Protein 3MSQ (pdb70)

Structure (mmCIF, N/CA/C/O backbone):
data_3MSQ
#
_entry.id   3MSQ
#
_cell.length_a   81.720
_cell.length_b   82.030
_cell.length_c   187.640
_cell.angle_alpha   90.000
_cell.angle_beta   90.000
_cell.angle_gamma   90.000
#
_sy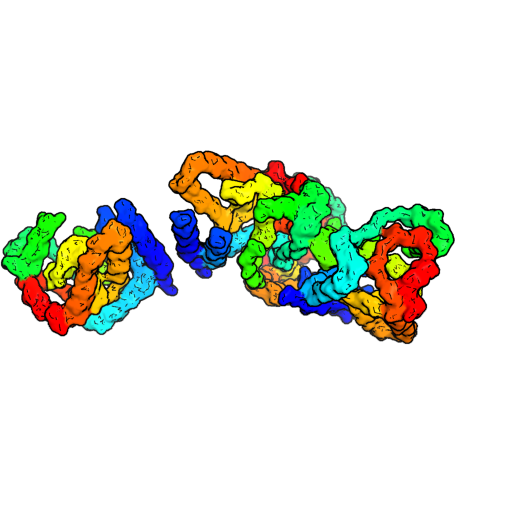mmetry.space_group_name_H-M   'P 2 2 21'
#
loop_
_atom_site.group_PDB
_atom_site.id
_atom_site.type_symbol
_atom_site.label_atom_id
_atom_site.label_alt_id
_atom_site.label_comp_id
_atom_site.label_asym_id
_atom_site.label_entity_id
_atom_site.label_seq_id
_atom_site.pdbx_PDB_ins_code
_atom_site.Cartn_x
_atom_site.Cartn_y
_atom_site.Cartn_z
_atom_site.occupancy
_atom_site.B_iso_or_equiv
_atom_site.auth_seq_id
_atom_site.auth_comp_id
_atom_site.auth_asym_id
_atom_site.auth_atom_id
_atom_site.pdbx_PDB_model_num
ATOM 1 N N . THR A 1 7 ? -46.680 -55.116 24.517 1.00 82.89 6 THR A N 1
ATOM 2 C CA . THR A 1 7 ? -45.346 -55.003 23.902 1.00 81.86 6 THR A CA 1
ATOM 3 C C . THR A 1 7 ? -44.174 -54.911 24.931 1.00 83.56 6 THR A C 1
ATOM 4 O O . THR A 1 7 ? -43.015 -55.125 24.542 1.00 83.64 6 THR A O 1
ATOM 6 N N . TYR A 1 8 ? -44.476 -54.582 26.226 1.00 76.15 7 TYR A N 1
ATOM 7 C CA . TYR A 1 8 ? -43.498 -54.416 27.318 1.00 72.97 7 TYR A CA 1
ATOM 8 C C . TYR A 1 8 ? -43.773 -55.337 28.498 1.00 74.80 7 TYR A C 1
ATOM 9 O O . TYR A 1 8 ? -44.936 -55.492 28.875 1.00 75.51 7 TYR A O 1
ATOM 18 N N . ASN A 1 9 ? -42.719 -55.867 29.154 1.00 68.57 8 ASN A N 1
ATOM 19 C CA . ASN A 1 9 ? -42.917 -56.686 30.360 1.00 67.09 8 ASN A CA 1
ATOM 20 C C . ASN A 1 9 ? -42.643 -55.878 31.619 1.00 65.94 8 ASN A C 1
ATOM 21 O O . ASN A 1 9 ? -41.506 -55.813 32.088 1.00 66.29 8 ASN A O 1
ATOM 26 N N . ASN A 1 10 ? -43.700 -55.254 32.154 1.00 58.36 9 ASN A N 1
ATOM 27 C CA . ASN A 1 10 ? -43.638 -54.422 33.360 1.00 54.78 9 ASN A CA 1
ATOM 28 C C . ASN A 1 10 ? -43.526 -55.258 34.616 1.00 57.28 9 ASN A C 1
ATOM 29 O O . ASN A 1 10 ? -42.854 -54.838 35.544 1.00 56.49 9 ASN A O 1
ATOM 34 N N . ASP A 1 11 ? -44.144 -56.455 34.642 1.00 54.54 10 ASP A N 1
ATOM 35 C CA . ASP A 1 11 ? -44.089 -57.382 35.781 1.00 53.94 10 ASP A CA 1
ATOM 36 C C . ASP A 1 11 ? -42.662 -57.770 36.134 1.00 60.82 10 ASP A C 1
ATOM 37 O O . ASP A 1 11 ? -42.349 -57.912 37.315 1.00 61.73 10 ASP A O 1
ATOM 42 N N . LYS A 1 12 ? -41.780 -57.865 35.120 1.00 59.02 11 LYS A N 1
ATOM 43 C CA . LYS A 1 12 ? -40.358 -58.156 35.317 1.00 58.79 11 LYS A CA 1
ATOM 44 C C . LYS A 1 12 ? -39.624 -56.962 35.968 1.00 61.64 11 LYS A C 1
ATOM 45 O O . LYS A 1 12 ? -38.650 -57.157 36.698 1.00 62.43 11 LYS A O 1
ATOM 51 N N . GLY A 1 13 ? -40.149 -55.759 35.758 1.00 54.78 12 GLY A N 1
ATOM 52 C CA . GLY A 1 13 ? -39.650 -54.557 36.401 1.00 52.36 12 GLY A CA 1
ATOM 53 C C . GLY A 1 13 ? -39.935 -54.623 37.885 1.00 52.96 12 GLY A C 1
ATOM 54 O O . GLY A 1 13 ? -39.046 -54.361 38.696 1.00 52.45 12 GLY A O 1
ATOM 55 N N . LEU A 1 14 ? -41.163 -55.026 38.249 1.00 48.35 13 LEU A N 1
ATOM 56 C CA . LEU A 1 14 ? -41.570 -55.199 39.652 1.00 47.51 13 LEU A CA 1
ATOM 57 C C . LEU A 1 14 ? -40.745 -56.303 40.331 1.00 52.84 13 LEU A C 1
ATOM 58 O O . LEU A 1 14 ? -40.334 -56.138 41.484 1.00 55.60 13 LEU A O 1
ATOM 63 N N . LEU A 1 15 ? -40.488 -57.402 39.615 1.00 47.33 14 LEU A N 1
ATOM 64 C CA . LEU A 1 15 ? -39.672 -58.502 40.114 1.00 47.52 14 LEU A CA 1
ATOM 65 C C . LEU A 1 15 ? -38.250 -58.029 40.389 1.00 54.34 14 LEU A C 1
ATOM 66 O O . LEU A 1 15 ? -37.661 -58.414 41.405 1.00 54.02 14 LEU A O 1
ATOM 71 N N . ALA A 1 16 ? -37.725 -57.141 39.520 1.00 52.00 15 ALA A N 1
ATOM 72 C CA . ALA A 1 16 ? -36.383 -56.563 39.643 1.00 50.85 15 ALA A CA 1
ATOM 73 C C . ALA A 1 16 ? -36.266 -55.658 40.880 1.00 55.54 15 ALA A C 1
ATOM 74 O O . ALA A 1 16 ? -35.213 -55.640 41.537 1.00 56.07 15 ALA A O 1
ATOM 76 N N . TYR A 1 17 ? -37.351 -54.910 41.186 1.00 49.74 16 TYR A N 1
ATOM 77 C CA . TYR A 1 17 ? -37.434 -53.993 42.316 1.00 47.70 16 TYR A CA 1
ATOM 78 C C . TYR A 1 17 ? -37.497 -54.801 43.608 1.00 52.96 16 TYR A C 1
ATOM 79 O O . TYR A 1 17 ? -36.796 -54.472 44.572 1.00 53.39 16 TYR A O 1
ATOM 88 N N . ILE A 1 18 ? -38.312 -55.879 43.617 1.00 48.27 17 ILE A N 1
ATOM 89 C CA . ILE A 1 18 ? -38.443 -56.793 44.762 1.00 47.96 17 ILE A CA 1
ATOM 90 C C . ILE A 1 18 ? -37.073 -57.454 45.048 1.00 51.95 17 ILE A C 1
ATOM 91 O O . ILE A 1 18 ? -36.647 -57.514 46.201 1.00 52.22 17 ILE A O 1
ATOM 96 N N . GLN A 1 19 ? -36.368 -57.874 43.979 1.00 48.99 18 GLN A N 1
ATOM 97 C CA . GLN A 1 19 ? -35.026 -58.460 44.034 1.00 48.29 18 GLN A CA 1
ATOM 98 C C . GLN A 1 19 ? -34.074 -57.449 44.708 1.00 53.92 18 GLN A C 1
ATOM 99 O O . GLN A 1 19 ? -33.410 -57.793 45.699 1.00 54.06 18 GLN A O 1
ATOM 105 N N . PHE A 1 20 ? -34.086 -56.182 44.204 1.00 49.25 19 PHE A N 1
ATOM 106 C CA . PHE A 1 20 ? -33.269 -55.092 44.694 1.00 48.77 19 PHE A CA 1
ATOM 107 C C . PHE A 1 20 ? -33.519 -54.789 46.185 1.00 53.88 19 PHE A C 1
ATOM 108 O O . PHE A 1 20 ? -32.558 -54.723 46.962 1.00 55.02 19 PHE A O 1
ATOM 116 N N . LEU A 1 21 ? -34.797 -54.655 46.590 1.00 48.78 20 LEU A N 1
ATOM 117 C CA . LEU A 1 21 ? -35.144 -54.386 47.981 1.00 48.39 20 LEU A CA 1
ATOM 118 C C . LEU A 1 21 ? -34.612 -55.489 48.884 1.00 54.19 20 LEU A C 1
ATOM 119 O O . LEU A 1 21 ? -33.957 -55.198 49.896 1.00 53.82 20 LEU A O 1
ATOM 124 N N . ALA A 1 22 ? -34.893 -56.757 48.508 1.00 51.80 21 ALA A N 1
ATOM 125 C CA . ALA A 1 22 ? -34.529 -57.939 49.280 1.00 53.03 21 ALA A CA 1
ATOM 126 C C . ALA A 1 22 ? -33.036 -58.172 49.400 1.00 60.29 21 ALA A C 1
ATOM 127 O O . ALA A 1 22 ? -32.595 -58.589 50.469 1.00 61.80 21 ALA A O 1
ATOM 129 N N . SER A 1 23 ? -32.253 -57.911 48.325 1.00 58.56 22 SER A N 1
ATOM 130 C CA . SER A 1 23 ? -30.799 -58.098 48.367 1.00 60.45 22 SER A CA 1
ATOM 131 C C . SER A 1 23 ? -30.182 -57.042 49.260 1.00 68.58 22 SER A C 1
ATOM 132 O O . SER A 1 23 ? -29.294 -57.353 50.069 1.00 71.60 22 SER A O 1
ATOM 135 N N . SER A 1 24 ? -30.750 -55.820 49.205 1.00 64.62 23 SER A N 1
ATOM 136 C CA . SER A 1 24 ? -30.336 -54.665 50.001 1.00 64.99 23 SER A CA 1
ATOM 137 C C . SER A 1 24 ? -30.682 -54.773 51.485 1.00 71.96 23 SER A C 1
ATOM 138 O O . SER A 1 24 ? -30.419 -53.833 52.224 1.00 73.47 23 SER A O 1
ATOM 141 N N . ALA A 1 25 ? -31.274 -55.893 51.918 1.00 69.04 24 ALA A N 1
ATOM 142 C CA . ALA A 1 25 ? -31.597 -56.152 53.314 1.00 70.04 24 ALA A CA 1
ATOM 143 C C . ALA A 1 25 ? -30.670 -57.221 53.927 1.00 78.70 24 ALA A C 1
ATOM 144 O O . ALA A 1 25 ? -30.985 -57.769 54.991 1.00 80.42 24 ALA A O 1
ATOM 146 N N . GLN A 1 26 ? -29.518 -57.510 53.287 1.00 77.34 25 GLN A N 1
ATOM 147 C CA . GLN A 1 26 ? -28.594 -58.533 53.812 1.00 79.49 25 GLN A CA 1
ATOM 148 C C . GLN A 1 26 ? -27.348 -57.975 54.544 1.00 85.38 25 GLN A C 1
ATOM 149 O O . GLN A 1 26 ? -26.763 -56.970 54.132 1.00 85.13 25 GLN A O 1
ATOM 155 N N . GLY A 1 31 ? -19.449 -55.266 44.597 1.00 115.84 30 GLY A N 1
ATOM 156 C CA . GLY A 1 31 ? -20.591 -55.889 45.258 1.00 115.53 30 GLY A CA 1
ATOM 157 C C . GLY A 1 31 ? -21.887 -55.105 45.132 1.00 116.83 30 GLY A C 1
ATOM 158 O O . GLY A 1 31 ? -22.784 -55.502 44.380 1.00 115.40 30 GLY A O 1
ATOM 159 N N . ASN A 1 32 ? -21.994 -53.985 45.889 1.00 111.93 31 ASN A N 1
ATOM 160 C CA . ASN A 1 32 ? -23.161 -53.092 45.917 1.00 109.65 31 ASN A CA 1
ATOM 161 C C . ASN A 1 32 ? -23.341 -52.289 44.613 1.00 110.66 31 ASN A C 1
ATOM 162 O O . ASN A 1 32 ? -24.472 -51.900 44.294 1.00 109.48 31 ASN A O 1
ATOM 164 N N . THR A 1 33 ? -22.232 -52.042 43.868 1.00 105.01 32 THR A N 1
ATOM 165 C CA . THR A 1 33 ? -22.231 -51.294 42.608 1.00 102.60 32 THR A CA 1
ATOM 166 C C . THR A 1 33 ? -22.939 -52.073 41.495 1.00 103.18 32 THR A C 1
ATOM 167 O O . THR A 1 33 ? -23.758 -51.489 40.776 1.00 102.11 32 THR A O 1
ATOM 169 N N . ASP A 1 34 ? -22.636 -53.394 41.370 1.00 97.20 33 ASP A N 1
ATOM 170 C CA . ASP A 1 34 ? -23.219 -54.294 40.363 1.00 94.79 33 ASP A CA 1
ATOM 171 C C . ASP A 1 34 ? -24.710 -54.628 40.571 1.00 91.76 33 ASP A C 1
ATOM 172 O O . ASP A 1 34 ? -25.381 -55.000 39.611 1.00 91.04 33 ASP A O 1
ATOM 177 N N . ARG A 1 35 ? -25.231 -54.476 41.801 1.00 83.35 34 ARG A N 1
ATOM 178 C CA . ARG A 1 35 ? -26.641 -54.721 42.123 1.00 80.66 34 ARG A CA 1
ATOM 179 C C . ARG A 1 35 ? -27.536 -53.688 41.438 1.00 78.66 34 ARG A C 1
ATOM 180 O O . ARG A 1 35 ? -28.654 -54.020 41.033 1.00 78.34 34 ARG A O 1
ATOM 188 N N . VAL A 1 36 ? -27.045 -52.430 41.334 1.00 70.80 35 VAL A N 1
ATOM 189 C CA . VAL A 1 36 ? -27.755 -51.302 40.712 1.00 67.71 35 VAL A CA 1
ATOM 190 C C . VAL A 1 36 ? -27.758 -51.461 39.195 1.00 69.55 35 VAL A C 1
ATOM 191 O O . VAL A 1 36 ? -28.788 -51.215 38.563 1.00 68.11 35 VAL A O 1
ATOM 195 N N . PHE A 1 37 ? -26.621 -51.908 38.622 1.00 65.66 36 PHE A N 1
ATOM 196 C CA . PHE A 1 37 ? -26.499 -52.156 37.196 1.00 65.09 36 PHE A CA 1
ATOM 197 C C . PHE A 1 37 ? -27.447 -53.260 36.741 1.00 66.63 36 PHE A C 1
ATOM 198 O O . PHE A 1 37 ? -28.131 -53.063 35.738 1.00 68.95 36 PHE A O 1
ATOM 206 N N . ASP A 1 38 ? -27.531 -54.383 37.494 1.00 58.26 37 ASP A N 1
ATOM 207 C CA . ASP A 1 38 ? -28.424 -55.510 37.207 1.00 56.62 37 ASP A CA 1
ATOM 208 C C . ASP A 1 38 ? -29.873 -55.044 37.209 1.00 55.24 37 ASP A C 1
ATOM 209 O O . ASP A 1 38 ? -30.653 -55.482 36.354 1.00 56.22 37 ASP A O 1
ATOM 214 N N . PHE A 1 39 ? -30.225 -54.159 38.162 1.00 47.52 38 PHE A N 1
ATOM 215 C CA . PHE A 1 39 ? -31.566 -53.593 38.320 1.00 47.38 38 PHE A CA 1
ATOM 216 C C . PHE A 1 39 ? -31.909 -52.681 37.137 1.00 54.39 38 PHE A C 1
ATOM 217 O O . PHE A 1 39 ? -32.962 -52.852 36.508 1.00 54.11 38 PHE A O 1
ATOM 225 N N . GLU A 1 40 ? -31.000 -51.727 36.836 1.00 52.49 39 GLU A N 1
ATOM 226 C CA . GLU A 1 40 ? -31.082 -50.774 35.735 1.00 52.06 39 GLU A CA 1
ATOM 227 C C . GLU A 1 40 ? -31.401 -51.506 34.442 1.00 54.56 39 GLU A C 1
ATOM 228 O O . GLU A 1 40 ? -32.289 -51.084 33.705 1.00 55.27 39 GLU A O 1
ATOM 234 N N . ASP A 1 41 ? -30.679 -52.616 34.190 1.00 49.50 40 ASP A N 1
ATOM 235 C CA . ASP A 1 41 ? -30.812 -53.496 33.022 1.00 49.40 40 ASP A CA 1
ATOM 236 C C . ASP A 1 41 ? -32.210 -54.123 32.936 1.00 52.81 40 ASP A C 1
ATOM 237 O O . ASP A 1 41 ? -32.790 -54.216 31.849 1.00 51.02 40 ASP A O 1
ATOM 242 N N . ALA A 1 42 ? -32.749 -54.550 34.089 1.00 51.01 41 ALA A N 1
ATOM 243 C CA . ALA A 1 42 ? -34.066 -55.178 34.172 1.00 51.47 41 ALA A CA 1
ATOM 244 C C . ALA A 1 42 ? -35.208 -54.196 33.869 1.00 57.72 41 ALA A C 1
ATOM 245 O O . ALA A 1 42 ? -36.312 -54.627 33.522 1.00 58.99 41 ALA A O 1
ATOM 247 N N . LEU A 1 43 ? -34.938 -52.877 33.972 1.00 52.59 42 LEU A N 1
ATOM 248 C CA . LEU A 1 43 ? -35.946 -51.863 33.704 1.00 50.90 42 LEU A CA 1
ATOM 249 C C . LEU A 1 43 ? -36.021 -51.507 32.220 1.00 55.26 42 LEU A C 1
ATOM 250 O O . LEU A 1 43 ? -36.983 -50.867 31.803 1.00 57.49 42 LEU A O 1
ATOM 255 N N . ASP A 1 44 ? -35.038 -51.929 31.418 1.00 49.88 43 ASP A N 1
ATOM 256 C CA . ASP A 1 44 ? -35.000 -51.643 29.975 1.00 49.57 43 ASP A CA 1
ATOM 257 C C . ASP A 1 44 ? -36.190 -52.210 29.196 1.00 53.74 43 ASP A C 1
ATOM 258 O O . ASP A 1 44 ? -36.569 -51.676 28.147 1.00 53.41 43 ASP A O 1
ATOM 263 N N . GLN A 1 45 ? -36.757 -53.305 29.706 1.00 51.80 44 GLN A N 1
ATOM 264 C CA . GLN A 1 45 ? -37.892 -54.021 29.113 1.00 52.59 44 GLN A CA 1
ATOM 265 C C . GLN A 1 45 ? -39.253 -53.357 29.420 1.00 55.36 44 GLN A C 1
ATOM 266 O O . GLN A 1 45 ? -40.250 -53.695 28.775 1.00 54.99 44 GLN A O 1
ATOM 272 N N . THR A 1 46 ? -39.291 -52.446 30.417 1.00 50.06 45 THR A N 1
ATOM 273 C CA . THR A 1 46 ? -40.508 -51.745 30.835 1.00 49.95 45 THR A CA 1
ATOM 274 C C . THR A 1 46 ? -40.933 -50.639 29.851 1.00 56.25 45 THR A C 1
ATOM 275 O O . THR A 1 46 ? -40.145 -50.208 29.011 1.00 56.89 45 THR A O 1
ATOM 279 N N . GLN A 1 47 ? -42.174 -50.172 29.987 1.00 54.64 46 GLN A N 1
ATOM 280 C CA . GLN A 1 47 ? -42.748 -49.096 29.198 1.00 55.72 46 GLN A CA 1
ATOM 281 C C . GLN A 1 47 ? -42.137 -47.734 29.573 1.00 63.29 46 GLN A C 1
ATOM 282 O O . GLN A 1 47 ? -41.981 -46.881 28.697 1.00 63.18 46 GLN A O 1
ATOM 296 N N . ALA A 1 49 ? -39.122 -47.119 30.392 1.00 56.41 48 ALA A N 1
ATOM 297 C CA . ALA A 1 49 ? -37.817 -47.022 29.722 1.00 54.38 48 ALA A CA 1
ATOM 298 C C . ALA A 1 49 ? -37.983 -46.291 28.386 1.00 56.43 48 ALA A C 1
ATOM 299 O O . ALA A 1 49 ? -37.320 -45.277 28.160 1.00 56.85 48 ALA A O 1
ATOM 301 N N . GLN A 1 50 ? -38.937 -46.742 27.554 1.00 50.69 49 GLN A N 1
ATOM 302 C CA . GLN A 1 50 ? -39.225 -46.145 26.261 1.00 49.59 49 GLN A CA 1
ATOM 303 C C . GLN A 1 50 ? -39.803 -44.732 26.368 1.00 53.08 49 GLN A C 1
ATOM 304 O O . GLN A 1 50 ? -39.430 -43.855 25.587 1.00 52.36 49 GLN A O 1
ATOM 310 N N . LEU A 1 51 ? -40.709 -44.525 27.319 1.00 50.58 50 LEU A N 1
ATOM 311 C CA . LEU A 1 51 ? -41.360 -43.249 27.562 1.00 52.26 50 LEU A CA 1
ATOM 312 C C . LEU A 1 51 ? -40.345 -42.181 27.981 1.00 55.47 50 LEU A C 1
ATOM 313 O O . LEU A 1 51 ? -40.443 -41.047 27.496 1.00 54.68 50 LEU A O 1
ATOM 318 N N . ALA A 1 52 ? -39.356 -42.553 28.857 1.00 50.88 51 ALA A N 1
ATOM 319 C CA . ALA A 1 52 ? -38.258 -41.683 29.305 1.00 50.11 51 ALA A CA 1
ATOM 320 C C . ALA A 1 52 ? -37.447 -41.203 28.094 1.00 54.83 51 ALA A C 1
ATOM 321 O O . ALA A 1 52 ? -37.145 -40.014 27.978 1.00 55.85 51 ALA A O 1
ATOM 323 N N . VAL A 1 53 ? -37.130 -42.128 27.176 1.00 49.98 52 VAL A N 1
ATOM 324 C CA . VAL A 1 53 ? -36.412 -41.829 25.948 1.00 49.02 52 VAL A CA 1
ATOM 325 C C . VAL A 1 53 ? -37.271 -40.887 25.070 1.00 53.03 52 VAL A C 1
ATOM 326 O O . VAL A 1 53 ? -36.767 -39.863 24.619 1.00 54.23 52 VAL A O 1
ATOM 330 N N . ASP A 1 54 ? -38.571 -41.203 24.892 1.00 48.20 53 ASP A N 1
ATOM 331 C CA . ASP A 1 54 ? -39.523 -40.393 24.123 1.00 48.61 53 ASP A CA 1
ATOM 332 C C . ASP A 1 54 ? -39.638 -38.953 24.644 1.00 55.81 53 ASP A C 1
ATOM 333 O O . ASP A 1 54 ? -39.676 -38.013 23.858 1.00 58.23 53 ASP A O 1
ATOM 338 N N . GLU A 1 55 ? -39.638 -38.781 25.960 1.00 52.68 54 GLU A N 1
ATOM 339 C CA . GLU A 1 55 ? -39.748 -37.467 26.589 1.00 52.20 54 GLU A CA 1
ATOM 340 C C . GLU A 1 55 ? -38.444 -36.651 26.565 1.00 55.17 54 GLU A C 1
ATOM 341 O O . GLU A 1 55 ? -38.500 -35.430 26.393 1.00 55.36 54 GLU A O 1
ATOM 347 N N . LEU A 1 56 ? -37.283 -37.321 26.723 1.00 49.21 55 LEU A N 1
ATOM 348 C CA . LEU A 1 56 ? -35.956 -36.693 26.675 1.00 47.91 55 LEU A CA 1
ATOM 349 C C . LEU A 1 56 ? -35.690 -36.154 25.290 1.00 53.73 55 LEU A C 1
ATOM 350 O O . LEU A 1 56 ? -35.240 -35.020 25.162 1.00 55.13 55 LEU A O 1
ATOM 355 N N . LYS A 1 57 ? -36.007 -36.961 24.251 1.00 50.69 56 LYS A N 1
ATOM 356 C CA . LYS A 1 57 ? -35.884 -36.601 22.834 1.00 50.88 56 LYS A CA 1
ATOM 357 C C . LYS A 1 57 ? -36.794 -35.410 22.412 1.00 56.74 56 LYS A C 1
ATOM 358 O O . LYS A 1 57 ? -36.672 -34.932 21.291 1.00 56.60 56 LYS A O 1
ATOM 364 N N . LYS A 1 58 ? -37.690 -34.936 23.317 1.00 55.42 57 LYS A N 1
ATOM 365 C CA . LYS A 1 58 ? -38.571 -33.765 23.141 1.00 56.39 57 LYS A CA 1
ATOM 366 C C . LYS A 1 58 ? -37.848 -32.464 23.566 1.00 61.36 57 LYS A C 1
ATOM 367 O O . LYS A 1 58 ? -38.291 -31.383 23.212 1.00 63.62 57 LYS A O 1
ATOM 373 N N . ILE A 1 59 ? -36.728 -32.569 24.302 1.00 56.64 58 ILE A N 1
ATOM 374 C CA . ILE A 1 59 ? -35.913 -31.408 24.655 1.00 56.29 58 ILE A CA 1
ATOM 375 C C . ILE A 1 59 ? -34.783 -31.346 23.628 1.00 59.51 58 ILE A C 1
ATOM 376 O O . ILE A 1 59 ? -34.069 -32.342 23.470 1.00 59.25 58 ILE A O 1
ATOM 381 N N . PRO A 1 60 ? -34.696 -30.231 22.849 1.00 55.37 59 PRO A N 1
ATOM 382 C CA . PRO A 1 60 ? -33.706 -30.132 21.762 1.00 54.93 59 PRO A CA 1
ATOM 383 C C . PRO A 1 60 ? -32.236 -30.416 22.065 1.00 57.75 59 PRO A C 1
ATOM 384 O O . PRO A 1 60 ? -31.595 -31.130 21.302 1.00 56.48 59 PRO A O 1
ATOM 388 N N . GLU A 1 61 ? -31.697 -29.866 23.163 1.00 54.63 60 GLU A N 1
ATOM 389 C CA . GLU A 1 61 ? -30.286 -30.055 23.548 1.00 53.09 60 GLU A CA 1
ATOM 390 C C . GLU A 1 61 ? -29.930 -31.515 23.816 1.00 53.65 60 GLU A C 1
ATOM 391 O O . GLU A 1 61 ? -28.820 -31.940 23.505 1.00 53.49 60 GLU A O 1
ATOM 397 N N . VAL A 1 62 ? -30.896 -32.270 24.363 1.00 47.38 61 VAL A N 1
ATOM 398 C CA . VAL A 1 62 ? -30.835 -33.690 24.709 1.00 45.22 61 VAL A CA 1
ATOM 399 C C . VAL A 1 62 ? -30.933 -34.476 23.394 1.00 51.37 61 VAL A C 1
ATOM 400 O O . VAL A 1 62 ? -30.033 -35.265 23.074 1.00 51.29 61 VAL A O 1
ATOM 404 N N . ASN A 1 63 ? -31.991 -34.205 22.602 1.00 48.69 62 ASN A N 1
ATOM 405 C CA . ASN A 1 63 ? -32.205 -34.808 21.285 1.00 48.91 62 ASN A CA 1
ATOM 406 C C . ASN A 1 63 ? -30.962 -34.697 20.367 1.00 52.54 62 ASN A C 1
ATOM 407 O O . ASN A 1 63 ? -30.761 -35.553 19.513 1.00 52.14 62 ASN A O 1
ATOM 412 N N . ALA A 1 64 ? -30.125 -33.662 20.576 1.00 49.78 63 ALA A N 1
ATOM 413 C CA . ALA A 1 64 ? -28.860 -33.455 19.862 1.00 49.64 63 ALA A CA 1
ATOM 414 C C . ALA A 1 64 ? -27.882 -34.582 20.239 1.00 54.52 63 ALA A C 1
ATOM 415 O O . ALA A 1 64 ? -27.316 -35.201 19.329 1.00 55.23 63 ALA A O 1
ATOM 417 N N . LEU A 1 65 ? -27.731 -34.888 21.564 1.00 48.98 64 LEU A N 1
ATOM 418 C CA . LEU A 1 65 ? -26.862 -35.967 22.022 1.00 48.65 64 LEU A CA 1
ATOM 419 C C . LEU A 1 65 ? -27.383 -37.319 21.554 1.00 53.86 64 LEU A C 1
ATOM 420 O O . LEU A 1 65 ? -26.587 -38.189 21.221 1.00 53.81 64 LEU A O 1
ATOM 425 N N . PHE A 1 66 ? -28.707 -37.488 21.481 1.00 51.30 65 PHE A N 1
ATOM 426 C CA . PHE A 1 66 ? -29.282 -38.743 21.004 1.00 51.39 65 PHE A CA 1
ATOM 427 C C . PHE A 1 66 ? -28.919 -38.971 19.523 1.00 57.19 65 PHE A C 1
ATOM 428 O O . PHE A 1 66 ? -28.616 -40.101 19.125 1.00 57.30 65 PHE A O 1
ATOM 436 N N . SER A 1 67 ? -28.864 -37.875 18.739 1.00 55.58 66 SER A N 1
ATOM 437 C CA . SER A 1 67 ? -28.511 -37.858 17.300 1.00 55.69 66 SER A CA 1
ATOM 438 C C . SER A 1 67 ? -27.059 -38.234 17.070 1.00 58.04 66 SER A C 1
ATOM 439 O O . SER A 1 67 ? -26.787 -39.010 16.153 1.00 57.52 66 SER A O 1
ATOM 442 N N . GLU A 1 68 ? -26.136 -37.684 17.899 1.00 52.84 67 GLU A N 1
ATOM 443 C CA . GLU A 1 68 ? -24.698 -37.943 17.819 1.00 52.09 67 GLU A CA 1
ATOM 444 C C . GLU A 1 68 ? -24.281 -39.243 18.537 1.00 55.18 67 GLU A C 1
ATOM 445 O O . GLU A 1 68 ? -23.180 -39.750 18.278 1.00 54.96 67 GLU A O 1
ATOM 451 N N . ARG A 1 69 ? -25.121 -39.736 19.486 1.00 50.02 68 ARG A N 1
ATOM 452 C CA . ARG A 1 69 ? -24.838 -40.868 20.384 1.00 48.73 68 ARG A CA 1
ATOM 453 C C . ARG A 1 69 ? -23.547 -40.532 21.109 1.00 55.14 68 ARG A C 1
ATOM 454 O O . ARG A 1 69 ? -22.609 -41.330 21.174 1.00 57.05 68 ARG A O 1
ATOM 462 N N . TRP A 1 70 ? -23.500 -39.274 21.586 1.00 51.02 69 TRP A N 1
ATOM 463 C CA . TRP A 1 70 ? -22.398 -38.631 22.279 1.00 50.81 69 TRP A CA 1
ATOM 464 C C . TRP A 1 70 ? -22.071 -39.332 23.570 1.00 54.01 69 TRP A C 1
ATOM 465 O O . TRP A 1 70 ? -22.964 -39.569 24.394 1.00 55.52 69 TRP A O 1
ATOM 476 N N . LEU A 1 71 ? -20.778 -39.593 23.788 1.00 47.35 70 LEU A N 1
ATOM 477 C CA . LEU A 1 71 ? -20.273 -40.168 25.038 1.00 45.25 70 LEU A CA 1
ATOM 478 C C . LEU A 1 71 ? -18.979 -39.435 25.362 1.00 46.62 70 LEU A C 1
ATOM 479 O O . LEU A 1 71 ? -18.313 -38.996 24.435 1.00 46.94 70 LEU A O 1
ATOM 484 N N . PRO A 1 72 ? -18.631 -39.205 26.641 1.00 42.85 71 PRO A N 1
ATOM 485 C CA . PRO A 1 72 ? -17.434 -38.411 26.942 1.00 43.48 71 PRO A CA 1
ATOM 486 C C . PRO A 1 72 ? -16.107 -39.062 26.545 1.00 50.80 71 PRO A C 1
ATOM 487 O O . PRO A 1 72 ? -15.945 -40.279 26.634 1.00 51.17 71 PRO A O 1
ATOM 491 N N . ALA A 1 73 ? -15.162 -38.220 26.076 1.00 48.93 72 ALA A N 1
ATOM 492 C CA . ALA A 1 73 ? -13.820 -38.610 25.659 1.00 49.48 72 ALA A CA 1
ATOM 493 C C . ALA A 1 73 ? -13.044 -39.180 26.849 1.00 56.91 72 ALA A C 1
ATOM 494 O O . ALA A 1 73 ? -13.342 -38.838 27.990 1.00 57.06 72 ALA A O 1
ATOM 496 N N . PRO A 1 74 ? -12.083 -40.096 26.636 1.00 57.25 73 PRO A N 1
ATOM 497 C CA . PRO A 1 74 ? -11.354 -40.638 27.790 1.00 58.02 73 PRO A CA 1
ATOM 498 C C . PRO A 1 74 ? -10.451 -39.568 28.417 1.00 63.99 73 PRO A C 1
ATOM 499 O O . PRO A 1 74 ? -9.977 -38.645 27.729 1.00 63.90 73 PRO A O 1
ATOM 503 N N . PHE A 1 75 ? -10.253 -39.692 29.736 1.00 60.46 74 PHE A N 1
ATOM 504 C CA . PHE A 1 75 ? -9.458 -38.779 30.531 1.00 60.66 74 PHE A CA 1
ATOM 505 C C . PHE A 1 75 ? -8.523 -39.502 31.476 1.00 69.80 74 PHE A C 1
ATOM 506 O O . PHE A 1 75 ? -8.856 -40.588 31.952 1.00 72.29 74 PHE A O 1
ATOM 514 N N . ASN A 1 76 ? -7.369 -38.896 31.769 1.00 67.34 75 ASN A N 1
ATOM 515 C CA . ASN A 1 76 ? -6.431 -39.422 32.762 1.00 68.58 75 ASN A CA 1
ATOM 516 C C . ASN A 1 76 ? -6.656 -38.565 34.030 1.00 74.13 75 ASN A C 1
ATOM 517 O O . ASN A 1 76 ? -6.496 -37.338 33.965 1.00 74.49 75 ASN A O 1
ATOM 522 N N . LEU A 1 77 ? -7.073 -39.193 35.158 1.00 70.49 76 LEU A N 1
ATOM 523 C CA . LEU A 1 77 ? -7.344 -38.468 36.418 1.00 70.57 76 LEU A CA 1
ATOM 524 C C . LEU A 1 77 ? -6.218 -37.549 36.866 1.00 74.35 76 LEU A C 1
ATOM 525 O O . LEU A 1 77 ? -6.491 -36.480 37.419 1.00 74.63 76 LEU A O 1
ATOM 530 N N . ASP A 1 78 ? -4.960 -37.958 36.619 1.00 70.68 77 ASP A N 1
ATOM 531 C CA . ASP A 1 78 ? -3.767 -37.190 36.985 1.00 72.10 77 ASP A CA 1
ATOM 532 C C . ASP A 1 78 ? -3.655 -35.878 36.208 1.00 73.39 77 ASP A C 1
ATOM 533 O O . ASP A 1 78 ? -3.224 -34.873 36.772 1.00 73.17 77 ASP A O 1
ATOM 538 N N . ASP A 1 79 ? -4.074 -35.881 34.928 1.00 68.70 78 ASP A N 1
ATOM 539 C CA . ASP A 1 79 ? -4.053 -34.697 34.060 1.00 67.45 78 ASP A CA 1
ATOM 540 C C . ASP A 1 79 ? -5.168 -33.709 34.400 1.00 68.14 78 ASP A C 1
ATOM 541 O O . ASP A 1 79 ? -4.972 -32.497 34.250 1.00 69.02 78 ASP A O 1
ATOM 546 N N . LEU A 1 80 ? -6.331 -34.231 34.861 1.00 59.57 79 LEU A N 1
ATOM 547 C CA . LEU A 1 80 ? -7.476 -33.434 35.297 1.00 56.82 79 LEU A CA 1
ATOM 548 C C . LEU A 1 80 ? -7.116 -32.684 36.567 1.00 63.92 79 LEU A C 1
ATOM 549 O O . LEU A 1 80 ? -7.454 -31.507 36.690 1.00 64.33 79 LEU A O 1
ATOM 554 N N . ALA A 1 81 ? -6.410 -33.370 37.509 1.00 61.76 80 ALA A N 1
ATOM 555 C CA . ALA A 1 81 ? -5.943 -32.819 38.784 1.00 61.89 80 ALA A CA 1
ATOM 556 C C . ALA A 1 81 ? -4.981 -31.666 38.567 1.00 68.00 80 ALA A C 1
ATOM 557 O O . ALA A 1 81 ? -4.933 -30.757 39.390 1.00 70.33 80 ALA A O 1
ATOM 559 N N . LYS A 1 82 ? -4.244 -31.679 37.437 1.00 64.18 81 LYS A N 1
ATOM 560 C CA . LYS A 1 82 ? -3.263 -30.647 37.104 1.00 65.30 81 LYS A CA 1
ATOM 561 C C . LYS A 1 82 ? -3.868 -29.345 36.546 1.00 71.70 81 LYS A C 1
ATOM 562 O O . LYS A 1 82 ? -3.128 -28.397 36.302 1.00 73.82 81 LYS A O 1
ATOM 568 N N . LEU A 1 83 ? -5.213 -29.284 36.406 1.00 67.93 82 LEU A N 1
ATOM 569 C CA . LEU A 1 83 ? -5.978 -28.116 35.934 1.00 67.42 82 LEU A CA 1
ATOM 570 C C . LEU A 1 83 ? -6.119 -27.059 37.051 1.00 75.76 82 LEU A C 1
ATOM 571 O O . LEU A 1 83 ? -5.880 -27.407 38.214 1.00 77.13 82 LEU A O 1
ATOM 576 N N . PRO A 1 84 ? -6.518 -25.783 36.752 1.00 73.95 83 PRO A N 1
ATOM 577 C CA . PRO A 1 84 ? -6.665 -24.766 37.826 1.00 74.91 83 PRO A CA 1
ATOM 578 C C . PRO A 1 84 ? -7.570 -25.140 39.008 1.00 80.37 83 PRO A C 1
ATOM 579 O O . PRO A 1 84 ? -8.372 -26.059 38.902 1.00 79.50 83 PRO A O 1
ATOM 583 N N . GLU A 1 85 ? -7.457 -24.405 40.121 1.00 79.81 84 GLU A N 1
ATOM 584 C CA . GLU A 1 85 ? -8.147 -24.657 41.383 1.00 80.37 84 GLU A CA 1
ATOM 585 C C . GLU A 1 85 ? -9.650 -24.980 41.398 1.00 83.93 84 GLU A C 1
ATOM 586 O O . GLU A 1 85 ? -10.034 -26.022 41.943 1.00 85.27 84 GLU A O 1
ATOM 592 N N . GLY A 1 86 ? -10.487 -24.101 40.869 1.00 78.04 85 GLY A N 1
ATOM 593 C CA . GLY A 1 86 ? -11.928 -24.330 40.965 1.00 75.79 85 GLY A CA 1
ATOM 594 C C . GLY A 1 86 ? -12.628 -25.010 39.811 1.00 76.25 85 GLY A C 1
ATOM 595 O O . GLY A 1 86 ? -13.852 -25.128 39.838 1.00 74.88 85 GLY A O 1
ATOM 596 N N . THR A 1 87 ? -11.868 -25.438 38.787 1.00 71.34 86 THR A N 1
ATOM 597 C CA . THR A 1 87 ? -12.386 -26.094 37.577 1.00 68.80 86 THR A CA 1
ATOM 598 C C . THR A 1 87 ? -12.970 -27.475 37.873 1.00 70.92 86 THR A C 1
ATOM 599 O O . THR A 1 87 ? -12.554 -28.117 38.833 1.00 70.60 86 THR A O 1
ATOM 603 N N . LEU A 1 88 ? -13.909 -27.932 37.017 1.00 66.19 87 LEU A N 1
ATOM 604 C CA . LEU A 1 88 ? -14.608 -29.216 37.100 1.00 64.96 87 LEU A CA 1
ATOM 605 C C . LEU A 1 88 ? -13.635 -30.400 37.166 1.00 71.42 87 LEU A C 1
ATOM 606 O O . LEU A 1 88 ? -13.841 -31.317 37.967 1.00 71.63 87 LEU A O 1
ATOM 611 N N . GLY A 1 89 ? -12.587 -30.348 36.341 1.00 68.77 88 GLY A N 1
ATOM 612 C CA . GLY A 1 89 ? -11.536 -31.359 36.283 1.00 68.96 88 GLY A CA 1
ATOM 613 C C . GLY A 1 89 ? -10.839 -31.550 37.610 1.00 73.42 88 GLY A C 1
ATOM 614 O O . GLY A 1 89 ? -10.809 -32.664 38.129 1.00 73.72 88 GLY A O 1
ATOM 615 N N . HIS A 1 90 ? -10.328 -30.446 38.186 1.00 70.36 89 HIS A N 1
ATOM 616 C CA . HIS A 1 90 ? -9.623 -30.421 39.456 1.00 71.38 89 HIS A CA 1
ATOM 617 C C . HIS A 1 90 ? -10.460 -30.957 40.622 1.00 75.82 89 HIS A C 1
ATOM 618 O O . HIS A 1 90 ? -9.967 -31.800 41.373 1.00 77.56 89 HIS A O 1
ATOM 625 N N . VAL A 1 91 ? -11.711 -30.469 40.777 1.00 69.64 90 VAL A N 1
ATOM 626 C CA . VAL A 1 91 ? -12.625 -30.858 41.857 1.00 67.70 90 VAL A CA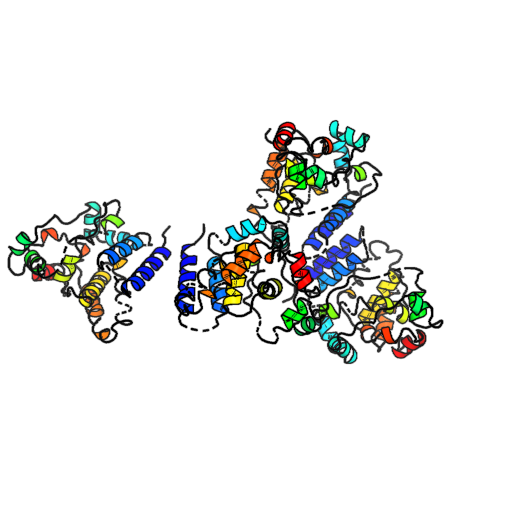 1
ATOM 627 C C . VAL A 1 91 ? -12.931 -32.359 41.799 1.00 74.09 90 VAL A C 1
ATOM 628 O O . VAL A 1 91 ? -12.825 -33.039 42.827 1.00 74.18 90 VAL A O 1
ATOM 632 N N . TYR A 1 92 ? -13.275 -32.871 40.586 1.00 72.00 91 TYR A N 1
ATOM 633 C CA . TYR A 1 92 ? -13.607 -34.279 40.323 1.00 71.36 91 TYR A CA 1
ATOM 634 C C . TYR A 1 92 ? -12.444 -35.200 40.653 1.00 73.45 91 TYR A C 1
ATOM 635 O O . TYR A 1 92 ? -12.628 -36.139 41.426 1.00 72.06 91 TYR A O 1
ATOM 644 N N . ALA A 1 93 ? -11.250 -34.901 40.106 1.00 71.19 92 ALA A N 1
ATOM 645 C CA . ALA A 1 93 ? -10.024 -35.664 40.321 1.00 73.17 92 ALA A CA 1
ATOM 646 C C . ALA A 1 93 ? -9.594 -35.697 41.793 1.00 80.67 92 ALA A C 1
ATOM 647 O O . ALA A 1 93 ? -9.299 -36.780 42.301 1.00 80.47 92 ALA A O 1
ATOM 649 N N . ARG A 1 94 ? -9.608 -34.534 42.485 1.00 80.38 93 ARG A N 1
ATOM 650 C CA . ARG A 1 94 ? -9.240 -34.416 43.902 1.00 82.94 93 ARG A CA 1
ATOM 651 C C . ARG A 1 94 ? -10.086 -35.331 44.787 1.00 88.67 93 ARG A C 1
ATOM 652 O O . ARG A 1 94 ? -9.533 -35.991 45.672 1.00 90.19 93 ARG A O 1
ATOM 654 N N . GLU A 1 95 ? -11.407 -35.408 44.519 1.00 84.51 94 GLU A N 1
ATOM 655 C CA . GLU A 1 95 ? -12.296 -36.277 45.284 1.00 84.72 94 GLU A CA 1
ATOM 656 C C . GLU A 1 95 ? -12.357 -37.741 44.807 1.00 91.27 94 GLU A C 1
ATOM 657 O O . GLU A 1 95 ? -12.837 -38.607 45.549 1.00 91.02 94 GLU A O 1
ATOM 671 N N . LYS A 1 97 ? -9.449 -39.369 43.915 1.00 93.41 96 LYS A N 1
ATOM 672 C CA . LYS A 1 97 ? -8.221 -39.844 44.564 1.00 94.61 96 LYS A CA 1
ATOM 673 C C . LYS A 1 97 ? -8.482 -40.089 46.044 1.00 98.61 96 LYS A C 1
ATOM 674 O O . LYS A 1 97 ? -7.860 -40.970 46.633 1.00 99.92 96 LYS A O 1
ATOM 680 N N . ALA A 1 98 ? -9.414 -39.315 46.634 1.00 93.89 97 ALA A N 1
ATOM 681 C CA . ALA A 1 98 ? -9.827 -39.425 48.036 1.00 93.86 97 ALA A CA 1
ATOM 682 C C . ALA A 1 98 ? -10.800 -40.602 48.251 1.00 96.84 97 ALA A C 1
ATOM 683 O O . ALA A 1 98 ? -10.857 -41.131 49.361 1.00 98.19 97 ALA A O 1
ATOM 685 N N . ARG A 1 99 ? -11.549 -41.015 47.196 1.00 90.17 98 ARG A N 1
ATOM 686 C CA . ARG A 1 99 ? -12.521 -42.115 47.237 1.00 87.96 98 ARG A CA 1
ATOM 687 C C . ARG A 1 99 ? -12.175 -43.212 46.211 1.00 88.85 98 ARG A C 1
ATOM 688 O O . ARG A 1 99 ? -11.018 -43.581 46.048 1.00 88.17 98 ARG A O 1
ATOM 696 N N . PHE A 1 105 ? -14.526 -48.072 35.203 1.00 99.41 104 PHE A N 1
ATOM 697 C CA . PHE A 1 105 ? -15.126 -47.602 36.461 1.00 99.40 104 PHE A CA 1
ATOM 698 C C . PHE A 1 105 ? -16.593 -48.087 36.685 1.00 100.71 104 PHE A C 1
ATOM 699 O O . PHE A 1 105 ? -17.137 -47.948 37.796 1.00 99.48 104 PHE A O 1
ATOM 707 N N . TYR A 1 106 ? -17.225 -48.627 35.608 1.00 95.11 105 TYR A N 1
ATOM 708 C CA . TYR A 1 106 ? -18.621 -49.097 35.560 1.00 92.55 105 TYR A CA 1
ATOM 709 C C . TYR A 1 106 ? -18.799 -50.264 34.564 1.00 93.15 105 TYR A C 1
ATOM 710 O O . TYR A 1 106 ? -17.839 -50.646 33.878 1.00 93.06 105 TYR A O 1
ATOM 719 N N . LYS A 1 107 ? -20.038 -50.800 34.474 1.00 86.81 106 LYS A N 1
ATOM 720 C CA . LYS A 1 107 ? -20.419 -51.903 33.578 1.00 85.93 106 LYS A CA 1
ATOM 721 C C . LYS A 1 107 ? -20.716 -51.372 32.166 1.00 83.77 106 LYS A C 1
ATOM 722 O O . LYS A 1 107 ? -21.688 -50.635 31.978 1.00 81.72 106 LYS A O 1
ATOM 728 N N . LYS A 1 108 ? -19.868 -51.729 31.185 1.00 78.38 107 LYS A N 1
ATOM 729 C CA . LYS A 1 108 ? -20.024 -51.305 29.786 1.00 76.62 107 LYS A CA 1
ATOM 730 C C . LYS A 1 108 ? -20.937 -52.254 28.987 1.00 79.79 107 LYS A C 1
ATOM 731 O O . LYS A 1 108 ? -20.848 -53.471 29.124 1.00 81.02 107 LYS A O 1
ATOM 737 N N . VAL A 1 109 ? -21.817 -51.674 28.162 1.00 73.95 108 VAL A N 1
ATOM 738 C CA . VAL A 1 109 ? -22.822 -52.337 27.316 1.00 71.52 108 VAL A CA 1
ATOM 739 C C . VAL A 1 109 ? -22.667 -51.806 25.861 1.00 70.68 108 VAL A C 1
ATOM 740 O O . VAL A 1 109 ? -22.369 -50.616 25.676 1.00 68.85 108 VAL A O 1
ATOM 744 N N . PRO A 1 110 ? -22.867 -52.642 24.816 1.00 65.88 109 PRO A N 1
ATOM 745 C CA . PRO A 1 110 ? -22.777 -52.108 23.447 1.00 64.67 109 PRO A CA 1
ATOM 746 C C . PRO A 1 110 ? -23.986 -51.238 23.103 1.00 65.66 109 PRO A C 1
ATOM 747 O O . PRO A 1 110 ? -25.118 -51.668 23.323 1.00 63.97 109 PRO A O 1
ATOM 751 N N . VAL A 1 111 ? -23.745 -49.982 22.634 1.00 61.68 110 VAL A N 1
ATOM 752 C CA . VAL A 1 111 ? -24.819 -49.038 22.265 1.00 59.71 110 VAL A CA 1
ATOM 753 C C . VAL A 1 111 ? -25.466 -49.524 20.954 1.00 63.01 110 VAL A C 1
ATOM 754 O O . VAL A 1 111 ? -24.862 -49.471 19.867 1.00 62.81 110 VAL A O 1
ATOM 758 N N . VAL A 1 112 ? -26.681 -50.051 21.105 1.00 57.44 111 VAL A N 1
ATOM 759 C CA . VAL A 1 112 ? -27.450 -50.711 20.063 1.00 57.07 111 VAL A CA 1
ATOM 760 C C . VAL A 1 112 ? -28.744 -49.960 19.700 1.00 58.80 111 VAL A C 1
ATOM 761 O O . VAL A 1 112 ? -29.229 -50.091 18.577 1.00 58.65 111 VAL A O 1
ATOM 765 N N . ASP A 1 113 ? -29.281 -49.160 20.644 1.00 53.72 112 ASP A N 1
ATOM 766 C CA . ASP A 1 113 ? -30.519 -48.381 20.481 1.00 52.70 112 ASP A CA 1
ATOM 767 C C . ASP A 1 113 ? -30.557 -47.184 21.427 1.00 54.58 112 ASP A C 1
ATOM 768 O O . ASP A 1 113 ? -29.555 -46.925 22.101 1.00 55.01 112 ASP A O 1
ATOM 773 N N . ASP A 1 114 ? -31.695 -46.453 21.495 1.00 49.07 113 ASP A N 1
ATOM 774 C CA . ASP A 1 114 ? -31.773 -45.282 22.374 1.00 47.56 113 ASP A CA 1
ATOM 775 C C . ASP A 1 114 ? -31.733 -45.622 23.865 1.00 51.56 113 ASP A C 1
ATOM 776 O O . ASP A 1 114 ? -31.147 -44.844 24.628 1.00 51.97 113 ASP A O 1
ATOM 781 N N . ILE A 1 115 ? -32.341 -46.769 24.290 1.00 46.12 114 ILE A N 1
ATOM 782 C CA . ILE A 1 115 ? -32.318 -47.203 25.701 1.00 44.60 114 ILE A CA 1
ATOM 783 C C . ILE A 1 115 ? -30.876 -47.594 26.148 1.00 48.15 114 ILE A C 1
ATOM 784 O O . ILE A 1 115 ? -30.420 -47.132 27.198 1.00 46.60 114 ILE A O 1
ATOM 789 N N . SER A 1 116 ? -30.146 -48.392 25.321 1.00 45.10 115 SER A N 1
ATOM 790 C CA . SER A 1 116 ? -28.758 -48.743 25.628 1.00 44.31 115 SER A CA 1
ATOM 791 C C . SER A 1 116 ? -27.876 -47.488 25.548 1.00 48.56 115 SER A C 1
ATOM 792 O O . SER A 1 116 ? -26.927 -47.349 26.329 1.00 49.30 115 SER A O 1
ATOM 795 N N . TYR A 1 117 ? -28.246 -46.537 24.661 1.00 43.02 116 TYR A N 1
ATOM 796 C CA . TYR A 1 117 ? -27.531 -45.273 24.608 1.00 42.42 116 TYR A CA 1
ATOM 797 C C . TYR A 1 117 ? -27.684 -44.465 25.940 1.00 47.38 116 TYR A C 1
ATOM 798 O O . TYR A 1 117 ? -26.691 -44.061 26.531 1.00 47.84 116 TYR A O 1
ATOM 807 N N . LEU A 1 118 ? -28.916 -44.203 26.373 1.00 44.16 117 LEU A N 1
ATOM 808 C CA . LEU A 1 118 ? -29.196 -43.438 27.589 1.00 43.84 117 LEU A CA 1
ATOM 809 C C . LEU A 1 118 ? -28.556 -44.067 28.813 1.00 48.32 117 LEU A C 1
ATOM 810 O O . LEU A 1 118 ? -28.100 -43.347 29.686 1.00 47.33 117 LEU A O 1
ATOM 815 N N . LYS A 1 119 ? -28.485 -45.406 28.848 1.00 46.31 118 LYS A N 1
ATOM 816 C CA . LYS A 1 119 ? -27.863 -46.163 29.929 1.00 46.02 118 LYS A CA 1
ATOM 817 C C . LYS A 1 119 ? -26.379 -45.816 29.979 1.00 50.24 118 LYS A C 1
ATOM 818 O O . LYS A 1 119 ? -25.874 -45.484 31.050 1.00 48.82 118 LYS A O 1
ATOM 832 N N . LEU A 1 121 ? -24.833 -43.131 28.442 1.00 48.22 120 LEU A N 1
ATOM 833 C CA . LEU A 1 121 ? -24.673 -41.706 28.747 1.00 48.25 120 LEU A CA 1
ATOM 834 C C . LEU A 1 121 ? -24.736 -41.451 30.280 1.00 58.32 120 LEU A C 1
ATOM 835 O O . LEU A 1 121 ? -23.892 -40.753 30.848 1.00 58.80 120 LEU A O 1
ATOM 840 N N . TRP A 1 122 ? -25.717 -42.069 30.926 1.00 58.04 121 TRP A N 1
ATOM 841 C CA . TRP A 1 122 ? -25.981 -42.000 32.351 1.00 59.82 121 TRP A CA 1
ATOM 842 C C . TRP A 1 122 ? -24.768 -42.497 33.166 1.00 59.52 121 TRP A C 1
ATOM 843 O O . TRP A 1 122 ? -24.274 -41.768 34.025 1.00 56.56 121 TRP A O 1
ATOM 854 N N . ARG A 1 123 ? -24.286 -43.725 32.867 1.00 53.87 122 ARG A N 1
ATOM 855 C CA . ARG A 1 123 ? -23.165 -44.351 33.553 1.00 52.41 122 ARG A CA 1
ATOM 856 C C . ARG A 1 123 ? -21.850 -43.598 33.362 1.00 57.38 122 ARG A C 1
ATOM 857 O O . ARG A 1 123 ? -21.117 -43.419 34.326 1.00 57.22 122 ARG A O 1
ATOM 865 N N . SER A 1 124 ? -21.572 -43.113 32.139 1.00 56.29 123 SER A N 1
ATOM 866 C CA . SER A 1 124 ? -20.343 -42.363 31.809 1.00 56.86 123 SER A CA 1
ATOM 867 C C . SER A 1 124 ? -20.259 -41.023 32.491 1.00 61.83 123 SER A C 1
ATOM 868 O O . SER A 1 124 ? -19.150 -40.535 32.738 1.00 62.82 123 SER A O 1
ATOM 871 N N . THR A 1 125 ? -21.425 -40.376 32.697 1.00 57.59 124 THR A N 1
ATOM 872 C CA . THR A 1 125 ? -21.473 -39.010 33.188 1.00 57.24 124 THR A CA 1
ATOM 873 C C . THR A 1 125 ? -22.020 -38.785 34.577 1.00 64.13 124 THR A C 1
ATOM 874 O O . THR A 1 125 ? -21.608 -37.805 35.188 1.00 63.85 124 THR A O 1
ATOM 878 N N . HIS A 1 126 ? -22.944 -39.638 35.084 1.00 63.23 125 HIS A N 1
ATOM 879 C CA . HIS A 1 126 ? -23.605 -39.395 36.374 1.00 64.54 125 HIS A CA 1
ATOM 880 C C . HIS A 1 126 ? -22.733 -39.142 37.609 1.00 67.26 125 HIS A C 1
ATOM 881 O O . HIS A 1 126 ? -23.171 -38.427 38.509 1.00 67.55 125 HIS A O 1
ATOM 888 N N . ASP A 1 127 ? -21.502 -39.641 37.630 1.00 63.15 126 ASP A N 1
ATOM 889 C CA . ASP A 1 127 ? -20.595 -39.391 38.755 1.00 63.39 126 ASP A CA 1
ATOM 890 C C . ASP A 1 127 ? -20.080 -37.931 38.799 1.00 67.55 126 ASP A C 1
ATOM 891 O O . ASP A 1 127 ? -19.580 -37.494 39.828 1.00 67.42 126 ASP A O 1
ATOM 896 N N . ILE A 1 128 ? -20.216 -37.189 37.690 1.00 65.06 127 ILE A N 1
ATOM 897 C CA . ILE A 1 128 ? -19.823 -35.780 37.565 1.00 65.68 127 ILE A CA 1
ATOM 898 C C . ILE A 1 128 ? -20.945 -34.916 38.169 1.00 71.52 127 ILE A C 1
ATOM 899 O O . ILE A 1 128 ? -20.647 -33.946 38.867 1.00 71.58 127 ILE A O 1
ATOM 904 N N . TYR A 1 129 ? -22.224 -35.306 37.935 1.00 69.28 128 TYR A N 1
ATOM 905 C CA . TYR A 1 129 ? -23.450 -34.617 38.370 1.00 69.71 128 TYR A CA 1
ATOM 906 C C . TYR A 1 129 ? -23.403 -34.041 39.775 1.00 76.10 128 TYR A C 1
ATOM 907 O O . TYR A 1 129 ? -23.644 -32.845 39.926 1.00 78.09 128 TYR A O 1
ATOM 916 N N . HIS A 1 130 ? -23.094 -34.869 40.792 1.00 71.81 129 HIS A N 1
ATOM 917 C CA . HIS A 1 130 ? -23.057 -34.439 42.186 1.00 71.79 129 HIS A CA 1
ATOM 918 C C . HIS A 1 130 ? -22.114 -33.245 42.485 1.00 73.72 129 HIS A C 1
ATOM 919 O O . HIS A 1 130 ? -22.421 -32.459 43.387 1.00 74.52 129 HIS A O 1
ATOM 926 N N . VAL A 1 131 ? -20.990 -33.100 41.735 1.00 67.84 130 VAL A N 1
ATOM 927 C CA . VAL A 1 131 ? -20.068 -31.967 41.938 1.00 67.70 130 VAL A CA 1
ATOM 928 C C . VAL A 1 131 ? -20.673 -30.617 41.496 1.00 70.69 130 VAL A C 1
ATOM 929 O O . VAL A 1 131 ? -20.505 -29.617 42.205 1.00 71.84 130 VAL A O 1
ATOM 933 N N . VAL A 1 132 ? -21.403 -30.614 40.346 1.00 64.62 131 VAL A N 1
ATOM 934 C CA . VAL A 1 132 ? -22.092 -29.449 39.777 1.00 63.87 131 VAL A CA 1
ATOM 935 C C . VAL A 1 132 ? -23.360 -29.172 40.594 1.00 69.03 131 VAL A C 1
ATOM 936 O O . VAL A 1 132 ? -23.575 -28.026 41.006 1.00 70.52 131 VAL A O 1
ATOM 940 N N . ALA A 1 133 ? -24.162 -30.229 40.873 1.00 63.66 132 ALA A N 1
ATOM 941 C CA . ALA A 1 133 ? -25.399 -30.156 41.652 1.00 63.26 132 ALA A CA 1
ATOM 942 C C . ALA A 1 133 ? -25.190 -29.821 43.141 1.00 70.98 132 ALA A C 1
ATOM 943 O O . ALA A 1 133 ? -26.112 -29.299 43.780 1.00 71.79 132 ALA A O 1
ATOM 945 N N . GLY A 1 134 ? -24.012 -30.147 43.683 1.00 68.94 133 GLY A N 1
ATOM 946 C CA . GLY A 1 134 ? -23.681 -29.893 45.080 1.00 70.04 133 GLY A CA 1
ATOM 947 C C . GLY A 1 134 ? -24.323 -30.847 46.076 1.00 76.28 133 GLY A C 1
ATOM 948 O O . GLY A 1 134 ? -25.058 -30.415 46.972 1.00 76.28 133 GLY A O 1
ATOM 949 N N . PHE A 1 135 ? -24.032 -32.157 45.932 1.00 74.82 134 PHE A N 1
ATOM 950 C CA . PHE A 1 135 ? -24.492 -33.253 46.808 1.00 75.41 134 PHE A CA 1
ATOM 951 C C . PHE A 1 135 ? -23.307 -34.108 47.232 1.00 82.63 134 PHE A C 1
ATOM 952 O O . PHE A 1 135 ? -22.338 -34.218 46.478 1.00 83.96 134 PHE A O 1
ATOM 960 N N . ASP A 1 136 ? -23.373 -34.707 48.430 1.00 80.44 135 ASP A N 1
ATOM 961 C CA . ASP A 1 136 ? -22.293 -35.556 48.931 1.00 81.53 135 ASP A CA 1
ATOM 962 C C . ASP A 1 136 ? -22.250 -36.923 48.225 1.00 84.59 135 ASP A C 1
ATOM 963 O O . ASP A 1 136 ? -23.207 -37.319 47.555 1.00 82.21 135 ASP A O 1
ATOM 968 N N . THR A 1 137 ? -21.120 -37.627 48.364 1.00 83.13 136 THR A N 1
ATOM 969 C CA . THR A 1 137 ? -20.896 -38.953 47.781 1.00 82.61 136 THR A CA 1
ATOM 970 C C . THR A 1 137 ? -21.567 -40.039 48.628 1.00 86.24 136 THR A C 1
ATOM 971 O O . THR A 1 137 ? -21.713 -41.169 48.152 1.00 85.92 136 THR A O 1
ATOM 975 N N . ASN A 1 138 ? -22.006 -39.682 49.870 1.00 82.14 137 ASN A N 1
ATOM 976 C CA . ASN A 1 138 ? -22.702 -40.573 50.804 1.00 81.04 137 ASN A CA 1
ATOM 977 C C . ASN A 1 138 ? -24.095 -40.982 50.301 1.00 80.91 137 ASN A C 1
ATOM 978 O O . ASN A 1 138 ? -24.531 -40.523 49.242 1.00 78.99 137 ASN A O 1
ATOM 983 N N . VAL A 1 139 ? -24.766 -41.876 51.041 1.00 76.88 138 VAL A N 1
ATOM 984 C CA . VAL A 1 139 ? -26.092 -42.421 50.729 1.00 75.43 138 VAL A CA 1
ATOM 985 C C . VAL A 1 139 ? -27.154 -41.321 50.522 1.00 74.03 138 VAL A C 1
ATOM 986 O O . VAL A 1 139 ? -27.860 -41.334 49.507 1.00 72.40 138 VAL A O 1
ATOM 990 N N . PHE A 1 140 ? -27.237 -40.368 51.463 1.00 67.62 139 PHE A N 1
ATOM 991 C CA . PHE A 1 140 ? -28.224 -39.298 51.393 1.00 66.15 139 PHE A CA 1
ATOM 992 C C . PHE A 1 140 ? -27.950 -38.331 50.257 1.00 69.50 139 PHE A C 1
ATOM 993 O O . PHE A 1 140 ? -28.894 -37.889 49.599 1.00 69.02 139 PHE A O 1
ATOM 1001 N N . GLY A 1 141 ? -26.663 -38.071 50.002 1.00 65.14 140 GLY A N 1
ATOM 1002 C CA . GLY A 1 141 ? -26.194 -37.234 48.905 1.00 63.57 140 GLY A CA 1
ATOM 1003 C C . GLY A 1 141 ? -26.585 -37.822 47.565 1.00 65.27 140 GLY A C 1
ATOM 1004 O O . GLY A 1 141 ? -27.030 -37.093 46.676 1.00 63.75 140 GLY A O 1
ATOM 1005 N N . GLU A 1 142 ? -26.481 -39.165 47.436 1.00 61.41 141 GLU A N 1
ATOM 1006 C CA . GLU A 1 142 ? -26.888 -39.863 46.222 1.00 60.34 141 GLU A CA 1
ATOM 1007 C C . GLU A 1 142 ? -28.407 -39.829 45.996 1.00 62.62 141 GLU A C 1
ATOM 1008 O O . GLU A 1 142 ? -28.836 -39.529 44.876 1.00 60.80 141 GLU A O 1
ATOM 1014 N N . ILE A 1 143 ? -29.218 -40.054 47.061 1.00 60.48 142 ILE A N 1
ATOM 1015 C CA . ILE A 1 143 ? -30.699 -39.995 47.011 1.00 59.88 142 ILE A CA 1
ATOM 1016 C C . ILE A 1 143 ? -31.186 -38.557 46.727 1.00 62.99 142 ILE A C 1
ATOM 1017 O O . ILE A 1 143 ? -32.159 -38.361 45.992 1.00 61.86 142 ILE A O 1
ATOM 1022 N N . GLY A 1 144 ? -30.487 -37.579 47.292 1.00 59.66 143 GLY A N 1
ATOM 1023 C CA . GLY A 1 144 ? -30.754 -36.170 47.036 1.00 59.92 143 GLY A CA 1
ATOM 1024 C C . GLY A 1 144 ? -30.513 -35.839 45.571 1.00 63.90 143 GLY A C 1
ATOM 1025 O O . GLY A 1 144 ? -31.360 -35.199 44.951 1.00 64.09 143 GLY A O 1
ATOM 1026 N N . LEU A 1 145 ? -29.374 -36.315 44.989 1.00 59.09 144 LEU A N 1
ATOM 1027 C CA . LEU A 1 145 ? -29.014 -36.103 43.584 1.00 57.80 144 LEU A CA 1
ATOM 1028 C C . LEU A 1 145 ? -30.054 -36.703 42.649 1.00 62.44 144 LEU A C 1
ATOM 1029 O O . LEU A 1 145 ? -30.386 -36.080 41.629 1.00 63.60 144 LEU A O 1
ATOM 1034 N N . GLN A 1 146 ? -30.583 -37.901 42.996 1.00 56.72 145 GLN A N 1
ATOM 1035 C CA . GLN A 1 146 ? -31.606 -38.574 42.178 1.00 54.30 145 GLN A CA 1
ATOM 1036 C C . GLN A 1 146 ? -32.894 -37.750 42.146 1.00 54.79 145 GLN A C 1
ATOM 1037 O O . GLN A 1 146 ? -33.590 -37.730 41.142 1.00 53.75 145 GLN A O 1
ATOM 1043 N N . ALA A 1 147 ? -33.188 -37.053 43.245 1.00 51.63 146 ALA A N 1
ATOM 1044 C CA . ALA A 1 147 ? -34.362 -36.192 43.384 1.00 51.35 146 ALA A CA 1
ATOM 1045 C C . ALA A 1 147 ? -34.192 -34.976 42.495 1.00 53.55 146 ALA A C 1
ATOM 1046 O O . ALA A 1 147 ? -35.133 -34.613 41.795 1.00 53.59 146 ALA A O 1
ATOM 1048 N N . PHE A 1 148 ? -32.967 -34.428 42.433 1.00 50.01 147 PHE A N 1
ATOM 1049 C CA . PHE A 1 148 ? -32.592 -33.308 41.557 1.00 50.26 147 PHE A CA 1
ATOM 1050 C C . PHE A 1 148 ? -32.769 -33.737 40.079 1.00 54.19 147 PHE A C 1
ATOM 1051 O O . PHE A 1 148 ? -33.355 -32.987 39.299 1.00 53.83 147 PHE A O 1
ATOM 1059 N N . PHE A 1 149 ? -32.312 -34.973 39.734 1.00 50.19 148 PHE A N 1
ATOM 1060 C CA . PHE A 1 149 ? -32.370 -35.566 38.394 1.00 49.48 148 PHE A CA 1
ATOM 1061 C C . PHE A 1 149 ? -33.810 -35.867 37.934 1.00 55.22 148 PHE A C 1
ATOM 1062 O O . PHE A 1 149 ? -34.168 -35.571 36.778 1.00 53.65 148 PHE A O 1
ATOM 1070 N N . LEU A 1 150 ? -34.653 -36.403 38.868 1.00 53.03 149 LEU A N 1
ATOM 1071 C CA . LEU A 1 150 ? -36.085 -36.693 38.651 1.00 52.31 149 LEU A CA 1
ATOM 1072 C C . LEU A 1 150 ? -36.867 -35.373 38.424 1.00 55.93 149 LEU A C 1
ATOM 1073 O O . LEU A 1 150 ? -37.792 -35.348 37.606 1.00 57.02 149 LEU A O 1
ATOM 1078 N N . ALA A 1 151 ? -36.457 -34.271 39.104 1.00 50.31 150 ALA A N 1
ATOM 1079 C CA . ALA A 1 151 ? -37.095 -32.958 38.953 1.00 49.65 150 ALA A CA 1
ATOM 1080 C C . ALA A 1 151 ? -36.865 -32.375 37.563 1.00 53.99 150 ALA A C 1
ATOM 1081 O O . ALA A 1 151 ? -37.748 -31.705 37.044 1.00 54.82 150 ALA A O 1
ATOM 1083 N N . GLN A 1 152 ? -35.690 -32.652 36.963 1.00 49.75 151 GLN A N 1
ATOM 1084 C CA . GLN A 1 152 ? -35.238 -32.171 35.657 1.00 48.54 151 GLN A CA 1
ATOM 1085 C C . GLN A 1 152 ? -35.681 -33.045 34.496 1.00 52.65 151 GLN A C 1
ATOM 1086 O O . GLN A 1 152 ? -36.374 -32.572 33.601 1.00 51.17 151 GLN A O 1
ATOM 1092 N N . THR A 1 153 ? -35.193 -34.305 34.473 1.00 51.72 152 THR A N 1
ATOM 1093 C CA . THR A 1 153 ? -35.392 -35.303 33.416 1.00 51.80 152 THR A CA 1
ATOM 1094 C C . THR A 1 153 ? -35.665 -36.694 34.009 1.00 57.55 152 THR A C 1
ATOM 1095 O O . THR A 1 153 ? -34.718 -37.450 34.264 1.00 59.41 152 THR A O 1
ATOM 1099 N N . PRO A 1 154 ? -36.947 -37.049 34.264 1.00 52.46 153 PRO A N 1
ATOM 1100 C CA . PRO A 1 154 ? -37.232 -38.369 34.888 1.00 51.75 153 PRO A CA 1
ATOM 1101 C C . PRO A 1 154 ? -36.915 -39.608 34.054 1.00 56.87 153 PRO A C 1
ATOM 1102 O O . PRO A 1 154 ? -37.385 -39.741 32.932 1.00 56.63 153 PRO A O 1
ATOM 1106 N N . ILE A 1 155 ? -36.132 -40.531 34.623 1.00 53.93 154 ILE A N 1
ATOM 1107 C CA . ILE A 1 155 ? -35.782 -41.830 34.015 1.00 52.59 154 ILE A CA 1
ATOM 1108 C C . ILE A 1 155 ? -36.119 -42.951 35.023 1.00 54.83 154 ILE A C 1
ATOM 1109 O O . ILE A 1 155 ? -36.059 -42.683 36.217 1.00 51.60 154 ILE A O 1
ATOM 1114 N N . PRO A 1 156 ? -36.493 -44.188 34.587 1.00 54.33 155 PRO A N 1
ATOM 1115 C CA . PRO A 1 156 ? -36.887 -45.228 35.559 1.00 54.43 155 PRO A CA 1
ATOM 1116 C C . PRO A 1 156 ? -36.029 -45.437 36.806 1.00 59.15 155 PRO A C 1
ATOM 1117 O O . PRO A 1 156 ? -36.603 -45.418 37.900 1.00 59.22 155 PRO A O 1
ATOM 1121 N N . ILE A 1 157 ? -34.685 -45.612 36.670 1.00 54.77 156 ILE A N 1
ATOM 1122 C CA . ILE A 1 157 ? -33.773 -45.815 37.814 1.00 53.20 156 ILE A CA 1
ATOM 1123 C C . ILE A 1 157 ? -33.872 -44.760 38.919 1.00 55.90 156 ILE A C 1
ATOM 1124 O O . ILE A 1 157 ? -33.817 -45.124 40.086 1.00 56.53 156 ILE A O 1
ATOM 1129 N N . SER A 1 158 ? -34.071 -43.479 38.572 1.00 51.35 157 SER A N 1
ATOM 1130 C CA . SER A 1 158 ? -34.227 -42.418 39.576 1.00 50.87 157 SER A CA 1
ATOM 1131 C C . SER A 1 158 ? -35.478 -42.660 40.439 1.00 56.61 157 SER A C 1
ATOM 1132 O O . SER A 1 158 ? -35.382 -42.669 41.680 1.00 57.13 157 SER A O 1
ATOM 1135 N N . VAL A 1 159 ? -36.629 -42.929 39.782 1.00 52.69 158 VAL A N 1
ATOM 1136 C CA . VAL A 1 159 ? -37.899 -43.213 40.453 1.00 53.14 158 VAL A CA 1
ATOM 1137 C C . VAL A 1 159 ? -37.719 -44.375 41.418 1.00 54.01 158 VAL A C 1
ATOM 1138 O O . VAL A 1 159 ? -38.139 -44.288 42.564 1.00 53.23 158 VAL A O 1
ATOM 1150 N N . LEU A 1 161 ? -34.807 -45.751 42.523 1.00 52.83 160 LEU A N 1
ATOM 1151 C CA . LEU A 1 161 ? -33.819 -45.392 43.544 1.00 52.03 160 LEU A CA 1
ATOM 1152 C C . LEU A 1 161 ? -34.354 -44.464 44.598 1.00 55.74 160 LEU A C 1
ATOM 1153 O O . LEU A 1 161 ? -33.917 -44.587 45.744 1.00 57.57 160 LEU A O 1
ATOM 1158 N N . LEU A 1 162 ? -35.333 -43.582 44.251 1.00 50.45 161 LEU A N 1
ATOM 1159 C CA . LEU A 1 162 ? -35.969 -42.699 45.238 1.00 50.32 161 LEU A CA 1
ATOM 1160 C C . LEU A 1 162 ? -36.831 -43.495 46.184 1.00 54.65 161 LEU A C 1
ATOM 1161 O O . LEU A 1 162 ? -36.572 -43.425 47.382 1.00 56.43 161 LEU A O 1
ATOM 1166 N N . SER A 1 163 ? -37.805 -44.301 45.664 1.00 50.37 162 SER A N 1
ATOM 1167 C CA . SER A 1 163 ? -38.704 -45.183 46.444 1.00 50.48 162 SER A CA 1
ATOM 1168 C C . SER A 1 163 ? -37.919 -46.105 47.347 1.00 54.32 162 SER A C 1
ATOM 1169 O O . SER A 1 163 ? -38.196 -46.172 48.541 1.00 55.17 162 SER A O 1
ATOM 1172 N N . PHE A 1 164 ? -36.901 -46.770 46.776 1.00 49.70 163 PHE A N 1
ATOM 1173 C CA . PHE A 1 164 ? -35.980 -47.675 47.462 1.00 49.17 163 PHE A CA 1
ATOM 1174 C C . PHE A 1 164 ? -35.362 -46.963 48.661 1.00 51.71 163 PHE A C 1
ATOM 1175 O O . PHE A 1 164 ? -35.452 -47.473 49.785 1.00 49.89 163 PHE A O 1
ATOM 1183 N N . GLY A 1 165 ? -34.775 -45.789 48.383 1.00 49.09 164 GLY A N 1
ATOM 1184 C CA . GLY A 1 165 ? -34.154 -44.895 49.354 1.00 49.45 164 GLY A CA 1
ATOM 1185 C C . GLY A 1 165 ? -35.055 -44.661 50.545 1.00 53.29 164 GLY A C 1
ATOM 1186 O O . GLY A 1 165 ? -34.729 -45.086 51.658 1.00 54.50 164 GLY A O 1
ATOM 1195 N N . VAL A 1 167 ? -37.914 -46.184 51.508 1.00 46.32 166 VAL A N 1
ATOM 1196 C CA . VAL A 1 167 ? -38.303 -47.451 52.130 1.00 45.07 166 VAL A CA 1
ATOM 1197 C C . VAL A 1 167 ? -37.170 -48.028 53.019 1.00 48.62 166 VAL A C 1
ATOM 1198 O O . VAL A 1 167 ? -37.428 -48.437 54.149 1.00 48.57 166 VAL A O 1
ATOM 1210 N N . ILE A 1 169 ? -34.439 -46.505 54.339 1.00 46.66 168 ILE A N 1
ATOM 1211 C CA . ILE A 1 169 ? -34.118 -45.631 55.458 1.00 46.75 168 ILE A CA 1
ATOM 1212 C C . ILE A 1 169 ? -35.228 -45.718 56.515 1.00 52.86 168 ILE A C 1
ATOM 1213 O O . ILE A 1 169 ? -34.920 -45.995 57.666 1.00 54.98 168 ILE A O 1
ATOM 1218 N N . SER A 1 170 ? -36.511 -45.541 56.141 1.00 48.44 169 SER A N 1
ATOM 1219 C CA . SER A 1 170 ? -37.607 -45.654 57.115 1.00 47.70 169 SER A CA 1
ATOM 1220 C C . SER A 1 170 ? -37.695 -47.028 57.773 1.00 51.23 169 SER A C 1
ATOM 1221 O O . SER A 1 170 ? -37.957 -47.089 58.983 1.00 54.94 169 SER A O 1
ATOM 1224 N N . LEU A 1 171 ? -37.407 -48.117 57.031 1.00 43.41 170 LEU A N 1
ATOM 1225 C CA . LEU A 1 171 ? -37.418 -49.464 57.621 1.00 43.29 170 LEU A CA 1
ATOM 1226 C C . LEU A 1 171 ? -36.218 -49.766 58.509 1.00 49.19 170 LEU A C 1
ATOM 1227 O O . LEU A 1 171 ? -36.406 -50.153 59.660 1.00 50.38 170 LEU A O 1
ATOM 1232 N N . TYR A 1 172 ? -34.994 -49.564 57.987 1.00 45.64 171 TYR A N 1
ATOM 1233 C CA . TYR A 1 172 ? -33.748 -49.908 58.669 1.00 46.75 171 TYR A CA 1
ATOM 1234 C C . TYR A 1 172 ? -32.991 -48.850 59.452 1.00 55.12 171 TYR A C 1
ATOM 1235 O O . TYR A 1 172 ? -32.268 -49.209 60.377 1.00 60.23 171 TYR A O 1
ATOM 1244 N N . GLN A 1 173 ? -33.137 -47.572 59.116 1.00 49.46 172 GLN A N 1
ATOM 1245 C CA . GLN A 1 173 ? -32.504 -46.488 59.857 1.00 50.28 172 GLN A CA 1
ATOM 1246 C C . GLN A 1 173 ? -33.462 -45.288 59.975 1.00 55.61 172 GLN A C 1
ATOM 1247 O O . GLN A 1 173 ? -33.173 -44.203 59.472 1.00 54.24 172 GLN A O 1
ATOM 1253 N N . PRO A 1 174 ? -34.646 -45.482 60.624 1.00 54.88 173 PRO A N 1
ATOM 1254 C CA . PRO A 1 174 ? -35.628 -44.397 60.696 1.00 54.40 173 PRO A CA 1
ATOM 1255 C C . PRO A 1 174 ? -35.178 -43.131 61.415 1.00 60.85 173 PRO A C 1
ATOM 1256 O O . PRO A 1 174 ? -35.740 -42.075 61.144 1.00 60.79 173 PRO A O 1
ATOM 1260 N N . THR A 1 175 ? -34.144 -43.214 62.272 1.00 59.95 174 THR A N 1
ATOM 1261 C CA . THR A 1 175 ? -33.613 -42.044 62.990 1.00 61.78 174 THR A CA 1
ATOM 1262 C C . THR A 1 175 ? -32.984 -41.020 62.034 1.00 66.85 174 THR A C 1
ATOM 1263 O O . THR A 1 175 ? -32.714 -39.885 62.430 1.00 66.83 174 THR A O 1
ATOM 1267 N N . ASN A 1 176 ? -32.786 -41.428 60.763 1.00 63.84 175 ASN A N 1
ATOM 1268 C CA . ASN A 1 176 ? -32.193 -40.611 59.705 1.00 63.35 175 ASN A CA 1
ATOM 1269 C C . ASN A 1 176 ? -33.183 -40.251 58.591 1.00 68.98 175 ASN A C 1
ATOM 1270 O O . ASN A 1 176 ? -32.768 -39.709 57.563 1.00 68.68 175 ASN A O 1
ATOM 1275 N N . PHE A 1 177 ? -34.493 -40.528 58.806 1.00 66.66 176 PHE A N 1
ATOM 1276 C CA . PHE A 1 177 ? -35.563 -40.240 57.852 1.00 65.36 176 PHE A CA 1
ATOM 1277 C C . PHE A 1 177 ? -35.749 -38.730 57.605 1.00 68.18 176 PHE A C 1
ATOM 1278 O O . PHE A 1 177 ? -35.833 -38.318 56.445 1.00 67.78 176 PHE A O 1
ATOM 1286 N N . LYS A 1 178 ? -35.769 -37.910 58.678 1.00 63.85 177 LYS A N 1
ATOM 1287 C CA . LYS A 1 178 ? -35.899 -36.444 58.589 1.00 62.63 177 LYS A CA 1
ATOM 1288 C C . LYS A 1 178 ? -34.784 -35.855 57.682 1.00 64.14 177 LYS A C 1
ATOM 1289 O O . LYS A 1 178 ? -35.058 -35.026 56.807 1.00 62.30 177 LYS A O 1
ATOM 1295 N N . ALA A 1 179 ? -33.544 -36.334 57.885 1.00 60.33 178 ALA A N 1
ATOM 1296 C CA . ALA A 1 179 ? -32.348 -35.959 57.146 1.00 59.51 178 ALA A CA 1
ATOM 1297 C C . ALA A 1 179 ? -32.491 -36.377 55.681 1.00 61.91 178 ALA A C 1
ATOM 1298 O O . ALA A 1 179 ? -32.153 -35.589 54.790 1.00 61.26 178 ALA A O 1
ATOM 1300 N N . LEU A 1 180 ? -33.022 -37.605 55.440 1.00 56.27 179 LEU A N 1
ATOM 1301 C CA . LEU A 1 180 ? -33.271 -38.110 54.095 1.00 54.06 179 LEU A CA 1
ATOM 1302 C C . LEU A 1 180 ? -34.310 -37.233 53.406 1.00 55.93 179 LEU A C 1
ATOM 1303 O O . LEU A 1 180 ? -34.082 -36.833 52.274 1.00 56.01 179 LEU A O 1
ATOM 1316 N N . THR A 1 182 ? -34.954 -34.178 54.005 1.00 56.24 181 THR A N 1
ATOM 1317 C CA . THR A 1 182 ? -34.343 -32.858 53.857 1.00 56.84 181 THR A CA 1
ATOM 1318 C C . THR A 1 182 ? -33.517 -32.812 52.546 1.00 61.20 181 THR A C 1
ATOM 1319 O O . THR A 1 182 ? -33.603 -31.824 51.809 1.00 62.56 181 THR A O 1
ATOM 1323 N N . GLU A 1 183 ? -32.749 -33.884 52.250 1.00 55.06 182 GLU A N 1
ATOM 1324 C CA . GLU A 1 183 ? -31.956 -33.995 51.031 1.00 52.97 182 GLU A CA 1
ATOM 1325 C C . GLU A 1 183 ? -32.829 -34.212 49.807 1.00 56.19 182 GLU A C 1
ATOM 1326 O O . GLU A 1 183 ? -32.529 -33.631 48.763 1.00 57.95 182 GLU A O 1
ATOM 1332 N N . ILE A 1 184 ? -33.895 -35.047 49.917 1.00 49.32 183 ILE A N 1
ATOM 1333 C CA . ILE A 1 184 ? -34.841 -35.323 48.831 1.00 47.41 183 ILE A CA 1
ATOM 1334 C C . ILE A 1 184 ? -35.581 -34.029 48.413 1.00 56.94 183 ILE A C 1
ATOM 1335 O O . ILE A 1 184 ? -35.607 -33.721 47.218 1.00 58.34 183 ILE A O 1
ATOM 1340 N N . SER A 1 185 ? -36.166 -33.270 49.386 1.00 54.66 184 SER A N 1
ATOM 1341 C CA . SER A 1 185 ? -36.884 -32.017 49.094 1.00 54.64 184 SER A CA 1
ATOM 1342 C C . SER A 1 185 ? -35.950 -30.913 48.578 1.00 57.83 184 SER A C 1
ATOM 1343 O O . SER A 1 185 ? -36.345 -30.157 47.702 1.00 57.07 184 SER A O 1
ATOM 1346 N N . ARG A 1 186 ? -34.715 -30.826 49.099 1.00 55.24 185 ARG A N 1
ATOM 1347 C CA . ARG A 1 186 ? -33.736 -29.839 48.625 1.00 55.58 185 ARG A CA 1
ATOM 1348 C C . ARG A 1 186 ? -33.379 -30.153 47.183 1.00 57.50 185 ARG A C 1
ATOM 1349 O O . ARG A 1 186 ? -33.407 -29.253 46.346 1.00 57.48 185 ARG A O 1
ATOM 1357 N N . GLY A 1 187 ? -33.098 -31.430 46.915 1.00 51.54 186 GLY A N 1
ATOM 1358 C CA . GLY A 1 187 ? -32.764 -31.937 45.596 1.00 50.02 186 GLY A CA 1
ATOM 1359 C C . GLY A 1 187 ? -33.829 -31.629 44.568 1.00 53.26 186 GLY A C 1
ATOM 1360 O O . GLY A 1 187 ? -33.526 -31.027 43.543 1.00 53.89 186 GLY A O 1
ATOM 1361 N N . TYR A 1 188 ? -35.085 -32.011 44.849 1.00 48.43 187 TYR A N 1
ATOM 1362 C CA . TYR A 1 188 ? -36.209 -31.782 43.957 1.00 48.11 187 TYR A CA 1
ATOM 1363 C C . TYR A 1 188 ? -36.446 -30.282 43.701 1.00 57.28 187 TYR A C 1
ATOM 1364 O O . TYR A 1 188 ? -36.591 -29.871 42.550 1.00 58.60 187 TYR A O 1
ATOM 1373 N N . ARG A 1 189 ? -36.457 -29.473 44.771 1.00 54.87 188 ARG A N 1
ATOM 1374 C CA . ARG A 1 189 ? -36.672 -28.033 44.739 1.00 55.32 188 ARG A CA 1
ATOM 1375 C C . ARG A 1 189 ? -35.645 -27.335 43.842 1.00 60.91 188 ARG A C 1
ATOM 1376 O O . ARG A 1 189 ? -36.048 -26.607 42.932 1.00 62.07 188 ARG A O 1
ATOM 1384 N N . VAL A 1 190 ? -34.331 -27.616 44.059 1.00 55.92 189 VAL A N 1
ATOM 1385 C CA . VAL A 1 190 ? -33.206 -27.046 43.316 1.00 54.85 189 VAL A CA 1
ATOM 1386 C C . VAL A 1 190 ? -33.217 -27.484 41.854 1.00 58.37 189 VAL A C 1
ATOM 1387 O O . VAL A 1 190 ? -32.984 -26.659 40.971 1.00 59.84 189 VAL A O 1
ATOM 1391 N N . GLY A 1 191 ? -33.476 -28.764 41.629 1.00 53.93 190 GLY A N 1
ATOM 1392 C CA . GLY A 1 191 ? -33.572 -29.372 40.308 1.00 53.12 190 GLY A CA 1
ATOM 1393 C C . GLY A 1 191 ? -34.705 -28.783 39.489 1.00 58.26 190 GLY A C 1
ATOM 1394 O O . GLY A 1 191 ? -34.527 -28.519 38.307 1.00 56.62 190 GLY A O 1
ATOM 1395 N N . SER A 1 192 ? -35.866 -28.520 40.129 1.00 58.39 191 SER A N 1
ATOM 1396 C CA . SER A 1 192 ? -37.060 -27.915 39.524 1.00 59.46 191 SER A CA 1
ATOM 1397 C C . SER A 1 192 ? -36.797 -26.478 39.106 1.00 65.71 191 SER A C 1
ATOM 1398 O O . SER A 1 192 ? -37.472 -25.979 38.208 1.00 65.83 191 SER A O 1
ATOM 1401 N N . HIS A 1 193 ? -35.841 -25.807 39.775 1.00 63.83 192 HIS A N 1
ATOM 1402 C CA . HIS A 1 193 ? -35.474 -24.424 39.495 1.00 64.93 192 HIS A CA 1
ATOM 1403 C C . HIS A 1 193 ? -34.150 -24.289 38.709 1.00 64.50 192 HIS A C 1
ATOM 1404 O O . HIS A 1 193 ? -33.562 -23.206 38.666 1.00 66.87 192 HIS A O 1
ATOM 1411 N N . THR A 1 194 ? -33.713 -25.383 38.056 1.00 53.92 193 THR A N 1
ATOM 1412 C CA . THR A 1 194 ? -32.521 -25.418 37.225 1.00 51.45 193 THR A CA 1
ATOM 1413 C C . THR A 1 194 ? -32.965 -25.716 35.766 1.00 54.99 193 THR A C 1
ATOM 1414 O O . THR A 1 194 ? -33.313 -26.866 35.439 1.00 52.82 193 THR A O 1
ATOM 1418 N N . PRO A 1 195 ? -33.028 -24.661 34.899 1.00 53.05 194 PRO A N 1
ATOM 1419 C CA . PRO A 1 195 ? -33.449 -24.874 33.501 1.00 52.58 194 PRO A CA 1
ATOM 1420 C C . PRO A 1 195 ? -32.459 -25.696 32.683 1.00 56.27 194 PRO A C 1
ATOM 1421 O O . PRO A 1 195 ? -32.882 -26.524 31.867 1.00 56.98 194 PRO A O 1
ATOM 1425 N N . GLY A 1 196 ? -31.163 -25.481 32.926 1.00 51.10 195 GLY A N 1
ATOM 1426 C CA . GLY A 1 196 ? -30.085 -26.187 32.254 1.00 50.30 195 GLY A CA 1
ATOM 1427 C C . GLY A 1 196 ? -30.017 -27.617 32.722 1.00 57.70 195 GLY A C 1
ATOM 1428 O O . GLY A 1 196 ? -29.634 -27.885 33.872 1.00 59.66 195 GLY A O 1
ATOM 1429 N N . LYS A 1 197 ? -30.435 -28.538 31.849 1.00 53.73 196 LYS A N 1
ATOM 1430 C CA . LYS A 1 197 ? -30.482 -29.967 32.150 1.00 52.48 196 LYS A CA 1
ATOM 1431 C C . LYS A 1 197 ? -29.082 -30.560 32.253 1.00 55.73 196 LYS A C 1
ATOM 1432 O O . LYS A 1 197 ? -28.241 -30.275 31.407 1.00 55.00 196 LYS A O 1
ATOM 1438 N N . LEU A 1 198 ? -28.838 -31.378 33.288 1.00 52.92 197 LEU A N 1
ATOM 1439 C CA . LEU A 1 198 ? -27.562 -32.067 33.506 1.00 52.75 197 LEU A CA 1
ATOM 1440 C C . LEU A 1 198 ? -27.258 -32.977 32.318 1.00 56.26 197 LEU A C 1
ATOM 1441 O O . LEU A 1 198 ? -26.190 -32.859 31.725 1.00 55.88 197 LEU A O 1
ATOM 1446 N N . ILE A 1 199 ? -28.225 -33.864 31.973 1.00 51.78 198 ILE A N 1
ATOM 1447 C CA . ILE A 1 199 ? -28.172 -34.855 30.892 1.00 50.71 198 ILE A CA 1
ATOM 1448 C C . ILE A 1 199 ? -27.827 -34.265 29.500 1.00 56.45 198 ILE A C 1
ATOM 1449 O O . ILE A 1 199 ? -27.211 -34.971 28.693 1.00 56.97 198 ILE A O 1
ATOM 1454 N N . ALA A 1 200 ? -28.175 -32.963 29.252 1.00 51.74 199 ALA A N 1
ATOM 1455 C CA . ALA A 1 200 ? -27.937 -32.234 27.988 1.00 50.80 199 ALA A CA 1
ATOM 1456 C C . ALA A 1 200 ? -26.506 -31.728 27.772 1.00 51.66 199 ALA A C 1
ATOM 1457 O O . ALA A 1 200 ? -26.178 -31.319 26.656 1.00 50.78 199 ALA A O 1
ATOM 1459 N N . GLN A 1 201 ? -25.663 -31.756 28.825 1.00 48.09 200 GLN A N 1
ATOM 1460 C CA . GLN A 1 201 ? -24.285 -31.243 28.807 1.00 48.57 200 GLN A CA 1
ATOM 1461 C C . GLN A 1 201 ? -23.237 -32.186 28.253 1.00 54.66 200 GLN A C 1
ATOM 1462 O O . GLN A 1 201 ? -23.214 -33.371 28.619 1.00 53.57 200 GLN A O 1
ATOM 1468 N N . LYS A 1 202 ? -22.340 -31.631 27.393 1.00 52.09 201 LYS A N 1
ATOM 1469 C CA . LYS A 1 202 ? -21.191 -32.333 26.835 1.00 51.67 201 LYS A CA 1
ATOM 1470 C C . LYS A 1 202 ? -20.025 -32.134 27.817 1.00 59.39 201 LYS A C 1
ATOM 1471 O O . LYS A 1 202 ? -19.101 -31.365 27.552 1.00 60.53 201 LYS A O 1
ATOM 1477 N N . TRP A 1 203 ? -20.112 -32.808 28.976 1.00 57.78 202 TRP A N 1
ATOM 1478 C CA . TRP A 1 203 ? -19.174 -32.732 30.106 1.00 59.46 202 TRP A CA 1
ATOM 1479 C C . TRP A 1 203 ? -17.677 -32.684 29.794 1.00 60.25 202 TRP A C 1
ATOM 1480 O O . TRP A 1 203 ? -16.958 -31.934 30.450 1.00 58.53 202 TRP A O 1
ATOM 1491 N N . ASP A 1 204 ? -17.210 -33.474 28.797 1.00 56.32 203 ASP A N 1
ATOM 1492 C CA . ASP A 1 204 ? -15.797 -33.525 28.409 1.00 55.95 203 ASP A CA 1
ATOM 1493 C C . ASP A 1 204 ? -15.228 -32.176 27.933 1.00 61.54 203 ASP A C 1
ATOM 1494 O O . ASP A 1 204 ? -14.016 -31.989 27.962 1.00 62.47 203 ASP A O 1
ATOM 1499 N N . GLN A 1 205 ? -16.114 -31.224 27.564 1.00 58.48 204 GLN A N 1
ATOM 1500 C CA . GLN A 1 205 ? -15.785 -29.858 27.128 1.00 58.93 204 GLN A CA 1
ATOM 1501 C C . GLN A 1 205 ? -15.798 -28.838 28.297 1.00 63.54 204 GLN A C 1
ATOM 1502 O O . GLN A 1 205 ? -15.458 -27.661 28.106 1.00 63.31 204 GLN A O 1
ATOM 1508 N N . LEU A 1 206 ? -16.194 -29.297 29.497 1.00 59.73 205 LEU A N 1
ATOM 1509 C CA . LEU A 1 206 ? -16.307 -28.446 30.682 1.00 59.79 205 LEU A CA 1
ATOM 1510 C C . LEU A 1 206 ? -15.256 -28.704 31.781 1.00 65.79 205 LEU A C 1
ATOM 1511 O O . LEU A 1 206 ? -15.298 -28.023 32.807 1.00 66.15 205 LEU A O 1
ATOM 1516 N N . TRP A 1 207 ? -14.318 -29.661 31.579 1.00 63.15 206 TRP A N 1
ATOM 1517 C CA . TRP A 1 207 ? -13.284 -29.993 32.572 1.00 63.37 206 TRP A CA 1
ATOM 1518 C C . TRP A 1 207 ? -12.448 -28.763 33.007 1.00 67.46 206 TRP A C 1
ATOM 1519 O O . TRP A 1 207 ? -12.068 -28.672 34.172 1.00 67.81 206 TRP A O 1
ATOM 1530 N N . ASP A 1 208 ? -12.165 -27.838 32.059 1.00 63.06 207 ASP A N 1
ATOM 1531 C CA . ASP A 1 208 ? -11.366 -26.620 32.232 1.00 63.85 207 ASP A CA 1
ATOM 1532 C C . ASP A 1 208 ? -12.200 -25.374 32.610 1.00 68.25 207 ASP A C 1
ATOM 1533 O O . ASP A 1 208 ? -11.667 -24.259 32.620 1.00 69.01 207 ASP A O 1
ATOM 1538 N N . VAL A 1 209 ? -13.499 -25.564 32.908 1.00 63.72 208 VAL A N 1
ATOM 1539 C CA . VAL A 1 209 ? -14.437 -24.497 33.284 1.00 63.29 208 VAL A CA 1
ATOM 1540 C C . VAL A 1 209 ? -14.683 -24.563 34.800 1.00 67.14 208 VAL A C 1
ATOM 1541 O O . VAL A 1 209 ? -14.854 -25.661 35.346 1.00 67.01 208 VAL A O 1
ATOM 1545 N N . GLN A 1 210 ? -14.717 -23.394 35.473 1.00 62.01 209 GLN A N 1
ATOM 1546 C CA . GLN A 1 210 ? -14.988 -23.315 36.909 1.00 60.41 209 GLN A CA 1
ATOM 1547 C C . GLN A 1 210 ? -16.351 -23.911 37.238 1.00 60.40 209 GLN A C 1
ATOM 1548 O O . GLN A 1 210 ? -17.291 -23.744 36.465 1.00 58.51 209 GLN A O 1
ATOM 1554 N N . VAL A 1 211 ? -16.461 -24.593 38.381 1.00 57.16 210 VAL A N 1
ATOM 1555 C CA . VAL A 1 211 ? -17.716 -25.222 38.831 1.00 56.51 210 VAL A CA 1
ATOM 1556 C C . VAL A 1 211 ? -18.801 -24.150 39.039 1.00 61.83 210 VAL A C 1
ATOM 1557 O O . VAL A 1 211 ? -19.944 -24.348 38.605 1.00 60.56 210 VAL A O 1
ATOM 1561 N N . SER A 1 212 ? -18.423 -23.010 39.667 1.00 59.38 211 SER A N 1
ATOM 1562 C CA . SER A 1 212 ? -19.299 -21.856 39.909 1.00 59.40 211 SER A CA 1
ATOM 1563 C C . SER A 1 212 ? -19.854 -21.305 38.585 1.00 61.40 211 SER A C 1
ATOM 1564 O O . SER A 1 212 ? -21.035 -20.971 38.514 1.00 59.10 211 SER A O 1
ATOM 1567 N N . GLU A 1 213 ? -19.006 -21.279 37.526 1.00 59.27 212 GLU A N 1
ATOM 1568 C CA . GLU A 1 213 ? -19.351 -20.847 36.167 1.00 59.73 212 GLU A CA 1
ATOM 1569 C C . GLU A 1 213 ? -20.347 -21.825 35.538 1.00 62.96 212 GLU A C 1
ATOM 1570 O O . GLU A 1 213 ? -21.323 -21.367 34.940 1.00 63.63 212 GLU A O 1
ATOM 1576 N N . ILE A 1 214 ? -20.115 -23.165 35.685 1.00 57.15 213 ILE A N 1
ATOM 1577 C CA . ILE A 1 214 ? -21.012 -24.209 35.170 1.00 54.75 213 ILE A CA 1
ATOM 1578 C C . ILE A 1 214 ? -22.389 -24.066 35.842 1.00 62.33 213 ILE A C 1
ATOM 1579 O O . ILE A 1 214 ? -23.401 -24.043 35.141 1.00 64.12 213 ILE A O 1
ATOM 1584 N N . ARG A 1 215 ? -22.421 -23.930 37.185 1.00 59.17 214 ARG A N 1
ATOM 1585 C CA . ARG A 1 215 ? -23.652 -23.755 37.969 1.00 58.81 214 ARG A CA 1
ATOM 1586 C C . ARG A 1 215 ? -24.432 -22.512 37.499 1.00 65.14 214 ARG A C 1
ATOM 1587 O O . ARG A 1 215 ? -25.660 -22.552 37.428 1.00 65.49 214 ARG A O 1
ATOM 1595 N N . GLU A 1 216 ? -23.704 -21.435 37.151 1.00 62.77 215 GLU A N 1
ATOM 1596 C CA . GLU A 1 216 ? -24.252 -20.177 36.655 1.00 64.28 215 GLU A CA 1
ATOM 1597 C C . GLU A 1 216 ? -24.851 -20.344 35.255 1.00 67.94 215 GLU A C 1
ATOM 1598 O O . GLU A 1 216 ? -25.930 -19.807 34.994 1.00 67.61 215 GLU A O 1
ATOM 1604 N N . ARG A 1 217 ? -24.148 -21.092 34.366 1.00 63.91 216 ARG A N 1
ATOM 1605 C CA . ARG A 1 217 ? -24.576 -21.405 32.999 1.00 63.01 216 ARG A CA 1
ATOM 1606 C C . ARG A 1 217 ? -25.869 -22.216 33.020 1.00 67.65 216 ARG A C 1
ATOM 1607 O O . ARG A 1 217 ? -26.813 -21.854 32.310 1.00 68.36 216 ARG A O 1
ATOM 1615 N N . LEU A 1 218 ? -25.924 -23.285 33.866 1.00 63.17 217 LEU A N 1
ATOM 1616 C CA . LEU A 1 218 ? -27.103 -24.147 34.026 1.00 61.97 217 LEU A CA 1
ATOM 1617 C C . LEU A 1 218 ? -28.244 -23.424 34.756 1.00 67.89 217 LEU A C 1
ATOM 1618 O O . LEU A 1 218 ? -29.401 -23.824 34.630 1.00 67.50 217 LEU A O 1
ATOM 1623 N N . GLY A 1 219 ? -27.904 -22.363 35.484 1.00 66.52 218 GLY A N 1
ATOM 1624 C CA . GLY A 1 219 ? -28.859 -21.568 36.238 1.00 68.19 218 GLY A CA 1
ATOM 1625 C C . GLY A 1 219 ? -29.392 -22.315 37.441 1.00 74.34 218 GLY A C 1
ATOM 1626 O O . GLY A 1 219 ? -30.607 -22.404 37.629 1.00 73.46 218 GLY A O 1
ATOM 1627 N N . VAL A 1 220 ? -28.481 -22.854 38.263 1.00 73.42 219 VAL A N 1
ATOM 1628 C CA . VAL A 1 220 ? -28.816 -23.623 39.457 1.00 74.38 219 VAL A CA 1
ATOM 1629 C C . VAL A 1 220 ? -29.762 -22.858 40.437 1.00 84.63 219 VAL A C 1
ATOM 1630 O O . VAL A 1 220 ? -30.710 -23.447 40.976 1.00 84.06 219 VAL A O 1
ATOM 1634 N N . ASN A 1 221 ? -29.578 -21.531 40.548 1.00 86.72 220 ASN A N 1
ATOM 1635 C CA . ASN A 1 221 ? -30.421 -20.631 41.364 1.00 88.85 220 ASN A CA 1
ATOM 1636 C C . ASN A 1 221 ? -31.859 -20.489 40.780 1.00 93.70 220 ASN A C 1
ATOM 1637 O O . ASN A 1 221 ? -32.808 -20.937 41.428 1.00 93.55 220 ASN A O 1
ATOM 1639 N N . SER A 1 222 ? -31.990 -19.876 39.556 1.00 89.88 221 SER A N 1
ATOM 1640 C CA . SER A 1 222 ? -33.187 -19.589 38.735 1.00 98.21 221 SER A CA 1
ATOM 1641 C C . SER A 1 222 ? -34.529 -20.221 39.158 1.00 130.92 221 SER A C 1
ATOM 1642 O O . SER A 1 222 ? -35.573 -19.968 38.545 1.00 93.50 221 SER A O 1
ATOM 1644 N N . THR B 1 7 ? -10.441 -52.580 20.068 1.00 79.34 6 THR B N 1
ATOM 1645 C CA . THR B 1 7 ? -10.301 -51.486 21.031 1.00 78.88 6 THR B CA 1
ATOM 1646 C C . THR B 1 7 ? -10.229 -50.061 20.381 1.00 81.59 6 THR B C 1
ATOM 1647 O O . THR B 1 7 ? -10.470 -49.067 21.086 1.00 82.75 6 THR B O 1
ATOM 1649 N N . TYR B 1 8 ? -9.884 -49.970 19.053 1.00 73.15 7 TYR B N 1
ATOM 1650 C CA . TYR B 1 8 ? -9.722 -48.719 18.278 1.00 68.74 7 TYR B CA 1
ATOM 1651 C C . TYR B 1 8 ? -10.621 -48.695 17.048 1.00 68.89 7 TYR B C 1
ATOM 1652 O O . TYR B 1 8 ? -10.759 -49.726 16.379 1.00 68.99 7 TYR B O 1
ATOM 1661 N N . ASN B 1 9 ? -11.156 -47.515 16.678 1.00 61.80 8 ASN B N 1
ATOM 1662 C CA . ASN B 1 9 ? -11.945 -47.420 15.443 1.00 59.91 8 ASN B CA 1
ATOM 1663 C C . ASN B 1 9 ? -11.123 -46.820 14.306 1.00 58.99 8 ASN B C 1
ATOM 1664 O O . ASN B 1 9 ? -11.066 -45.600 14.153 1.00 58.79 8 ASN B O 1
ATOM 1669 N N . ASN B 1 10 ? -10.482 -47.701 13.521 1.00 52.54 9 ASN B N 1
ATOM 1670 C CA . ASN B 1 10 ? -9.628 -47.327 12.403 1.00 50.79 9 ASN B CA 1
ATOM 1671 C C . ASN B 1 10 ? -10.435 -46.904 11.186 1.00 52.64 9 ASN B C 1
ATOM 1672 O O . ASN B 1 10 ? -9.995 -46.008 10.454 1.00 50.06 9 ASN B O 1
ATOM 1677 N N . ASP B 1 11 ? -11.636 -47.507 10.990 1.00 49.61 10 ASP B N 1
ATOM 1678 C CA . ASP B 1 11 ? -12.533 -47.158 9.877 1.00 48.53 10 ASP B CA 1
ATOM 1679 C C . ASP B 1 11 ? -12.929 -45.697 9.900 1.00 52.82 10 ASP B C 1
ATOM 1680 O O . ASP B 1 11 ? -13.037 -45.093 8.835 1.00 53.72 10 ASP B O 1
ATOM 1685 N N . LYS B 1 12 ? -13.051 -45.104 11.106 1.00 49.48 11 LYS B N 1
ATOM 1686 C CA . LYS B 1 12 ? -13.361 -43.682 11.290 1.00 48.16 11 LYS B CA 1
ATOM 1687 C C . LYS B 1 12 ? -12.183 -42.803 10.868 1.00 53.54 11 LYS B C 1
ATOM 1688 O O . LYS B 1 12 ? -12.387 -41.681 10.402 1.00 52.97 11 LYS B O 1
ATOM 1694 N N . GLY B 1 13 ? -10.971 -43.353 10.953 1.00 51.26 12 GLY B N 1
ATOM 1695 C CA . GLY B 1 13 ? -9.765 -42.691 10.473 1.00 50.64 12 GLY B CA 1
ATOM 1696 C C . GLY B 1 13 ? -9.816 -42.570 8.962 1.00 54.14 12 GLY B C 1
ATOM 1697 O O . GLY B 1 13 ? -9.567 -41.492 8.419 1.00 54.33 12 GLY B O 1
ATOM 1698 N N . LEU B 1 14 ? -10.202 -43.669 8.275 1.00 51.08 13 LEU B N 1
ATOM 1699 C CA . LEU B 1 14 ? -10.350 -43.700 6.813 1.00 50.30 13 LEU B CA 1
ATOM 1700 C C . LEU B 1 14 ? -11.453 -42.743 6.352 1.00 54.95 13 LEU B C 1
ATOM 1701 O O . LEU B 1 14 ? -11.279 -42.047 5.342 1.00 54.24 13 LEU B O 1
ATOM 1706 N N . LEU B 1 15 ? -12.578 -42.700 7.104 1.00 50.90 14 LEU B N 1
ATOM 1707 C CA . LEU B 1 15 ? -13.686 -41.802 6.818 1.00 50.42 14 LEU B CA 1
ATOM 1708 C C . LEU B 1 15 ? -13.241 -40.345 6.945 1.00 55.53 14 LEU B C 1
ATOM 1709 O O . LEU B 1 15 ? -13.623 -39.524 6.119 1.00 56.78 14 LEU B O 1
ATOM 1714 N N . ALA B 1 16 ? -12.380 -40.050 7.922 1.00 51.85 15 ALA B N 1
ATOM 1715 C CA . ALA B 1 16 ? -11.818 -38.724 8.157 1.00 51.99 15 ALA B CA 1
ATOM 1716 C C . ALA B 1 16 ? -10.900 -38.272 7.010 1.00 57.38 15 ALA B C 1
ATOM 1717 O O . ALA B 1 16 ? -10.888 -37.082 6.664 1.00 58.40 15 ALA B O 1
ATOM 1719 N N . TYR B 1 17 ? -10.127 -39.223 6.437 1.00 52.21 16 TYR B N 1
ATOM 1720 C CA . TYR B 1 17 ? -9.211 -38.982 5.328 1.00 51.02 16 TYR B CA 1
ATOM 1721 C C . TYR B 1 17 ? -10.013 -38.726 4.041 1.00 53.54 16 TYR B C 1
ATOM 1722 O O . TYR B 1 17 ? -9.691 -37.804 3.287 1.00 54.76 16 TYR B O 1
ATOM 1731 N N . ILE B 1 18 ? -11.080 -39.517 3.817 1.00 46.52 17 ILE B N 1
ATOM 1732 C CA . ILE B 1 18 ? -11.972 -39.366 2.673 1.00 45.18 17 ILE B CA 1
ATOM 1733 C C . ILE B 1 18 ? -12.637 -37.973 2.759 1.00 51.58 17 ILE B C 1
ATOM 1734 O O . ILE B 1 18 ? -12.709 -37.262 1.745 1.00 53.63 17 ILE B O 1
ATOM 1739 N N . GLN B 1 19 ? -13.063 -37.575 3.984 1.00 46.75 18 GLN B N 1
ATOM 1740 C CA . GLN B 1 19 ? -13.676 -36.277 4.267 1.00 46.69 18 GLN B CA 1
ATOM 1741 C C . GLN B 1 19 ? -12.687 -35.172 3.869 1.00 53.07 18 GLN B C 1
ATOM 1742 O O . GLN B 1 19 ? -13.044 -34.269 3.107 1.00 54.63 18 GLN B O 1
ATOM 1748 N N . PHE B 1 20 ? -11.427 -35.304 4.330 1.00 49.24 19 PHE B N 1
ATOM 1749 C CA . PHE B 1 20 ? -10.338 -34.369 4.083 1.00 49.21 19 PHE B CA 1
ATOM 1750 C C . PHE B 1 20 ? -10.024 -34.209 2.589 1.00 55.27 19 PHE B C 1
ATOM 1751 O O . PHE B 1 20 ? -9.963 -33.074 2.096 1.00 57.34 19 PHE B O 1
ATOM 1759 N N . LEU B 1 21 ? -9.892 -35.335 1.855 1.00 48.12 20 LEU B N 1
ATOM 1760 C CA . LEU B 1 21 ? -9.624 -35.291 0.432 1.00 46.10 20 LEU B CA 1
ATOM 1761 C C . LEU B 1 21 ? -10.742 -34.526 -0.288 1.00 51.73 20 LEU B C 1
ATOM 1762 O O . LEU B 1 21 ? -10.453 -33.612 -1.069 1.00 53.76 20 LEU B O 1
ATOM 1767 N N . ALA B 1 22 ? -12.012 -34.892 0.003 1.00 46.95 21 ALA B N 1
ATOM 1768 C CA . ALA B 1 22 ? -13.217 -34.353 -0.629 1.00 46.95 21 ALA B CA 1
ATOM 1769 C C . ALA B 1 22 ? -13.467 -32.879 -0.358 1.00 52.96 21 ALA B C 1
ATOM 1770 O O . ALA B 1 22 ? -13.865 -32.157 -1.282 1.00 52.84 21 ALA B O 1
ATOM 1772 N N . SER B 1 23 ? -13.282 -32.427 0.900 1.00 50.76 22 SER B N 1
ATOM 1773 C CA . SER B 1 23 ? -13.488 -31.017 1.264 1.00 52.20 22 SER B CA 1
ATOM 1774 C C . SER B 1 23 ? -12.451 -30.129 0.591 1.00 61.04 22 SER B C 1
ATOM 1775 O O . SER B 1 23 ? -12.768 -29.013 0.174 1.00 62.37 22 SER B O 1
ATOM 1778 N N . SER B 1 24 ? -11.215 -30.651 0.461 1.00 59.50 23 SER B N 1
ATOM 1779 C CA . SER B 1 24 ? -10.088 -29.969 -0.160 1.00 60.86 23 SER B CA 1
ATOM 1780 C C . SER B 1 24 ? -10.265 -29.760 -1.647 1.00 67.69 23 SER B C 1
ATOM 1781 O O . SER B 1 24 ? -9.647 -28.849 -2.197 1.00 69.43 23 SER B O 1
ATOM 1784 N N . ALA B 1 25 ? -11.131 -30.558 -2.296 1.00 65.36 24 ALA B N 1
ATOM 1785 C CA . ALA B 1 25 ? -11.409 -30.459 -3.731 1.00 66.86 24 ALA B CA 1
ATOM 1786 C C . ALA B 1 25 ? -12.453 -29.385 -4.073 1.00 72.90 24 ALA B C 1
ATOM 1787 O O . ALA B 1 25 ? -12.974 -29.388 -5.189 1.00 73.61 24 ALA B O 1
ATOM 1789 N N . GLN B 1 26 ? -12.729 -28.442 -3.142 1.00 71.11 25 GLN B N 1
ATOM 1790 C CA . GLN B 1 26 ? -13.713 -27.364 -3.367 1.00 72.80 25 GLN B CA 1
ATOM 1791 C C . GLN B 1 26 ? -13.091 -25.980 -3.670 1.00 79.68 25 GLN B C 1
ATOM 1792 O O . GLN B 1 26 ? -12.077 -25.594 -3.084 1.00 79.73 25 GLN B O 1
ATOM 1798 N N . GLY B 1 31 ? -10.919 -21.081 7.590 1.00 116.00 30 GLY B N 1
ATOM 1799 C CA . GLY B 1 31 ? -11.520 -22.048 6.682 1.00 114.92 30 GLY B CA 1
ATOM 1800 C C . GLY B 1 31 ? -10.701 -23.316 6.502 1.00 116.69 30 GLY B C 1
ATOM 1801 O O . GLY B 1 31 ? -11.087 -24.383 6.996 1.00 114.39 30 GLY B O 1
ATOM 1802 N N . ASN B 1 32 ? -9.561 -23.201 5.778 1.00 112.85 31 ASN B N 1
ATOM 1803 C CA . ASN B 1 32 ? -8.635 -24.304 5.478 1.00 110.31 31 ASN B CA 1
ATOM 1804 C C . ASN B 1 32 ? -7.851 -24.788 6.706 1.00 110.27 31 ASN B C 1
ATOM 1805 O O . ASN B 1 32 ? -7.437 -25.954 6.744 1.00 109.21 31 ASN B O 1
ATOM 1807 N N . THR B 1 33 ? -7.646 -23.896 7.700 1.00 104.29 32 THR B N 1
ATOM 1808 C CA . THR B 1 33 ? -6.922 -24.202 8.936 1.00 101.86 32 THR B CA 1
ATOM 1809 C C . THR B 1 33 ? -7.711 -25.184 9.826 1.00 100.45 32 THR B C 1
ATOM 1810 O O . THR B 1 33 ? -7.127 -26.147 10.331 1.00 98.11 32 THR B O 1
ATOM 1812 N N . ASP B 1 34 ? -9.038 -24.951 9.987 1.00 94.66 33 ASP B N 1
ATOM 1813 C CA . ASP B 1 34 ? -9.942 -25.775 10.802 1.00 92.19 33 ASP B CA 1
ATOM 1814 C C . ASP B 1 34 ? -10.220 -27.183 10.232 1.00 88.57 33 ASP B C 1
ATOM 1815 O O . ASP B 1 34 ? -10.589 -28.077 10.999 1.00 87.73 33 ASP B O 1
ATOM 1820 N N . ARG B 1 35 ? -10.029 -27.384 8.911 1.00 79.20 34 ARG B N 1
ATOM 1821 C CA . ARG B 1 35 ? -10.224 -28.676 8.243 1.00 75.24 34 ARG B CA 1
ATOM 1822 C C . ARG B 1 35 ? -9.175 -29.689 8.716 1.00 72.43 34 ARG B C 1
ATOM 1823 O O . ARG B 1 35 ? -9.469 -30.880 8.826 1.00 69.65 34 ARG B O 1
ATOM 1831 N N . VAL B 1 36 ? -7.947 -29.202 8.982 1.00 67.42 35 VAL B N 1
ATOM 1832 C CA . VAL B 1 36 ? -6.810 -30.007 9.441 1.00 65.64 35 VAL B CA 1
ATOM 1833 C C . VAL B 1 36 ? -7.001 -30.388 10.896 1.00 68.57 35 VAL B C 1
ATOM 1834 O O . VAL B 1 36 ? -6.728 -31.530 11.262 1.00 68.64 35 VAL B O 1
ATOM 1838 N N . PHE B 1 37 ? -7.496 -29.448 11.719 1.00 64.81 36 PHE B N 1
ATOM 1839 C CA . PHE B 1 37 ? -7.774 -29.689 13.135 1.00 64.63 36 PHE B CA 1
ATOM 1840 C C . PHE B 1 37 ? -8.849 -30.753 13.318 1.00 67.68 36 PHE B C 1
ATOM 1841 O O . PHE B 1 37 ? -8.651 -31.663 14.119 1.00 67.71 36 PHE B O 1
ATOM 1849 N N . ASP B 1 38 ? -9.958 -30.672 12.537 1.00 62.45 37 ASP B N 1
ATOM 1850 C CA . ASP B 1 38 ? -11.059 -31.641 12.559 1.00 60.10 37 ASP B CA 1
ATOM 1851 C C . ASP B 1 38 ? -10.552 -33.041 12.210 1.00 58.38 37 ASP B C 1
ATOM 1852 O O . ASP B 1 38 ? -10.972 -34.022 12.835 1.00 55.58 37 ASP B O 1
ATOM 1857 N N . PHE B 1 39 ? -9.647 -33.123 11.203 1.00 53.46 38 PHE B N 1
ATOM 1858 C CA . PHE B 1 39 ? -9.022 -34.362 10.725 1.00 51.31 38 PHE B CA 1
ATOM 1859 C C . PHE B 1 39 ? -8.123 -34.960 11.814 1.00 56.13 38 PHE B C 1
ATOM 1860 O O . PHE B 1 39 ? -8.269 -36.142 12.155 1.00 56.31 38 PHE B O 1
ATOM 1868 N N . GLU B 1 40 ? -7.210 -34.134 12.360 1.00 51.73 39 GLU B N 1
ATOM 1869 C CA . GLU B 1 40 ? -6.275 -34.462 13.424 1.00 51.79 39 GLU B CA 1
ATOM 1870 C C . GLU B 1 40 ? -7.016 -35.113 14.595 1.00 55.83 39 GLU B C 1
ATOM 1871 O O . GLU B 1 40 ? -6.576 -36.148 15.099 1.00 57.02 39 GLU B O 1
ATOM 1877 N N . ASP B 1 41 ? -8.149 -34.498 15.007 1.00 50.08 40 ASP B N 1
ATOM 1878 C CA . ASP B 1 41 ? -9.027 -34.938 16.078 1.00 49.44 40 ASP B CA 1
ATOM 1879 C C . ASP B 1 41 ? -9.613 -36.326 15.786 1.00 55.54 40 ASP B C 1
ATOM 1880 O O . ASP B 1 41 ? -9.676 -37.168 16.675 1.00 56.59 40 ASP B O 1
ATOM 1885 N N . ALA B 1 42 ? -10.014 -36.573 14.529 1.00 53.34 41 ALA B N 1
ATOM 1886 C CA . ALA B 1 42 ? -10.592 -37.848 14.095 1.00 52.77 41 ALA B CA 1
ATOM 1887 C C . ALA B 1 42 ? -9.575 -38.998 14.100 1.00 55.28 41 ALA B C 1
ATOM 1888 O O . ALA B 1 42 ? -9.983 -40.162 14.139 1.00 55.26 41 ALA B O 1
ATOM 1890 N N . LEU B 1 43 ? -8.266 -38.676 14.094 1.00 49.56 42 LEU B N 1
ATOM 1891 C CA . LEU B 1 43 ? -7.223 -39.689 14.117 1.00 48.13 42 LEU B CA 1
ATOM 1892 C C . LEU B 1 43 ? -6.890 -40.138 15.533 1.00 53.50 42 LEU B C 1
ATOM 1893 O O . LEU B 1 43 ? -6.244 -41.171 15.693 1.00 54.48 42 LEU B O 1
ATOM 1898 N N . ASP B 1 44 ? -7.343 -39.396 16.561 1.00 49.91 43 ASP B N 1
ATOM 1899 C CA . ASP B 1 44 ? -7.067 -39.722 17.973 1.00 50.53 43 ASP B CA 1
ATOM 1900 C C . ASP B 1 44 ? -7.610 -41.099 18.393 1.00 53.66 43 ASP B C 1
ATOM 1901 O O . ASP B 1 44 ? -7.090 -41.708 19.336 1.00 52.92 43 ASP B O 1
ATOM 1906 N N . GLN B 1 45 ? -8.681 -41.560 17.713 1.00 49.85 44 GLN B N 1
ATOM 1907 C CA . GLN B 1 45 ? -9.373 -42.828 17.986 1.00 50.38 44 GLN B CA 1
ATOM 1908 C C . GLN B 1 45 ? -8.690 -44.049 17.367 1.00 52.32 44 GLN B C 1
ATOM 1909 O O . GLN B 1 45 ? -9.018 -45.190 17.725 1.00 52.39 44 GLN B O 1
ATOM 1915 N N . THR B 1 46 ? -7.772 -43.808 16.418 1.00 47.65 45 THR B N 1
ATOM 1916 C CA . THR B 1 46 ? -7.049 -44.864 15.709 1.00 48.53 45 THR B CA 1
ATOM 1917 C C . THR B 1 46 ? -5.953 -45.513 16.559 1.00 53.98 45 THR B C 1
ATOM 1918 O O . THR B 1 46 ? -5.540 -44.955 17.567 1.00 55.08 45 THR B O 1
ATOM 1922 N N . GLN B 1 47 ? -5.466 -46.678 16.122 1.00 51.57 46 GLN B N 1
ATOM 1923 C CA . GLN B 1 47 ? -4.382 -47.415 16.760 1.00 52.08 46 GLN B CA 1
ATOM 1924 C C . GLN B 1 47 ? -3.029 -46.690 16.597 1.00 59.60 46 GLN B C 1
ATOM 1925 O O . GLN B 1 47 ? -2.207 -46.728 17.514 1.00 60.23 46 GLN B O 1
ATOM 1939 N N . ALA B 1 49 ? -2.491 -43.539 16.587 1.00 54.93 48 ALA B N 1
ATOM 1940 C CA . ALA B 1 49 ? -2.433 -42.435 17.552 1.00 53.19 48 ALA B CA 1
ATOM 1941 C C . ALA B 1 49 ? -1.748 -42.916 18.823 1.00 56.90 48 ALA B C 1
ATOM 1942 O O . ALA B 1 49 ? -0.786 -42.292 19.261 1.00 57.80 48 ALA B O 1
ATOM 1944 N N . GLN B 1 50 ? -2.191 -44.066 19.360 1.00 51.47 49 GLN B N 1
ATOM 1945 C CA . GLN B 1 50 ? -1.634 -44.655 20.562 1.00 51.79 49 GLN B CA 1
ATOM 1946 C C . GLN B 1 50 ? -0.195 -45.147 20.367 1.00 57.25 49 GLN B C 1
ATOM 1947 O O . GLN B 1 50 ? 0.650 -44.948 21.252 1.00 57.37 49 GLN B O 1
ATOM 1953 N N . LEU B 1 51 ? 0.074 -45.785 19.215 1.00 52.76 50 LEU B N 1
ATOM 1954 C CA . LEU B 1 51 ? 1.382 -46.304 18.860 1.00 52.49 50 LEU B CA 1
ATOM 1955 C C . LEU B 1 51 ? 2.410 -45.187 18.757 1.00 54.48 50 LEU B C 1
ATOM 1956 O O . LEU B 1 51 ? 3.518 -45.347 19.262 1.00 54.74 50 LEU B O 1
ATOM 1961 N N . ALA B 1 52 ? 2.032 -44.039 18.144 1.00 49.76 51 ALA B N 1
ATOM 1962 C CA . ALA B 1 52 ? 2.879 -42.841 18.027 1.00 49.18 51 ALA B CA 1
ATOM 1963 C C . ALA B 1 52 ? 3.298 -42.341 19.416 1.00 54.74 51 ALA B C 1
ATOM 1964 O O . ALA B 1 52 ? 4.473 -42.070 19.647 1.00 55.58 51 ALA B O 1
ATOM 1966 N N . VAL B 1 53 ? 2.342 -42.286 20.353 1.00 52.14 52 VAL B N 1
ATOM 1967 C CA . VAL B 1 53 ? 2.576 -41.894 21.737 1.00 52.96 52 VAL B CA 1
ATOM 1968 C C . VAL B 1 53 ? 3.517 -42.905 22.397 1.00 59.30 52 VAL B C 1
ATOM 1969 O O . VAL B 1 53 ? 4.526 -42.494 22.968 1.00 60.19 52 VAL B O 1
ATOM 1973 N N . ASP B 1 54 ? 3.223 -44.220 22.251 1.00 56.71 53 ASP B N 1
ATOM 1974 C CA . ASP B 1 54 ? 4.026 -45.320 22.808 1.00 57.29 53 ASP B CA 1
ATOM 1975 C C . ASP B 1 54 ? 5.471 -45.277 22.336 1.00 62.66 53 ASP B C 1
ATOM 1976 O O . ASP B 1 54 ? 6.373 -45.480 23.148 1.00 65.07 53 ASP B O 1
ATOM 1981 N N . GLU B 1 55 ? 5.693 -44.973 21.047 1.00 57.70 54 GLU B N 1
ATOM 1982 C CA . GLU B 1 55 ? 7.031 -44.917 20.456 1.00 57.06 54 GLU B CA 1
ATOM 1983 C C . GLU B 1 55 ? 7.820 -43.660 20.810 1.00 59.14 54 GLU B C 1
ATOM 1984 O O . GLU B 1 55 ? 9.035 -43.756 20.978 1.00 59.18 54 GLU B O 1
ATOM 1990 N N . LEU B 1 56 ? 7.136 -42.492 20.926 1.00 53.91 55 LEU B N 1
ATOM 1991 C CA . LEU B 1 56 ? 7.749 -41.207 21.298 1.00 53.26 55 LEU B CA 1
ATOM 1992 C C . LEU B 1 56 ? 8.252 -41.273 22.740 1.00 56.95 55 LEU B C 1
ATOM 1993 O O . LEU B 1 56 ? 9.376 -40.848 23.021 1.00 57.91 55 LEU B O 1
ATOM 1998 N N . LYS B 1 57 ? 7.443 -41.866 23.643 1.00 51.70 56 LYS B N 1
ATOM 1999 C CA . LYS B 1 57 ? 7.766 -42.077 25.058 1.00 52.22 56 LYS B CA 1
ATOM 2000 C C . LYS B 1 57 ? 8.999 -43.020 25.268 1.00 59.20 56 LYS B C 1
ATOM 2001 O O . LYS B 1 57 ? 9.525 -43.134 26.383 1.00 59.05 56 LYS B O 1
ATOM 2007 N N . LYS B 1 58 ? 9.452 -43.686 24.178 1.00 57.95 57 LYS B N 1
ATOM 2008 C CA . LYS B 1 58 ? 10.624 -44.574 24.158 1.00 59.51 57 LYS B CA 1
ATOM 2009 C C . LYS B 1 58 ? 11.923 -43.765 23.959 1.00 64.65 57 LYS B C 1
ATOM 2010 O O . LYS B 1 58 ? 13.016 -44.299 24.180 1.00 66.12 57 LYS B O 1
ATOM 2016 N N . ILE B 1 59 ? 11.802 -42.472 23.563 1.00 60.40 58 ILE B N 1
ATOM 2017 C CA . ILE B 1 59 ? 12.962 -41.590 23.444 1.00 60.95 58 ILE B CA 1
ATOM 2018 C C . ILE B 1 59 ? 13.075 -40.774 24.745 1.00 68.08 58 ILE B C 1
ATOM 2019 O O . ILE B 1 59 ? 12.160 -40.001 25.048 1.00 68.50 58 ILE B O 1
ATOM 2024 N N . PRO B 1 60 ? 14.132 -41.024 25.569 1.00 65.79 59 PRO B N 1
ATOM 2025 C CA . PRO B 1 60 ? 14.275 -40.307 26.859 1.00 66.39 59 PRO B CA 1
ATOM 2026 C C . PRO B 1 60 ? 13.826 -38.839 26.913 1.00 69.77 59 PRO B C 1
ATOM 2027 O O . PRO B 1 60 ? 12.901 -38.541 27.671 1.00 70.37 59 PRO B O 1
ATOM 2031 N N . GLU B 1 61 ? 14.433 -37.933 26.093 1.00 64.30 60 GLU B N 1
ATOM 2032 C CA . GLU B 1 61 ? 14.066 -36.504 26.086 1.00 62.42 60 GLU B CA 1
ATOM 2033 C C . GLU B 1 61 ? 12.611 -36.184 25.727 1.00 64.69 60 GLU B C 1
ATOM 2034 O O . GLU B 1 61 ? 12.093 -35.188 26.244 1.00 66.28 60 GLU B O 1
ATOM 2040 N N . VAL B 1 62 ? 11.932 -37.049 24.922 1.00 57.49 61 VAL B N 1
ATOM 2041 C CA . VAL B 1 62 ? 10.510 -36.864 24.568 1.00 55.21 61 VAL B CA 1
ATOM 2042 C C . VAL B 1 62 ? 9.599 -37.304 25.752 1.00 62.48 61 VAL B C 1
ATOM 2043 O O . VAL B 1 62 ? 8.728 -36.526 26.162 1.00 63.45 61 VAL B O 1
ATOM 2047 N N . ASN B 1 63 ? 9.843 -38.506 26.346 1.00 59.28 62 ASN B N 1
ATOM 2048 C CA . ASN B 1 63 ? 9.092 -39.018 27.515 1.00 59.31 62 ASN B CA 1
ATOM 2049 C C . ASN B 1 63 ? 9.155 -38.020 28.676 1.00 62.13 62 ASN B C 1
ATOM 2050 O O . ASN B 1 63 ? 8.210 -37.908 29.457 1.00 61.02 62 ASN B O 1
ATOM 2055 N N . ALA B 1 64 ? 10.279 -37.298 28.755 1.00 59.19 63 ALA B N 1
ATOM 2056 C CA . ALA B 1 64 ? 10.572 -36.253 29.718 1.00 60.07 63 ALA B CA 1
ATOM 2057 C C . ALA B 1 64 ? 9.606 -35.086 29.521 1.00 63.46 63 ALA B C 1
ATOM 2058 O O . ALA B 1 64 ? 9.166 -34.507 30.514 1.00 64.11 63 ALA B O 1
ATOM 2060 N N . LEU B 1 65 ? 9.250 -34.755 28.249 1.00 58.14 64 LEU B N 1
ATOM 2061 C CA . LEU B 1 65 ? 8.289 -33.673 27.956 1.00 56.93 64 LEU B CA 1
ATOM 2062 C C . LEU B 1 65 ? 6.881 -34.120 28.298 1.00 59.64 64 LEU B C 1
ATOM 2063 O O . LEU B 1 65 ? 6.119 -33.317 28.823 1.00 59.65 64 LEU B O 1
ATOM 2068 N N . PHE B 1 66 ? 6.558 -35.415 28.055 1.00 55.00 65 PHE B N 1
ATOM 2069 C CA . PHE B 1 66 ? 5.257 -36.018 28.374 1.00 54.11 65 PHE B CA 1
ATOM 2070 C C . PHE B 1 66 ? 4.976 -35.953 29.869 1.00 60.21 65 PHE B C 1
ATOM 2071 O O . PHE B 1 66 ? 3.867 -35.582 30.255 1.00 59.56 65 PHE B O 1
ATOM 2079 N N . SER B 1 67 ? 6.006 -36.250 30.706 1.00 59.58 66 SER B N 1
ATOM 2080 C CA . SER B 1 67 ? 5.958 -36.216 32.181 1.00 61.39 66 SER B CA 1
ATOM 2081 C C . SER B 1 67 ? 5.681 -34.816 32.714 1.00 65.97 66 SER B C 1
ATOM 2082 O O . SER B 1 67 ? 4.747 -34.638 33.502 1.00 67.29 66 SER B O 1
ATOM 2085 N N . GLU B 1 68 ? 6.489 -33.827 32.262 1.00 60.95 67 GLU B N 1
ATOM 2086 C CA . GLU B 1 68 ? 6.423 -32.406 32.630 1.00 60.56 67 GLU B CA 1
ATOM 2087 C C . GLU B 1 68 ? 5.206 -31.727 32.040 1.00 60.58 67 GLU B C 1
ATOM 2088 O O . GLU B 1 68 ? 4.833 -30.620 32.470 1.00 60.49 67 GLU B O 1
ATOM 2094 N N . ARG B 1 69 ? 4.625 -32.366 31.018 1.00 54.14 68 ARG B N 1
ATOM 2095 C CA . ARG B 1 69 ? 3.527 -31.835 30.231 1.00 53.86 68 ARG B CA 1
ATOM 2096 C C . ARG B 1 69 ? 3.952 -30.451 29.684 1.00 62.72 68 ARG B C 1
ATOM 2097 O O . ARG B 1 69 ? 3.189 -29.491 29.739 1.00 64.48 68 ARG B O 1
ATOM 2105 N N . TRP B 1 70 ? 5.209 -30.375 29.172 1.00 60.94 69 TRP B N 1
ATOM 2106 C CA . TRP B 1 70 ? 5.838 -29.167 28.657 1.00 62.46 69 TRP B CA 1
ATOM 2107 C C . TRP B 1 70 ? 5.102 -28.575 27.478 1.00 66.35 69 TRP B C 1
ATOM 2108 O O . TRP B 1 70 ? 4.860 -29.262 26.483 1.00 66.08 69 TRP B O 1
ATOM 2119 N N . LEU B 1 71 ? 4.810 -27.276 27.567 1.00 62.45 70 LEU B N 1
ATOM 2120 C CA . LEU B 1 71 ? 4.211 -26.510 26.491 1.00 61.52 70 LEU B CA 1
ATOM 2121 C C . LEU B 1 71 ? 4.928 -25.165 26.435 1.00 68.28 70 LEU B C 1
ATOM 2122 O O . LEU B 1 71 ? 5.384 -24.693 27.484 1.00 68.37 70 LEU B O 1
ATOM 2127 N N . PRO B 1 72 ? 5.119 -24.558 25.234 1.00 67.18 71 PRO B N 1
ATOM 2128 C CA . PRO B 1 72 ? 5.866 -23.305 25.180 1.00 69.79 71 PRO B CA 1
ATOM 2129 C C . PRO B 1 72 ? 5.159 -22.118 25.822 1.00 79.89 71 PRO B C 1
ATOM 2130 O O . PRO B 1 72 ? 3.933 -21.993 25.727 1.00 80.62 71 PRO B O 1
ATOM 2134 N N . ALA B 1 73 ? 5.946 -21.249 26.475 1.00 79.99 72 ALA B N 1
ATOM 2135 C CA . ALA B 1 73 ? 5.477 -20.023 27.101 1.00 82.86 72 ALA B CA 1
ATOM 2136 C C . ALA B 1 73 ? 4.871 -19.079 26.028 1.00 91.10 72 ALA B C 1
ATOM 2137 O O . ALA B 1 73 ? 5.314 -19.097 24.871 1.00 89.88 72 ALA B O 1
ATOM 2139 N N . PRO B 1 74 ? 3.846 -18.266 26.365 1.00 92.12 73 PRO B N 1
ATOM 2140 C CA . PRO B 1 74 ? 3.295 -17.358 25.348 1.00 93.21 73 PRO B CA 1
ATOM 2141 C C . PRO B 1 74 ? 4.299 -16.259 24.996 1.00 101.20 73 PRO B C 1
ATOM 2142 O O . PRO B 1 74 ? 5.127 -15.872 25.824 1.00 102.22 73 PRO B O 1
ATOM 2146 N N . PHE B 1 75 ? 4.240 -15.789 23.753 1.00 99.58 74 PHE B N 1
ATOM 2147 C CA . PHE B 1 75 ? 5.154 -14.779 23.221 1.00 101.93 74 PHE B CA 1
ATOM 2148 C C . PHE B 1 75 ? 4.430 -13.653 22.486 1.00 109.89 74 PHE B C 1
ATOM 2149 O O . PHE B 1 75 ? 3.370 -13.876 21.898 1.00 108.69 74 PHE B O 1
ATOM 2157 N N . ASN B 1 76 ? 5.032 -12.459 22.484 1.00 110.82 75 ASN B N 1
ATOM 2158 C CA . ASN B 1 76 ? 4.518 -11.314 21.744 1.00 113.23 75 ASN B CA 1
ATOM 2159 C C . ASN B 1 76 ? 5.397 -11.202 20.493 1.00 118.70 75 ASN B C 1
ATOM 2160 O O . ASN B 1 76 ? 6.616 -11.032 20.629 1.00 119.04 75 ASN B O 1
ATOM 2165 N N . LEU B 1 77 ? 4.792 -11.351 19.282 1.00 115.04 76 LEU B N 1
ATOM 2166 C CA . LEU B 1 77 ? 5.512 -11.290 18.000 1.00 115.24 76 LEU B CA 1
ATOM 2167 C C . LEU B 1 77 ? 6.412 -10.061 17.841 1.00 122.86 76 LEU B C 1
ATOM 2168 O O . LEU B 1 77 ? 7.485 -10.167 17.247 1.00 122.56 76 LEU B O 1
ATOM 2173 N N . ASP B 1 78 ? 5.983 -8.911 18.389 1.00 122.68 77 ASP B N 1
ATOM 2174 C CA . ASP B 1 78 ? 6.732 -7.653 18.339 1.00 126.16 77 ASP B CA 1
ATOM 2175 C C . ASP B 1 78 ? 8.032 -7.708 19.158 1.00 128.63 77 ASP B C 1
ATOM 2176 O O . ASP B 1 78 ? 9.033 -7.114 18.746 1.00 129.94 77 ASP B O 1
ATOM 2181 N N . ASP B 1 79 ? 8.020 -8.436 20.297 1.00 121.78 78 ASP B N 1
ATOM 2182 C CA . ASP B 1 79 ? 9.193 -8.600 21.157 1.00 121.31 78 ASP B CA 1
ATOM 2183 C C . ASP B 1 79 ? 10.207 -9.557 20.559 1.00 121.24 78 ASP B C 1
ATOM 2184 O O . ASP B 1 79 ? 11.409 -9.369 20.763 1.00 122.05 78 ASP B O 1
ATOM 2189 N N . LEU B 1 80 ? 9.719 -10.582 19.818 1.00 113.42 79 LEU B N 1
ATOM 2190 C CA . LEU B 1 80 ? 10.545 -11.570 19.113 1.00 110.24 79 LEU B CA 1
ATOM 2191 C C . LEU B 1 80 ? 11.294 -10.889 17.977 1.00 115.48 79 LEU B C 1
ATOM 2192 O O . LEU B 1 80 ? 12.476 -11.159 17.784 1.00 115.47 79 LEU B O 1
ATOM 2197 N N . ALA B 1 81 ? 10.605 -9.989 17.236 1.00 112.58 80 ALA B N 1
ATOM 2198 C CA . ALA B 1 81 ? 11.153 -9.214 16.124 1.00 113.45 80 ALA B CA 1
ATOM 2199 C C . ALA B 1 81 ? 12.287 -8.296 16.592 1.00 119.15 80 ALA B C 1
ATOM 2200 O O . ALA B 1 81 ? 13.196 -8.018 15.808 1.00 120.61 80 ALA B O 1
ATOM 2202 N N . LYS B 1 82 ? 12.257 -7.863 17.876 1.00 115.05 81 LYS B N 1
ATOM 2203 C CA . LYS B 1 82 ? 13.272 -6.989 18.477 1.00 117.22 81 LYS B CA 1
ATOM 2204 C C . LYS B 1 82 ? 14.595 -7.702 18.852 1.00 118.68 81 LYS B C 1
ATOM 2205 O O . LYS B 1 82 ? 15.539 -7.045 19.295 1.00 120.30 81 LYS B O 1
ATOM 2207 N N . LEU B 1 83 ? 14.667 -9.037 18.645 1.00 111.39 82 LEU B N 1
ATOM 2208 C CA . LEU B 1 83 ? 15.846 -9.882 18.910 1.00 109.60 82 LEU B CA 1
ATOM 2209 C C . LEU B 1 83 ? 16.903 -9.742 17.783 1.00 114.09 82 LEU B C 1
ATOM 2210 O O . LEU B 1 83 ? 16.546 -9.236 16.714 1.00 113.92 82 LEU B O 1
ATOM 2215 N N . PRO B 1 84 ? 18.182 -10.197 17.973 1.00 111.04 83 PRO B N 1
ATOM 2216 C CA . PRO B 1 84 ? 19.197 -10.061 16.897 1.00 112.01 83 PRO B CA 1
ATOM 2217 C C . PRO B 1 84 ? 18.828 -10.640 15.526 1.00 114.41 83 PRO B C 1
ATOM 2218 O O . PRO B 1 84 ? 17.924 -11.464 15.434 1.00 112.87 83 PRO B O 1
ATOM 2222 N N . GLU B 1 85 ? 19.545 -10.214 14.473 1.00 111.35 84 GLU B N 1
ATOM 2223 C CA . GLU B 1 85 ? 19.304 -10.568 13.070 1.00 110.16 84 GLU B CA 1
ATOM 2224 C C . GLU B 1 85 ? 18.997 -12.029 12.665 1.00 110.25 84 GLU B C 1
ATOM 2225 O O . GLU B 1 85 ? 17.964 -12.261 12.035 1.00 108.44 84 GLU B O 1
ATOM 2231 N N . GLY B 1 86 ? 19.884 -12.971 12.969 1.00 105.22 85 GLY B N 1
ATOM 2232 C CA . GLY B 1 86 ? 19.698 -14.358 12.544 1.00 102.03 85 GLY B CA 1
ATOM 2233 C C . GLY B 1 86 ? 19.069 -15.322 13.531 1.00 103.01 85 GLY B C 1
ATOM 2234 O O . GLY B 1 86 ? 19.010 -16.528 13.260 1.00 99.37 85 GLY B O 1
ATOM 2235 N N . THR B 1 87 ? 18.594 -14.800 14.681 1.00 100.25 86 THR B N 1
ATOM 2236 C CA . THR B 1 87 ? 17.982 -15.595 15.751 1.00 97.93 86 THR B CA 1
ATOM 2237 C C . THR B 1 87 ? 16.656 -16.215 15.301 1.00 99.86 86 THR B C 1
ATOM 2238 O O . THR B 1 87 ? 16.062 -15.734 14.332 1.00 100.29 86 THR B O 1
ATOM 2242 N N . LEU B 1 88 ? 16.194 -17.276 16.010 1.00 93.55 87 LEU B N 1
ATOM 2243 C CA . LEU B 1 88 ? 14.930 -17.981 15.754 1.00 90.69 87 LEU B CA 1
ATOM 2244 C C . LEU B 1 88 ? 13.724 -17.038 15.894 1.00 95.32 87 LEU B C 1
ATOM 2245 O O . LEU B 1 88 ? 12.827 -17.068 15.050 1.00 93.12 87 LEU B O 1
ATOM 2250 N N . GLY B 1 89 ? 13.739 -16.209 16.945 1.00 94.18 88 GLY B N 1
ATOM 2251 C CA . GLY B 1 89 ? 12.704 -15.223 17.234 1.00 94.59 88 GLY B CA 1
ATOM 2252 C C . GLY B 1 89 ? 12.499 -14.242 16.101 1.00 98.59 88 GLY B C 1
ATOM 2253 O O . GLY B 1 89 ? 11.383 -14.114 15.593 1.00 96.80 88 GLY B O 1
ATOM 2254 N N . HIS B 1 90 ? 13.592 -13.582 15.670 1.00 97.53 89 HIS B N 1
ATOM 2255 C CA . HIS B 1 90 ? 13.600 -12.590 14.595 1.00 99.69 89 HIS B CA 1
ATOM 2256 C C . HIS B 1 90 ? 13.097 -13.143 13.271 1.00 102.95 89 HIS B C 1
ATOM 2257 O O . HIS B 1 90 ? 12.247 -12.511 12.651 1.00 102.82 89 HIS B O 1
ATOM 2264 N N . VAL B 1 91 ? 13.622 -14.311 12.838 1.00 99.33 90 VAL B N 1
ATOM 2265 C CA . VAL B 1 91 ? 13.258 -14.971 11.573 1.00 98.14 90 VAL B CA 1
ATOM 2266 C C . VAL B 1 91 ? 11.764 -15.318 11.545 1.00 102.18 90 VAL B C 1
ATOM 2267 O O . VAL B 1 91 ? 11.088 -14.984 10.570 1.00 101.96 90 VAL B O 1
ATOM 2271 N N . TYR B 1 92 ? 11.256 -15.943 12.632 1.00 98.70 91 TYR B N 1
ATOM 2272 C CA . TYR B 1 92 ? 9.856 -16.351 12.790 1.00 97.63 91 TYR B CA 1
ATOM 2273 C C . TYR B 1 92 ? 8.905 -15.160 12.726 1.00 104.35 91 TYR B C 1
ATOM 2274 O O . TYR B 1 92 ? 7.974 -15.173 11.922 1.00 103.03 91 TYR B O 1
ATOM 2283 N N . ALA B 1 93 ? 9.169 -14.122 13.543 1.00 104.43 92 ALA B N 1
ATOM 2284 C CA . ALA B 1 93 ? 8.380 -12.891 13.610 1.00 106.66 92 ALA B CA 1
ATOM 2285 C C . ALA B 1 93 ? 8.352 -12.138 12.268 1.00 112.87 92 ALA B C 1
ATOM 2286 O O . ALA B 1 93 ? 7.268 -11.766 11.823 1.00 112.45 92 ALA B O 1
ATOM 2288 N N . ARG B 1 94 ? 9.525 -11.963 11.606 1.00 111.07 93 ARG B N 1
ATOM 2289 C CA . ARG B 1 94 ? 9.642 -11.277 10.313 1.00 112.71 93 ARG B CA 1
ATOM 2290 C C . ARG B 1 94 ? 8.762 -11.913 9.248 1.00 115.46 93 ARG B C 1
ATOM 2291 O O . ARG B 1 94 ? 8.097 -11.188 8.506 1.00 115.99 93 ARG B O 1
ATOM 2293 N N . GLU B 1 95 ? 8.722 -13.257 9.195 1.00 110.81 94 GLU B N 1
ATOM 2294 C CA . GLU B 1 95 ? 7.887 -13.964 8.226 1.00 110.27 94 GLU B CA 1
ATOM 2295 C C . GLU B 1 95 ? 6.418 -14.170 8.659 1.00 117.20 94 GLU B C 1
ATOM 2296 O O . GLU B 1 95 ? 5.577 -14.488 7.813 1.00 116.07 94 GLU B O 1
ATOM 2310 N N . LYS B 1 97 ? 4.697 -11.583 10.192 1.00 118.75 96 LYS B N 1
ATOM 2311 C CA . LYS B 1 97 ? 4.196 -10.250 9.836 1.00 120.45 96 LYS B CA 1
ATOM 2312 C C . LYS B 1 97 ? 3.974 -10.165 8.324 1.00 123.33 96 LYS B C 1
ATOM 2313 O O . LYS B 1 97 ? 3.085 -9.439 7.877 1.00 124.51 96 LYS B O 1
ATOM 2319 N N . ALA B 1 98 ? 4.778 -10.917 7.546 1.00 117.23 97 ALA B N 1
ATOM 2320 C CA . ALA B 1 98 ? 4.690 -10.998 6.090 1.00 116.56 97 ALA B CA 1
ATOM 2321 C C . ALA B 1 98 ? 3.544 -11.922 5.637 1.00 117.08 97 ALA B C 1
ATOM 2322 O O . ALA B 1 98 ? 3.045 -11.755 4.526 1.00 116.96 97 ALA B O 1
ATOM 2324 N N . ARG B 1 99 ? 3.140 -12.899 6.484 1.00 110.55 98 ARG B N 1
ATOM 2325 C CA . ARG B 1 99 ? 2.063 -13.853 6.191 1.00 107.53 98 ARG B CA 1
ATOM 2326 C C . ARG B 1 99 ? 0.965 -13.815 7.261 1.00 109.81 98 ARG B C 1
ATOM 2327 O O . ARG B 1 99 ? 0.562 -12.744 7.713 1.00 110.58 98 ARG B O 1
ATOM 2329 N N . PHE B 1 105 ? -3.763 -18.487 17.724 1.00 111.14 104 PHE B N 1
ATOM 2330 C CA . PHE B 1 105 ? -3.389 -18.784 16.340 1.00 110.66 104 PHE B CA 1
ATOM 2331 C C . PHE B 1 105 ? -3.853 -20.185 15.848 1.00 109.78 104 PHE B C 1
ATOM 2332 O O . PHE B 1 105 ? -3.789 -20.473 14.644 1.00 108.57 104 PHE B O 1
ATOM 2340 N N . TYR B 1 106 ? -4.329 -21.036 16.787 1.00 102.12 105 TYR B N 1
ATOM 2341 C CA . TYR B 1 106 ? -4.790 -22.409 16.545 1.00 97.21 105 TYR B CA 1
ATOM 2342 C C . TYR B 1 106 ? -5.951 -22.804 17.503 1.00 96.23 105 TYR B C 1
ATOM 2343 O O . TYR B 1 106 ? -6.334 -22.013 18.377 1.00 97.11 105 TYR B O 1
ATOM 2352 N N . LYS B 1 107 ? -6.491 -24.037 17.332 1.00 86.98 106 LYS B N 1
ATOM 2353 C CA . LYS B 1 107 ? -7.589 -24.610 18.129 1.00 83.68 106 LYS B CA 1
ATOM 2354 C C . LYS B 1 107 ? -7.029 -25.200 19.434 1.00 79.63 106 LYS B C 1
ATOM 2355 O O . LYS B 1 107 ? -6.289 -26.186 19.399 1.00 77.43 106 LYS B O 1
ATOM 2361 N N . LYS B 1 108 ? -7.352 -24.571 20.575 1.00 73.53 107 LYS B N 1
ATOM 2362 C CA . LYS B 1 108 ? -6.905 -25.011 21.908 1.00 72.03 107 LYS B CA 1
ATOM 2363 C C . LYS B 1 108 ? -7.833 -26.071 22.513 1.00 74.86 107 LYS B C 1
ATOM 2364 O O . LYS B 1 108 ? -9.053 -25.953 22.428 1.00 75.14 107 LYS B O 1
ATOM 2370 N N . VAL B 1 109 ? -7.235 -27.112 23.109 1.00 70.11 108 VAL B N 1
ATOM 2371 C CA . VAL B 1 109 ? -7.887 -28.277 23.712 1.00 69.09 108 VAL B CA 1
ATOM 2372 C C . VAL B 1 109 ? -7.337 -28.445 25.166 1.00 72.07 108 VAL B C 1
ATOM 2373 O O . VAL B 1 109 ? -6.139 -28.225 25.394 1.00 71.60 108 VAL B O 1
ATOM 2377 N N . PRO B 1 110 ? -8.173 -28.812 26.169 1.00 67.81 109 PRO B N 1
ATOM 2378 C CA . PRO B 1 110 ? -7.616 -29.047 27.510 1.00 67.61 109 PRO B CA 1
ATOM 2379 C C . PRO B 1 110 ? -6.808 -30.357 27.540 1.00 70.05 109 PRO B C 1
ATOM 2380 O O . PRO B 1 110 ? -7.266 -31.387 27.026 1.00 69.66 109 PRO B O 1
ATOM 2384 N N . VAL B 1 111 ? -5.572 -30.301 28.076 1.00 64.86 110 VAL B N 1
ATOM 2385 C CA . VAL B 1 111 ? -4.691 -31.467 28.187 1.00 62.90 110 VAL B CA 1
ATOM 2386 C C . VAL B 1 111 ? -5.247 -32.416 29.275 1.00 66.16 110 VAL B C 1
ATOM 2387 O O . VAL B 1 111 ? -5.250 -32.113 30.474 1.00 66.78 110 VAL B O 1
ATOM 2391 N N . VAL B 1 112 ? -5.790 -33.535 28.804 1.00 61.41 111 VAL B N 1
ATOM 2392 C CA . VAL B 1 112 ? -6.528 -34.522 29.575 1.00 61.02 111 VAL B CA 1
ATOM 2393 C C . VAL B 1 112 ? -5.830 -35.896 29.635 1.00 60.79 111 VAL B C 1
ATOM 2394 O O . VAL B 1 112 ? -6.111 -36.664 30.554 1.00 60.06 111 VAL B O 1
ATOM 2398 N N . ASP B 1 113 ? -4.924 -36.193 28.670 1.00 54.91 112 ASP B N 1
ATOM 2399 C CA . ASP B 1 113 ? -4.161 -37.441 28.555 1.00 54.46 112 ASP B CA 1
ATOM 2400 C C . ASP B 1 113 ? -2.937 -37.254 27.615 1.00 60.26 112 ASP B C 1
ATOM 2401 O O . ASP B 1 113 ? -2.658 -36.120 27.202 1.00 60.55 112 ASP B O 1
ATOM 2406 N N . ASP B 1 114 ? -2.227 -38.361 27.263 1.00 56.11 113 ASP B N 1
ATOM 2407 C CA . ASP B 1 114 ? -1.053 -38.370 26.376 1.00 53.81 113 ASP B CA 1
ATOM 2408 C C . ASP B 1 114 ? -1.377 -37.898 24.949 1.00 54.33 113 ASP B C 1
ATOM 2409 O O . ASP B 1 114 ? -0.609 -37.132 24.367 1.00 53.04 113 ASP B O 1
ATOM 2414 N N . ILE B 1 115 ? -2.494 -38.371 24.380 1.00 49.66 114 ILE B N 1
ATOM 2415 C CA . ILE B 1 115 ? -2.925 -38.006 23.022 1.00 47.86 114 ILE B CA 1
ATOM 2416 C C . ILE B 1 115 ? -3.300 -36.487 22.936 1.00 54.53 114 ILE B C 1
ATOM 2417 O O . ILE B 1 115 ? -2.823 -35.796 22.031 1.00 54.19 114 ILE B O 1
ATOM 2422 N N . SER B 1 116 ? -4.084 -35.962 23.911 1.00 52.40 115 SER B N 1
ATOM 2423 C CA . SER B 1 116 ? -4.409 -34.528 23.943 1.00 52.43 115 SER B CA 1
ATOM 2424 C C . SER B 1 116 ? -3.170 -33.673 24.232 1.00 58.66 115 SER B C 1
ATOM 2425 O O . SER B 1 116 ? -3.090 -32.561 23.702 1.00 58.51 115 SER B O 1
ATOM 2428 N N . TYR B 1 117 ? -2.165 -34.209 24.997 1.00 55.30 116 TYR B N 1
ATOM 2429 C CA . TYR B 1 117 ? -0.906 -33.492 25.233 1.00 54.09 116 TYR B CA 1
ATOM 2430 C C . TYR B 1 117 ? -0.066 -33.400 23.934 1.00 57.30 116 TYR B C 1
ATOM 2431 O O . TYR B 1 117 ? 0.429 -32.320 23.609 1.00 57.34 116 TYR B O 1
ATOM 2440 N N . LEU B 1 118 ? 0.107 -34.522 23.210 1.00 53.98 117 LEU B N 1
ATOM 2441 C CA . LEU B 1 118 ? 0.867 -34.542 21.952 1.00 53.70 117 LEU B CA 1
ATOM 2442 C C . LEU B 1 118 ? 0.238 -33.602 20.913 1.00 58.44 117 LEU B C 1
ATOM 2443 O O . LEU B 1 118 ? 0.969 -32.955 20.167 1.00 59.23 117 LEU B O 1
ATOM 2448 N N . LYS B 1 119 ? -1.107 -33.522 20.890 1.00 52.03 118 LYS B N 1
ATOM 2449 C CA . LYS B 1 119 ? -1.855 -32.662 20.002 1.00 51.07 118 LYS B CA 1
ATOM 2450 C C . LYS B 1 119 ? -1.491 -31.205 20.291 1.00 58.61 118 LYS B C 1
ATOM 2451 O O . LYS B 1 119 ? -1.165 -30.463 19.365 1.00 59.87 118 LYS B O 1
ATOM 2465 N N . LEU B 1 121 ? 1.239 -30.045 22.115 1.00 55.76 120 LEU B N 1
ATOM 2466 C CA . LEU B 1 121 ? 2.678 -29.887 21.843 1.00 55.80 120 LEU B CA 1
ATOM 2467 C C . LEU B 1 121 ? 2.940 -29.600 20.357 1.00 59.95 120 LEU B C 1
ATOM 2468 O O . LEU B 1 121 ? 3.692 -28.688 20.014 1.00 60.16 120 LEU B O 1
ATOM 2473 N N . TRP B 1 122 ? 2.275 -30.364 19.498 1.00 56.87 121 TRP B N 1
ATOM 2474 C CA . TRP B 1 122 ? 2.323 -30.301 18.043 1.00 56.75 121 TRP B CA 1
ATOM 2475 C C . TRP B 1 122 ? 1.827 -28.943 17.512 1.00 57.68 121 TRP B C 1
ATOM 2476 O O . TRP B 1 122 ? 2.545 -28.276 16.762 1.00 58.41 121 TRP B O 1
ATOM 2487 N N . ARG B 1 123 ? 0.623 -28.539 17.928 1.00 51.56 122 ARG B N 1
ATOM 2488 C CA . ARG B 1 123 ? -0.015 -27.305 17.507 1.00 52.24 122 ARG B CA 1
ATOM 2489 C C . ARG B 1 123 ? 0.751 -26.058 17.958 1.00 61.04 122 ARG B C 1
ATOM 2490 O O . ARG B 1 123 ? 0.932 -25.134 17.159 1.00 62.25 122 ARG B O 1
ATOM 2498 N N . SER B 1 124 ? 1.239 -26.050 19.212 1.00 59.34 123 SER B N 1
ATOM 2499 C CA . SER B 1 124 ? 2.001 -24.942 19.801 1.00 60.54 123 SER B CA 1
ATOM 2500 C C . SER B 1 124 ? 3.353 -24.736 19.143 1.00 68.02 123 SER B C 1
ATOM 2501 O O . SER B 1 124 ? 3.862 -23.615 19.156 1.00 70.34 123 SER B O 1
ATOM 2504 N N . THR B 1 125 ? 3.979 -25.820 18.648 1.00 63.86 124 THR B N 1
ATOM 2505 C CA . THR B 1 125 ? 5.335 -25.755 18.129 1.00 63.62 124 THR B CA 1
ATOM 2506 C C . THR B 1 125 ? 5.555 -25.965 16.640 1.00 67.74 124 THR B C 1
ATOM 2507 O O . THR B 1 125 ? 6.524 -25.413 16.118 1.00 66.68 124 THR B O 1
ATOM 2511 N N . HIS B 1 126 ? 4.701 -26.761 15.954 1.00 66.03 125 HIS B N 1
ATOM 2512 C CA . HIS B 1 126 ? 4.936 -27.122 14.548 1.00 66.86 125 HIS B CA 1
ATOM 2513 C C . HIS B 1 126 ? 5.183 -26.001 13.503 1.00 70.94 125 HIS B C 1
ATOM 2514 O O . HIS B 1 126 ? 5.892 -26.228 12.513 1.00 70.03 125 HIS B O 1
ATOM 2521 N N . ASP B 1 127 ? 4.675 -24.798 13.749 1.00 69.54 126 ASP B N 1
ATOM 2522 C CA . ASP B 1 127 ? 4.915 -23.694 12.817 1.00 71.66 126 ASP B CA 1
ATOM 2523 C C . ASP B 1 127 ? 6.362 -23.149 12.898 1.00 76.99 126 ASP B C 1
ATOM 2524 O O . ASP B 1 127 ? 6.802 -22.433 12.002 1.00 78.71 126 ASP B O 1
ATOM 2529 N N . ILE B 1 128 ? 7.097 -23.498 13.966 1.00 71.95 127 ILE B N 1
ATOM 2530 C CA . ILE B 1 128 ? 8.499 -23.104 14.164 1.00 71.92 127 ILE B CA 1
ATOM 2531 C C . ILE B 1 128 ? 9.404 -24.050 13.334 1.00 73.56 127 ILE B C 1
ATOM 2532 O O . ILE B 1 128 ? 10.386 -23.594 12.746 1.00 72.50 127 ILE B O 1
ATOM 2537 N N . TYR B 1 129 ? 9.027 -25.360 13.265 1.00 69.56 128 TYR B N 1
ATOM 2538 C CA . TYR B 1 129 ? 9.740 -26.449 12.572 1.00 68.47 128 TYR B CA 1
ATOM 2539 C C . TYR B 1 129 ? 10.341 -26.062 11.223 1.00 73.39 128 TYR B C 1
ATOM 2540 O O . TYR B 1 129 ? 11.543 -26.232 11.023 1.00 73.69 128 TYR B O 1
ATOM 2549 N N . HIS B 1 130 ? 9.515 -25.536 10.302 1.00 70.73 129 HIS B N 1
ATOM 2550 C CA . HIS B 1 130 ? 9.964 -25.173 8.952 1.00 71.35 129 HIS B CA 1
ATOM 2551 C C . HIS B 1 130 ? 11.144 -24.175 8.890 1.00 76.14 129 HIS B C 1
ATOM 2552 O O . HIS B 1 130 ? 11.941 -24.267 7.954 1.00 76.59 129 HIS B O 1
ATOM 2559 N N . VAL B 1 131 ? 11.265 -23.237 9.871 1.00 72.06 130 VAL B N 1
ATOM 2560 C CA . VAL B 1 131 ? 12.379 -22.269 9.874 1.00 72.96 130 VAL B CA 1
ATOM 2561 C C . VAL B 1 131 ? 13.735 -22.934 10.169 1.00 75.96 130 VAL B C 1
ATOM 2562 O O . VAL B 1 131 ? 14.729 -22.608 9.515 1.00 76.53 130 VAL B O 1
ATOM 2566 N N . VAL B 1 132 ? 13.751 -23.902 11.118 1.00 69.89 131 VAL B N 1
ATOM 2567 C CA . VAL B 1 132 ? 14.937 -24.674 11.519 1.00 67.80 131 VAL B CA 1
ATOM 2568 C C . VAL B 1 132 ? 15.242 -25.715 10.432 1.00 67.63 131 VAL B C 1
ATOM 2569 O O . VAL B 1 132 ? 16.377 -25.794 9.973 1.00 66.22 131 VAL B O 1
ATOM 2573 N N . ALA B 1 133 ? 14.209 -26.460 9.986 1.00 63.61 132 ALA B N 1
ATOM 2574 C CA . ALA B 1 133 ? 14.304 -27.488 8.940 1.00 63.36 132 ALA B CA 1
ATOM 2575 C C . ALA B 1 133 ? 14.635 -26.934 7.544 1.00 71.60 132 ALA B C 1
ATOM 2576 O O . ALA B 1 133 ? 15.183 -27.666 6.719 1.00 70.77 132 ALA B O 1
ATOM 2578 N N . GLY B 1 134 ? 14.285 -25.668 7.291 1.00 72.21 133 GLY B N 1
ATOM 2579 C CA . GLY B 1 134 ? 14.551 -24.997 6.021 1.00 74.18 133 GLY B CA 1
ATOM 2580 C C . GLY B 1 134 ? 13.622 -25.381 4.890 1.00 79.74 133 GLY B C 1
ATOM 2581 O O . GLY B 1 134 ? 14.084 -25.844 3.839 1.00 80.41 133 GLY B O 1
ATOM 2582 N N . PHE B 1 135 ? 12.309 -25.170 5.100 1.00 76.32 134 PHE B N 1
ATOM 2583 C CA . PHE B 1 135 ? 11.243 -25.397 4.122 1.00 76.21 134 PHE B CA 1
ATOM 2584 C C . PHE B 1 135 ? 10.374 -24.136 4.001 1.00 83.53 134 PHE B C 1
ATOM 2585 O O . PHE B 1 135 ? 10.233 -23.392 4.975 1.00 83.90 134 PHE B O 1
ATOM 2593 N N . ASP B 1 136 ? 9.796 -23.885 2.816 1.00 82.10 135 ASP B N 1
ATOM 2594 C CA . ASP B 1 136 ? 8.949 -22.701 2.607 1.00 83.48 135 ASP B CA 1
ATOM 2595 C C . ASP B 1 136 ? 7.574 -22.838 3.274 1.00 86.29 135 ASP B C 1
ATOM 2596 O O . ASP B 1 136 ? 7.179 -23.936 3.672 1.00 84.46 135 ASP B O 1
ATOM 2601 N N . THR B 1 137 ? 6.859 -21.709 3.412 1.00 83.89 136 THR B N 1
ATOM 2602 C CA . THR B 1 137 ? 5.517 -21.671 4.001 1.00 83.01 136 THR B CA 1
ATOM 2603 C C . THR B 1 137 ? 4.447 -22.130 3.009 1.00 85.73 136 THR B C 1
ATOM 2604 O O . THR B 1 137 ? 3.309 -22.402 3.413 1.00 84.02 136 THR B O 1
ATOM 2608 N N . ASN B 1 138 ? 4.824 -22.240 1.709 1.00 81.96 137 ASN B N 1
ATOM 2609 C CA . ASN B 1 138 ? 3.944 -22.684 0.631 1.00 81.12 137 ASN B CA 1
ATOM 2610 C C . ASN B 1 138 ? 3.558 -24.160 0.777 1.00 84.12 137 ASN B C 1
ATOM 2611 O O . ASN B 1 138 ? 4.028 -24.829 1.699 1.00 83.69 137 ASN B O 1
ATOM 2616 N N . VAL B 1 139 ? 2.667 -24.649 -0.095 1.00 80.12 138 VAL B N 1
ATOM 2617 C CA . VAL B 1 139 ? 2.148 -26.019 -0.097 1.00 78.04 138 VAL B CA 1
ATOM 2618 C C . VAL B 1 139 ? 3.263 -27.073 -0.170 1.00 79.39 138 VAL B C 1
ATOM 2619 O O . VAL B 1 139 ? 3.247 -28.019 0.620 1.00 77.38 138 VAL B O 1
ATOM 2623 N N . PHE B 1 140 ? 4.238 -26.882 -1.080 1.00 76.01 139 PHE B N 1
ATOM 2624 C CA . PHE B 1 140 ? 5.355 -27.817 -1.280 1.00 75.29 139 PHE B CA 1
ATOM 2625 C C . PHE B 1 140 ? 6.294 -27.832 -0.102 1.00 78.97 139 PHE B C 1
ATOM 2626 O O . PHE B 1 140 ? 6.763 -28.901 0.301 1.00 79.44 139 PHE B O 1
ATOM 2634 N N . GLY B 1 141 ? 6.506 -26.660 0.477 1.00 73.81 140 GLY B N 1
ATOM 2635 C CA . GLY B 1 141 ? 7.326 -26.498 1.664 1.00 73.07 140 GLY B CA 1
ATOM 2636 C C . GLY B 1 141 ? 6.733 -27.231 2.854 1.00 74.96 140 GLY B C 1
ATOM 2637 O O . GLY B 1 141 ? 7.465 -27.906 3.590 1.00 75.66 140 GLY B O 1
ATOM 2638 N N . GLU B 1 142 ? 5.391 -27.151 3.017 1.00 68.27 141 GLU B N 1
ATOM 2639 C CA . GLU B 1 142 ? 4.694 -27.838 4.091 1.00 65.85 141 GLU B CA 1
ATOM 2640 C C . GLU B 1 142 ? 4.759 -29.337 3.927 1.00 66.58 141 GLU B C 1
ATOM 2641 O O . GLU B 1 142 ? 5.019 -30.029 4.915 1.00 64.41 141 GLU B O 1
ATOM 2647 N N . ILE B 1 143 ? 4.614 -29.834 2.668 1.00 63.09 142 ILE B N 1
ATOM 2648 C CA . ILE B 1 143 ? 4.689 -31.271 2.342 1.00 60.52 142 ILE B CA 1
ATOM 2649 C C . ILE B 1 143 ? 6.113 -31.786 2.528 1.00 63.04 142 ILE B C 1
ATOM 2650 O O . ILE B 1 143 ? 6.305 -32.851 3.128 1.00 62.90 142 ILE B O 1
ATOM 2655 N N . GLY B 1 144 ? 7.089 -30.970 2.143 1.00 58.55 143 GLY B N 1
ATOM 2656 C CA . GLY B 1 144 ? 8.488 -31.287 2.378 1.00 58.85 143 GLY B CA 1
ATOM 2657 C C . GLY B 1 144 ? 8.738 -31.516 3.857 1.00 62.39 143 GLY B C 1
ATOM 2658 O O . GLY B 1 144 ? 9.223 -32.585 4.252 1.00 60.53 143 GLY B O 1
ATOM 2659 N N . LEU B 1 145 ? 8.293 -30.541 4.695 1.00 59.13 144 LEU B N 1
ATOM 2660 C CA . LEU B 1 145 ? 8.452 -30.564 6.156 1.00 57.53 144 LEU B CA 1
ATOM 2661 C C . LEU B 1 145 ? 7.862 -31.804 6.823 1.00 59.80 144 LEU B C 1
ATOM 2662 O O . LEU B 1 145 ? 8.505 -32.357 7.710 1.00 60.19 144 LEU B O 1
ATOM 2667 N N . GLN B 1 146 ? 6.660 -32.242 6.400 1.00 54.43 145 GLN B N 1
ATOM 2668 C CA . GLN B 1 146 ? 5.994 -33.426 6.944 1.00 52.40 145 GLN B CA 1
ATOM 2669 C C . GLN B 1 146 ? 6.809 -34.676 6.717 1.00 56.87 145 GLN B C 1
ATOM 2670 O O . GLN B 1 146 ? 6.835 -35.523 7.596 1.00 55.69 145 GLN B O 1
ATOM 2676 N N . ALA B 1 147 ? 7.503 -34.775 5.555 1.00 56.03 146 ALA B N 1
ATOM 2677 C CA . ALA B 1 147 ? 8.385 -35.887 5.185 1.00 56.31 146 ALA B CA 1
ATOM 2678 C C . ALA B 1 147 ? 9.628 -35.885 6.070 1.00 61.71 146 ALA B C 1
ATOM 2679 O O . ALA B 1 147 ? 10.098 -36.964 6.432 1.00 63.17 146 ALA B O 1
ATOM 2681 N N . PHE B 1 148 ? 10.142 -34.677 6.440 1.00 57.17 147 PHE B N 1
ATOM 2682 C CA . PHE B 1 148 ? 11.278 -34.506 7.355 1.00 56.72 147 PHE B CA 1
ATOM 2683 C C . PHE B 1 148 ? 10.857 -35.003 8.752 1.00 60.61 147 PHE B C 1
ATOM 2684 O O . PHE B 1 148 ? 11.589 -35.787 9.364 1.00 60.78 147 PHE B O 1
ATOM 2692 N N . PHE B 1 149 ? 9.706 -34.499 9.272 1.00 56.72 148 PHE B N 1
ATOM 2693 C CA . PHE B 1 149 ? 9.172 -34.898 10.574 1.00 56.14 148 PHE B CA 1
ATOM 2694 C C . PHE B 1 149 ? 8.903 -36.403 10.591 1.00 58.65 148 PHE B C 1
ATOM 2695 O O . PHE B 1 149 ? 9.343 -37.075 11.518 1.00 58.90 148 PHE B O 1
ATOM 2703 N N . LEU B 1 150 ? 8.277 -36.939 9.534 1.00 54.47 149 LEU B N 1
ATOM 2704 C CA . LEU B 1 150 ? 7.973 -38.372 9.401 1.00 53.71 149 LEU B CA 1
ATOM 2705 C C . LEU B 1 150 ? 9.232 -39.253 9.511 1.00 57.98 149 LEU B C 1
ATOM 2706 O O . LEU B 1 150 ? 9.191 -40.264 10.217 1.00 55.97 149 LEU B O 1
ATOM 2711 N N . ALA B 1 151 ? 10.353 -38.827 8.852 1.00 56.19 150 ALA B N 1
ATOM 2712 C CA . ALA B 1 151 ? 11.669 -39.488 8.852 1.00 57.04 150 ALA B CA 1
ATOM 2713 C C . ALA B 1 151 ? 12.250 -39.572 10.260 1.00 62.93 150 ALA B C 1
ATOM 2714 O O . ALA B 1 151 ? 12.957 -40.528 10.565 1.00 64.93 150 ALA B O 1
ATOM 2716 N N . GLN B 1 152 ? 11.927 -38.581 11.118 1.00 57.82 151 GLN B N 1
ATOM 2717 C CA . GLN B 1 152 ? 12.399 -38.452 12.491 1.00 56.93 151 GLN B CA 1
ATOM 2718 C C . GLN B 1 152 ? 11.518 -39.190 13.508 1.00 61.29 151 GLN B C 1
ATOM 2719 O O . GLN B 1 152 ? 11.996 -40.094 14.197 1.00 61.41 151 GLN B O 1
ATOM 2725 N N . THR B 1 153 ? 10.256 -38.736 13.653 1.00 57.27 152 THR B N 1
ATOM 2726 C CA . THR B 1 153 ? 9.275 -39.213 14.630 1.00 57.63 152 THR B CA 1
ATOM 2727 C C . THR B 1 153 ? 7.879 -39.315 13.980 1.00 64.91 152 THR B C 1
ATOM 2728 O O . THR B 1 153 ? 7.105 -38.345 14.009 1.00 64.50 152 THR B O 1
ATOM 2732 N N . PRO B 1 154 ? 7.540 -40.480 13.374 1.00 62.75 153 PRO B N 1
ATOM 2733 C CA . PRO B 1 154 ? 6.220 -40.614 12.721 1.00 61.83 153 PRO B CA 1
ATOM 2734 C C . PRO B 1 154 ? 4.987 -40.539 13.634 1.00 66.37 153 PRO B C 1
ATOM 2735 O O . PRO B 1 154 ? 4.878 -41.275 14.630 1.00 68.12 153 PRO B O 1
ATOM 2739 N N . ILE B 1 155 ? 4.057 -39.633 13.281 1.00 60.18 154 ILE B N 1
ATOM 2740 C CA . ILE B 1 155 ? 2.761 -39.448 13.947 1.00 58.47 154 ILE B CA 1
ATOM 2741 C C . ILE B 1 155 ? 1.670 -39.513 12.857 1.00 61.26 154 ILE B C 1
ATOM 2742 O O . ILE B 1 155 ? 1.963 -39.155 11.718 1.00 61.21 154 ILE B O 1
ATOM 2747 N N . PRO B 1 156 ? 0.438 -39.997 13.148 1.00 56.47 155 PRO B N 1
ATOM 2748 C CA . PRO B 1 156 ? -0.586 -40.117 12.092 1.00 55.20 155 PRO B CA 1
ATOM 2749 C C . PRO B 1 156 ? -0.789 -38.957 11.111 1.00 57.59 155 PRO B C 1
ATOM 2750 O O . PRO B 1 156 ? -0.753 -39.222 9.907 1.00 56.02 155 PRO B O 1
ATOM 2754 N N . ILE B 1 157 ? -0.986 -37.687 11.592 1.00 54.55 156 ILE B N 1
ATOM 2755 C CA . ILE B 1 157 ? -1.205 -36.520 10.704 1.00 54.15 156 ILE B CA 1
ATOM 2756 C C . ILE B 1 157 ? -0.136 -36.292 9.618 1.00 60.73 156 ILE B C 1
ATOM 2757 O O . ILE B 1 157 ? -0.485 -35.840 8.529 1.00 62.02 156 ILE B O 1
ATOM 2762 N N . SER B 1 158 ? 1.148 -36.599 9.908 1.00 57.53 157 SER B N 1
ATOM 2763 C CA . SER B 1 158 ? 2.262 -36.458 8.960 1.00 57.10 157 SER B CA 1
ATOM 2764 C C . SER B 1 158 ? 2.102 -37.434 7.805 1.00 59.51 157 SER B C 1
ATOM 2765 O O . SER B 1 158 ? 2.316 -37.046 6.653 1.00 60.45 157 SER B O 1
ATOM 2768 N N . VAL B 1 159 ? 1.729 -38.699 8.112 1.00 54.17 158 VAL B N 1
ATOM 2769 C CA . VAL B 1 159 ? 1.500 -39.755 7.113 1.00 54.08 158 VAL B CA 1
ATOM 2770 C C . VAL B 1 159 ? 0.359 -39.336 6.198 1.00 55.37 158 VAL B C 1
ATOM 2771 O O . VAL B 1 159 ? 0.487 -39.408 4.982 1.00 54.95 158 VAL B O 1
ATOM 2783 N N . LEU B 1 161 ? -1.024 -36.255 5.756 1.00 51.73 160 LEU B N 1
ATOM 2784 C CA . LEU B 1 161 ? -0.714 -35.053 4.976 1.00 52.21 160 LEU B CA 1
ATOM 2785 C C . LEU B 1 161 ? 0.288 -35.263 3.839 1.00 59.35 160 LEU B C 1
ATOM 2786 O O . LEU B 1 161 ? 0.268 -34.496 2.863 1.00 60.17 160 LEU B O 1
ATOM 2791 N N . LEU B 1 162 ? 1.141 -36.303 3.948 1.00 56.08 161 LEU B N 1
ATOM 2792 C CA . LEU B 1 162 ? 2.083 -36.652 2.891 1.00 56.88 161 LEU B CA 1
ATOM 2793 C C . LEU B 1 162 ? 1.307 -37.295 1.729 1.00 59.56 161 LEU B C 1
ATOM 2794 O O . LEU B 1 162 ? 1.434 -36.835 0.593 1.00 61.29 161 LEU B O 1
ATOM 2799 N N . SER B 1 163 ? 0.493 -38.338 2.021 1.00 53.40 162 SER B N 1
ATOM 2800 C CA . SER B 1 163 ? -0.350 -39.030 1.038 1.00 53.49 162 SER B CA 1
ATOM 2801 C C . SER B 1 163 ? -1.279 -38.044 0.339 1.00 56.88 162 SER B C 1
ATOM 2802 O O . SER B 1 163 ? -1.345 -38.027 -0.887 1.00 57.34 162 SER B O 1
ATOM 2805 N N . PHE B 1 164 ? -1.968 -37.207 1.141 1.00 51.62 163 PHE B N 1
ATOM 2806 C CA . PHE B 1 164 ? -2.875 -36.154 0.712 1.00 50.13 163 PHE B CA 1
ATOM 2807 C C . PHE B 1 164 ? -2.152 -35.244 -0.295 1.00 54.96 163 PHE B C 1
ATOM 2808 O O . PHE B 1 164 ? -2.662 -35.038 -1.397 1.00 55.24 163 PHE B O 1
ATOM 2816 N N . GLY B 1 165 ? -0.958 -34.773 0.084 1.00 52.42 164 GLY B N 1
ATOM 2817 C CA . GLY B 1 165 ? -0.100 -33.901 -0.714 1.00 53.64 164 GLY B CA 1
ATOM 2818 C C . GLY B 1 165 ? 0.184 -34.471 -2.081 1.00 60.35 164 GLY B C 1
ATOM 2819 O O . GLY B 1 165 ? -0.107 -33.832 -3.101 1.00 62.45 164 GLY B O 1
ATOM 2828 N N . VAL B 1 167 ? -1.397 -36.986 -3.691 1.00 55.46 166 VAL B N 1
ATOM 2829 C CA . VAL B 1 167 ? -2.666 -37.204 -4.389 1.00 54.38 166 VAL B CA 1
ATOM 2830 C C . VAL B 1 167 ? -3.233 -35.902 -4.978 1.00 57.91 166 VAL B C 1
ATOM 2831 O O . VAL B 1 167 ? -3.622 -35.881 -6.154 1.00 59.13 166 VAL B O 1
ATOM 2843 N N . ILE B 1 169 ? -1.689 -32.953 -5.587 1.00 49.38 168 ILE B N 1
ATOM 2844 C CA . ILE B 1 169 ? -0.809 -32.369 -6.606 1.00 51.29 168 ILE B CA 1
ATOM 2845 C C . ILE B 1 169 ? -0.903 -33.155 -7.910 1.00 53.88 168 ILE B C 1
ATOM 2846 O O . ILE B 1 169 ? -1.191 -32.553 -8.936 1.00 54.54 168 ILE B O 1
ATOM 2851 N N . SER B 1 170 ? -0.729 -34.490 -7.867 1.00 48.22 169 SER B N 1
ATOM 2852 C CA . SER B 1 170 ? -0.860 -35.308 -9.077 1.00 48.24 169 SER B CA 1
ATOM 2853 C C . SER B 1 170 ? -2.241 -35.219 -9.738 1.00 53.28 169 SER B C 1
ATOM 2854 O O . SER B 1 170 ? -2.310 -35.179 -10.971 1.00 53.92 169 SER B O 1
ATOM 2857 N N . LEU B 1 171 ? -3.331 -35.102 -8.932 1.00 49.76 170 LEU B N 1
ATOM 2858 C CA . LEU B 1 171 ? -4.6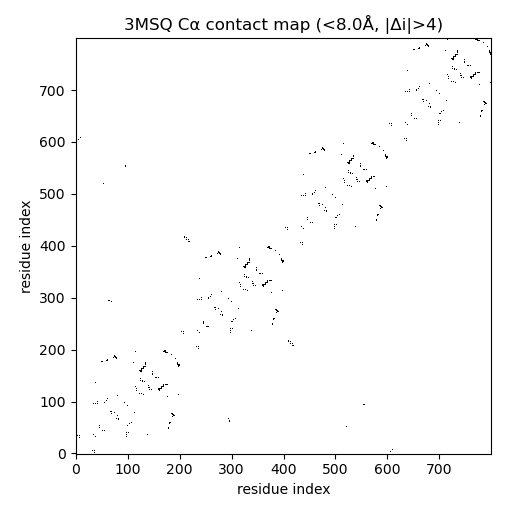84 -34.965 -9.497 1.00 49.68 170 LEU B CA 1
ATOM 2859 C C . LEU B 1 171 ? -4.973 -33.579 -10.067 1.00 55.25 170 LEU B C 1
ATOM 2860 O O . LEU B 1 171 ? -5.368 -33.462 -11.229 1.00 55.46 170 LEU B O 1
ATOM 2865 N N . TYR B 1 172 ? -4.753 -32.529 -9.259 1.00 52.18 171 TYR B N 1
ATOM 2866 C CA . TYR B 1 172 ? -5.092 -31.146 -9.611 1.00 52.36 171 TYR B CA 1
ATOM 2867 C C . TYR B 1 172 ? -4.037 -30.233 -10.193 1.00 60.74 171 TYR B C 1
ATOM 2868 O O . TYR B 1 172 ? -4.397 -29.321 -10.934 1.00 63.62 171 TYR B O 1
ATOM 2877 N N . GLN B 1 173 ? -2.757 -30.461 -9.903 1.00 58.46 172 GLN B N 1
ATOM 2878 C CA . GLN B 1 173 ? -1.681 -29.664 -10.508 1.00 61.14 172 GLN B CA 1
ATOM 2879 C C . GLN B 1 173 ? -0.483 -30.567 -10.866 1.00 65.36 172 GLN B C 1
ATOM 2880 O O . GLN B 1 173 ? 0.606 -30.416 -10.301 1.00 64.96 172 GLN B O 1
ATOM 2886 N N . PRO B 1 174 ? -0.683 -31.559 -11.775 1.00 60.81 173 PRO B N 1
ATOM 2887 C CA . PRO B 1 174 ? 0.393 -32.509 -12.067 1.00 59.93 173 PRO B CA 1
ATOM 2888 C C . PRO B 1 174 ? 1.660 -31.910 -12.667 1.00 65.12 173 PRO B C 1
ATOM 2889 O O . PRO B 1 174 ? 2.721 -32.533 -12.542 1.00 65.64 173 PRO B O 1
ATOM 2893 N N . THR B 1 175 ? 1.574 -30.691 -13.258 1.00 61.14 174 THR B N 1
ATOM 2894 C CA . THR B 1 175 ? 2.737 -30.001 -13.839 1.00 61.83 174 THR B CA 1
ATOM 2895 C C . THR B 1 175 ? 3.762 -29.620 -12.767 1.00 65.66 174 THR B C 1
ATOM 2896 O O . THR B 1 175 ? 4.888 -29.254 -13.104 1.00 67.29 174 THR B O 1
ATOM 2900 N N . ASN B 1 176 ? 3.377 -29.750 -11.482 1.00 60.11 175 ASN B N 1
ATOM 2901 C CA . ASN B 1 176 ? 4.200 -29.430 -10.322 1.00 59.41 175 ASN B CA 1
ATOM 2902 C C . ASN B 1 176 ? 4.548 -30.657 -9.466 1.00 62.49 175 ASN B C 1
ATOM 2903 O O . ASN B 1 176 ? 5.068 -30.499 -8.364 1.00 61.38 175 ASN B O 1
ATOM 2908 N N . PHE B 1 177 ? 4.272 -31.872 -9.969 1.00 59.88 176 PHE B N 1
ATOM 2909 C CA . PHE B 1 177 ? 4.557 -33.130 -9.277 1.00 58.42 176 PHE B CA 1
ATOM 2910 C C . PHE B 1 177 ? 6.066 -33.377 -9.074 1.00 64.74 176 PHE B C 1
ATOM 2911 O O . PHE B 1 177 ? 6.462 -33.743 -7.960 1.00 64.44 176 PHE B O 1
ATOM 2919 N N . LYS B 1 178 ? 6.906 -33.142 -10.118 1.00 63.22 177 LYS B N 1
ATOM 2920 C CA . LYS B 1 178 ? 8.363 -33.319 -10.023 1.00 64.38 177 LYS B CA 1
ATOM 2921 C C . LYS B 1 178 ? 8.966 -32.473 -8.887 1.00 68.97 177 LYS B C 1
ATOM 2922 O O . LYS B 1 178 ? 9.778 -32.981 -8.098 1.00 68.40 177 LYS B O 1
ATOM 2928 N N . ALA B 1 179 ? 8.535 -31.195 -8.785 1.00 65.39 178 ALA B N 1
ATOM 2929 C CA . ALA B 1 179 ? 8.946 -30.266 -7.733 1.00 64.06 178 ALA B CA 1
ATOM 2930 C C . ALA B 1 179 ? 8.522 -30.777 -6.356 1.00 66.16 178 ALA B C 1
ATOM 2931 O O . ALA B 1 179 ? 9.318 -30.703 -5.428 1.00 66.89 178 ALA B O 1
ATOM 2933 N N . LEU B 1 180 ? 7.281 -31.296 -6.224 1.00 60.64 179 LEU B N 1
ATOM 2934 C CA . LEU B 1 180 ? 6.745 -31.842 -4.973 1.00 58.65 179 LEU B CA 1
ATOM 2935 C C . LEU B 1 180 ? 7.572 -33.039 -4.497 1.00 61.10 179 LEU B C 1
ATOM 2936 O O . LEU B 1 180 ? 7.897 -33.124 -3.308 1.00 59.86 179 LEU B O 1
ATOM 2949 N N . THR B 1 182 ? 10.650 -33.660 -5.364 1.00 58.82 181 THR B N 1
ATOM 2950 C CA . THR B 1 182 ? 11.989 -33.140 -5.083 1.00 59.65 181 THR B CA 1
ATOM 2951 C C . THR B 1 182 ? 12.049 -32.696 -3.588 1.00 64.06 181 THR B C 1
ATOM 2952 O O . THR B 1 182 ? 13.023 -33.008 -2.897 1.00 63.93 181 THR B O 1
ATOM 2956 N N . GLU B 1 183 ? 10.967 -32.034 -3.100 1.00 59.64 182 GLU B N 1
ATOM 2957 C CA . GLU B 1 183 ? 10.822 -31.559 -1.723 1.00 58.59 182 GLU B CA 1
ATOM 2958 C C . GLU B 1 183 ? 10.588 -32.688 -0.748 1.00 61.82 182 GLU B C 1
ATOM 2959 O O . GLU B 1 183 ? 11.107 -32.637 0.366 1.00 62.02 182 GLU B O 1
ATOM 2965 N N . ILE B 1 184 ? 9.779 -33.685 -1.138 1.00 57.74 183 ILE B N 1
ATOM 2966 C CA . ILE B 1 184 ? 9.471 -34.826 -0.279 1.00 56.50 183 ILE B CA 1
ATOM 2967 C C . ILE B 1 184 ? 10.731 -35.656 -0.007 1.00 60.65 183 ILE B C 1
ATOM 2968 O O . ILE B 1 184 ? 11.023 -35.971 1.157 1.00 58.32 183 ILE B O 1
ATOM 2973 N N . SER B 1 185 ? 11.477 -35.995 -1.085 1.00 59.20 184 SER B N 1
ATOM 2974 C CA . SER B 1 185 ? 12.707 -36.789 -0.987 1.00 59.46 184 SER B CA 1
ATOM 2975 C C . SER B 1 185 ? 13.755 -36.046 -0.167 1.00 62.12 184 SER B C 1
ATOM 2976 O O . SER B 1 185 ? 14.273 -36.630 0.786 1.00 60.82 184 SER B O 1
ATOM 2979 N N . ARG B 1 186 ? 14.002 -34.739 -0.482 1.00 58.38 185 ARG B N 1
ATOM 2980 C CA . ARG B 1 186 ? 14.954 -33.880 0.235 1.00 58.24 185 ARG B CA 1
ATOM 2981 C C . ARG B 1 186 ? 14.617 -33.869 1.714 1.00 62.22 185 ARG B C 1
ATOM 2982 O O . ARG B 1 186 ? 15.493 -34.122 2.534 1.00 61.97 185 ARG B O 1
ATOM 2990 N N . GLY B 1 187 ? 13.350 -33.601 2.027 1.00 58.47 186 GLY B N 1
ATOM 2991 C CA . GLY B 1 187 ? 12.837 -33.606 3.387 1.00 57.15 186 GLY B CA 1
ATOM 2992 C C . GLY B 1 187 ? 13.156 -34.888 4.130 1.00 59.68 186 GLY B C 1
ATOM 2993 O O . GLY B 1 187 ? 13.832 -34.828 5.153 1.00 60.67 186 GLY B O 1
ATOM 2994 N N . TYR B 1 188 ? 12.709 -36.054 3.600 1.00 54.39 187 TYR B N 1
ATOM 2995 C CA . TYR B 1 188 ? 12.919 -37.368 4.210 1.00 53.13 187 TYR B CA 1
ATOM 2996 C C . TYR B 1 188 ? 14.407 -37.688 4.395 1.00 57.92 187 TYR B C 1
ATOM 2997 O O . TYR B 1 188 ? 14.796 -38.121 5.488 1.00 57.44 187 TYR B O 1
ATOM 3006 N N . ARG B 1 189 ? 15.239 -37.443 3.347 1.00 54.54 188 ARG B N 1
ATOM 3007 C CA . ARG B 1 189 ? 16.691 -37.669 3.346 1.00 54.56 188 ARG B CA 1
ATOM 3008 C C . ARG B 1 189 ? 17.387 -36.882 4.484 1.00 60.44 188 ARG B C 1
ATOM 3009 O O . ARG B 1 189 ? 18.108 -37.483 5.290 1.00 59.92 188 ARG B O 1
ATOM 3017 N N . VAL B 1 190 ? 17.107 -35.554 4.573 1.00 56.80 189 VAL B N 1
ATOM 3018 C CA . VAL B 1 190 ? 17.638 -34.632 5.581 1.00 56.09 189 VAL B CA 1
ATOM 3019 C C . VAL B 1 190 ? 17.144 -34.999 6.983 1.00 60.94 189 VAL B C 1
ATOM 3020 O O . VAL B 1 190 ? 17.952 -34.981 7.916 1.00 64.26 189 VAL B O 1
ATOM 3024 N N . GLY B 1 191 ? 15.852 -35.310 7.117 1.00 53.64 190 GLY B N 1
ATOM 3025 C CA . GLY B 1 191 ? 15.231 -35.714 8.375 1.00 52.91 190 GLY B CA 1
ATOM 3026 C C . GLY B 1 191 ? 15.821 -36.998 8.922 1.00 58.96 190 GLY B C 1
ATOM 3027 O O . GLY B 1 191 ? 16.070 -37.093 10.124 1.00 58.36 190 GLY B O 1
ATOM 3028 N N . SER B 1 192 ? 16.108 -37.976 8.021 1.00 57.15 191 SER B N 1
ATOM 3029 C CA . SER B 1 192 ? 16.724 -39.268 8.338 1.00 57.72 191 SER B CA 1
ATOM 3030 C C . SER B 1 192 ? 18.149 -39.107 8.862 1.00 65.71 191 SER B C 1
ATOM 3031 O O . SER B 1 192 ? 18.634 -39.965 9.606 1.00 65.64 191 SER B O 1
ATOM 3034 N N . HIS B 1 193 ? 18.823 -38.021 8.449 1.00 65.14 192 HIS B N 1
ATOM 3035 C CA . HIS B 1 193 ? 20.199 -37.714 8.830 1.00 66.80 192 HIS B CA 1
ATOM 3036 C C . HIS B 1 193 ? 20.304 -36.595 9.880 1.00 67.91 192 HIS B C 1
ATOM 3037 O O . HIS B 1 193 ? 21.370 -35.998 10.046 1.00 69.98 192 HIS B O 1
ATOM 3044 N N . THR B 1 194 ? 19.200 -36.343 10.611 1.00 59.09 193 THR B N 1
ATOM 3045 C CA . THR B 1 194 ? 19.140 -35.363 11.689 1.00 57.61 193 THR B CA 1
ATOM 3046 C C . THR B 1 194 ? 18.843 -36.128 13.006 1.00 61.31 193 THR B C 1
ATOM 3047 O O . THR B 1 194 ? 17.698 -36.562 13.236 1.00 59.88 193 THR B O 1
ATOM 3051 N N . PRO B 1 195 ? 19.892 -36.354 13.851 1.00 58.61 194 PRO B N 1
ATOM 3052 C CA . PRO B 1 195 ? 19.682 -37.085 15.119 1.00 58.27 194 PRO B CA 1
ATOM 3053 C C . PRO B 1 195 ? 18.816 -36.332 16.127 1.00 64.09 194 PRO B C 1
ATOM 3054 O O . PRO B 1 195 ? 18.005 -36.961 16.821 1.00 64.62 194 PRO B O 1
ATOM 3058 N N . GLY B 1 196 ? 19.003 -35.007 16.193 1.00 60.02 195 GLY B N 1
ATOM 3059 C CA . GLY B 1 196 ? 18.258 -34.122 17.078 1.00 59.29 195 GLY B CA 1
ATOM 3060 C C . GLY B 1 196 ? 16.824 -33.985 16.620 1.00 61.50 195 GLY B C 1
ATOM 3061 O O . GLY B 1 196 ? 16.554 -33.354 15.596 1.00 62.57 195 GLY B O 1
ATOM 3062 N N . LYS B 1 197 ? 15.903 -34.609 17.358 1.00 54.82 196 LYS B N 1
ATOM 3063 C CA . LYS B 1 197 ? 14.480 -34.624 17.053 1.00 52.42 196 LYS B CA 1
ATOM 3064 C C . LYS B 1 197 ? 13.856 -33.251 17.269 1.00 59.12 196 LYS B C 1
ATOM 3065 O O . LYS B 1 197 ? 14.133 -32.610 18.280 1.00 61.61 196 LYS B O 1
ATOM 3071 N N . LEU B 1 198 ? 13.017 -32.797 16.321 1.00 55.16 197 LEU B N 1
ATOM 3072 C CA . LEU B 1 198 ? 12.322 -31.508 16.394 1.00 54.77 197 LEU B CA 1
ATOM 3073 C C . LEU B 1 198 ? 11.409 -31.496 17.622 1.00 59.34 197 LEU B C 1
ATOM 3074 O O . LEU B 1 198 ? 11.509 -30.587 18.455 1.00 60.54 197 LEU B O 1
ATOM 3079 N N . ILE B 1 199 ? 10.548 -32.537 17.735 1.00 53.27 198 ILE B N 1
ATOM 3080 C CA . ILE B 1 199 ? 9.567 -32.763 18.805 1.00 51.82 198 ILE B CA 1
ATOM 3081 C C . ILE B 1 199 ? 10.163 -32.721 20.245 1.00 58.14 198 ILE B C 1
ATOM 3082 O O . ILE B 1 199 ? 9.457 -32.305 21.169 1.00 59.99 198 ILE B O 1
ATOM 3087 N N . ALA B 1 200 ? 11.460 -33.092 20.409 1.00 53.89 199 ALA B N 1
ATOM 3088 C CA . ALA B 1 200 ? 12.185 -33.131 21.692 1.00 55.33 199 ALA B CA 1
ATOM 3089 C C . ALA B 1 200 ? 12.689 -31.769 22.227 1.00 64.13 199 ALA B C 1
ATOM 3090 O O . ALA B 1 200 ? 13.087 -31.683 23.397 1.00 65.48 199 ALA B O 1
ATOM 3092 N N . GLN B 1 201 ? 12.651 -30.709 21.387 1.00 61.97 200 GLN B N 1
ATOM 3093 C CA . GLN B 1 201 ? 13.145 -29.357 21.721 1.00 62.47 200 GLN B CA 1
ATOM 3094 C C . GLN B 1 201 ? 12.197 -28.483 22.513 1.00 66.54 200 GLN B C 1
ATOM 3095 O O . GLN B 1 201 ? 11.008 -28.415 22.190 1.00 66.51 200 GLN B O 1
ATOM 3101 N N . LYS B 1 202 ? 12.749 -27.762 23.515 1.00 63.26 201 LYS B N 1
ATOM 3102 C CA . LYS B 1 202 ? 12.011 -26.797 24.324 1.00 63.54 201 LYS B CA 1
ATOM 3103 C C . LYS B 1 202 ? 12.137 -25.441 23.627 1.00 68.61 201 LYS B C 1
ATOM 3104 O O . LYS B 1 202 ? 12.875 -24.568 24.082 1.00 70.24 201 LYS B O 1
ATOM 3110 N N . TRP B 1 203 ? 11.433 -25.294 22.488 1.00 64.09 202 TRP B N 1
ATOM 3111 C CA . TRP B 1 203 ? 11.461 -24.126 21.599 1.00 65.86 202 TRP B CA 1
ATOM 3112 C C . TRP B 1 203 ? 11.470 -22.723 22.220 1.00 72.84 202 TRP B C 1
ATOM 3113 O O . TRP B 1 203 ? 12.186 -21.849 21.726 1.00 73.19 202 TRP B O 1
ATOM 3124 N N . ASP B 1 204 ? 10.695 -22.509 23.301 1.00 71.52 203 ASP B N 1
ATOM 3125 C CA . ASP B 1 204 ? 10.615 -21.215 23.987 1.00 73.50 203 ASP B CA 1
ATOM 3126 C C . ASP B 1 204 ? 11.967 -20.722 24.555 1.00 80.53 203 ASP B C 1
ATOM 3127 O O . ASP B 1 204 ? 12.128 -19.518 24.782 1.00 82.08 203 ASP B O 1
ATOM 3132 N N . GLN B 1 205 ? 12.942 -21.651 24.724 1.00 76.82 204 GLN B N 1
ATOM 3133 C CA . GLN B 1 205 ? 14.299 -21.387 25.216 1.00 78.18 204 GLN B CA 1
ATOM 3134 C C . GLN B 1 205 ? 15.298 -21.150 24.059 1.00 84.81 204 GLN B C 1
ATOM 3135 O O . GLN B 1 205 ? 16.478 -20.882 24.305 1.00 87.02 204 GLN B O 1
ATOM 3141 N N . LEU B 1 206 ? 14.831 -21.263 22.804 1.00 80.91 205 LEU B N 1
ATOM 3142 C CA . LEU B 1 206 ? 15.676 -21.107 21.615 1.00 81.04 205 LEU B CA 1
ATOM 3143 C C . LEU B 1 206 ? 15.405 -19.839 20.781 1.00 87.68 205 LEU B C 1
ATOM 3144 O O . LEU B 1 206 ? 16.104 -19.624 19.784 1.00 88.21 205 LEU B O 1
ATOM 3149 N N . TRP B 1 207 ? 14.423 -18.994 21.185 1.00 84.79 206 TRP B N 1
ATOM 3150 C CA . TRP B 1 207 ? 14.076 -17.760 20.462 1.00 85.80 206 TRP B CA 1
ATOM 3151 C C . TRP B 1 207 ? 15.288 -16.831 20.239 1.00 94.20 206 TRP B C 1
ATOM 3152 O O . TRP B 1 207 ? 15.382 -16.194 19.187 1.00 94.12 206 TRP B O 1
ATOM 3163 N N . ASP B 1 208 ? 16.202 -16.762 21.239 1.00 93.66 207 ASP B N 1
ATOM 3164 C CA . ASP B 1 208 ? 17.408 -15.923 21.257 1.00 96.52 207 ASP B CA 1
ATOM 3165 C C . ASP B 1 208 ? 18.661 -16.600 20.691 1.00 98.45 207 ASP B C 1
ATOM 3166 O O . ASP B 1 208 ? 19.751 -16.034 20.779 1.00 100.35 207 ASP B O 1
ATOM 3171 N N . VAL B 1 209 ? 18.504 -17.803 20.117 1.00 92.02 208 VAL B N 1
ATOM 3172 C CA . VAL B 1 209 ? 19.595 -18.603 19.541 1.00 91.13 208 VAL B CA 1
ATOM 3173 C C . VAL B 1 209 ? 19.558 -18.495 18.016 1.00 93.76 208 VAL B C 1
ATOM 3174 O O . VAL B 1 209 ? 18.473 -18.542 17.428 1.00 92.99 208 VAL B O 1
ATOM 3178 N N . GLN B 1 210 ? 20.738 -18.347 17.383 1.00 89.59 209 GLN B N 1
ATOM 3179 C CA . GLN B 1 210 ? 20.875 -18.259 15.925 1.00 88.39 209 GLN B CA 1
ATOM 3180 C C . GLN B 1 210 ? 20.351 -19.540 15.258 1.00 87.90 209 GLN B C 1
ATOM 3181 O O . GLN B 1 210 ? 20.600 -20.632 15.772 1.00 86.12 209 GLN B O 1
ATOM 3187 N N . VAL B 1 211 ? 19.602 -19.402 14.140 1.00 82.44 210 VAL B N 1
ATOM 3188 C CA . VAL B 1 211 ? 19.009 -20.532 13.400 1.00 79.19 210 VAL B CA 1
ATOM 3189 C C . VAL B 1 211 ? 20.100 -21.526 12.961 1.00 82.53 210 VAL B C 1
ATOM 3190 O O . VAL B 1 211 ? 19.924 -22.741 13.124 1.00 80.89 210 VAL B O 1
ATOM 3194 N N . SER B 1 212 ? 21.240 -20.994 12.448 1.00 79.53 211 SER B N 1
ATOM 3195 C CA . SER B 1 212 ? 22.406 -21.773 12.025 1.00 78.51 211 SER B CA 1
ATOM 3196 C C . SER B 1 212 ? 22.962 -22.602 13.197 1.00 82.23 211 SER B C 1
ATOM 3197 O O . SER B 1 212 ? 23.306 -23.768 13.007 1.00 80.98 211 SER B O 1
ATOM 3200 N N . GLU B 1 213 ? 22.970 -22.014 14.419 1.00 79.68 212 GLU B N 1
ATOM 3201 C CA . GLU B 1 213 ? 23.399 -22.652 15.670 1.00 79.34 212 GLU B CA 1
ATOM 3202 C C . GLU B 1 213 ? 22.435 -23.783 16.052 1.00 78.61 212 GLU B C 1
ATOM 3203 O O . GLU B 1 213 ? 22.912 -24.860 16.424 1.00 77.58 212 GLU B O 1
ATOM 3209 N N . ILE B 1 214 ? 21.090 -23.548 15.939 1.00 71.35 213 ILE B N 1
ATOM 3210 C CA . ILE B 1 214 ? 20.061 -24.555 16.234 1.00 67.81 213 ILE B CA 1
ATOM 3211 C C . ILE B 1 214 ? 20.229 -25.751 15.275 1.00 68.69 213 ILE B C 1
ATOM 3212 O O . ILE B 1 214 ? 20.254 -26.900 15.728 1.00 68.11 213 ILE B O 1
ATOM 3217 N N . ARG B 1 215 ? 20.390 -25.474 13.960 1.00 62.57 214 ARG B N 1
ATOM 3218 C CA . ARG B 1 215 ? 20.605 -26.497 12.924 1.00 59.68 214 ARG B CA 1
ATOM 3219 C C . ARG B 1 215 ? 21.848 -27.341 13.226 1.00 60.14 214 ARG B C 1
ATOM 3220 O O . ARG B 1 215 ? 21.837 -28.550 13.022 1.00 57.02 214 ARG B O 1
ATOM 3228 N N . GLU B 1 216 ? 22.896 -26.690 13.753 1.00 58.92 215 GLU B N 1
ATOM 3229 C CA . GLU B 1 216 ? 24.162 -27.303 14.150 1.00 60.04 215 GLU B CA 1
ATOM 3230 C C . GLU B 1 216 ? 23.997 -28.195 15.380 1.00 66.15 215 GLU B C 1
ATOM 3231 O O . GLU B 1 216 ? 24.555 -29.297 15.407 1.00 67.24 215 GLU B O 1
ATOM 3237 N N . ARG B 1 217 ? 23.213 -27.728 16.382 1.00 62.47 216 ARG B N 1
ATOM 3238 C CA . ARG B 1 217 ? 22.889 -28.462 17.612 1.00 61.61 216 ARG B CA 1
ATOM 3239 C C . ARG B 1 217 ? 22.106 -29.737 17.284 1.00 68.03 216 ARG B C 1
ATOM 3240 O O . ARG B 1 217 ? 22.452 -30.806 17.785 1.00 68.62 216 ARG B O 1
ATOM 3248 N N . LEU B 1 218 ? 21.069 -29.630 16.422 1.00 65.79 217 LEU B N 1
ATOM 3249 C CA . LEU B 1 218 ? 20.237 -30.767 16.004 1.00 65.10 217 LEU B CA 1
ATOM 3250 C C . LEU B 1 218 ? 20.990 -31.703 15.055 1.00 67.94 217 LEU B C 1
ATOM 3251 O O . LEU B 1 218 ? 20.614 -32.868 14.910 1.00 64.92 217 LEU B O 1
ATOM 3256 N N . GLY B 1 219 ? 22.050 -31.185 14.442 1.00 66.50 218 GLY B N 1
ATOM 3257 C CA . GLY B 1 219 ? 22.886 -31.923 13.511 1.00 66.85 218 GLY B CA 1
ATOM 3258 C C . GLY B 1 219 ? 22.170 -32.189 12.213 1.00 70.81 218 GLY B C 1
ATOM 3259 O O . GLY B 1 219 ? 22.121 -33.334 11.761 1.00 70.05 218 GLY B O 1
ATOM 3260 N N . VAL B 1 220 ? 21.619 -31.127 11.606 1.00 69.16 219 VAL B N 1
ATOM 3261 C CA . VAL B 1 220 ? 20.869 -31.196 10.358 1.00 69.65 219 VAL B CA 1
ATOM 3262 C C . VAL B 1 220 ? 21.659 -31.881 9.208 1.00 81.80 219 VAL B C 1
ATOM 3263 O O . VAL B 1 220 ? 21.096 -32.710 8.474 1.00 82.08 219 VAL B O 1
ATOM 3267 N N . ASN B 1 221 ? 22.987 -31.638 9.145 1.00 83.69 220 ASN B N 1
ATOM 3268 C CA . ASN B 1 221 ? 23.891 -32.264 8.165 1.00 85.41 220 ASN B CA 1
ATOM 3269 C C . ASN B 1 221 ? 24.042 -33.803 8.398 1.00 89.55 220 ASN B C 1
ATOM 3270 O O . ASN B 1 221 ? 23.587 -34.582 7.555 1.00 88.13 220 ASN B O 1
ATOM 3272 N N . SER B 1 222 ? 24.655 -34.201 9.564 1.00 87.13 221 SER B N 1
ATOM 3273 C CA . SER B 1 222 ? 24.970 -35.543 10.101 1.00 110.56 221 SER B CA 1
ATOM 3274 C C . SER B 1 222 ? 24.383 -36.765 9.365 1.00 134.49 221 SER B C 1
ATOM 3275 O O . SER B 1 222 ? 24.714 -37.916 9.672 1.00 88.92 221 SER B O 1
ATOM 3277 N N . THR C 1 7 ? -20.471 -27.294 -18.676 1.00 75.07 6 THR C N 1
ATOM 3278 C CA . THR C 1 7 ? -20.639 -25.987 -18.026 1.00 74.77 6 THR C CA 1
ATOM 3279 C C . THR C 1 7 ? -20.787 -26.064 -16.482 1.00 75.88 6 THR C C 1
ATOM 3280 O O . THR C 1 7 ? -20.582 -25.035 -15.822 1.00 77.72 6 THR C O 1
ATOM 3282 N N . TYR C 1 8 ? -21.158 -27.264 -15.916 1.00 65.93 7 TYR C N 1
ATOM 3283 C CA . TYR C 1 8 ? -21.387 -27.499 -14.477 1.00 61.78 7 TYR C CA 1
ATOM 3284 C C . TYR C 1 8 ? -20.503 -28.596 -13.922 1.00 64.87 7 TYR C C 1
ATOM 3285 O O . TYR C 1 8 ? -20.345 -29.627 -14.575 1.00 65.06 7 TYR C O 1
ATOM 3294 N N . ASN C 1 9 ? -20.000 -28.433 -12.680 1.00 59.61 8 ASN C N 1
ATOM 3295 C CA . ASN C 1 9 ? -19.203 -29.489 -12.063 1.00 58.18 8 ASN C CA 1
ATOM 3296 C C . ASN C 1 9 ? -20.042 -30.254 -11.043 1.00 58.85 8 ASN C C 1
ATOM 3297 O O . ASN C 1 9 ? -20.113 -29.886 -9.868 1.00 58.55 8 ASN C O 1
ATOM 3302 N N . ASN C 1 10 ? -20.687 -31.328 -11.512 1.00 52.55 9 ASN C N 1
ATOM 3303 C CA . ASN C 1 10 ? -21.543 -32.181 -10.691 1.00 49.18 9 ASN C CA 1
ATOM 3304 C C . ASN C 1 10 ? -20.717 -33.094 -9.813 1.00 51.07 9 ASN C C 1
ATOM 3305 O O . ASN C 1 10 ? -21.144 -33.391 -8.712 1.00 49.94 9 ASN C O 1
ATOM 3310 N N . ASP C 1 11 ? -19.522 -33.520 -10.275 1.00 47.90 10 ASP C N 1
ATOM 3311 C CA . ASP C 1 11 ? -18.610 -34.376 -9.499 1.00 46.35 10 ASP C CA 1
ATOM 3312 C C . ASP C 1 11 ? -18.218 -33.748 -8.172 1.00 49.68 10 ASP C C 1
ATOM 3313 O O . ASP C 1 11 ? -18.101 -34.472 -7.181 1.00 50.21 10 ASP C O 1
ATOM 3318 N N . LYS C 1 12 ? -18.105 -32.398 -8.131 1.00 45.22 11 LYS C N 1
ATOM 3319 C CA . LYS C 1 12 ? -17.806 -31.644 -6.912 1.00 44.05 11 LYS C CA 1
ATOM 3320 C C . LYS C 1 12 ? -18.999 -31.662 -5.934 1.00 48.38 11 LYS C C 1
ATOM 3321 O O . LYS C 1 12 ? -18.798 -31.624 -4.722 1.00 48.77 11 LYS C O 1
ATOM 3327 N N . GLY C 1 13 ? -20.210 -31.813 -6.468 1.00 43.05 12 GLY C N 1
ATOM 3328 C CA . GLY C 1 13 ? -21.415 -31.982 -5.682 1.00 40.57 12 GLY C CA 1
ATOM 3329 C C . GLY C 1 13 ? -21.353 -33.318 -4.969 1.00 45.86 12 GLY C C 1
ATOM 3330 O O . GLY C 1 13 ? -21.625 -33.385 -3.769 1.00 46.63 12 GLY C O 1
ATOM 3331 N N . LEU C 1 14 ? -20.951 -34.396 -5.686 1.00 42.60 13 LEU C N 1
ATOM 3332 C CA . LEU C 1 14 ? -20.817 -35.732 -5.114 1.00 42.40 13 LEU C CA 1
ATOM 3333 C C . LEU C 1 14 ? -19.712 -35.758 -4.046 1.00 46.68 13 LEU C C 1
ATOM 3334 O O . LEU C 1 14 ? -19.876 -36.406 -3.002 1.00 47.43 13 LEU C O 1
ATOM 3339 N N . LEU C 1 15 ? -18.609 -35.041 -4.293 1.00 40.55 14 LEU C N 1
ATOM 3340 C CA . LEU C 1 15 ? -17.508 -34.945 -3.340 1.00 39.62 14 LEU C CA 1
ATOM 3341 C C . LEU C 1 15 ? -17.973 -34.246 -2.075 1.00 47.09 14 LEU C C 1
ATOM 3342 O O . LEU C 1 15 ? -17.598 -34.666 -0.983 1.00 50.20 14 LEU C O 1
ATOM 3347 N N . ALA C 1 16 ? -18.836 -33.221 -2.212 1.00 42.57 15 ALA C N 1
ATOM 3348 C CA . ALA C 1 16 ? -19.422 -32.464 -1.101 1.00 41.11 15 ALA C CA 1
ATOM 3349 C C . ALA C 1 16 ? -20.349 -33.350 -0.246 1.00 47.47 15 ALA C C 1
ATOM 3350 O O . ALA C 1 16 ? -20.391 -33.183 0.978 1.00 49.74 15 ALA C O 1
ATOM 3352 N N . TYR C 1 17 ? -21.093 -34.275 -0.891 1.00 42.73 16 TYR C N 1
ATOM 3353 C CA . TYR C 1 17 ? -22.012 -35.208 -0.245 1.00 42.22 16 TYR C CA 1
ATOM 3354 C C . TYR C 1 17 ? -21.219 -36.257 0.520 1.00 48.46 16 TYR C C 1
ATOM 3355 O O . TYR C 1 17 ? -21.560 -36.566 1.669 1.00 50.90 16 TYR C O 1
ATOM 3364 N N . ILE C 1 18 ? -20.145 -36.782 -0.097 1.00 43.70 17 ILE C N 1
ATOM 3365 C CA . ILE C 1 18 ? -19.239 -37.753 0.529 1.00 43.57 17 ILE C CA 1
ATOM 3366 C C . ILE C 1 18 ? -18.589 -37.093 1.769 1.00 47.97 17 ILE C C 1
ATOM 3367 O O . ILE C 1 18 ? -18.520 -37.732 2.825 1.00 46.81 17 ILE C O 1
ATOM 3372 N N . GLN C 1 19 ? -18.177 -35.805 1.646 1.00 45.46 18 GLN C N 1
ATOM 3373 C CA . GLN C 1 19 ? -17.583 -35.028 2.725 1.00 47.45 18 GLN C CA 1
ATOM 3374 C C . GLN C 1 19 ? -18.585 -34.966 3.874 1.00 53.54 18 GLN C C 1
ATOM 3375 O O . GLN C 1 19 ? -18.232 -35.313 5.012 1.00 55.25 18 GLN C O 1
ATOM 3381 N N . PHE C 1 20 ? -19.849 -34.594 3.552 1.00 48.38 19 PHE C N 1
ATOM 3382 C CA . PHE C 1 20 ? -20.944 -34.436 4.498 1.00 47.56 19 PHE C CA 1
ATOM 3383 C C . PHE C 1 20 ? -21.237 -35.739 5.255 1.00 52.20 19 PHE C C 1
ATOM 3384 O O . PHE C 1 20 ? -21.294 -35.735 6.496 1.00 54.04 19 PHE C O 1
ATOM 3392 N N . LEU C 1 21 ? -21.353 -36.860 4.520 1.00 45.82 20 LEU C N 1
ATOM 3393 C CA . LEU C 1 21 ? -21.603 -38.173 5.115 1.00 44.42 20 LEU C CA 1
ATOM 3394 C C . LEU C 1 21 ? -20.490 -38.541 6.087 1.00 46.77 20 LEU C C 1
ATOM 3395 O O . LEU C 1 21 ? -20.775 -38.899 7.232 1.00 47.11 20 LEU C O 1
ATOM 3400 N N . ALA C 1 22 ? -19.222 -38.432 5.626 1.00 41.64 21 ALA C N 1
ATOM 3401 C CA . ALA C 1 22 ? -18.022 -38.810 6.365 1.00 41.67 21 ALA C CA 1
ATOM 3402 C C . ALA C 1 22 ? -17.777 -37.985 7.589 1.00 49.71 21 ALA C C 1
ATOM 3403 O O . ALA C 1 22 ? -17.334 -38.544 8.596 1.00 51.18 21 ALA C O 1
ATOM 3405 N N . SER C 1 23 ? -18.068 -36.655 7.516 1.00 48.46 22 SER C N 1
ATOM 3406 C CA . SER C 1 23 ? -17.927 -35.726 8.642 1.00 49.43 22 SER C CA 1
ATOM 3407 C C . SER C 1 23 ? -18.935 -36.045 9.718 1.00 54.56 22 SER C C 1
ATOM 3408 O O . SER C 1 23 ? -18.642 -35.816 10.893 1.00 57.70 22 SER C O 1
ATOM 3411 N N . SER C 1 24 ? -20.123 -36.555 9.324 1.00 49.80 23 SER C N 1
ATOM 3412 C CA . SER C 1 24 ? -21.195 -36.914 10.258 1.00 50.47 23 SER C CA 1
ATOM 3413 C C . SER C 1 24 ? -20.938 -38.206 10.971 1.00 55.26 23 SER C C 1
ATOM 3414 O O . SER C 1 24 ? -21.489 -38.419 12.029 1.00 56.63 23 SER C O 1
ATOM 3417 N N . ALA C 1 25 ? -20.074 -39.049 10.439 1.00 52.50 24 ALA C N 1
ATOM 3418 C CA . ALA C 1 25 ? -19.746 -40.305 11.079 1.00 53.37 24 ALA C CA 1
ATOM 3419 C C . ALA C 1 25 ? -18.728 -40.124 12.243 1.00 62.18 24 ALA C C 1
ATOM 3420 O O . ALA C 1 25 ? -18.215 -41.114 12.777 1.00 62.25 24 ALA C O 1
ATOM 3422 N N . GLN C 1 26 ? -18.479 -38.862 12.675 1.00 61.36 25 GLN C N 1
ATOM 3423 C CA . GLN C 1 26 ? -17.535 -38.561 13.768 1.00 63.15 25 GLN C CA 1
ATOM 3424 C C . GLN C 1 26 ? -18.242 -38.094 15.072 1.00 69.73 25 GLN C C 1
ATOM 3425 O O . GLN C 1 26 ? -19.276 -37.406 15.049 1.00 68.31 25 GLN C O 1
ATOM 3431 N N . GLY C 1 31 ? -20.951 -25.274 14.984 1.00 125.36 30 GLY C N 1
ATOM 3432 C CA . GLY C 1 31 ? -20.288 -26.494 14.540 1.00 124.16 30 GLY C CA 1
ATOM 3433 C C . GLY C 1 31 ? -21.033 -27.236 13.444 1.00 124.92 30 GLY C C 1
ATOM 3434 O O . GLY C 1 31 ? -20.614 -27.222 12.280 1.00 123.25 30 GLY C O 1
ATOM 3435 N N . ASN C 1 32 ? -22.144 -27.909 13.826 1.00 119.92 31 ASN C N 1
ATOM 3436 C CA . ASN C 1 32 ? -23.001 -28.696 12.926 1.00 117.06 31 ASN C CA 1
ATOM 3437 C C . ASN C 1 32 ? -23.808 -27.825 11.937 1.00 116.71 31 ASN C C 1
ATOM 3438 O O . ASN C 1 32 ? -24.165 -28.317 10.859 1.00 114.90 31 ASN C O 1
ATOM 3440 N N . THR C 1 33 ? -24.089 -26.538 12.306 1.00 110.63 32 THR C N 1
ATOM 3441 C CA . THR C 1 33 ? -24.836 -25.571 11.485 1.00 107.61 32 THR C CA 1
ATOM 3442 C C . THR C 1 33 ? -24.045 -25.151 10.241 1.00 104.12 32 THR C C 1
ATOM 3443 O O . THR C 1 33 ? -24.611 -25.123 9.144 1.00 102.08 32 THR C O 1
ATOM 3445 N N . ASP C 1 34 ? -22.731 -24.853 10.417 1.00 96.43 33 ASP C N 1
ATOM 3446 C CA . ASP C 1 34 ? -21.817 -24.444 9.344 1.00 93.61 33 ASP C CA 1
ATOM 3447 C C . ASP C 1 34 ? -21.460 -25.556 8.340 1.00 90.16 33 ASP C C 1
ATOM 3448 O O . ASP C 1 34 ? -21.073 -25.240 7.216 1.00 89.10 33 ASP C O 1
ATOM 3453 N N . ARG C 1 35 ? -21.610 -26.843 8.729 1.00 81.24 34 ARG C N 1
ATOM 3454 C CA . ARG C 1 35 ? -21.350 -27.994 7.859 1.00 77.51 34 ARG C CA 1
ATOM 3455 C C . ARG C 1 35 ? -22.374 -28.063 6.720 1.00 73.53 34 ARG C C 1
ATOM 3456 O O . ARG C 1 35 ? -22.033 -28.478 5.607 1.00 71.86 34 ARG C O 1
ATOM 3464 N N . VAL C 1 36 ? -23.625 -27.661 7.013 1.00 65.55 35 VAL C N 1
ATOM 3465 C CA . VAL C 1 36 ? -24.742 -27.644 6.065 1.00 62.27 35 VAL C CA 1
ATOM 3466 C C . VAL C 1 36 ? -24.580 -26.476 5.091 1.00 65.64 35 VAL C C 1
ATOM 3467 O O . VAL C 1 36 ? -24.821 -26.650 3.897 1.00 63.29 35 VAL C O 1
ATOM 3471 N N . PHE C 1 37 ? -24.138 -25.304 5.594 1.00 64.62 36 PHE C N 1
ATOM 3472 C CA . PHE C 1 37 ? -23.878 -24.126 4.767 1.00 65.62 36 PHE C CA 1
ATOM 3473 C C . PHE C 1 37 ? -22.751 -24.388 3.767 1.00 66.76 36 PHE C C 1
ATOM 3474 O O . PHE C 1 37 ? -22.914 -24.052 2.604 1.00 65.77 36 PHE C O 1
ATOM 3482 N N . ASP C 1 38 ? -21.635 -25.021 4.200 1.00 62.26 37 ASP C N 1
ATOM 3483 C CA . ASP C 1 38 ? -20.491 -25.379 3.351 1.00 60.62 37 ASP C CA 1
ATOM 3484 C C . ASP C 1 38 ? -20.939 -26.322 2.251 1.00 61.68 37 ASP C C 1
ATOM 3485 O O . ASP C 1 38 ? -20.486 -26.172 1.113 1.00 63.02 37 ASP C O 1
ATOM 3490 N N . PHE C 1 39 ? -21.836 -27.294 2.586 1.00 55.04 38 PHE C N 1
ATOM 3491 C CA . PHE C 1 39 ? -22.406 -28.286 1.663 1.00 52.29 38 PHE C CA 1
ATOM 3492 C C . PHE C 1 39 ? -23.304 -27.593 0.640 1.00 58.29 38 PHE C C 1
ATOM 3493 O O . PHE C 1 39 ? -23.112 -27.772 -0.559 1.00 58.84 38 PHE C O 1
ATOM 3501 N N . GLU C 1 40 ? -24.255 -26.773 1.119 1.00 55.89 39 GLU C N 1
ATOM 3502 C CA . GLU C 1 40 ? -25.184 -25.962 0.327 1.00 55.70 39 GLU C CA 1
ATOM 3503 C C . GLU C 1 40 ? -24.418 -25.165 -0.729 1.00 58.36 39 GLU C C 1
ATOM 3504 O O . GLU C 1 40 ? -24.821 -25.151 -1.888 1.00 59.92 39 GLU C O 1
ATOM 3510 N N . ASP C 1 41 ? -23.315 -24.512 -0.318 1.00 52.85 40 ASP C N 1
ATOM 3511 C CA . ASP C 1 41 ? -22.432 -23.706 -1.151 1.00 53.55 40 ASP C CA 1
ATOM 3512 C C . ASP C 1 41 ? -21.783 -24.547 -2.269 1.00 57.45 40 ASP C C 1
ATOM 3513 O O . ASP C 1 41 ? -21.678 -24.085 -3.409 1.00 57.91 40 ASP C O 1
ATOM 3518 N N . ALA C 1 42 ? -21.367 -25.783 -1.941 1.00 51.66 41 ALA C N 1
ATOM 3519 C CA . ALA C 1 42 ? -20.746 -26.696 -2.890 1.00 49.73 41 ALA C CA 1
ATOM 3520 C C . ALA C 1 42 ? -21.738 -27.174 -3.961 1.00 56.02 41 ALA C C 1
ATOM 3521 O O . ALA C 1 42 ? -21.314 -27.612 -5.024 1.00 58.62 41 ALA C O 1
ATOM 3523 N N . LEU C 1 43 ? -23.046 -27.063 -3.705 1.00 51.92 42 LEU C N 1
ATOM 3524 C CA . LEU C 1 43 ? -24.070 -27.485 -4.649 1.00 51.04 42 LEU C CA 1
ATOM 3525 C C . LEU C 1 43 ? -24.406 -26.389 -5.650 1.00 59.46 42 LEU C C 1
ATOM 3526 O O . LEU C 1 43 ? -25.038 -26.680 -6.664 1.00 60.04 42 LEU C O 1
ATOM 3531 N N . ASP C 1 44 ? -23.963 -25.140 -5.408 1.00 58.70 43 ASP C N 1
ATOM 3532 C CA . ASP C 1 44 ? -24.225 -24.001 -6.316 1.00 60.29 43 ASP C CA 1
ATOM 3533 C C . ASP C 1 44 ? -23.643 -24.174 -7.725 1.00 65.01 43 ASP C C 1
ATOM 3534 O O . ASP C 1 44 ? -24.153 -23.595 -8.693 1.00 65.50 43 ASP C O 1
ATOM 3539 N N . GLN C 1 45 ? -22.557 -24.947 -7.824 1.00 61.38 44 GLN C N 1
ATOM 3540 C CA . GLN C 1 45 ? -21.838 -25.236 -9.067 1.00 61.22 44 GLN C CA 1
ATOM 3541 C C . GLN C 1 45 ? -22.507 -26.330 -9.905 1.00 58.27 44 GLN C C 1
ATOM 3542 O O . GLN C 1 45 ? -22.143 -26.508 -11.064 1.00 57.13 44 GLN C O 1
ATOM 3548 N N . THR C 1 46 ? -23.445 -27.082 -9.305 1.00 52.04 45 THR C N 1
ATOM 3549 C CA . THR C 1 46 ? -24.142 -28.191 -9.971 1.00 51.50 45 THR C CA 1
ATOM 3550 C C . THR C 1 46 ? -25.224 -27.701 -10.935 1.00 55.32 45 THR C C 1
ATOM 3551 O O . THR C 1 46 ? -25.647 -26.539 -10.866 1.00 56.02 45 THR C O 1
ATOM 3555 N N . GLN C 1 47 ? -25.687 -28.605 -11.809 1.00 50.49 46 GLN C N 1
ATOM 3556 C CA . GLN C 1 47 ? -26.763 -28.351 -12.756 1.00 50.65 46 GLN C CA 1
ATOM 3557 C C . GLN C 1 47 ? -28.122 -28.227 -12.050 1.00 56.79 46 GLN C C 1
ATOM 3558 O O . GLN C 1 47 ? -28.944 -27.421 -12.495 1.00 57.21 46 GLN C O 1
ATOM 3572 N N . ALA C 1 49 ? -28.774 -26.901 -9.198 1.00 51.30 48 ALA C N 1
ATOM 3573 C CA . ALA C 1 49 ? -28.852 -25.575 -8.587 1.00 49.70 48 ALA C CA 1
ATOM 3574 C C . ALA C 1 49 ? -29.550 -24.651 -9.587 1.00 54.24 48 ALA C C 1
ATOM 3575 O O . ALA C 1 49 ? -30.552 -24.034 -9.235 1.00 55.41 48 ALA C O 1
ATOM 3577 N N . GLN C 1 50 ? -29.084 -24.640 -10.860 1.00 50.17 49 GLN C N 1
ATOM 3578 C CA . GLN C 1 50 ? -29.646 -23.831 -11.939 1.00 49.61 49 GLN C CA 1
ATOM 3579 C C . GLN C 1 50 ? -31.065 -24.272 -12.315 1.00 54.89 49 GLN C C 1
ATOM 3580 O O . GLN C 1 50 ? -31.918 -23.413 -12.542 1.00 56.86 49 GLN C O 1
ATOM 3586 N N . LEU C 1 51 ? -31.328 -25.603 -12.352 1.00 49.69 50 LEU C N 1
ATOM 3587 C CA . LEU C 1 51 ? -32.643 -26.165 -12.712 1.00 48.86 50 LEU C CA 1
ATOM 3588 C C . LEU C 1 51 ? -33.682 -25.803 -11.685 1.00 49.49 50 LEU C C 1
ATOM 3589 O O . LEU C 1 51 ? -34.816 -25.522 -12.054 1.00 50.30 50 LEU C O 1
ATOM 3594 N N . ALA C 1 52 ? -33.306 -25.826 -10.398 1.00 43.48 51 ALA C N 1
ATOM 3595 C CA . ALA C 1 52 ? -34.187 -25.448 -9.290 1.00 42.62 51 ALA C CA 1
ATOM 3596 C C . ALA C 1 52 ? -34.629 -23.982 -9.460 1.00 50.82 51 ALA C C 1
ATOM 3597 O O . ALA C 1 52 ? -35.816 -23.677 -9.367 1.00 51.89 51 ALA C O 1
ATOM 3599 N N . VAL C 1 53 ? -33.680 -23.094 -9.789 1.00 49.12 52 VAL C N 1
ATOM 3600 C CA . VAL C 1 53 ? -33.953 -21.683 -10.056 1.00 50.45 52 VAL C CA 1
ATOM 3601 C C . VAL C 1 53 ? -34.870 -21.552 -11.295 1.00 55.23 52 VAL C C 1
ATOM 3602 O O . VAL C 1 53 ? -35.883 -20.863 -11.217 1.00 56.66 52 VAL C O 1
ATOM 3606 N N . ASP C 1 54 ? -34.533 -22.257 -12.406 1.00 50.01 53 ASP C N 1
ATOM 3607 C CA . ASP C 1 54 ? -35.305 -22.265 -13.646 1.00 50.94 53 ASP C CA 1
ATOM 3608 C C . ASP C 1 54 ? -36.749 -22.712 -13.452 1.00 56.36 53 ASP C C 1
ATOM 3609 O O . ASP C 1 54 ? -37.649 -22.114 -14.027 1.00 58.18 53 ASP C O 1
ATOM 3614 N N . GLU C 1 55 ? -36.975 -23.723 -12.612 1.00 53.09 54 GLU C N 1
ATOM 3615 C CA . GLU C 1 55 ? -38.309 -24.253 -12.344 1.00 52.80 54 GLU C CA 1
ATOM 3616 C C . GLU C 1 55 ? -39.142 -23.396 -11.391 1.00 56.30 54 GLU C C 1
ATOM 3617 O O . GLU C 1 55 ? -40.361 -23.299 -11.572 1.00 55.70 54 GLU C O 1
ATOM 3623 N N . LEU C 1 56 ? -38.484 -22.780 -10.377 1.00 52.57 55 LEU C N 1
ATOM 3624 C CA . LEU C 1 56 ? -39.127 -21.895 -9.393 1.00 52.46 55 LEU C CA 1
ATOM 3625 C C . LEU C 1 56 ? -39.635 -20.632 -10.086 1.00 57.22 55 LEU C C 1
ATOM 3626 O O . LEU C 1 56 ? -40.760 -20.214 -9.833 1.00 57.84 55 LEU C O 1
ATOM 3631 N N . LYS C 1 57 ? -38.821 -20.067 -11.000 1.00 53.25 56 LYS C N 1
ATOM 3632 C CA . LYS C 1 57 ? -39.131 -18.881 -11.787 1.00 54.87 56 LYS C CA 1
ATOM 3633 C C . LYS C 1 57 ? -40.303 -19.113 -12.773 1.00 60.99 56 LYS C C 1
ATOM 3634 O O . LYS C 1 57 ? -40.821 -18.145 -13.348 1.00 61.93 56 LYS C O 1
ATOM 3640 N N . LYS C 1 58 ? -40.736 -20.393 -12.939 1.00 57.15 57 LYS C N 1
ATOM 3641 C CA . LYS C 1 58 ? -41.889 -20.785 -13.762 1.00 58.16 57 LYS C CA 1
ATOM 3642 C C . LYS C 1 58 ? -43.221 -20.584 -12.981 1.00 66.22 57 LYS C C 1
ATOM 3643 O O . LYS C 1 58 ? -44.294 -20.562 -13.583 1.00 68.18 57 LYS C O 1
ATOM 3649 N N . ILE C 1 59 ? -43.149 -20.416 -11.645 1.00 62.75 58 ILE C N 1
ATOM 3650 C CA . ILE C 1 59 ? -44.319 -20.088 -10.832 1.00 62.30 58 ILE C CA 1
ATOM 3651 C C . ILE C 1 59 ? -44.288 -18.557 -10.639 1.00 68.61 58 ILE C C 1
ATOM 3652 O O . ILE C 1 59 ? -43.266 -18.025 -10.172 1.00 67.19 58 ILE C O 1
ATOM 3657 N N . PRO C 1 60 ? -45.340 -17.842 -11.142 1.00 67.89 59 PRO C N 1
ATOM 3658 C CA . PRO C 1 60 ? -45.335 -16.358 -11.127 1.00 68.76 59 PRO C CA 1
ATOM 3659 C C . PRO C 1 60 ? -44.977 -15.641 -9.830 1.00 72.32 59 PRO C C 1
ATOM 3660 O O . PRO C 1 60 ? -44.171 -14.706 -9.868 1.00 73.09 59 PRO C O 1
ATOM 3664 N N . GLU C 1 61 ? -45.569 -16.067 -8.695 1.00 67.51 60 GLU C N 1
ATOM 3665 C CA . GLU C 1 61 ? -45.340 -15.449 -7.387 1.00 67.33 60 GLU C CA 1
ATOM 3666 C C . GLU C 1 61 ? -43.910 -15.586 -6.879 1.00 70.93 60 GLU C C 1
ATOM 3667 O O . GLU C 1 61 ? -43.447 -14.720 -6.141 1.00 72.94 60 GLU C O 1
ATOM 3673 N N . VAL C 1 62 ? -43.192 -16.626 -7.335 1.00 64.75 61 VAL C N 1
ATOM 3674 C CA . VAL C 1 62 ? -41.793 -16.900 -6.985 1.00 61.81 61 VAL C CA 1
ATOM 3675 C C . VAL C 1 62 ? -40.857 -16.036 -7.857 1.00 66.69 61 VAL C C 1
ATOM 3676 O O . VAL C 1 62 ? -39.971 -15.360 -7.325 1.00 66.70 61 VAL C O 1
ATOM 3680 N N . ASN C 1 63 ? -41.094 -16.007 -9.181 1.00 63.67 62 ASN C N 1
ATOM 3681 C CA . ASN C 1 63 ? -40.319 -15.184 -10.117 1.00 64.72 62 ASN C CA 1
ATOM 3682 C C . ASN C 1 63 ? -40.362 -13.683 -9.709 1.00 71.33 62 ASN C C 1
ATOM 3683 O O . ASN C 1 63 ? -39.360 -12.969 -9.827 1.00 71.77 62 ASN C O 1
ATOM 3688 N N . ALA C 1 64 ? -41.535 -13.231 -9.225 1.00 68.84 63 ALA C N 1
ATOM 3689 C CA . ALA C 1 64 ? -41.788 -11.879 -8.731 1.00 70.29 63 ALA C CA 1
ATOM 3690 C C . ALA C 1 64 ? -40.769 -11.539 -7.651 1.00 73.08 63 ALA C C 1
ATOM 3691 O O . ALA C 1 64 ? -40.091 -10.527 -7.783 1.00 74.25 63 ALA C O 1
ATOM 3693 N N . LEU C 1 65 ? -40.616 -12.428 -6.624 1.00 66.91 64 LEU C N 1
ATOM 3694 C CA . LEU C 1 65 ? -39.663 -12.298 -5.517 1.00 64.76 64 LEU C CA 1
ATOM 3695 C C . LEU C 1 65 ? -38.240 -12.243 -6.060 1.00 68.03 64 LEU C C 1
ATOM 3696 O O . LEU C 1 65 ? -37.463 -11.411 -5.603 1.00 67.47 64 LEU C O 1
ATOM 3701 N N . PHE C 1 66 ? -37.915 -13.106 -7.061 1.00 64.56 65 PHE C N 1
ATOM 3702 C CA . PHE C 1 66 ? -36.603 -13.158 -7.723 1.00 64.27 65 PHE C CA 1
ATOM 3703 C C . PHE C 1 66 ? -36.300 -11.834 -8.455 1.00 71.19 65 PHE C C 1
ATOM 3704 O O . PHE C 1 66 ? -35.160 -11.368 -8.392 1.00 71.67 65 PHE C O 1
ATOM 3712 N N . SER C 1 67 ? -37.323 -11.203 -9.101 1.00 69.27 66 SER C N 1
ATOM 3713 C CA . SER C 1 67 ? -37.185 -9.889 -9.777 1.00 70.85 66 SER C CA 1
ATOM 3714 C C . SER C 1 67 ? -37.008 -8.786 -8.732 1.00 72.28 66 SER C C 1
ATOM 3715 O O . SER C 1 67 ? -36.068 -8.009 -8.820 1.00 72.58 66 SER C O 1
ATOM 3718 N N . GLU C 1 68 ? -37.880 -8.779 -7.717 1.00 67.44 67 GLU C N 1
ATOM 3719 C CA . GLU C 1 68 ? -37.889 -7.867 -6.583 1.00 68.25 67 GLU C CA 1
ATOM 3720 C C . GLU C 1 68 ? -36.630 -7.979 -5.729 1.00 74.00 67 GLU C C 1
ATOM 3721 O O . GLU C 1 68 ? -36.267 -7.001 -5.075 1.00 76.59 67 GLU C O 1
ATOM 3727 N N . ARG C 1 69 ? -36.020 -9.185 -5.663 1.00 68.66 68 ARG C N 1
ATOM 3728 C CA . ARG C 1 69 ? -34.904 -9.576 -4.775 1.00 67.29 68 ARG C CA 1
ATOM 3729 C C . ARG C 1 69 ? -35.362 -9.483 -3.304 1.00 72.88 68 ARG C C 1
ATOM 3730 O O . ARG C 1 69 ? -34.582 -9.136 -2.399 1.00 71.19 68 ARG C O 1
ATOM 3738 N N . TRP C 1 70 ? -36.663 -9.847 -3.096 1.00 72.58 69 TRP C N 1
ATOM 3739 C CA . TRP C 1 70 ? -37.372 -9.835 -1.819 1.00 74.48 69 TRP C CA 1
ATOM 3740 C C . TRP C 1 70 ? -36.678 -10.660 -0.767 1.00 78.61 69 TRP C C 1
ATOM 3741 O O . TRP C 1 70 ? -36.431 -11.859 -0.950 1.00 77.88 69 TRP C O 1
ATOM 3752 N N . LEU C 1 71 ? -36.423 -10.020 0.362 1.00 75.40 70 LEU C N 1
ATOM 3753 C CA . LEU C 1 71 ? -35.858 -10.650 1.543 1.00 74.19 70 LEU C CA 1
ATOM 3754 C C . LEU C 1 71 ? -36.627 -10.107 2.744 1.00 81.04 70 LEU C C 1
ATOM 3755 O O . LEU C 1 71 ? -37.080 -8.957 2.683 1.00 82.57 70 LEU C O 1
ATOM 3760 N N . PRO C 1 72 ? -36.882 -10.914 3.804 1.00 78.12 71 PRO C N 1
ATOM 3761 C CA . PRO C 1 72 ? -37.697 -10.402 4.912 1.00 80.02 71 PRO C CA 1
ATOM 3762 C C . PRO C 1 72 ? -37.048 -9.262 5.684 1.00 89.35 71 PRO C C 1
ATOM 3763 O O . PRO C 1 72 ? -35.827 -9.261 5.874 1.00 88.92 71 PRO C O 1
ATOM 3767 N N . ALA C 1 73 ? -37.874 -8.283 6.101 1.00 90.84 72 ALA C N 1
ATOM 3768 C CA . ALA C 1 73 ? -37.468 -7.113 6.883 1.00 94.68 72 ALA C CA 1
ATOM 3769 C C . ALA C 1 73 ? -36.838 -7.565 8.203 1.00 101.99 72 ALA C C 1
ATOM 3770 O O . ALA C 1 73 ? -37.248 -8.609 8.723 1.00 99.80 72 ALA C O 1
ATOM 3772 N N . PRO C 1 74 ? -35.836 -6.838 8.763 1.00 102.99 73 PRO C N 1
ATOM 3773 C CA . PRO C 1 74 ? -35.257 -7.282 10.044 1.00 103.55 73 PRO C CA 1
ATOM 3774 C C . PRO C 1 74 ? -36.273 -7.155 11.174 1.00 110.06 73 PRO C C 1
ATOM 3775 O O . PRO C 1 74 ? -37.124 -6.250 11.159 1.00 110.95 73 PRO C O 1
ATOM 3779 N N . PHE C 1 75 ? -36.205 -8.088 12.124 1.00 106.87 74 PHE C N 1
ATOM 3780 C CA . PHE C 1 75 ? -37.130 -8.155 13.251 1.00 108.08 74 PHE C CA 1
ATOM 3781 C C . PHE C 1 75 ? -36.401 -8.309 14.568 1.00 112.03 74 PHE C C 1
ATOM 3782 O O . PHE C 1 75 ? -35.331 -8.922 14.628 1.00 110.81 74 PHE C O 1
ATOM 3790 N N . ASN C 1 76 ? -37.001 -7.783 15.630 1.00 109.81 75 ASN C N 1
ATOM 3791 C CA . ASN C 1 76 ? -36.483 -7.919 16.980 1.00 110.52 75 ASN C CA 1
ATOM 3792 C C . ASN C 1 76 ? -37.349 -9.004 17.633 1.00 113.14 75 ASN C C 1
ATOM 3793 O O . ASN C 1 76 ? -38.573 -8.840 17.716 1.00 113.36 75 ASN C O 1
ATOM 3798 N N . LEU C 1 77 ? -36.727 -10.132 18.039 1.00 107.76 76 LEU C N 1
ATOM 3799 C CA . LEU C 1 77 ? -37.429 -11.260 18.664 1.00 106.94 76 LEU C CA 1
ATOM 3800 C C . LEU C 1 77 ? -38.338 -10.866 19.837 1.00 114.10 76 LEU C C 1
ATOM 3801 O O . LEU C 1 77 ? -39.399 -11.469 20.011 1.00 113.12 76 LEU C O 1
ATOM 3806 N N . ASP C 1 78 ? -37.932 -9.848 20.619 1.00 113.68 77 ASP C N 1
ATOM 3807 C CA . ASP C 1 78 ? -38.690 -9.344 21.760 1.00 116.23 77 ASP C CA 1
ATOM 3808 C C . ASP C 1 78 ? -40.003 -8.675 21.334 1.00 118.23 77 ASP C C 1
ATOM 3809 O O . ASP C 1 78 ? -41.002 -8.803 22.041 1.00 119.32 77 ASP C O 1
ATOM 3814 N N . ASP C 1 79 ? -40.007 -7.990 20.175 1.00 111.78 78 ASP C N 1
ATOM 3815 C CA . ASP C 1 79 ? -41.196 -7.326 19.632 1.00 111.34 78 ASP C CA 1
ATOM 3816 C C . ASP C 1 79 ? -42.194 -8.316 19.043 1.00 109.26 78 ASP C C 1
ATOM 3817 O O . ASP C 1 79 ? -43.405 -8.080 19.111 1.00 108.79 78 ASP C O 1
ATOM 3822 N N . LEU C 1 80 ? -41.677 -9.429 18.471 1.00 101.33 79 LEU C N 1
ATOM 3823 C CA . LEU C 1 80 ? -42.474 -10.526 17.909 1.00 97.67 79 LEU C CA 1
ATOM 3824 C C . LEU C 1 80 ? -43.202 -11.253 19.027 1.00 100.78 79 LEU C C 1
ATOM 3825 O O . LEU C 1 80 ? -44.375 -11.578 18.873 1.00 100.93 79 LEU C O 1
ATOM 3830 N N . ALA C 1 81 ? -42.507 -11.485 20.163 1.00 96.36 80 ALA C N 1
ATOM 3831 C CA . ALA C 1 81 ? -43.039 -12.139 21.359 1.00 96.10 80 ALA C CA 1
ATOM 3832 C C . ALA C 1 81 ? -44.196 -11.345 21.965 1.00 102.02 80 ALA C C 1
ATOM 3833 O O . ALA C 1 81 ? -45.085 -11.939 22.576 1.00 102.53 80 ALA C O 1
ATOM 3835 N N . LYS C 1 82 ? -44.202 -10.012 21.764 1.00 99.62 81 LYS C N 1
ATOM 3836 C CA . LYS C 1 82 ? -45.235 -9.106 22.275 1.00 101.71 81 LYS C CA 1
ATOM 3837 C C . LYS C 1 82 ? -46.555 -9.118 21.466 1.00 104.63 81 LYS C C 1
ATOM 3838 O O . LYS C 1 82 ? -47.517 -8.449 21.855 1.00 106.61 81 LYS C O 1
ATOM 3844 N N . LEU C 1 83 ? -46.608 -9.912 20.372 1.00 98.02 82 LEU C N 1
ATOM 3845 C CA . LEU C 1 83 ? -47.782 -10.082 19.502 1.00 96.78 82 LEU C CA 1
ATOM 3846 C C . LEU C 1 83 ? -48.820 -11.053 20.142 1.00 102.35 82 LEU C C 1
ATOM 3847 O O . LEU C 1 83 ? -48.442 -11.769 21.075 1.00 102.37 82 LEU C O 1
ATOM 3852 N N . PRO C 1 84 ? -50.100 -11.126 19.649 1.00 99.14 83 PRO C N 1
ATOM 3853 C CA . PRO C 1 84 ? -51.089 -12.054 20.249 1.00 99.09 83 PRO C CA 1
ATOM 3854 C C . PRO C 1 84 ? -50.668 -13.524 20.347 1.00 102.51 83 PRO C C 1
ATOM 3855 O O . PRO C 1 84 ? -49.742 -13.944 19.663 1.00 99.90 83 PRO C O 1
ATOM 3859 N N . GLU C 1 85 ? -51.377 -14.305 21.186 1.00 101.22 84 GLU C N 1
ATOM 3860 C CA . GLU C 1 85 ? -51.100 -15.712 21.503 1.00 99.88 84 GLU C CA 1
ATOM 3861 C C . GLU C 1 85 ? -50.765 -16.706 20.383 1.00 101.06 84 GLU C C 1
ATOM 3862 O O . GLU C 1 85 ? -49.716 -17.347 20.458 1.00 100.07 84 GLU C O 1
ATOM 3868 N N . GLY C 1 86 ? -51.643 -16.865 19.398 1.00 96.16 85 GLY C N 1
ATOM 3869 C CA . GLY C 1 86 ? -51.432 -17.849 18.335 1.00 93.21 85 GLY C CA 1
ATOM 3870 C C . GLY C 1 86 ? -50.819 -17.370 17.031 1.00 94.88 85 GLY C C 1
ATOM 3871 O O . GLY C 1 86 ? -50.754 -18.148 16.064 1.00 92.61 85 GLY C O 1
ATOM 3872 N N . THR C 1 87 ? -50.358 -16.091 16.997 1.00 91.13 86 THR C N 1
ATOM 3873 C CA . THR C 1 87 ? -49.737 -15.460 15.825 1.00 89.42 86 THR C CA 1
ATOM 3874 C C . THR C 1 87 ? -48.410 -16.144 15.450 1.00 91.49 86 THR C C 1
ATOM 3875 O O . THR C 1 87 ? -47.800 -16.814 16.284 1.00 91.10 86 THR C O 1
ATOM 3879 N N . LEU C 1 88 ? -47.981 -15.988 14.188 1.00 85.99 87 LEU C N 1
ATOM 3880 C CA . LEU C 1 88 ? -46.714 -16.516 13.686 1.00 83.57 87 LEU C CA 1
ATOM 3881 C C . LEU C 1 88 ? -45.530 -15.932 14.481 1.00 89.02 87 LEU C C 1
ATOM 3882 O O . LEU C 1 88 ? -44.616 -16.675 14.849 1.00 87.46 87 LEU C O 1
ATOM 3887 N N . GLY C 1 89 ? -45.580 -14.621 14.740 1.00 87.96 88 GLY C N 1
ATOM 3888 C CA . GLY C 1 89 ? -44.561 -13.896 15.492 1.00 89.09 88 GLY C CA 1
ATOM 3889 C C . GLY C 1 89 ? -44.336 -14.460 16.880 1.00 94.42 88 GLY C C 1
ATOM 3890 O O . GLY C 1 89 ? -43.209 -14.827 17.222 1.00 93.77 88 GLY C O 1
ATOM 3891 N N . HIS C 1 90 ? -45.423 -14.577 17.665 1.00 92.42 89 HIS C N 1
ATOM 3892 C CA . HIS C 1 90 ? -45.411 -15.095 19.033 1.00 93.56 89 HIS C CA 1
ATOM 3893 C C . HIS C 1 90 ? -44.872 -16.518 19.136 1.00 96.06 89 HIS C C 1
ATOM 3894 O O . HIS C 1 90 ? -44.017 -16.766 19.982 1.00 96.65 89 HIS C O 1
ATOM 3901 N N . VAL C 1 91 ? -45.365 -17.444 18.285 1.00 90.68 90 VAL C N 1
ATOM 3902 C CA . VAL C 1 91 ? -44.964 -18.856 18.270 1.00 88.68 90 VAL C CA 1
ATOM 3903 C C . VAL C 1 91 ? -43.463 -18.995 17.980 1.00 92.07 90 VAL C C 1
ATOM 3904 O O . VAL C 1 91 ? -42.764 -19.706 18.709 1.00 91.06 90 VAL C O 1
ATOM 3908 N N . TYR C 1 92 ? -42.979 -18.288 16.937 1.00 89.44 91 TYR C N 1
ATOM 3909 C CA . TYR C 1 92 ? -41.577 -18.286 16.505 1.00 88.99 91 TYR C CA 1
ATOM 3910 C C . TYR C 1 92 ? -40.637 -17.780 17.600 1.00 95.08 91 TYR C C 1
ATOM 3911 O O . TYR C 1 92 ? -39.681 -18.472 17.954 1.00 93.00 91 TYR C O 1
ATOM 3920 N N . ALA C 1 93 ? -40.940 -16.594 18.155 1.00 95.51 92 ALA C N 1
ATOM 3921 C CA . ALA C 1 93 ? -40.174 -15.961 19.222 1.00 97.94 92 ALA C CA 1
ATOM 3922 C C . ALA C 1 93 ? -40.127 -16.812 20.501 1.00 104.61 92 ALA C C 1
ATOM 3923 O O . ALA C 1 93 ? -39.040 -17.004 21.040 1.00 104.91 92 ALA C O 1
ATOM 3925 N N . ARG C 1 94 ? -41.282 -17.356 20.953 1.00 102.72 93 ARG C N 1
ATOM 3926 C CA . ARG C 1 94 ? -41.374 -18.204 22.148 1.00 104.13 93 ARG C CA 1
ATOM 3927 C C . ARG C 1 94 ? -40.449 -19.416 22.060 1.00 108.69 93 ARG C C 1
ATOM 3928 O O . ARG C 1 94 ? -39.779 -19.733 23.042 1.00 108.95 93 ARG C O 1
ATOM 3930 N N . GLU C 1 95 ? -40.377 -20.063 20.882 1.00 105.67 94 GLU C N 1
ATOM 3931 C CA . GLU C 1 95 ? -39.498 -21.218 20.689 1.00 105.40 94 GLU C CA 1
ATOM 3932 C C . GLU C 1 95 ? -38.035 -20.876 20.320 1.00 112.82 94 GLU C C 1
ATOM 3933 O O . GLU C 1 95 ? -37.158 -21.742 20.431 1.00 111.47 94 GLU C O 1
ATOM 3947 N N . LYS C 1 97 ? -36.417 -18.289 21.949 1.00 122.31 96 LYS C N 1
ATOM 3948 C CA . LYS C 1 97 ? -35.935 -17.981 23.297 1.00 125.10 96 LYS C CA 1
ATOM 3949 C C . LYS C 1 97 ? -35.682 -19.278 24.064 1.00 131.77 96 LYS C C 1
ATOM 3950 O O . LYS C 1 97 ? -34.803 -19.312 24.926 1.00 133.40 96 LYS C O 1
ATOM 3956 N N . ALA C 1 98 ? -36.452 -20.340 23.741 1.00 128.09 97 ALA C N 1
ATOM 3957 C CA . ALA C 1 98 ? -36.324 -21.667 24.341 1.00 128.22 97 ALA C CA 1
ATOM 3958 C C . ALA C 1 98 ? -35.137 -22.441 23.749 1.00 131.39 97 ALA C C 1
ATOM 3959 O O . ALA C 1 98 ? -34.579 -23.297 24.444 1.00 132.08 97 ALA C O 1
ATOM 3961 N N . ARG C 1 99 ? -34.744 -22.135 22.486 1.00 125.97 98 ARG C N 1
ATOM 3962 C CA . ARG C 1 99 ? -33.629 -22.791 21.791 1.00 124.02 98 ARG C CA 1
ATOM 3963 C C . ARG C 1 99 ? -32.554 -21.788 21.356 1.00 127.76 98 ARG C C 1
ATOM 3964 O O . ARG C 1 99 ? -32.189 -20.893 22.118 1.00 128.96 98 ARG C O 1
ATOM 3966 N N . PHE C 1 105 ? -27.844 -14.872 12.617 1.00 133.43 104 PHE C N 1
ATOM 3967 C CA . PHE C 1 105 ? -28.295 -16.215 12.998 1.00 131.77 104 PHE C CA 1
ATOM 3968 C C . PHE C 1 105 ? -27.896 -17.336 11.999 1.00 132.03 104 PHE C C 1
ATOM 3969 O O . PHE C 1 105 ? -28.035 -18.529 12.305 1.00 130.18 104 PHE C O 1
ATOM 3977 N N . TYR C 1 106 ? -27.393 -16.935 10.812 1.00 126.73 105 TYR C N 1
ATOM 3978 C CA . TYR C 1 106 ? -26.950 -17.800 9.710 1.00 123.59 105 TYR C CA 1
ATOM 3979 C C . TYR C 1 106 ? -25.766 -17.156 8.942 1.00 126.47 105 TYR C C 1
ATOM 3980 O O . TYR C 1 106 ? -25.358 -16.030 9.258 1.00 128.04 105 TYR C O 1
ATOM 3989 N N . LYS C 1 107 ? -25.235 -17.868 7.929 1.00 119.93 106 LYS C N 1
ATOM 3990 C CA . LYS C 1 107 ? -24.121 -17.422 7.088 1.00 119.16 106 LYS C CA 1
ATOM 3991 C C . LYS C 1 107 ? -24.643 -16.506 5.959 1.00 121.11 106 LYS C C 1
ATOM 3992 O O . LYS C 1 107 ? -25.380 -16.964 5.081 1.00 118.97 106 LYS C O 1
ATOM 3998 N N . LYS C 1 108 ? -24.282 -15.207 6.011 1.00 118.37 107 LYS C N 1
ATOM 3999 C CA . LYS C 1 108 ? -24.688 -14.208 5.016 1.00 118.41 107 LYS C CA 1
ATOM 4000 C C . LYS C 1 108 ? -23.737 -14.170 3.814 1.00 121.26 107 LYS C C 1
ATOM 4001 O O . LYS C 1 108 ? -22.518 -14.216 3.983 1.00 121.18 107 LYS C O 1
ATOM 4007 N N . VAL C 1 109 ? -24.317 -14.093 2.599 1.00 116.79 108 VAL C N 1
ATOM 4008 C CA . VAL C 1 109 ? -23.649 -14.090 1.290 1.00 115.87 108 VAL C CA 1
ATOM 4009 C C . VAL C 1 109 ? -24.136 -12.866 0.471 1.00 120.04 108 VAL C C 1
ATOM 4010 O O . VAL C 1 109 ? -25.329 -12.547 0.542 1.00 119.63 108 VAL C O 1
ATOM 4014 N N . PRO C 1 110 ? -23.264 -12.166 -0.307 1.00 117.19 109 PRO C N 1
ATOM 4015 C CA . PRO C 1 110 ? -23.769 -11.046 -1.123 1.00 118.17 109 PRO C CA 1
ATOM 4016 C C . PRO C 1 110 ? -24.582 -11.558 -2.320 1.00 119.08 109 PRO C C 1
ATOM 4017 O O . PRO C 1 110 ? -24.120 -12.457 -3.039 1.00 117.91 109 PRO C O 1
ATOM 4021 N N . VAL C 1 111 ? -25.819 -11.030 -2.495 1.00 113.17 110 VAL C N 1
ATOM 4022 C CA . VAL C 1 111 ? -26.724 -11.417 -3.588 1.00 110.28 110 VAL C CA 1
ATOM 4023 C C . VAL C 1 111 ? -26.182 -10.849 -4.905 1.00 110.58 110 VAL C C 1
ATOM 4024 O O . VAL C 1 111 ? -26.207 -9.636 -5.151 1.00 113.26 110 VAL C O 1
ATOM 4028 N N . VAL C 1 112 ? -25.633 -11.750 -5.710 1.00 101.04 111 VAL C N 1
ATOM 4029 C CA . VAL C 1 112 ? -24.926 -11.457 -6.948 1.00 100.03 111 VAL C CA 1
ATOM 4030 C C . VAL C 1 112 ? -25.659 -11.989 -8.203 1.00 98.18 111 VAL C C 1
ATOM 4031 O O . VAL C 1 112 ? -25.496 -11.428 -9.292 1.00 99.83 111 VAL C O 1
ATOM 4035 N N . ASP C 1 113 ? -26.481 -13.044 -8.038 1.00 87.43 112 ASP C N 1
ATOM 4036 C CA . ASP C 1 113 ? -27.246 -13.688 -9.110 1.00 84.02 112 ASP C CA 1
ATOM 4037 C C . ASP C 1 113 ? -28.469 -14.431 -8.546 1.00 82.33 112 ASP C C 1
ATOM 4038 O O . ASP C 1 113 ? -28.757 -14.306 -7.353 1.00 82.68 112 ASP C O 1
ATOM 4043 N N . ASP C 1 114 ? -29.176 -15.213 -9.390 1.00 73.38 113 ASP C N 1
ATOM 4044 C CA . ASP C 1 114 ? -30.352 -15.991 -9.000 1.00 69.05 113 ASP C CA 1
ATOM 4045 C C . ASP C 1 114 ? -30.053 -17.053 -7.931 1.00 67.23 113 ASP C C 1
ATOM 4046 O O . ASP C 1 114 ? -30.837 -17.208 -6.994 1.00 66.67 113 ASP C O 1
ATOM 4051 N N . ILE C 1 115 ? -28.937 -17.787 -8.079 1.00 60.07 114 ILE C N 1
ATOM 4052 C CA . ILE C 1 115 ? -28.521 -18.834 -7.134 1.00 57.09 114 ILE C CA 1
ATOM 4053 C C . ILE C 1 115 ? -28.178 -18.251 -5.752 1.00 59.55 114 ILE C C 1
ATOM 4054 O O . ILE C 1 115 ? -28.678 -18.756 -4.745 1.00 57.76 114 ILE C O 1
ATOM 4059 N N . SER C 1 116 ? -27.369 -17.171 -5.710 1.00 57.94 115 SER C N 1
ATOM 4060 C CA . SER C 1 116 ? -27.034 -16.517 -4.440 1.00 58.28 115 SER C CA 1
ATOM 4061 C C . SER C 1 116 ? -28.281 -15.874 -3.809 1.00 62.99 115 SER C C 1
ATOM 4062 O O . SER C 1 116 ? -28.392 -15.888 -2.582 1.00 64.34 115 SER C O 1
ATOM 4065 N N . TYR C 1 117 ? -29.250 -15.384 -4.634 1.00 57.29 116 TYR C N 1
ATOM 4066 C CA . TYR C 1 117 ? -30.527 -14.889 -4.113 1.00 56.21 116 TYR C CA 1
ATOM 4067 C C . TYR C 1 117 ? -31.328 -16.036 -3.424 1.00 58.18 116 TYR C C 1
ATOM 4068 O O . TYR C 1 117 ? -31.667 -15.924 -2.247 1.00 55.80 116 TYR C O 1
ATOM 4077 N N . LEU C 1 118 ? -31.614 -17.133 -4.160 1.00 56.29 117 LEU C N 1
ATOM 4078 C CA . LEU C 1 118 ? -32.372 -18.273 -3.628 1.00 55.56 117 LEU C CA 1
ATOM 4079 C C . LEU C 1 118 ? -31.767 -18.795 -2.325 1.00 58.72 117 LEU C C 1
ATOM 4080 O O . LEU C 1 118 ? -32.506 -19.186 -1.424 1.00 56.50 117 LEU C O 1
ATOM 4085 N N . LYS C 1 119 ? -30.428 -18.768 -2.226 1.00 56.07 118 LYS C N 1
ATOM 4086 C CA . LYS C 1 119 ? -29.698 -19.208 -1.053 1.00 56.20 118 LYS C CA 1
ATOM 4087 C C . LYS C 1 119 ? -30.064 -18.302 0.121 1.00 64.62 118 LYS C C 1
ATOM 4088 O O . LYS C 1 119 ? -30.407 -18.808 1.191 1.00 63.72 118 LYS C O 1
ATOM 4102 N N . LEU C 1 121 ? -32.788 -16.124 0.299 1.00 61.66 120 LEU C N 1
ATOM 4103 C CA . LEU C 1 121 ? -34.234 -16.288 0.547 1.00 59.73 120 LEU C CA 1
ATOM 4104 C C . LEU C 1 121 ? -34.498 -17.502 1.464 1.00 66.09 120 LEU C C 1
ATOM 4105 O O . LEU C 1 121 ? -35.256 -17.387 2.427 1.00 66.58 120 LEU C O 1
ATOM 4110 N N . TRP C 1 122 ? -33.840 -18.642 1.161 1.00 62.82 121 TRP C N 1
ATOM 4111 C CA . TRP C 1 122 ? -33.918 -19.914 1.854 1.00 62.81 121 TRP C CA 1
ATOM 4112 C C . TRP C 1 122 ? -33.446 -19.774 3.308 1.00 64.48 121 TRP C C 1
ATOM 4113 O O . TRP C 1 122 ? -34.183 -20.141 4.229 1.00 62.17 121 TRP C O 1
ATOM 4124 N N . ARG C 1 123 ? -32.235 -19.214 3.503 1.00 60.37 122 ARG C N 1
ATOM 4125 C CA . ARG C 1 123 ? -31.621 -19.032 4.810 1.00 60.00 122 ARG C CA 1
ATOM 4126 C C . ARG C 1 123 ? -32.392 -18.071 5.706 1.00 66.79 122 ARG C C 1
ATOM 4127 O O . ARG C 1 123 ? -32.593 -18.377 6.881 1.00 68.03 122 ARG C O 1
ATOM 4135 N N . SER C 1 124 ? -32.877 -16.947 5.148 1.00 64.49 123 SER C N 1
ATOM 4136 C CA . SER C 1 124 ? -33.646 -15.927 5.880 1.00 66.31 123 SER C CA 1
ATOM 4137 C C . SER C 1 124 ? -34.995 -16.420 6.349 1.00 71.10 123 SER C C 1
ATOM 4138 O O . SER C 1 124 ? -35.502 -15.926 7.355 1.00 72.86 123 SER C O 1
ATOM 4141 N N . THR C 1 125 ? -35.622 -17.321 5.578 1.00 66.78 124 THR C N 1
ATOM 4142 C CA . THR C 1 125 ? -36.984 -17.762 5.837 1.00 66.39 124 THR C CA 1
ATOM 4143 C C . THR C 1 125 ? -37.197 -19.190 6.303 1.00 70.97 124 THR C C 1
ATOM 4144 O O . THR C 1 125 ? -38.173 -19.414 7.006 1.00 67.92 124 THR C O 1
ATOM 4148 N N . HIS C 1 126 ? -36.331 -20.153 5.921 1.00 72.47 125 HIS C N 1
ATOM 4149 C CA . HIS C 1 126 ? -36.553 -21.572 6.244 1.00 74.72 125 HIS C CA 1
ATOM 4150 C C . HIS C 1 126 ? -36.808 -21.980 7.708 1.00 79.03 125 HIS C C 1
ATOM 4151 O O . HIS C 1 126 ? -37.501 -22.973 7.945 1.00 78.03 125 HIS C O 1
ATOM 4158 N N . ASP C 1 127 ? -36.317 -21.207 8.674 1.00 76.82 126 ASP C N 1
ATOM 4159 C CA . ASP C 1 127 ? -36.555 -21.507 10.083 1.00 77.32 126 ASP C CA 1
ATOM 4160 C C . ASP C 1 127 ? -38.011 -21.215 10.499 1.00 80.99 126 ASP C C 1
ATOM 4161 O O . ASP C 1 127 ? -38.447 -21.694 11.535 1.00 81.17 126 ASP C O 1
ATOM 4166 N N . ILE C 1 128 ? -38.760 -20.448 9.689 1.00 77.01 127 ILE C N 1
ATOM 4167 C CA . ILE C 1 128 ? -40.172 -20.120 9.915 1.00 76.89 127 ILE C CA 1
ATOM 4168 C C . ILE C 1 128 ? -41.030 -21.314 9.423 1.00 79.88 127 ILE C C 1
ATOM 4169 O O . ILE C 1 128 ? -42.005 -21.665 10.081 1.00 80.57 127 ILE C O 1
ATOM 4174 N N . TYR C 1 129 ? -40.627 -21.953 8.299 1.00 74.87 128 TYR C N 1
ATOM 4175 C CA . TYR C 1 129 ? -41.311 -23.075 7.638 1.00 74.36 128 TYR C CA 1
ATOM 4176 C C . TYR C 1 129 ? -41.887 -24.131 8.577 1.00 78.89 128 TYR C C 1
ATOM 4177 O O . TYR C 1 129 ? -43.078 -24.423 8.491 1.00 78.83 128 TYR C O 1
ATOM 4186 N N . HIS C 1 130 ? -41.053 -24.694 9.467 1.00 75.77 129 HIS C N 1
ATOM 4187 C CA . HIS C 1 130 ? -41.467 -25.745 10.388 1.00 76.15 129 HIS C CA 1
ATOM 4188 C C . HIS C 1 130 ? -42.657 -25.383 11.308 1.00 78.96 129 HIS C C 1
ATOM 4189 O O . HIS C 1 130 ? -43.428 -26.286 11.647 1.00 78.80 129 HIS C O 1
ATOM 4196 N N . VAL C 1 131 ? -42.816 -24.084 11.704 1.00 73.52 130 VAL C N 1
ATOM 4197 C CA . VAL C 1 131 ? -43.942 -23.665 12.552 1.00 73.27 130 VAL C CA 1
ATOM 4198 C C . VAL C 1 131 ? -45.298 -23.734 11.808 1.00 76.90 130 VAL C C 1
ATOM 4199 O O . VAL C 1 131 ? -46.288 -24.196 12.380 1.00 78.38 130 VAL C O 1
ATOM 4203 N N . VAL C 1 132 ? -45.317 -23.330 10.518 1.00 70.79 131 VAL C N 1
ATOM 4204 C CA . VAL C 1 132 ? -46.492 -23.348 9.640 1.00 68.77 131 VAL C CA 1
ATOM 4205 C C . VAL C 1 132 ? -46.753 -24.789 9.204 1.00 70.46 131 VAL C C 1
ATOM 4206 O O . VAL C 1 132 ? -47.882 -25.259 9.321 1.00 70.07 131 VAL C O 1
ATOM 4210 N N . ALA C 1 133 ? -45.700 -25.498 8.744 1.00 66.45 132 ALA C N 1
ATOM 4211 C CA . ALA C 1 133 ? -45.760 -26.900 8.294 1.00 65.82 132 ALA C CA 1
ATOM 4212 C C . ALA C 1 133 ? -46.075 -27.908 9.430 1.00 71.53 132 ALA C C 1
ATOM 4213 O O . ALA C 1 133 ? -46.607 -28.988 9.156 1.00 71.22 132 ALA C O 1
ATOM 4215 N N . GLY C 1 134 ? -45.726 -27.556 10.669 1.00 68.68 133 GLY C N 1
ATOM 4216 C CA . GLY C 1 134 ? -45.971 -28.400 11.831 1.00 69.47 133 GLY C CA 1
ATOM 4217 C C . GLY C 1 134 ? -45.007 -29.562 11.999 1.00 72.09 133 GLY C C 1
ATOM 4218 O O . GLY C 1 134 ? -45.430 -30.723 12.064 1.00 70.24 133 GLY C O 1
ATOM 4219 N N . PHE C 1 135 ? -43.702 -29.245 12.101 1.00 69.11 134 PHE C N 1
ATOM 4220 C CA . PHE C 1 135 ? -42.598 -30.197 12.323 1.00 68.54 134 PHE C CA 1
ATOM 4221 C C . PHE C 1 135 ? -41.738 -29.733 13.501 1.00 77.45 134 PHE C C 1
ATOM 4222 O O . PHE C 1 135 ? -41.639 -28.528 13.741 1.00 78.95 134 PHE C O 1
ATOM 4230 N N . ASP C 1 136 ? -41.125 -30.675 14.238 1.00 75.78 135 ASP C N 1
ATOM 4231 C CA . ASP C 1 136 ? -40.280 -30.333 15.381 1.00 77.36 135 ASP C CA 1
ATOM 4232 C C . ASP C 1 136 ? -38.923 -29.762 14.947 1.00 82.03 135 ASP C C 1
ATOM 4233 O O . ASP C 1 136 ? -38.541 -29.863 13.779 1.00 78.60 135 ASP C O 1
ATOM 4238 N N . THR C 1 137 ? -38.212 -29.127 15.894 1.00 82.59 136 THR C N 1
ATOM 4239 C CA . THR C 1 137 ? -36.889 -28.538 15.662 1.00 82.69 136 THR C CA 1
ATOM 4240 C C . THR C 1 137 ? -35.799 -29.608 15.702 1.00 87.94 136 THR C C 1
ATOM 4241 O O . THR C 1 137 ? -34.672 -29.342 15.272 1.00 87.77 136 THR C O 1
ATOM 4245 N N . ASN C 1 138 ? -36.149 -30.837 16.170 1.00 84.89 137 ASN C N 1
ATOM 4246 C CA . ASN C 1 138 ? -35.246 -31.991 16.237 1.00 84.06 137 ASN C CA 1
ATOM 4247 C C . ASN C 1 138 ? -34.839 -32.500 14.848 1.00 83.57 137 ASN C C 1
ATOM 4248 O O . ASN C 1 138 ? -35.324 -31.979 13.839 1.00 83.27 137 ASN C O 1
ATOM 4253 N N . VAL C 1 139 ? -33.920 -33.490 14.795 1.00 76.61 138 VAL C N 1
ATOM 4254 C CA . VAL C 1 139 ? -33.385 -34.051 13.546 1.00 72.67 138 VAL C CA 1
ATOM 4255 C C . VAL C 1 139 ? -34.483 -34.626 12.637 1.00 70.67 138 VAL C C 1
ATOM 4256 O O . VAL C 1 139 ? -34.498 -34.307 11.441 1.00 68.93 138 VAL C O 1
ATOM 4260 N N . PHE C 1 140 ? -35.427 -35.421 13.207 1.00 63.22 139 PHE C N 1
ATOM 4261 C CA . PHE C 1 140 ? -36.507 -36.028 12.415 1.00 60.13 139 PHE C CA 1
ATOM 4262 C C . PHE C 1 140 ? -37.518 -35.007 11.918 1.00 61.78 139 PHE C C 1
ATOM 4263 O O . PHE C 1 140 ? -38.050 -35.166 10.804 1.00 59.35 139 PHE C O 1
ATOM 4271 N N . GLY C 1 141 ? -37.736 -33.958 12.727 1.00 58.58 140 GLY C N 1
ATOM 4272 C CA . GLY C 1 141 ? -38.601 -32.831 12.390 1.00 58.40 140 GLY C CA 1
ATOM 4273 C C . GLY C 1 141 ? -38.042 -32.062 11.204 1.00 61.63 140 GLY C C 1
ATOM 4274 O O . GLY C 1 141 ? -38.787 -31.707 10.278 1.00 60.30 140 GLY C O 1
ATOM 4275 N N . GLU C 1 142 ? -36.700 -31.858 11.194 1.00 57.57 141 GLU C N 1
ATOM 4276 C CA . GLU C 1 142 ? -36.034 -31.184 10.090 1.00 56.80 141 GLU C CA 1
ATOM 4277 C C . GLU C 1 142 ? -36.051 -32.019 8.825 1.00 59.96 141 GLU C C 1
ATOM 4278 O O . GLU C 1 142 ? -36.379 -31.480 7.775 1.00 60.34 141 GLU C O 1
ATOM 4284 N N . ILE C 1 143 ? -35.760 -33.340 8.923 1.00 56.30 142 ILE C N 1
ATOM 4285 C CA . ILE C 1 143 ? -35.792 -34.260 7.771 1.00 55.80 142 ILE C CA 1
ATOM 4286 C C . ILE C 1 143 ? -37.232 -34.317 7.189 1.00 59.51 142 ILE C C 1
ATOM 4287 O O . ILE C 1 143 ? -37.422 -34.210 5.973 1.00 58.46 142 ILE C O 1
ATOM 4292 N N . GLY C 1 144 ? -38.222 -34.395 8.075 1.00 56.47 143 GLY C N 1
ATOM 4293 C CA . GLY C 1 144 ? -39.635 -34.383 7.703 1.00 55.76 143 GLY C CA 1
ATOM 4294 C C . GLY C 1 144 ? -40.043 -33.130 6.947 1.00 56.51 143 GLY C C 1
ATOM 4295 O O . GLY C 1 144 ? -40.757 -33.232 5.947 1.00 55.86 143 GLY C O 1
ATOM 4296 N N . LEU C 1 145 ? -39.574 -31.933 7.418 1.00 50.79 144 LEU C N 1
ATOM 4297 C CA . LEU C 1 145 ? -39.814 -30.629 6.782 1.00 49.10 144 LEU C CA 1
ATOM 4298 C C . LEU C 1 145 ? -39.195 -30.583 5.393 1.00 51.83 144 LEU C C 1
ATOM 4299 O O . LEU C 1 145 ? -39.836 -30.083 4.469 1.00 52.50 144 LEU C O 1
ATOM 4304 N N . GLN C 1 146 ? -37.951 -31.105 5.246 1.00 45.52 145 GLN C N 1
ATOM 4305 C CA . GLN C 1 146 ? -37.252 -31.163 3.968 1.00 43.53 145 GLN C CA 1
ATOM 4306 C C . GLN C 1 146 ? -38.047 -31.982 2.951 1.00 47.11 145 GLN C C 1
ATOM 4307 O O . GLN C 1 146 ? -38.013 -31.674 1.764 1.00 46.62 145 GLN C O 1
ATOM 4313 N N . ALA C 1 147 ? -38.769 -33.016 3.431 1.00 44.64 146 ALA C N 1
ATOM 4314 C CA . ALA C 1 147 ? -39.612 -33.912 2.638 1.00 44.32 146 ALA C CA 1
ATOM 4315 C C . ALA C 1 147 ? -40.883 -33.192 2.178 1.00 49.22 146 ALA C C 1
ATOM 4316 O O . ALA C 1 147 ? -41.349 -33.422 1.064 1.00 49.48 146 ALA C O 1
ATOM 4318 N N . PHE C 1 148 ? -41.409 -32.290 3.020 1.00 46.90 147 PHE C N 1
ATOM 4319 C CA . PHE C 1 148 ? -42.557 -31.412 2.736 1.00 47.14 147 PHE C CA 1
ATOM 4320 C C . PHE C 1 148 ? -42.140 -30.392 1.649 1.00 52.76 147 PHE C C 1
ATOM 4321 O O . PHE C 1 148 ? -42.886 -30.194 0.693 1.00 53.61 147 PHE C O 1
ATOM 4329 N N . PHE C 1 149 ? -40.947 -29.774 1.789 1.00 49.73 148 PHE C N 1
ATOM 4330 C CA . PHE C 1 149 ? -40.418 -28.797 0.843 1.00 50.40 148 PHE C CA 1
ATOM 4331 C C . PHE C 1 149 ? -40.027 -29.406 -0.535 1.00 53.95 148 PHE C C 1
ATOM 4332 O O . PHE C 1 149 ? -40.145 -28.724 -1.558 1.00 52.78 148 PHE C O 1
ATOM 4340 N N . LEU C 1 150 ? -39.594 -30.698 -0.545 1.00 50.10 149 LEU C N 1
ATOM 4341 C CA . LEU C 1 150 ? -39.227 -31.483 -1.732 1.00 48.71 149 LEU C CA 1
ATOM 4342 C C . LEU C 1 150 ? -40.491 -31.838 -2.514 1.00 55.32 149 LEU C C 1
ATOM 4343 O O . LEU C 1 150 ? -40.431 -31.972 -3.747 1.00 55.57 149 LEU C O 1
ATOM 4348 N N . ALA C 1 151 ? -41.623 -32.048 -1.779 1.00 51.45 150 ALA C N 1
ATOM 4349 C CA . ALA C 1 151 ? -42.928 -32.371 -2.353 1.00 50.61 150 ALA C CA 1
ATOM 4350 C C . ALA C 1 151 ? -43.526 -31.162 -3.076 1.00 55.98 150 ALA C C 1
ATOM 4351 O O . ALA C 1 151 ? -44.231 -31.333 -4.069 1.00 57.69 150 ALA C O 1
ATOM 4353 N N . GLN C 1 152 ? -43.214 -29.950 -2.591 1.00 51.45 151 GLN C N 1
ATOM 4354 C CA . GLN C 1 152 ? -43.707 -28.679 -3.096 1.00 51.70 151 GLN C CA 1
ATOM 4355 C C . GLN C 1 152 ? -42.835 -28.097 -4.194 1.00 60.10 151 GLN C C 1
ATOM 4356 O O . GLN C 1 152 ? -43.308 -27.902 -5.315 1.00 61.98 151 GLN C O 1
ATOM 4362 N N . THR C 1 153 ? -41.583 -27.735 -3.840 1.00 56.96 152 THR C N 1
ATOM 4363 C CA . THR C 1 153 ? -40.603 -27.058 -4.694 1.00 56.06 152 THR C CA 1
ATOM 4364 C C . THR C 1 153 ? -39.197 -27.666 -4.488 1.00 58.45 152 THR C C 1
ATOM 4365 O O . THR C 1 153 ? -38.450 -27.203 -3.617 1.00 59.88 152 THR C O 1
ATOM 4369 N N . PRO C 1 154 ? -38.819 -28.700 -5.270 1.00 51.45 153 PRO C N 1
ATOM 4370 C CA . PRO C 1 154 ? -37.495 -29.322 -5.088 1.00 50.52 153 PRO C CA 1
ATOM 4371 C C . PRO C 1 154 ? -36.278 -28.452 -5.376 1.00 55.89 153 PRO C C 1
ATOM 4372 O O . PRO C 1 154 ? -36.157 -27.872 -6.459 1.00 56.85 153 PRO C O 1
ATOM 4376 N N . ILE C 1 155 ? -35.368 -28.380 -4.383 1.00 51.52 154 ILE C N 1
ATOM 4377 C CA . ILE C 1 155 ? -34.083 -27.689 -4.452 1.00 50.74 154 ILE C CA 1
ATOM 4378 C C . ILE C 1 155 ? -32.992 -28.688 -4.013 1.00 55.88 154 ILE C C 1
ATOM 4379 O O . ILE C 1 155 ? -33.285 -29.574 -3.191 1.00 54.62 154 ILE C O 1
ATOM 4384 N N . PRO C 1 156 ? -31.752 -28.607 -4.572 1.00 53.66 155 PRO C N 1
ATOM 4385 C CA . PRO C 1 156 ? -30.704 -29.584 -4.202 1.00 52.46 155 PRO C CA 1
ATOM 4386 C C . PRO C 1 156 ? -30.527 -29.993 -2.728 1.00 53.74 155 PRO C C 1
ATOM 4387 O O . PRO C 1 156 ? -30.535 -31.184 -2.441 1.00 53.81 155 PRO C O 1
ATOM 4391 N N . ILE C 1 157 ? -30.374 -29.035 -1.803 1.00 49.07 156 ILE C N 1
ATOM 4392 C CA . ILE C 1 157 ? -30.139 -29.347 -0.390 1.00 47.95 156 ILE C CA 1
ATOM 4393 C C . ILE C 1 157 ? -31.145 -30.324 0.220 1.00 52.48 156 ILE C C 1
ATOM 4394 O O . ILE C 1 157 ? -30.741 -31.214 0.964 1.00 52.48 156 ILE C O 1
ATOM 4399 N N . SER C 1 158 ? -32.441 -30.172 -0.146 1.00 48.74 157 SER C N 1
ATOM 4400 C CA . SER C 1 158 ? -33.573 -30.985 0.298 1.00 47.25 157 SER C CA 1
ATOM 4401 C C . SER C 1 158 ? -33.354 -32.445 -0.072 1.00 49.99 157 SER C C 1
ATOM 4402 O O . SER C 1 158 ? -33.478 -33.317 0.780 1.00 50.56 157 SER C O 1
ATOM 4405 N N . VAL C 1 159 ? -32.967 -32.698 -1.321 1.00 46.11 158 VAL C N 1
ATOM 4406 C CA . VAL C 1 159 ? -32.672 -34.039 -1.843 1.00 45.58 158 VAL C CA 1
ATOM 4407 C C . VAL C 1 159 ? -31.542 -34.653 -1.035 1.00 49.55 158 VAL C C 1
ATOM 4408 O O . VAL C 1 159 ? -31.666 -35.772 -0.546 1.00 50.37 158 VAL C O 1
ATOM 4420 N N . LEU C 1 161 ? -30.201 -33.730 1.962 1.00 45.42 160 LEU C N 1
ATOM 4421 C CA . LEU C 1 161 ? -30.543 -33.923 3.369 1.00 45.28 160 LEU C CA 1
ATOM 4422 C C . LEU C 1 161 ? -31.441 -35.120 3.627 1.00 51.03 160 LEU C C 1
ATOM 4423 O O . LEU C 1 161 ? -31.205 -35.844 4.586 1.00 51.15 160 LEU C O 1
ATOM 4428 N N . LEU C 1 162 ? -32.397 -35.384 2.717 1.00 48.96 161 LEU C N 1
ATOM 4429 C CA . LEU C 1 162 ? -33.314 -36.522 2.768 1.00 48.90 161 LEU C CA 1
ATOM 4430 C C . LEU C 1 162 ? -32.559 -37.849 2.656 1.00 52.95 161 LEU C C 1
ATOM 4431 O O . LEU C 1 162 ? -32.759 -38.705 3.506 1.00 54.99 161 LEU C O 1
ATOM 4436 N N . SER C 1 163 ? -31.673 -38.009 1.647 1.00 48.65 162 SER C N 1
ATOM 4437 C CA . SER C 1 163 ? -30.823 -39.202 1.429 1.00 48.88 162 SER C CA 1
ATOM 4438 C C . SER C 1 163 ? -29.891 -39.421 2.607 1.00 52.99 162 SER C C 1
ATOM 4439 O O . SER C 1 163 ? -29.813 -40.530 3.127 1.00 53.57 162 SER C O 1
ATOM 4442 N N . PHE C 1 164 ? -29.208 -38.345 3.043 1.00 48.60 163 PHE C N 1
ATOM 4443 C CA . PHE C 1 164 ? -28.294 -38.305 4.177 1.00 47.27 163 PHE C CA 1
ATOM 4444 C C . PHE C 1 164 ? -28.965 -38.886 5.425 1.00 50.96 163 PHE C C 1
ATOM 4445 O O . PHE C 1 164 ? -28.430 -39.824 6.017 1.00 51.94 163 PHE C O 1
ATOM 4453 N N . GLY C 1 165 ? -30.112 -38.320 5.808 1.00 46.20 164 GLY C N 1
ATOM 4454 C CA . GLY C 1 165 ? -30.910 -38.751 6.949 1.00 45.70 164 GLY C CA 1
ATOM 4455 C C . GLY C 1 165 ? -31.252 -40.229 6.896 1.00 49.42 164 GLY C C 1
ATOM 4456 O O . GLY C 1 165 ? -31.007 -40.958 7.865 1.00 51.31 164 GLY C O 1
ATOM 4465 N N . VAL C 1 167 ? -29.755 -42.700 5.158 1.00 39.33 166 VAL C N 1
ATOM 4466 C CA . VAL C 1 167 ? -28.490 -43.448 5.219 1.00 38.42 166 VAL C CA 1
ATOM 4467 C C . VAL C 1 167 ? -27.887 -43.478 6.642 1.00 43.49 166 VAL C C 1
ATOM 4468 O O . VAL C 1 167 ? -27.491 -44.543 7.129 1.00 43.57 166 VAL C O 1
ATOM 4480 N N . ILE C 1 169 ? -29.343 -42.834 9.634 1.00 40.36 168 ILE C N 1
ATOM 4481 C CA . ILE C 1 169 ? -30.209 -43.499 10.598 1.00 40.74 168 ILE C CA 1
ATOM 4482 C C . ILE C 1 169 ? -30.147 -45.020 10.378 1.00 46.73 168 ILE C C 1
ATOM 4483 O O . ILE C 1 169 ? -29.842 -45.742 11.320 1.00 46.69 168 ILE C O 1
ATOM 4488 N N . SER C 1 170 ? -30.368 -45.508 9.138 1.00 43.55 169 SER C N 1
ATOM 4489 C CA . SER C 1 170 ? -30.295 -46.943 8.869 1.00 43.37 169 SER C CA 1
ATOM 4490 C C . SER C 1 170 ? -28.918 -47.544 9.200 1.00 50.82 169 SER C C 1
ATOM 4491 O O . SER C 1 170 ? -28.868 -48.641 9.774 1.00 55.30 169 SER C O 1
ATOM 4494 N N . LEU C 1 171 ? -27.814 -46.808 8.936 1.00 43.84 170 LEU C N 1
ATOM 4495 C CA . LEU C 1 171 ? -26.464 -47.299 9.263 1.00 42.73 170 LEU C CA 1
ATOM 4496 C C . LEU C 1 171 ? -26.141 -47.274 10.741 1.00 45.60 170 LEU C C 1
ATOM 4497 O O . LEU C 1 171 ? -25.748 -48.299 11.270 1.00 47.29 170 LEU C O 1
ATOM 4502 N N . TYR C 1 172 ? -26.330 -46.119 11.406 1.00 40.62 171 TYR C N 1
ATOM 4503 C CA . TYR C 1 172 ? -25.955 -45.882 12.805 1.00 41.02 171 TYR C CA 1
ATOM 4504 C C . TYR C 1 172 ? -26.986 -46.069 13.898 1.00 45.31 171 TYR C C 1
ATOM 4505 O O . TYR C 1 172 ? -26.602 -46.418 15.024 1.00 46.33 171 TYR C O 1
ATOM 4514 N N . GLN C 1 173 ? -28.273 -45.807 13.589 1.00 41.15 172 GLN C N 1
ATOM 4515 C CA . GLN C 1 173 ? -29.383 -45.997 14.531 1.00 42.61 172 GLN C CA 1
ATOM 4516 C C . GLN C 1 173 ? -30.611 -46.609 13.882 1.00 46.52 172 GLN C C 1
ATOM 4517 O O . GLN C 1 173 ? -31.672 -45.971 13.822 1.00 44.54 172 GLN C O 1
ATOM 4523 N N . PRO C 1 174 ? -30.454 -47.870 13.367 1.00 44.96 173 PRO C N 1
ATOM 4524 C CA . PRO C 1 174 ? -31.554 -48.505 12.642 1.00 43.92 173 PRO C CA 1
ATOM 4525 C C . PRO C 1 174 ? -32.834 -48.758 13.431 1.00 48.56 173 PRO C C 1
ATOM 4526 O O . PRO C 1 174 ? -33.907 -48.843 12.822 1.00 48.36 173 PRO C O 1
ATOM 4530 N N . THR C 1 175 ? -32.744 -48.798 14.778 1.00 44.89 174 THR C N 1
ATOM 4531 C CA . THR C 1 175 ? -33.904 -48.975 15.660 1.00 45.19 174 THR C CA 1
ATOM 4532 C C . THR C 1 175 ? -34.858 -47.776 15.576 1.00 48.29 174 THR C C 1
ATOM 4533 O O . THR C 1 175 ? -35.971 -47.846 16.081 1.00 50.76 174 THR C O 1
ATOM 4537 N N . ASN C 1 176 ? -34.420 -46.691 14.931 1.00 42.29 175 ASN C N 1
ATOM 4538 C CA . ASN C 1 176 ? -35.168 -45.447 14.756 1.00 41.51 175 ASN C CA 1
ATOM 4539 C C . ASN C 1 176 ? -35.559 -45.173 13.292 1.00 46.89 175 ASN C C 1
ATOM 4540 O O . ASN C 1 176 ? -36.066 -44.088 12.985 1.00 44.94 175 ASN C O 1
ATOM 4545 N N . PHE C 1 177 ? -35.328 -46.151 12.397 1.00 45.45 176 PHE C N 1
ATOM 4546 C CA . PHE C 1 177 ? -35.663 -46.043 10.982 1.00 43.97 176 PHE C CA 1
ATOM 4547 C C . PHE C 1 177 ? -37.183 -45.938 10.730 1.00 46.07 176 PHE C C 1
ATOM 4548 O O . PHE C 1 177 ? -37.605 -45.044 9.994 1.00 43.30 176 PHE C O 1
ATOM 4556 N N . LYS C 1 178 ? -37.992 -46.832 11.361 1.00 44.85 177 LYS C N 1
ATOM 4557 C CA . LYS C 1 178 ? -39.452 -46.832 11.262 1.00 45.99 177 LYS C CA 1
ATOM 4558 C C . LYS C 1 178 ? -40.025 -45.401 11.523 1.00 53.13 177 LYS C C 1
ATOM 4559 O O . LYS C 1 178 ? -40.881 -44.955 10.752 1.00 55.41 177 LYS C O 1
ATOM 4565 N N . ALA C 1 179 ? -39.506 -44.688 12.555 1.00 48.10 178 ALA C N 1
ATOM 4566 C CA . ALA C 1 179 ? -39.917 -43.344 12.952 1.00 47.22 178 ALA C CA 1
ATOM 4567 C C . ALA C 1 179 ? -39.478 -42.266 11.934 1.00 51.11 178 ALA C C 1
ATOM 4568 O O . ALA C 1 179 ? -40.293 -41.425 11.562 1.00 50.32 178 ALA C O 1
ATOM 4570 N N . LEU C 1 180 ? -38.202 -42.302 11.479 1.00 47.37 179 LEU C N 1
ATOM 4571 C CA . LEU C 1 180 ? -37.652 -41.395 10.463 1.00 45.44 179 LEU C CA 1
ATOM 4572 C C . LEU C 1 180 ? -38.559 -41.466 9.259 1.00 49.48 179 LEU C C 1
ATOM 4573 O O . LEU C 1 180 ? -39.071 -40.434 8.831 1.00 50.99 179 LEU C O 1
ATOM 4586 N N . THR C 1 182 ? -41.652 -42.470 9.051 1.00 46.10 181 THR C N 1
ATOM 4587 C CA . THR C 1 182 ? -42.971 -41.912 9.408 1.00 46.96 181 THR C CA 1
ATOM 4588 C C . THR C 1 182 ? -43.046 -40.389 9.170 1.00 51.32 181 THR C C 1
ATOM 4589 O O . THR C 1 182 ? -44.044 -39.919 8.627 1.00 51.73 181 THR C O 1
ATOM 4593 N N . GLU C 1 183 ? -41.986 -39.642 9.547 1.00 46.70 182 GLU C N 1
ATOM 4594 C CA . GLU C 1 183 ? -41.904 -38.204 9.341 1.00 46.58 182 GLU C CA 1
ATOM 4595 C C . GLU C 1 183 ? -41.708 -37.899 7.872 1.00 51.67 182 GLU C C 1
ATOM 4596 O O . GLU C 1 183 ? -42.368 -36.999 7.359 1.00 53.83 182 GLU C O 1
ATOM 4602 N N . ILE C 1 184 ? -40.818 -38.649 7.191 1.00 45.81 183 ILE C N 1
ATOM 4603 C CA . ILE C 1 184 ? -40.530 -38.472 5.779 1.00 44.77 183 ILE C CA 1
ATOM 4604 C C . ILE C 1 184 ? -41.816 -38.684 4.957 1.00 52.46 183 ILE C C 1
ATOM 4605 O O . ILE C 1 184 ? -42.103 -37.876 4.054 1.00 53.70 183 ILE C O 1
ATOM 4610 N N . SER C 1 185 ? -42.595 -39.741 5.279 1.00 48.08 184 SER C N 1
ATOM 4611 C CA . SER C 1 185 ? -43.827 -40.021 4.545 1.00 47.79 184 SER C CA 1
ATOM 4612 C C . SER C 1 185 ? -44.930 -39.022 4.868 1.00 50.96 184 SER C C 1
ATOM 4613 O O . SER C 1 185 ? -45.691 -38.663 3.971 1.00 51.85 184 SER C O 1
ATOM 4616 N N . ARG C 1 186 ? -44.995 -38.545 6.120 1.00 46.15 185 ARG C N 1
ATOM 4617 C CA . ARG C 1 186 ? -45.972 -37.549 6.538 1.00 46.76 185 ARG C CA 1
ATOM 4618 C C . ARG C 1 186 ? -45.661 -36.213 5.861 1.00 53.44 185 ARG C C 1
ATOM 4619 O O . ARG C 1 186 ? -46.554 -35.603 5.283 1.00 55.15 185 ARG C O 1
ATOM 4627 N N . GLY C 1 187 ? -44.391 -35.808 5.895 1.00 49.51 186 GLY C N 1
ATOM 4628 C CA . GLY C 1 187 ? -43.901 -34.588 5.263 1.00 49.19 186 GLY C CA 1
ATOM 4629 C C . GLY C 1 187 ? -44.167 -34.519 3.768 1.00 54.97 186 GLY C C 1
ATOM 4630 O O . GLY C 1 187 ? -44.704 -33.529 3.273 1.00 56.98 186 GLY C O 1
ATOM 4631 N N . TYR C 1 188 ? -43.825 -35.567 3.039 1.00 49.77 187 TYR C N 1
ATOM 4632 C CA . TYR C 1 188 ? -44.056 -35.599 1.605 1.00 48.91 187 TYR C CA 1
ATOM 4633 C C . TYR C 1 188 ? -45.553 -35.589 1.261 1.00 55.71 187 TYR C C 1
ATOM 4634 O O . TYR C 1 188 ? -45.981 -34.817 0.401 1.00 56.27 187 TYR C O 1
ATOM 4643 N N . ARG C 1 189 ? -46.344 -36.411 1.963 1.00 53.17 188 ARG C N 1
ATOM 4644 C CA . ARG C 1 189 ? -47.793 -36.543 1.780 1.00 53.40 188 ARG C CA 1
ATOM 4645 C C . ARG C 1 189 ? -48.521 -35.195 1.970 1.00 56.87 188 ARG C C 1
ATOM 4646 O O . ARG C 1 189 ? -49.269 -34.772 1.081 1.00 58.50 188 ARG C O 1
ATOM 4654 N N . VAL C 1 190 ? -48.244 -34.506 3.101 1.00 50.50 189 VAL C N 1
ATOM 4655 C CA . VAL C 1 190 ? -48.817 -33.206 3.464 1.00 49.80 189 VAL C CA 1
ATOM 4656 C C . VAL C 1 190 ? -48.383 -32.111 2.498 1.00 55.68 189 VAL C C 1
ATOM 4657 O O . VAL C 1 190 ? -49.222 -31.299 2.100 1.00 57.66 189 VAL C O 1
ATOM 4661 N N . GLY C 1 191 ? -47.094 -32.107 2.136 1.00 51.43 190 GLY C N 1
ATOM 4662 C CA . GLY C 1 191 ? -46.493 -31.156 1.207 1.00 51.36 190 GLY C CA 1
ATOM 4663 C C . GLY C 1 191 ? -47.090 -31.269 -0.174 1.00 59.61 190 GLY C C 1
ATOM 4664 O O . GLY C 1 191 ? -47.359 -30.248 -0.809 1.00 61.70 190 GLY C O 1
ATOM 4665 N N . SER C 1 192 ? -47.352 -32.521 -0.624 1.00 56.54 191 SER C N 1
ATOM 4666 C CA . SER C 1 192 ? -47.961 -32.848 -1.925 1.00 56.43 191 SER C CA 1
ATOM 4667 C C . SER C 1 192 ? -49.390 -32.354 -2.005 1.00 61.22 191 SER C C 1
ATOM 4668 O O . SER C 1 192 ? -49.885 -32.113 -3.099 1.00 61.86 191 SER C O 1
ATOM 4671 N N . HIS C 1 193 ? -50.061 -32.237 -0.849 1.00 58.50 192 HIS C N 1
ATOM 4672 C CA . HIS C 1 193 ? -51.449 -31.797 -0.755 1.00 59.78 192 HIS C CA 1
ATOM 4673 C C . HIS C 1 193 ? -51.597 -30.351 -0.258 1.00 60.04 192 HIS C C 1
ATOM 4674 O O . HIS C 1 193 ? -52.671 -29.951 0.176 1.00 60.40 192 HIS C O 1
ATOM 4681 N N . THR C 1 194 ? -50.514 -29.558 -0.360 1.00 53.72 193 THR C N 1
ATOM 4682 C CA . THR C 1 194 ? -50.480 -28.139 0.002 1.00 52.54 193 THR C CA 1
ATOM 4683 C C . THR C 1 194 ? -50.193 -27.316 -1.288 1.00 57.80 193 THR C C 1
ATOM 4684 O O . THR C 1 194 ? -49.045 -27.283 -1.782 1.00 55.82 193 THR C O 1
ATOM 4688 N N . PRO C 1 195 ? -51.255 -26.710 -1.889 1.00 56.47 194 PRO C N 1
ATOM 4689 C CA . PRO C 1 195 ? -51.051 -25.921 -3.125 1.00 56.39 194 PRO C CA 1
ATOM 4690 C C . PRO C 1 195 ? -50.229 -24.639 -2.905 1.00 61.29 194 PRO C C 1
ATOM 4691 O O . PRO C 1 195 ? -49.389 -24.319 -3.754 1.00 61.45 194 PRO C O 1
ATOM 4695 N N . GLY C 1 196 ? -50.464 -23.957 -1.768 1.00 56.74 195 GLY C N 1
ATOM 4696 C CA . GLY C 1 196 ? -49.759 -22.749 -1.366 1.00 57.22 195 GLY C CA 1
ATOM 4697 C C . GLY C 1 196 ? -48.317 -23.051 -1.012 1.00 63.50 195 GLY C C 1
ATOM 4698 O O . GLY C 1 196 ? -48.043 -23.681 0.021 1.00 63.96 195 GLY C O 1
ATOM 4699 N N . LYS C 1 197 ? -47.388 -22.643 -1.899 1.00 59.68 196 LYS C N 1
ATOM 4700 C CA . LYS C 1 197 ? -45.947 -22.891 -1.758 1.00 57.51 196 LYS C CA 1
ATOM 4701 C C . LYS C 1 197 ? -45.360 -22.065 -0.619 1.00 62.21 196 LYS C C 1
ATOM 4702 O O . LYS C 1 197 ? -45.670 -20.881 -0.510 1.00 64.60 196 LYS C O 1
ATOM 4708 N N . LEU C 1 198 ? -44.528 -22.689 0.236 1.00 56.99 197 LEU C N 1
ATOM 4709 C CA . LEU C 1 198 ? -43.858 -22.027 1.362 1.00 56.21 197 LEU C CA 1
ATOM 4710 C C . LEU C 1 198 ? -42.954 -20.916 0.835 1.00 59.74 197 LEU C C 1
ATOM 4711 O O . LEU C 1 198 ? -43.067 -19.773 1.283 1.00 61.74 197 LEU C O 1
ATOM 4716 N N . ILE C 1 199 ? -42.082 -21.262 -0.142 1.00 53.91 198 ILE C N 1
ATOM 4717 C CA . ILE C 1 199 ? -41.097 -20.400 -0.807 1.00 53.51 198 ILE C CA 1
ATOM 4718 C C . ILE C 1 199 ? -41.696 -19.103 -1.428 1.00 60.85 198 ILE C C 1
ATOM 4719 O O . ILE C 1 199 ? -41.004 -18.077 -1.459 1.00 63.43 198 ILE C O 1
ATOM 4724 N N . ALA C 1 200 ? -42.988 -19.142 -1.850 1.00 56.69 199 ALA C N 1
ATOM 4725 C CA . ALA C 1 200 ? -43.731 -18.036 -2.471 1.00 58.01 199 ALA C CA 1
ATOM 4726 C C . ALA C 1 200 ? -44.254 -16.945 -1.512 1.00 64.75 199 ALA C C 1
ATOM 4727 O O . ALA C 1 200 ? -44.667 -15.876 -1.973 1.00 65.02 199 ALA C O 1
ATOM 4729 N N . GLN C 1 201 ? -44.235 -17.209 -0.190 1.00 63.10 200 GLN C N 1
ATOM 4730 C CA . GLN C 1 201 ? -44.760 -16.312 0.852 1.00 64.27 200 GLN C CA 1
ATOM 4731 C C . GLN C 1 201 ? -43.843 -15.190 1.293 1.00 69.03 200 GLN C C 1
ATOM 4732 O O . GLN C 1 201 ? -42.660 -15.425 1.529 1.00 68.60 200 GLN C O 1
ATOM 4738 N N . LYS C 1 202 ? -44.414 -13.975 1.457 1.00 67.37 201 LYS C N 1
ATOM 4739 C CA . LYS C 1 202 ? -43.706 -12.800 1.962 1.00 68.45 201 LYS C CA 1
ATOM 4740 C C . LYS C 1 202 ? -43.902 -12.817 3.486 1.00 74.00 201 LYS C C 1
ATOM 4741 O O . LYS C 1 202 ? -44.691 -12.039 4.033 1.00 75.63 201 LYS C O 1
ATOM 4747 N N . TRP C 1 203 ? -43.205 -13.754 4.159 1.00 69.62 202 TRP C N 1
ATOM 4748 C CA . TRP C 1 203 ? -43.267 -14.027 5.605 1.00 70.15 202 TRP C CA 1
ATOM 4749 C C . TRP C 1 203 ? -43.326 -12.839 6.570 1.00 76.60 202 TRP C C 1
ATOM 4750 O O . TRP C 1 203 ? -44.064 -12.909 7.560 1.00 76.94 202 TRP C O 1
ATOM 4761 N N . ASP C 1 204 ? -42.573 -11.744 6.282 1.00 73.62 203 ASP C N 1
ATOM 4762 C CA . ASP C 1 204 ? -42.540 -10.542 7.126 1.00 73.81 203 ASP C CA 1
ATOM 4763 C C . ASP C 1 204 ? -43.903 -9.854 7.274 1.00 80.46 203 ASP C C 1
ATOM 4764 O O . ASP C 1 204 ? -44.115 -9.110 8.241 1.00 82.03 203 ASP C O 1
ATOM 4769 N N . GLN C 1 205 ? -44.848 -10.160 6.347 1.00 76.83 204 GLN C N 1
ATOM 4770 C CA . GLN C 1 205 ? -46.228 -9.640 6.325 1.00 78.35 204 GLN C CA 1
ATOM 4771 C C . GLN C 1 205 ? -47.220 -10.580 7.055 1.00 83.02 204 GLN C C 1
ATOM 4772 O O . GLN C 1 205 ? -48.409 -10.262 7.164 1.00 83.92 204 GLN C O 1
ATOM 4778 N N . LEU C 1 206 ? -46.725 -11.735 7.548 1.00 78.59 205 LEU C N 1
ATOM 4779 C CA . LEU C 1 206 ? -47.551 -12.733 8.228 1.00 78.16 205 LEU C CA 1
ATOM 4780 C C . LEU C 1 206 ? -47.291 -12.886 9.739 1.00 84.49 205 LEU C C 1
ATOM 4781 O O . LEU C 1 206 ? -47.971 -13.691 10.375 1.00 85.26 205 LEU C O 1
ATOM 4786 N N . TRP C 1 207 ? -46.335 -12.121 10.323 1.00 81.79 206 TRP C N 1
ATOM 4787 C CA . TRP C 1 207 ? -45.991 -12.200 11.756 1.00 81.74 206 TRP C CA 1
ATOM 4788 C C . TRP C 1 207 ? -47.214 -12.016 12.672 1.00 88.91 206 TRP C C 1
ATOM 4789 O O . TRP C 1 207 ? -47.296 -12.669 13.714 1.00 88.69 206 TRP C O 1
ATOM 4800 N N . ASP C 1 208 ? -48.148 -11.120 12.274 1.00 88.01 207 ASP C N 1
ATOM 4801 C CA . ASP C 1 208 ? -49.368 -10.745 13.008 1.00 89.84 207 ASP C CA 1
ATOM 4802 C C . ASP C 1 208 ? -50.607 -11.587 12.636 1.00 89.15 207 ASP C C 1
ATOM 4803 O O . ASP C 1 208 ? -51.722 -11.272 13.074 1.00 89.34 207 ASP C O 1
ATOM 4808 N N . VAL C 1 209 ? -50.405 -12.650 11.831 1.00 81.34 208 VAL C N 1
ATOM 4809 C CA . VAL C 1 209 ? -51.466 -13.560 11.368 1.00 79.17 208 VAL C CA 1
ATOM 4810 C C . VAL C 1 209 ? -51.395 -14.880 12.151 1.00 80.95 208 VAL C C 1
ATOM 4811 O O . VAL C 1 209 ? -50.298 -15.375 12.414 1.00 79.16 208 VAL C O 1
ATOM 4815 N N . GLN C 1 210 ? -52.570 -15.456 12.492 1.00 77.66 209 GLN C N 1
ATOM 4816 C CA . GLN C 1 210 ? -52.705 -16.722 13.223 1.00 76.20 209 GLN C CA 1
ATOM 4817 C C . GLN C 1 210 ? -52.089 -17.862 12.436 1.00 75.22 209 GLN C C 1
ATOM 4818 O O . GLN C 1 210 ? -52.301 -17.940 11.226 1.00 72.93 209 GLN C O 1
ATOM 4824 N N . VAL C 1 211 ? -51.313 -18.735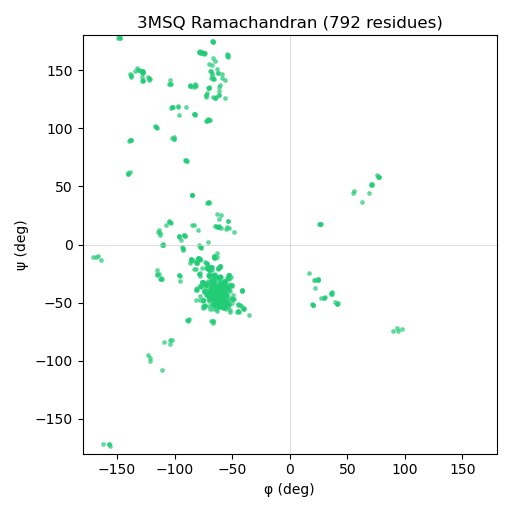 13.110 1.00 70.67 210 VAL C N 1
ATOM 4825 C CA . VAL C 1 211 ? -50.670 -19.882 12.447 1.00 68.16 210 VAL C CA 1
ATOM 4826 C C . VAL C 1 211 ? -51.733 -20.757 11.739 1.00 71.80 210 VAL C C 1
ATOM 4827 O O . VAL C 1 211 ? -51.535 -21.157 10.585 1.00 70.25 210 VAL C O 1
ATOM 4831 N N . SER C 1 212 ? -52.877 -20.995 12.430 1.00 68.50 211 SER C N 1
ATOM 4832 C CA . SER C 1 212 ? -54.021 -21.759 11.932 1.00 67.10 211 SER C CA 1
ATOM 4833 C C . SER C 1 212 ? -54.575 -21.120 10.660 1.00 70.13 211 SER C C 1
ATOM 4834 O O . SER C 1 212 ? -54.889 -21.841 9.704 1.00 68.17 211 SER C O 1
ATOM 4837 N N . GLU C 1 213 ? -54.624 -19.761 10.630 1.00 67.67 212 GLU C N 1
ATOM 4838 C CA . GLU C 1 213 ? -55.074 -18.953 9.491 1.00 67.51 212 GLU C CA 1
ATOM 4839 C C . GLU C 1 213 ? -54.100 -19.093 8.316 1.00 67.77 212 GLU C C 1
ATOM 4840 O O . GLU C 1 213 ? -54.557 -19.270 7.179 1.00 67.03 212 GLU C O 1
ATOM 4846 N N . ILE C 1 214 ? -52.764 -19.047 8.588 1.00 61.81 213 ILE C N 1
ATOM 4847 C CA . ILE C 1 214 ? -51.721 -19.200 7.560 1.00 59.44 213 ILE C CA 1
ATOM 4848 C C . ILE C 1 214 ? -51.845 -20.586 6.923 1.00 65.71 213 ILE C C 1
ATOM 4849 O O . ILE C 1 214 ? -51.864 -20.686 5.692 1.00 67.70 213 ILE C O 1
ATOM 4854 N N . ARG C 1 215 ? -51.977 -21.648 7.763 1.00 60.89 214 ARG C N 1
ATOM 4855 C CA . ARG C 1 215 ? -52.131 -23.044 7.323 1.00 58.20 214 ARG C CA 1
ATOM 4856 C C . ARG C 1 215 ? -53.337 -23.189 6.413 1.00 62.60 214 ARG C C 1
ATOM 4857 O O . ARG C 1 215 ? -53.267 -23.901 5.412 1.00 61.39 214 ARG C O 1
ATOM 4865 N N . GLU C 1 216 ? -54.432 -22.479 6.758 1.00 61.37 215 GLU C N 1
ATOM 4866 C CA . GLU C 1 216 ? -55.699 -22.464 6.029 1.00 61.87 215 GLU C CA 1
ATOM 4867 C C . GLU C 1 216 ? -55.550 -21.770 4.675 1.00 66.89 215 GLU C C 1
ATOM 4868 O O . GLU C 1 216 ? -56.087 -22.269 3.687 1.00 64.87 215 GLU C O 1
ATOM 4874 N N . ARG C 1 217 ? -54.809 -20.627 4.637 1.00 66.65 216 ARG C N 1
ATOM 4875 C CA . ARG C 1 217 ? -54.515 -19.839 3.428 1.00 67.44 216 ARG C CA 1
ATOM 4876 C C . ARG C 1 217 ? -53.696 -20.674 2.433 1.00 71.62 216 ARG C C 1
ATOM 4877 O O . ARG C 1 217 ? -54.046 -20.721 1.252 1.00 72.18 216 ARG C O 1
ATOM 4885 N N . LEU C 1 218 ? -52.632 -21.364 2.920 1.00 66.69 217 LEU C N 1
ATOM 4886 C CA . LEU C 1 218 ? -51.771 -22.220 2.098 1.00 64.59 217 LEU C CA 1
ATOM 4887 C C . LEU C 1 218 ? -52.485 -23.513 1.694 1.00 69.69 217 LEU C C 1
ATOM 4888 O O . LEU C 1 218 ? -52.100 -24.160 0.715 1.00 69.13 217 LEU C O 1
ATOM 4893 N N . GLY C 1 219 ? -53.526 -23.860 2.441 1.00 68.45 218 GLY C N 1
ATOM 4894 C CA . GLY C 1 219 ? -54.331 -25.050 2.204 1.00 69.38 218 GLY C CA 1
ATOM 4895 C C . GLY C 1 219 ? -53.585 -26.312 2.560 1.00 74.22 218 GLY C C 1
ATOM 4896 O O . GLY C 1 219 ? -53.519 -27.243 1.749 1.00 74.00 218 GLY C O 1
ATOM 4897 N N . VAL C 1 220 ? -53.027 -26.347 3.786 1.00 70.91 219 VAL C N 1
ATOM 4898 C CA . VAL C 1 220 ? -52.240 -27.465 4.297 1.00 69.99 219 VAL C CA 1
ATOM 4899 C C . VAL C 1 220 ? -53.000 -28.821 4.210 1.00 81.87 219 VAL C C 1
ATOM 4900 O O . VAL C 1 220 ? -52.407 -29.834 3.810 1.00 81.73 219 VAL C O 1
ATOM 4904 N N . ASN C 1 221 ? -54.334 -28.799 4.447 1.00 83.44 220 ASN C N 1
ATOM 4905 C CA . ASN C 1 221 ? -55.228 -29.965 4.340 1.00 84.23 220 ASN C CA 1
ATOM 4906 C C . ASN C 1 221 ? -55.362 -30.471 2.868 1.00 87.15 220 ASN C C 1
ATOM 4907 O O . ASN C 1 221 ? -54.899 -31.580 2.579 1.00 85.78 220 ASN C O 1
ATOM 4909 N N . SER C 1 222 ? -55.981 -29.630 1.967 1.00 83.49 221 SER C N 1
ATOM 4910 C CA . SER C 1 222 ? -56.289 -29.787 0.526 1.00 92.72 221 SER C CA 1
ATOM 4911 C C . SER C 1 222 ? -55.666 -30.989 -0.219 1.00 116.25 221 SER C C 1
ATOM 4912 O O . SER C 1 222 ? -55.937 -31.224 -1.405 1.00 70.41 221 SER C O 1
ATOM 4914 N N . THR D 1 7 ? -49.036 -65.668 25.279 1.00 104.49 6 THR D N 1
ATOM 4915 C CA . THR D 1 7 ? -50.465 -65.842 25.537 1.00 104.32 6 THR D CA 1
ATOM 4916 C C . THR D 1 7 ? -50.827 -65.957 27.043 1.00 104.75 6 THR D C 1
ATOM 4917 O O . THR D 1 7 ? -51.989 -65.722 27.394 1.00 105.80 6 THR D O 1
ATOM 4919 N N . TYR D 1 8 ? -49.843 -66.321 27.921 1.00 96.08 7 TYR D N 1
ATOM 4920 C CA . TYR D 1 8 ? -50.022 -66.499 29.379 1.00 91.74 7 TYR D CA 1
ATOM 4921 C C . TYR D 1 8 ? -49.103 -65.593 30.193 1.00 92.06 7 TYR D C 1
ATOM 4922 O O . TYR D 1 8 ? -47.929 -65.454 29.832 1.00 92.95 7 TYR D O 1
ATOM 4931 N N . ASN D 1 9 ? -49.591 -65.049 31.333 1.00 83.61 8 ASN D N 1
ATOM 4932 C CA . ASN D 1 9 ? -48.726 -64.238 32.199 1.00 80.59 8 ASN D CA 1
ATOM 4933 C C . ASN D 1 9 ? -48.238 -65.056 33.394 1.00 78.52 8 ASN D C 1
ATOM 4934 O O . ASN D 1 9 ? -48.895 -65.111 34.435 1.00 77.34 8 ASN D O 1
ATOM 4939 N N . ASN D 1 10 ? -47.084 -65.708 33.223 1.00 71.21 9 ASN D N 1
ATOM 4940 C CA . ASN D 1 10 ? -46.467 -66.555 34.237 1.00 66.65 9 ASN D CA 1
ATOM 4941 C C . ASN D 1 10 ? -45.805 -65.723 35.308 1.00 67.18 9 ASN D C 1
ATOM 4942 O O . ASN D 1 10 ? -45.793 -66.153 36.462 1.00 65.62 9 ASN D O 1
ATOM 4947 N N . ASP D 1 11 ? -45.274 -64.528 34.949 1.00 63.13 10 ASP D N 1
ATOM 4948 C CA . ASP D 1 11 ? -44.628 -63.611 35.901 1.00 62.11 10 ASP D CA 1
ATOM 4949 C C . ASP D 1 11 ? -45.575 -63.200 37.033 1.00 65.05 10 ASP D C 1
ATOM 4950 O O . ASP D 1 11 ? -45.132 -63.061 38.176 1.00 63.92 10 ASP D O 1
ATOM 4955 N N . LYS D 1 12 ? -46.884 -63.088 36.727 1.00 61.45 11 LYS D N 1
ATOM 4956 C CA . LYS D 1 12 ? -47.914 -62.772 37.709 1.00 60.90 11 LYS D CA 1
ATOM 4957 C C . LYS D 1 12 ? -48.151 -63.947 38.658 1.00 63.67 11 LYS D C 1
ATOM 4958 O O . LYS D 1 12 ? -48.510 -63.734 39.813 1.00 64.62 11 LYS D O 1
ATOM 4964 N N . GLY D 1 13 ? -47.866 -65.160 38.192 1.00 58.72 12 GLY D N 1
ATOM 4965 C CA . GLY D 1 13 ? -47.920 -66.367 39.004 1.00 57.03 12 GLY D CA 1
ATOM 4966 C C . GLY D 1 13 ? -46.813 -66.309 40.047 1.00 60.99 12 GLY D C 1
ATOM 4967 O O . GLY D 1 13 ? -47.068 -66.560 41.226 1.00 60.30 12 GLY D O 1
ATOM 4968 N N . LEU D 1 14 ? -45.583 -65.906 39.633 1.00 57.02 13 LEU D N 1
ATOM 4969 C CA . LEU D 1 14 ? -44.434 -65.744 40.538 1.00 54.68 13 LEU D CA 1
ATOM 4970 C C . LEU D 1 14 ? -44.705 -64.640 41.569 1.00 58.48 13 LEU D C 1
ATOM 4971 O O . LEU D 1 14 ? -44.369 -64.802 42.750 1.00 59.26 13 LEU D O 1
ATOM 4976 N N . LEU D 1 15 ? -45.318 -63.531 41.123 1.00 52.57 14 LEU D N 1
ATOM 4977 C CA . LEU D 1 15 ? -45.679 -62.430 42.007 1.00 51.41 14 LEU D CA 1
ATOM 4978 C C . LEU D 1 15 ? -46.693 -62.893 43.051 1.00 55.67 14 LEU D C 1
ATOM 4979 O O . LEU D 1 15 ? -46.577 -62.512 44.212 1.00 55.94 14 LEU D O 1
ATOM 4984 N N . ALA D 1 16 ? -47.636 -63.771 42.649 1.00 51.63 15 ALA D N 1
ATOM 4985 C CA . ALA D 1 16 ? -48.661 -64.337 43.520 1.00 51.04 15 ALA D CA 1
ATOM 4986 C C . ALA D 1 16 ? -48.053 -65.254 44.597 1.00 57.04 15 ALA D C 1
ATOM 4987 O O . ALA D 1 16 ? -48.538 -65.270 45.739 1.00 58.75 15 ALA D O 1
ATOM 4989 N N . TYR D 1 17 ? -46.999 -66.011 44.230 1.00 51.65 16 TYR D N 1
ATOM 4990 C CA . TYR D 1 17 ? -46.274 -66.919 45.113 1.00 50.12 16 TYR D CA 1
ATOM 4991 C C . TYR D 1 17 ? -45.459 -66.115 46.134 1.00 52.62 16 TYR D C 1
ATOM 4992 O O . TYR D 1 17 ? -45.466 -66.443 47.319 1.00 50.56 16 TYR D O 1
ATOM 5001 N N . ILE D 1 18 ? -44.790 -65.036 45.671 1.00 49.40 17 ILE D N 1
ATOM 5002 C CA . ILE D 1 18 ? -44.016 -64.133 46.517 1.00 48.96 17 ILE D CA 1
ATOM 5003 C C . ILE D 1 18 ? -44.981 -63.475 47.532 1.00 54.09 17 ILE D C 1
ATOM 5004 O O . ILE D 1 18 ? -44.655 -63.385 48.724 1.00 56.07 17 ILE D O 1
ATOM 5009 N N . GLN D 1 19 ? -46.183 -63.072 47.059 1.00 48.38 18 GLN D N 1
ATOM 5010 C CA . GLN D 1 19 ? -47.233 -62.474 47.885 1.00 48.47 18 GLN D CA 1
ATOM 5011 C C . GLN D 1 19 ? -47.619 -63.466 48.990 1.00 53.61 18 GLN D C 1
ATOM 5012 O O . GLN D 1 19 ? -47.596 -63.108 50.173 1.00 52.32 18 GLN D O 1
ATOM 5018 N N . PHE D 1 20 ? -47.897 -64.728 48.588 1.00 51.14 19 PHE D N 1
ATOM 5019 C CA . PHE D 1 20 ? -48.274 -65.825 49.460 1.00 51.41 19 PHE D CA 1
ATOM 5020 C C . PHE D 1 20 ? -47.210 -66.130 50.535 1.00 57.78 19 PHE D C 1
ATOM 5021 O O . PHE D 1 20 ? -47.549 -66.207 51.727 1.00 60.07 19 PHE D O 1
ATOM 5029 N N . LEU D 1 21 ? -45.927 -66.247 50.132 1.00 51.13 20 LEU D N 1
ATOM 5030 C CA . LEU D 1 21 ? -44.832 -66.497 51.074 1.00 48.40 20 LEU D CA 1
ATOM 5031 C C . LEU D 1 21 ? -44.760 -65.391 52.114 1.00 52.26 20 LEU D C 1
ATOM 5032 O O . LEU D 1 21 ? -44.702 -65.678 53.307 1.00 51.93 20 LEU D O 1
ATOM 5037 N N . ALA D 1 22 ? -44.785 -64.127 51.650 1.00 50.57 21 ALA D N 1
ATOM 5038 C CA . ALA D 1 22 ? -44.662 -62.922 52.471 1.00 51.44 21 ALA D CA 1
ATOM 5039 C C . ALA D 1 22 ? -45.829 -62.699 53.429 1.00 59.03 21 ALA D C 1
ATOM 5040 O O . ALA D 1 22 ? -45.576 -62.313 54.565 1.00 60.64 21 ALA D O 1
ATOM 5042 N N . SER D 1 23 ? -47.095 -62.924 52.993 1.00 56.83 22 SER D N 1
ATOM 5043 C CA . SER D 1 23 ? -48.273 -62.732 53.849 1.00 58.36 22 SER D CA 1
ATOM 5044 C C . SER D 1 23 ? -48.296 -63.753 54.972 1.00 65.32 22 SER D C 1
ATOM 5045 O O . SER D 1 23 ? -48.696 -63.427 56.101 1.00 66.18 22 SER D O 1
ATOM 5048 N N . SER D 1 24 ? -47.839 -64.985 54.661 1.00 63.36 23 SER D N 1
ATOM 5049 C CA . SER D 1 24 ? -47.770 -66.088 55.618 1.00 64.90 23 SER D CA 1
ATOM 5050 C C . SER D 1 24 ? -46.723 -65.870 56.705 1.00 73.55 23 SER D C 1
ATOM 5051 O O . SER D 1 24 ? -46.845 -66.456 57.773 1.00 76.11 23 SER D O 1
ATOM 5054 N N . ALA D 1 25 ? -45.742 -64.987 56.476 1.00 71.22 24 ALA D N 1
ATOM 5055 C CA . ALA D 1 25 ? -44.706 -64.696 57.457 1.00 72.70 24 ALA D CA 1
ATOM 5056 C C . ALA D 1 25 ? -45.143 -63.629 58.491 1.00 81.84 24 ALA D C 1
ATOM 5057 O O . ALA D 1 25 ? -44.287 -63.103 59.202 1.00 84.35 24 ALA D O 1
ATOM 5059 N N . GLN D 1 26 ? -46.463 -63.339 58.617 1.00 79.52 25 GLN D N 1
ATOM 5060 C CA . GLN D 1 26 ? -46.946 -62.319 59.572 1.00 81.77 25 GLN D CA 1
ATOM 5061 C C . GLN D 1 26 ? -47.592 -62.892 60.849 1.00 88.33 25 GLN D C 1
ATOM 5062 O O . GLN D 1 26 ? -48.321 -63.885 60.799 1.00 88.38 25 GLN D O 1
ATOM 5068 N N . GLY D 1 31 ? -59.393 -65.584 57.493 1.00 121.44 30 GLY D N 1
ATOM 5069 C CA . GLY D 1 31 ? -58.081 -64.971 57.335 1.00 119.56 30 GLY D CA 1
ATOM 5070 C C . GLY D 1 31 ? -57.148 -65.778 56.455 1.00 120.39 30 GLY D C 1
ATOM 5071 O O . GLY D 1 31 ? -56.871 -65.380 55.318 1.00 118.82 30 GLY D O 1
ATOM 5072 N N . ASN D 1 32 ? -56.648 -66.916 56.987 1.00 115.52 31 ASN D N 1
ATOM 5073 C CA . ASN D 1 32 ? -55.708 -67.813 56.306 1.00 112.65 31 ASN D CA 1
ATOM 5074 C C . ASN D 1 32 ? -56.334 -68.586 55.136 1.00 114.89 31 ASN D C 1
ATOM 5075 O O . ASN D 1 32 ? -55.613 -68.964 54.205 1.00 112.87 31 ASN D O 1
ATOM 5077 N N . THR D 1 33 ? -57.668 -68.820 55.189 1.00 111.49 32 THR D N 1
ATOM 5078 C CA . THR D 1 33 ? -58.428 -69.540 54.159 1.00 109.84 32 THR D CA 1
ATOM 5079 C C . THR D 1 33 ? -58.508 -68.741 52.850 1.00 110.80 32 THR D C 1
ATOM 5080 O O . THR D 1 33 ? -58.288 -69.314 51.777 1.00 108.17 32 THR D O 1
ATOM 5082 N N . ASP D 1 34 ? -58.799 -67.414 52.951 1.00 106.94 33 ASP D N 1
ATOM 5083 C CA . ASP D 1 34 ? -58.916 -66.499 51.807 1.00 105.55 33 ASP D CA 1
ATOM 5084 C C . ASP D 1 34 ? -57.594 -66.182 51.084 1.00 101.71 33 ASP D C 1
ATOM 5085 O O . ASP D 1 34 ? -57.625 -65.793 49.912 1.00 100.57 33 ASP D O 1
ATOM 5090 N N . ARG D 1 35 ? -56.442 -66.359 51.771 1.00 92.75 34 ARG D N 1
ATOM 5091 C CA . ARG D 1 35 ? -55.112 -66.127 51.203 1.00 88.58 34 ARG D CA 1
ATOM 5092 C C . ARG D 1 35 ? -54.814 -67.154 50.106 1.00 86.28 34 ARG D C 1
ATOM 5093 O O . ARG D 1 35 ? -54.150 -66.824 49.116 1.00 85.02 34 ARG D O 1
ATOM 5101 N N . VAL D 1 36 ? -55.303 -68.397 50.296 1.00 78.80 35 VAL D N 1
ATOM 5102 C CA . VAL D 1 36 ? -55.122 -69.515 49.367 1.00 75.87 35 VAL D CA 1
ATOM 5103 C C . VAL D 1 36 ? -56.016 -69.327 48.141 1.00 80.60 35 VAL D C 1
ATOM 5104 O O . VAL D 1 36 ? -55.571 -69.580 47.019 1.00 78.95 35 VAL D O 1
ATOM 5108 N N . PHE D 1 37 ? -57.259 -68.854 48.351 1.00 79.53 36 PHE D N 1
ATOM 5109 C CA . PHE D 1 37 ? -58.197 -68.581 47.265 1.00 81.13 36 PHE D CA 1
ATOM 5110 C C . PHE D 1 37 ? -57.681 -67.475 46.342 1.00 83.33 36 PHE D C 1
ATOM 5111 O O . PHE D 1 37 ? -57.719 -67.656 45.127 1.00 82.99 36 PHE D O 1
ATOM 5119 N N . ASP D 1 38 ? -57.156 -66.363 46.919 1.00 77.95 37 ASP D N 1
ATOM 5120 C CA . ASP D 1 38 ? -56.579 -65.242 46.176 1.00 76.97 37 ASP D CA 1
ATOM 5121 C C . ASP D 1 38 ? -55.404 -65.723 45.313 1.00 77.36 37 ASP D C 1
ATOM 5122 O O . ASP D 1 38 ? -55.266 -65.286 44.163 1.00 78.10 37 ASP D O 1
ATOM 5127 N N . PHE D 1 39 ? -54.566 -66.627 45.876 1.00 69.25 38 PHE D N 1
ATOM 5128 C CA . PHE D 1 39 ? -53.399 -67.219 45.218 1.00 66.22 38 PHE D CA 1
ATOM 5129 C C . PHE D 1 39 ? -53.840 -68.120 44.063 1.00 71.74 38 PHE D C 1
ATOM 5130 O O . PHE D 1 39 ? -53.357 -67.961 42.939 1.00 71.24 38 PHE D O 1
ATOM 5138 N N . GLU D 1 40 ? -54.769 -69.048 44.342 1.00 69.91 39 GLU D N 1
ATOM 5139 C CA . GLU D 1 40 ? -55.366 -69.984 43.394 1.00 70.65 39 GLU D CA 1
ATOM 5140 C C . GLU D 1 40 ? -55.867 -69.235 42.158 1.00 74.92 39 GLU D C 1
ATOM 5141 O O . GLU D 1 40 ? -55.594 -69.652 41.033 1.00 75.18 39 GLU D O 1
ATOM 5147 N N . ASP D 1 41 ? -56.583 -68.117 42.384 1.00 71.66 40 ASP D N 1
ATOM 5148 C CA . ASP D 1 41 ? -57.144 -67.236 41.362 1.00 73.12 40 ASP D CA 1
ATOM 5149 C C . ASP D 1 41 ? -56.042 -66.629 40.481 1.00 75.12 40 ASP D C 1
ATOM 5150 O O . ASP D 1 41 ? -56.205 -66.552 39.259 1.00 75.58 40 ASP D O 1
ATOM 5155 N N . ALA D 1 42 ? -54.916 -66.216 41.102 1.00 68.83 41 ALA D N 1
ATOM 5156 C CA . ALA D 1 42 ? -53.784 -65.620 40.402 1.00 67.36 41 ALA D CA 1
ATOM 5157 C C . ALA D 1 42 ? -53.061 -66.616 39.499 1.00 71.06 41 ALA D C 1
ATOM 5158 O O . ALA D 1 42 ? -52.358 -66.204 38.582 1.00 71.20 41 ALA D O 1
ATOM 5160 N N . LEU D 1 43 ? -53.246 -67.925 39.741 1.00 67.16 42 LEU D N 1
ATOM 5161 C CA . LEU D 1 43 ? -52.604 -68.964 38.940 1.00 66.09 42 LEU D CA 1
ATOM 5162 C C . LEU D 1 43 ? -53.402 -69.306 37.686 1.00 74.65 42 LEU D C 1
ATOM 5163 O O . LEU D 1 43 ? -52.860 -69.957 36.794 1.00 75.55 42 LEU D O 1
ATOM 5168 N N . ASP D 1 44 ? -54.673 -68.846 37.590 1.00 73.00 43 ASP D N 1
ATOM 5169 C CA . ASP D 1 44 ? -55.553 -69.112 36.437 1.00 73.98 43 ASP D CA 1
ATOM 5170 C C . ASP D 1 44 ? -55.003 -68.567 35.121 1.00 78.23 43 ASP D C 1
ATOM 5171 O O . ASP D 1 44 ? -55.328 -69.089 34.048 1.00 80.14 43 ASP D O 1
ATOM 5176 N N . GLN D 1 45 ? -54.197 -67.503 35.209 1.00 73.89 44 GLN D N 1
ATOM 5177 C CA . GLN D 1 45 ? -53.587 -66.801 34.076 1.00 74.90 44 GLN D CA 1
ATOM 5178 C C . GLN D 1 45 ? -52.326 -67.496 33.537 1.00 77.52 44 GLN D C 1
ATOM 5179 O O . GLN D 1 45 ? -51.867 -67.169 32.439 1.00 78.73 44 GLN D O 1
ATOM 5185 N N . THR D 1 46 ? -51.762 -68.423 34.320 1.00 71.86 45 THR D N 1
ATOM 5186 C CA . THR D 1 46 ? -50.539 -69.151 33.967 1.00 71.00 45 THR D CA 1
ATOM 5187 C C . THR D 1 46 ? -50.784 -70.258 32.923 1.00 75.99 45 THR D C 1
ATOM 5188 O O . THR D 1 46 ? -51.925 -70.663 32.686 1.00 75.88 45 THR D O 1
ATOM 5192 N N . GLN D 1 47 ? -49.689 -70.756 32.327 1.00 72.68 46 GLN D N 1
ATOM 5193 C CA . GLN D 1 47 ? -49.698 -71.836 31.348 1.00 73.36 46 GLN D CA 1
ATOM 5194 C C . GLN D 1 47 ? -50.021 -73.187 32.005 1.00 79.33 46 GLN D C 1
ATOM 5195 O O . GLN D 1 47 ? -50.681 -74.024 31.383 1.00 79.94 46 GLN D O 1
ATOM 5209 N N . ALA D 1 49 ? -52.041 -73.743 34.424 1.00 70.80 48 ALA D N 1
ATOM 5210 C CA . ALA D 1 49 ? -53.491 -73.797 34.645 1.00 69.77 48 ALA D CA 1
ATOM 5211 C C . ALA D 1 49 ? -54.143 -74.502 33.463 1.00 73.56 48 ALA D C 1
ATOM 5212 O O . ALA D 1 49 ? -54.858 -75.480 33.665 1.00 74.23 48 ALA D O 1
ATOM 5214 N N . GLN D 1 50 ? -53.828 -74.063 32.237 1.00 69.79 49 GLN D N 1
ATOM 5215 C CA . GLN D 1 50 ? -54.355 -74.632 30.999 1.00 70.87 49 GLN D CA 1
ATOM 5216 C C . GLN D 1 50 ? -53.878 -76.061 30.756 1.00 74.64 49 GLN D C 1
ATOM 5217 O O . GLN D 1 50 ? -54.672 -76.913 30.346 1.00 75.13 49 GLN D O 1
ATOM 5223 N N . LEU D 1 51 ? -52.586 -76.312 31.000 1.00 70.11 50 LEU D N 1
ATOM 5224 C CA . LEU D 1 51 ? -51.956 -77.617 30.842 1.00 69.56 50 LEU D CA 1
ATOM 5225 C C . LEU D 1 51 ? -52.592 -78.660 31.755 1.00 71.04 50 LEU D C 1
ATOM 5226 O O . LEU D 1 51 ? -52.860 -79.774 31.297 1.00 71.75 50 LEU D O 1
ATOM 5231 N N . ALA D 1 52 ? -52.868 -78.284 33.029 1.00 65.13 51 ALA D N 1
ATOM 5232 C CA . ALA D 1 52 ? -53.530 -79.134 34.027 1.00 64.82 51 ALA D CA 1
ATOM 5233 C C . ALA D 1 52 ? -54.913 -79.572 33.515 1.00 71.44 51 ALA D C 1
ATOM 5234 O O . ALA D 1 52 ? -55.245 -80.755 33.575 1.00 72.16 51 ALA D O 1
ATOM 5236 N N . VAL D 1 53 ? -55.676 -78.624 32.952 1.00 68.98 52 VAL D N 1
ATOM 5237 C CA . VAL D 1 53 ? -56.988 -78.867 32.365 1.00 71.02 52 VAL D CA 1
ATOM 5238 C C . VAL D 1 53 ? -56.835 -79.806 31.161 1.00 78.84 52 VAL D C 1
ATOM 5239 O O . VAL D 1 53 ? -57.544 -80.813 31.098 1.00 79.78 52 VAL D O 1
ATOM 5243 N N . ASP D 1 54 ? -55.878 -79.505 30.242 1.00 76.30 53 ASP D N 1
ATOM 5244 C CA . ASP D 1 54 ? -55.592 -80.308 29.044 1.00 77.41 53 ASP D CA 1
ATOM 5245 C C . ASP D 1 54 ? -55.242 -81.762 29.378 1.00 81.37 53 ASP D C 1
ATOM 5246 O O . ASP D 1 54 ? -55.696 -82.669 28.689 1.00 83.13 53 ASP D O 1
ATOM 5251 N N . GLU D 1 55 ? -54.470 -81.983 30.452 1.00 75.32 54 GLU D N 1
ATOM 5252 C CA . GLU D 1 55 ? -54.052 -83.318 30.865 1.00 73.47 54 GLU D CA 1
ATOM 5253 C C . GLU D 1 55 ? -55.135 -84.106 31.596 1.00 75.82 54 GLU D C 1
ATOM 5254 O O . GLU D 1 55 ? -55.215 -85.327 31.420 1.00 76.16 54 GLU D O 1
ATOM 5260 N N . LEU D 1 56 ? -55.964 -83.418 32.415 1.00 70.54 55 LEU D N 1
ATOM 5261 C CA . LEU D 1 56 ? -57.076 -84.031 33.161 1.00 69.65 55 LEU D CA 1
ATOM 5262 C C . LEU D 1 56 ? -58.156 -84.507 32.175 1.00 76.74 55 LEU D C 1
ATOM 5263 O O . LEU D 1 56 ? -58.693 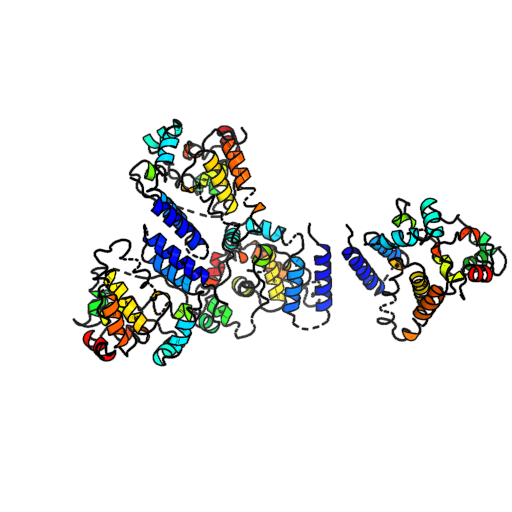-85.596 32.326 1.00 76.35 55 LEU D O 1
ATOM 5268 N N . LYS D 1 57 ? -58.428 -83.700 31.129 1.00 76.10 56 LYS D N 1
ATOM 5269 C CA . LYS D 1 57 ? -59.399 -84.008 30.070 1.00 78.87 56 LYS D CA 1
ATOM 5270 C C . LYS D 1 57 ? -58.968 -85.219 29.207 1.00 84.30 56 LYS D C 1
ATOM 5271 O O . LYS D 1 57 ? -59.780 -85.745 28.441 1.00 86.78 56 LYS D O 1
ATOM 5277 N N . LYS D 1 58 ? -57.705 -85.685 29.383 1.00 78.30 57 LYS D N 1
ATOM 5278 C CA . LYS D 1 58 ? -57.148 -86.856 28.705 1.00 78.28 57 LYS D CA 1
ATOM 5279 C C . LYS D 1 58 ? -57.580 -88.143 29.414 1.00 82.77 57 LYS D C 1
ATOM 5280 O O . LYS D 1 58 ? -57.542 -89.208 28.795 1.00 83.94 57 LYS D O 1
ATOM 5286 N N . ILE D 1 59 ? -57.984 -88.042 30.708 1.00 78.20 58 ILE D N 1
ATOM 5287 C CA . ILE D 1 59 ? -58.525 -89.158 31.493 1.00 78.21 58 ILE D CA 1
ATOM 5288 C C . ILE D 1 59 ? -60.063 -89.169 31.307 1.00 86.78 58 ILE D C 1
ATOM 5289 O O . ILE D 1 59 ? -60.708 -88.144 31.545 1.00 86.74 58 ILE D O 1
ATOM 5294 N N . PRO D 1 60 ? -60.623 -90.275 30.731 1.00 86.44 59 PRO D N 1
ATOM 5295 C CA . PRO D 1 60 ? -62.061 -90.308 30.378 1.00 88.95 59 PRO D CA 1
ATOM 5296 C C . PRO D 1 60 ? -63.096 -89.900 31.421 1.00 93.74 59 PRO D C 1
ATOM 5297 O O . PRO D 1 60 ? -63.969 -89.081 31.108 1.00 95.17 59 PRO D O 1
ATOM 5301 N N . GLU D 1 61 ? -63.011 -90.475 32.638 1.00 88.48 60 GLU D N 1
ATOM 5302 C CA . GLU D 1 61 ? -63.947 -90.195 33.732 1.00 88.06 60 GLU D CA 1
ATOM 5303 C C . GLU D 1 61 ? -63.887 -88.758 34.221 1.00 89.51 60 GLU D C 1
ATOM 5304 O O . GLU D 1 61 ? -64.899 -88.238 34.683 1.00 90.13 60 GLU D O 1
ATOM 5310 N N . VAL D 1 62 ? -62.721 -88.108 34.079 1.00 83.98 61 VAL D N 1
ATOM 5311 C CA . VAL D 1 62 ? -62.514 -86.706 34.467 1.00 82.52 61 VAL D CA 1
ATOM 5312 C C . VAL D 1 62 ? -63.119 -85.771 33.402 1.00 88.89 61 VAL D C 1
ATOM 5313 O O . VAL D 1 62 ? -63.823 -84.825 33.760 1.00 88.61 61 VAL D O 1
ATOM 5317 N N . ASN D 1 63 ? -62.888 -86.073 32.101 1.00 87.71 62 ASN D N 1
ATOM 5318 C CA . ASN D 1 63 ? -63.417 -85.302 30.969 1.00 90.59 62 ASN D CA 1
ATOM 5319 C C . ASN D 1 63 ? -64.947 -85.268 30.989 1.00 97.93 62 ASN D C 1
ATOM 5320 O O . ASN D 1 63 ? -65.539 -84.252 30.605 1.00 100.03 62 ASN D O 1
ATOM 5325 N N . ALA D 1 64 ? -65.579 -86.370 31.457 1.00 94.09 63 ALA D N 1
ATOM 5326 C CA . ALA D 1 64 ? -67.035 -86.494 31.570 1.00 95.76 63 ALA D CA 1
ATOM 5327 C C . ALA D 1 64 ? -67.594 -85.473 32.571 1.00 96.94 63 ALA D C 1
ATOM 5328 O O . ALA D 1 64 ? -68.612 -84.846 32.281 1.00 99.21 63 ALA D O 1
ATOM 5330 N N . LEU D 1 65 ? -66.889 -85.265 33.709 1.00 88.47 64 LEU D N 1
ATOM 5331 C CA . LEU D 1 65 ? -67.267 -84.321 34.768 1.00 86.80 64 LEU D CA 1
ATOM 5332 C C . LEU D 1 65 ? -67.200 -82.889 34.264 1.00 91.32 64 LEU D C 1
ATOM 5333 O O . LEU D 1 65 ? -68.036 -82.080 34.650 1.00 91.67 64 LEU D O 1
ATOM 5338 N N . PHE D 1 66 ? -66.209 -82.591 33.390 1.00 87.96 65 PHE D N 1
ATOM 5339 C CA . PHE D 1 66 ? -65.982 -81.305 32.722 1.00 88.31 65 PHE D CA 1
ATOM 5340 C C . PHE D 1 66 ? -67.107 -81.042 31.731 1.00 94.30 65 PHE D C 1
ATOM 5341 O O . PHE D 1 66 ? -67.640 -79.932 31.680 1.00 94.61 65 PHE D O 1
ATOM 5349 N N . SER D 1 67 ? -67.484 -82.079 30.962 1.00 92.32 66 SER D N 1
ATOM 5350 C CA . SER D 1 67 ? -68.581 -82.030 30.001 1.00 95.40 66 SER D CA 1
ATOM 5351 C C . SER D 1 67 ? -69.909 -81.728 30.727 1.00 98.93 66 SER D C 1
ATOM 5352 O O . SER D 1 67 ? -70.567 -80.741 30.388 1.00 100.81 66 SER D O 1
ATOM 5355 N N . GLU D 1 68 ? -70.254 -82.533 31.763 1.00 92.71 67 GLU D N 1
ATOM 5356 C CA . GLU D 1 68 ? -71.467 -82.393 32.582 1.00 93.68 67 GLU D CA 1
ATOM 5357 C C . GLU D 1 68 ? -71.479 -81.115 33.417 1.00 97.51 67 GLU D C 1
ATOM 5358 O O . GLU D 1 68 ? -72.558 -80.590 33.711 1.00 99.11 67 GLU D O 1
ATOM 5364 N N . ARG D 1 69 ? -70.279 -80.654 33.840 1.00 91.98 68 ARG D N 1
ATOM 5365 C CA . ARG D 1 69 ? -70.029 -79.560 34.789 1.00 90.82 68 ARG D CA 1
ATOM 5366 C C . ARG D 1 69 ? -70.509 -80.057 36.171 1.00 96.67 68 ARG D C 1
ATOM 5367 O O . ARG D 1 69 ? -71.190 -79.338 36.913 1.00 97.76 68 ARG D O 1
ATOM 5375 N N . TRP D 1 70 ? -70.153 -81.325 36.489 1.00 93.00 69 TRP D N 1
ATOM 5376 C CA . TRP D 1 70 ? -70.531 -81.984 37.731 1.00 93.31 69 TRP D CA 1
ATOM 5377 C C . TRP D 1 70 ? -69.995 -81.272 38.947 1.00 94.64 69 TRP D C 1
ATOM 5378 O O . TRP D 1 70 ? -68.796 -81.027 39.048 1.00 91.52 69 TRP D O 1
ATOM 5389 N N . LEU D 1 71 ? -70.887 -80.991 39.892 1.00 92.76 70 LEU D N 1
ATOM 5390 C CA . LEU D 1 71 ? -70.554 -80.407 41.184 1.00 91.34 70 LEU D CA 1
ATOM 5391 C C . LEU D 1 71 ? -71.380 -81.132 42.237 1.00 99.20 70 LEU D C 1
ATOM 5392 O O . LEU D 1 71 ? -72.488 -81.570 41.911 1.00 101.24 70 LEU D O 1
ATOM 5397 N N . PRO D 1 72 ? -70.856 -81.363 43.465 1.00 96.80 71 PRO D N 1
ATOM 5398 C CA . PRO D 1 72 ? -71.630 -82.135 44.446 1.00 99.23 71 PRO D CA 1
ATOM 5399 C C . PRO D 1 72 ? -72.897 -81.445 44.935 1.00 108.48 71 PRO D C 1
ATOM 5400 O O . PRO D 1 72 ? -72.911 -80.228 45.123 1.00 107.63 71 PRO D O 1
ATOM 5404 N N . ALA D 1 73 ? -73.962 -82.245 45.131 1.00 110.34 72 ALA D N 1
ATOM 5405 C CA . ALA D 1 73 ? -75.265 -81.805 45.624 1.00 114.68 72 ALA D CA 1
ATOM 5406 C C . ALA D 1 73 ? -75.121 -81.225 47.037 1.00 121.08 72 ALA D C 1
ATOM 5407 O O . ALA D 1 73 ? -74.235 -81.665 47.776 1.00 118.21 72 ALA D O 1
ATOM 5409 N N . PRO D 1 74 ? -75.939 -80.223 47.437 1.00 122.84 73 PRO D N 1
ATOM 5410 C CA . PRO D 1 74 ? -75.797 -79.683 48.798 1.00 123.39 73 PRO D CA 1
ATOM 5411 C C . PRO D 1 74 ? -76.202 -80.715 49.851 1.00 131.17 73 PRO D C 1
ATOM 5412 O O . PRO D 1 74 ? -77.058 -81.568 49.599 1.00 132.97 73 PRO D O 1
ATOM 5416 N N . PHE D 1 75 ? -75.546 -80.654 51.010 1.00 128.28 74 PHE D N 1
ATOM 5417 C CA . PHE D 1 75 ? -75.749 -81.575 52.122 1.00 130.07 74 PHE D CA 1
ATOM 5418 C C . PHE D 1 75 ? -75.915 -80.845 53.448 1.00 137.57 74 PHE D C 1
ATOM 5419 O O . PHE D 1 75 ? -75.340 -79.771 53.646 1.00 135.83 74 PHE D O 1
ATOM 5427 N N . ASN D 1 76 ? -76.679 -81.446 54.364 1.00 138.58 75 ASN D N 1
ATOM 5428 C CA . ASN D 1 76 ? -76.854 -80.920 55.712 1.00 140.67 75 ASN D CA 1
ATOM 5429 C C . ASN D 1 76 ? -75.953 -81.778 56.604 1.00 143.63 75 ASN D C 1
ATOM 5430 O O . ASN D 1 76 ? -76.144 -83.001 56.650 1.00 144.02 75 ASN D O 1
ATOM 5435 N N . LEU D 1 77 ? -74.940 -81.156 57.263 1.00 138.08 76 LEU D N 1
ATOM 5436 C CA . LEU D 1 77 ? -73.984 -81.860 58.134 1.00 136.41 76 LEU D CA 1
ATOM 5437 C C . LEU D 1 77 ? -74.640 -82.766 59.179 1.00 144.93 76 LEU D C 1
ATOM 5438 O O . LEU D 1 77 ? -74.102 -83.833 59.479 1.00 143.84 76 LEU D O 1
ATOM 5443 N N . ASP D 1 78 ? -75.805 -82.352 59.713 1.00 146.12 77 ASP D N 1
ATOM 5444 C CA . ASP D 1 78 ? -76.563 -83.107 60.713 1.00 149.79 77 ASP D CA 1
ATOM 5445 C C . ASP D 1 78 ? -77.130 -84.417 60.149 1.00 155.26 77 ASP D C 1
ATOM 5446 O O . ASP D 1 78 ? -77.172 -85.418 60.870 1.00 156.73 77 ASP D O 1
ATOM 5451 N N . ASP D 1 79 ? -77.539 -84.415 58.862 1.00 150.70 78 ASP D N 1
ATOM 5452 C CA . ASP D 1 79 ? -78.077 -85.600 58.187 1.00 151.23 78 ASP D CA 1
ATOM 5453 C C . ASP D 1 79 ? -76.984 -86.597 57.827 1.00 149.44 78 ASP D C 1
ATOM 5454 O O . ASP D 1 79 ? -77.238 -87.804 57.837 1.00 149.94 78 ASP D O 1
ATOM 5459 N N . LEU D 1 80 ? -75.767 -86.087 57.520 1.00 140.44 79 LEU D N 1
ATOM 5460 C CA . LEU D 1 80 ? -74.584 -86.896 57.211 1.00 135.93 79 LEU D CA 1
ATOM 5461 C C . LEU D 1 80 ? -74.135 -87.636 58.463 1.00 139.34 79 LEU D C 1
ATOM 5462 O O . LEU D 1 80 ? -73.791 -88.812 58.380 1.00 138.36 79 LEU D O 1
ATOM 5467 N N . ALA D 1 81 ? -74.159 -86.945 59.623 1.00 136.40 80 ALA D N 1
ATOM 5468 C CA . ALA D 1 81 ? -73.793 -87.486 60.930 1.00 137.07 80 ALA D CA 1
ATOM 5469 C C . ALA D 1 81 ? -74.722 -88.638 61.339 1.00 144.40 80 ALA D C 1
ATOM 5470 O O . ALA D 1 81 ? -74.289 -89.538 62.061 1.00 144.43 80 ALA D O 1
ATOM 5472 N N . LYS D 1 82 ? -75.981 -88.628 60.847 1.00 143.46 81 LYS D N 1
ATOM 5473 C CA . LYS D 1 82 ? -76.981 -89.660 61.141 1.00 146.79 81 LYS D CA 1
ATOM 5474 C C . LYS D 1 82 ? -76.789 -90.985 60.354 1.00 148.76 81 LYS D C 1
ATOM 5475 O O . LYS D 1 82 ? -77.524 -91.949 60.593 1.00 151.11 81 LYS D O 1
ATOM 5477 N N . LEU D 1 83 ? -75.780 -91.038 59.452 1.00 140.62 82 LEU D N 1
ATOM 5478 C CA . LEU D 1 83 ? -75.425 -92.209 58.631 1.00 138.55 82 LEU D CA 1
ATOM 5479 C C . LEU D 1 83 ? -74.633 -93.255 59.452 1.00 141.31 82 LEU D C 1
ATOM 5480 O O . LEU D 1 83 ? -74.151 -92.892 60.530 1.00 140.41 82 LEU D O 1
ATOM 5485 N N . PRO D 1 84 ? -74.452 -94.529 58.966 1.00 137.99 83 PRO D N 1
ATOM 5486 C CA . PRO D 1 84 ? -73.697 -95.540 59.752 1.00 137.58 83 PRO D CA 1
ATOM 5487 C C . PRO D 1 84 ? -72.293 -95.136 60.217 1.00 138.10 83 PRO D C 1
ATOM 5488 O O . PRO D 1 84 ? -71.709 -94.213 59.661 1.00 135.46 83 PRO D O 1
ATOM 5492 N N . GLU D 1 85 ? -71.752 -95.851 61.222 1.00 134.34 84 GLU D N 1
ATOM 5493 C CA . GLU D 1 85 ? -70.463 -95.586 61.873 1.00 131.53 84 GLU D CA 1
ATOM 5494 C C . GLU D 1 85 ? -69.223 -95.261 61.027 1.00 130.98 84 GLU D C 1
ATOM 5495 O O . GLU D 1 85 ? -68.610 -94.215 61.254 1.00 129.13 84 GLU D O 1
ATOM 5501 N N . GLY D 1 86 ? -68.842 -96.145 60.105 1.00 125.45 85 GLY D N 1
ATOM 5502 C CA . GLY D 1 86 ? -67.645 -95.944 59.290 1.00 121.09 85 GLY D CA 1
ATOM 5503 C C . GLY D 1 86 ? -67.815 -95.325 57.913 1.00 121.31 85 GLY D C 1
ATOM 5504 O O . GLY D 1 86 ? -66.848 -95.276 57.148 1.00 117.63 85 GLY D O 1
ATOM 5505 N N . THR D 1 87 ? -69.033 -94.851 57.581 1.00 119.04 86 THR D N 1
ATOM 5506 C CA . THR D 1 87 ? -69.348 -94.245 56.281 1.00 117.54 86 THR D CA 1
ATOM 5507 C C . THR D 1 87 ? -68.689 -92.881 56.107 1.00 119.12 86 THR D C 1
ATOM 5508 O O . THR D 1 87 ? -68.409 -92.211 57.101 1.00 118.89 86 THR D O 1
ATOM 5512 N N . LEU D 1 88 ? -68.463 -92.469 54.839 1.00 113.66 87 LEU D N 1
ATOM 5513 C CA . LEU D 1 88 ? -67.838 -91.201 54.465 1.00 111.13 87 LEU D CA 1
ATOM 5514 C C . LEU D 1 88 ? -68.559 -90.000 55.090 1.00 117.93 87 LEU D C 1
ATOM 5515 O O . LEU D 1 88 ? -67.900 -89.092 55.609 1.00 115.56 87 LEU D O 1
ATOM 5520 N N . GLY D 1 89 ? -69.893 -90.032 55.049 1.00 119.05 88 GLY D N 1
ATOM 5521 C CA . GLY D 1 89 ? -70.756 -89.003 55.616 1.00 121.49 88 GLY D CA 1
ATOM 5522 C C . GLY D 1 89 ? -70.525 -88.790 57.097 1.00 127.62 88 GLY D C 1
ATOM 5523 O O . GLY D 1 89 ? -70.232 -87.668 57.518 1.00 126.39 88 GLY D O 1
ATOM 5524 N N . HIS D 1 90 ? -70.602 -89.883 57.883 1.00 126.95 89 HIS D N 1
ATOM 5525 C CA . HIS D 1 90 ? -70.413 -89.882 59.336 1.00 128.59 89 HIS D CA 1
ATOM 5526 C C . HIS D 1 90 ? -69.045 -89.358 59.765 1.00 129.34 89 HIS D C 1
ATOM 5527 O O . HIS D 1 90 ? -68.988 -88.503 60.649 1.00 129.34 89 HIS D O 1
ATOM 5534 N N . VAL D 1 91 ? -67.956 -89.869 59.151 1.00 123.06 90 VAL D N 1
ATOM 5535 C CA . VAL D 1 91 ? -66.569 -89.486 59.458 1.00 120.29 90 VAL D CA 1
ATOM 5536 C C . VAL D 1 91 ? -66.341 -87.990 59.203 1.00 123.71 90 VAL D C 1
ATOM 5537 O O . VAL D 1 91 ? -65.806 -87.300 60.076 1.00 123.32 90 VAL D O 1
ATOM 5541 N N . TYR D 1 92 ? -66.781 -87.498 58.024 1.00 120.18 91 TYR D N 1
ATOM 5542 C CA . TYR D 1 92 ? -66.659 -86.099 57.607 1.00 119.36 91 TYR D CA 1
ATOM 5543 C C . TYR D 1 92 ? -67.392 -85.156 58.552 1.00 126.32 91 TYR D C 1
ATOM 5544 O O . TYR D 1 92 ? -66.780 -84.213 59.053 1.00 124.89 91 TYR D O 1
ATOM 5553 N N . ALA D 1 93 ? -68.682 -85.439 58.823 1.00 127.12 92 ALA D N 1
ATOM 5554 C CA . ALA D 1 93 ? -69.539 -84.660 59.718 1.00 130.49 92 ALA D CA 1
ATOM 5555 C C . ALA D 1 93 ? -69.001 -84.610 61.154 1.00 136.92 92 ALA D C 1
ATOM 5556 O O . ALA D 1 93 ? -68.926 -83.520 61.718 1.00 136.81 92 ALA D O 1
ATOM 5558 N N . ARG D 1 94 ? -68.588 -85.772 61.723 1.00 135.29 93 ARG D N 1
ATOM 5559 C CA . ARG D 1 94 ?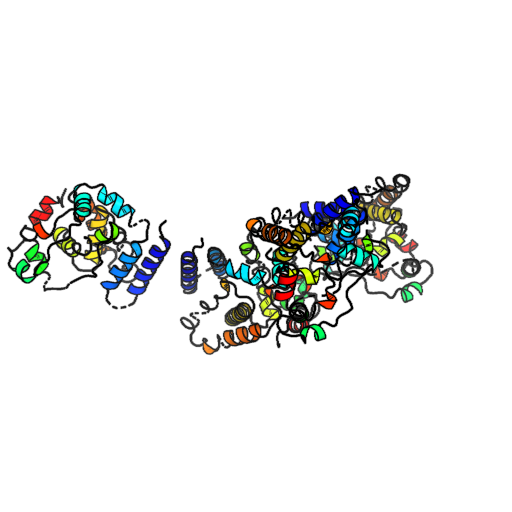 -68.036 -85.870 63.082 1.00 136.80 93 ARG D CA 1
ATOM 5560 C C . ARG D 1 94 ? -66.823 -84.957 63.279 1.00 139.78 93 ARG D C 1
ATOM 5561 O O . ARG D 1 94 ? -66.731 -84.286 64.310 1.00 140.26 93 ARG D O 1
ATOM 5563 N N . GLU D 1 95 ? -65.923 -84.897 62.275 1.00 134.93 94 GLU D N 1
ATOM 5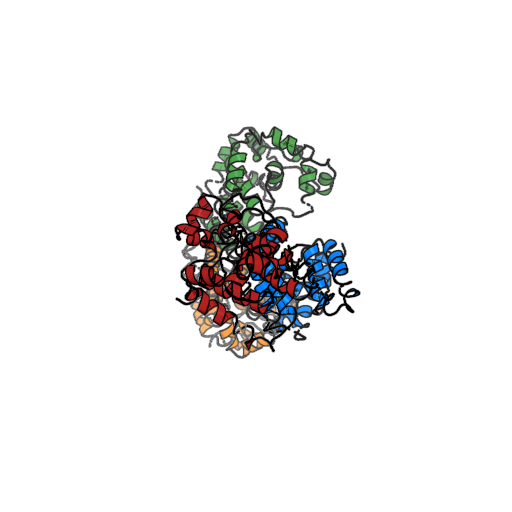564 C CA . GLU D 1 95 ? -64.743 -84.030 62.343 1.00 133.26 94 GLU D CA 1
ATOM 5565 C C . GLU D 1 95 ? -64.974 -82.576 61.898 1.00 138.06 94 GLU D C 1
ATOM 5566 O O . GLU D 1 95 ? -64.141 -81.712 62.192 1.00 136.33 94 GLU D O 1
ATOM 5580 N N . LYS D 1 97 ? -67.846 -80.919 62.888 1.00 140.58 96 LYS D N 1
ATOM 5581 C CA . LYS D 1 97 ? -68.442 -80.423 64.133 1.00 142.95 96 LYS D CA 1
ATOM 5582 C C . LYS D 1 97 ? -67.346 -80.165 65.167 1.00 144.29 96 LYS D C 1
ATOM 5583 O O . LYS D 1 97 ? -67.499 -79.279 66.010 1.00 146.12 96 LYS D O 1
ATOM 5589 N N . ALA D 1 98 ? -66.243 -80.941 65.093 1.00 136.21 97 ALA D N 1
ATOM 5590 C CA . ALA D 1 98 ? -65.074 -80.803 65.962 1.00 134.30 97 ALA D CA 1
ATOM 5591 C C . ALA D 1 98 ? -64.189 -79.608 65.516 1.00 132.64 97 ALA D C 1
ATOM 5592 O O . ALA D 1 98 ? -63.469 -79.039 66.341 1.00 132.70 97 ALA D O 1
ATOM 5594 N N . ARG D 1 99 ? -64.277 -79.222 64.217 1.00 124.12 98 ARG D N 1
ATOM 5595 C CA . ARG D 1 99 ? -63.547 -78.097 63.622 1.00 120.33 98 ARG D CA 1
ATOM 5596 C C . ARG D 1 99 ? -64.525 -76.980 63.272 1.00 123.73 98 ARG D C 1
ATOM 5597 O O . ARG D 1 99 ? -64.161 -75.810 63.299 1.00 122.44 98 ARG D O 1
ATOM 5605 N N . PHE D 1 105 ? -69.011 -72.477 52.795 1.00 142.39 104 PHE D N 1
ATOM 5606 C CA . PHE D 1 105 ? -67.784 -72.912 53.462 1.00 139.64 104 PHE D CA 1
ATOM 5607 C C . PHE D 1 105 ? -66.488 -72.494 52.729 1.00 140.97 104 PHE D C 1
ATOM 5608 O O . PHE D 1 105 ? -65.389 -72.634 53.284 1.00 139.07 104 PHE D O 1
ATOM 5616 N N . TYR D 1 106 ? -66.627 -71.973 51.489 1.00 136.92 105 TYR D N 1
ATOM 5617 C CA . TYR D 1 106 ? -65.533 -71.525 50.617 1.00 134.07 105 TYR D CA 1
ATOM 5618 C C . TYR D 1 106 ? -65.973 -70.350 49.708 1.00 138.67 105 TYR D C 1
ATOM 5619 O O . TYR D 1 106 ? -67.139 -69.947 49.741 1.00 140.49 105 TYR D O 1
ATOM 5628 N N . LYS D 1 107 ? -65.036 -69.828 48.885 1.00 133.45 106 LYS D N 1
ATOM 5629 C CA . LYS D 1 107 ? -65.254 -68.723 47.944 1.00 133.96 106 LYS D CA 1
ATOM 5630 C C . LYS D 1 107 ? -65.872 -69.260 46.639 1.00 138.22 106 LYS D C 1
ATOM 5631 O O . LYS D 1 107 ? -65.217 -70.013 45.905 1.00 136.74 106 LYS D O 1
ATOM 5637 N N . LYS D 1 108 ? -67.145 -68.891 46.372 1.00 136.28 107 LYS D N 1
ATOM 5638 C CA . LYS D 1 108 ? -67.871 -69.312 45.168 1.00 136.78 107 LYS D CA 1
ATOM 5639 C C . LYS D 1 108 ? -67.610 -68.379 43.974 1.00 139.14 107 LYS D C 1
ATOM 5640 O O . LYS D 1 108 ? -67.586 -67.158 44.135 1.00 139.59 107 LYS D O 1
ATOM 5646 N N . VAL D 1 109 ? -67.394 -68.978 42.784 1.00 133.49 108 VAL D N 1
ATOM 5647 C CA . VAL D 1 109 ? -67.075 -68.329 41.503 1.00 132.46 108 VAL D CA 1
ATOM 5648 C C . VAL D 1 109 ? -68.066 -68.827 40.420 1.00 136.05 108 VAL D C 1
ATOM 5649 O O . VAL D 1 109 ? -68.399 -70.015 40.433 1.00 136.50 108 VAL D O 1
ATOM 5653 N N . PRO D 1 110 ? -68.548 -67.973 39.479 1.00 131.92 109 PRO D N 1
ATOM 5654 C CA . PRO D 1 110 ? -69.441 -68.495 38.427 1.00 133.08 109 PRO D CA 1
ATOM 5655 C C . PRO D 1 110 ? -68.667 -69.341 37.408 1.00 131.56 109 PRO D C 1
ATOM 5656 O O . PRO D 1 110 ? -67.616 -68.902 36.920 1.00 130.04 109 PRO D O 1
ATOM 5660 N N . VAL D 1 111 ? -69.154 -70.577 37.133 1.00 124.72 110 VAL D N 1
ATOM 5661 C CA . VAL D 1 111 ? -68.521 -71.506 36.183 1.00 121.37 110 VAL D CA 1
ATOM 5662 C C . VAL D 1 111 ? -68.758 -70.996 34.758 1.00 123.00 110 VAL D C 1
ATOM 5663 O O . VAL D 1 111 ? -69.879 -71.022 34.237 1.00 125.11 110 VAL D O 1
ATOM 5667 N N . VAL D 1 112 ? -67.682 -70.472 34.176 1.00 115.55 111 VAL D N 1
ATOM 5668 C CA . VAL D 1 112 ? -67.656 -69.782 32.895 1.00 116.17 111 VAL D CA 1
ATOM 5669 C C . VAL D 1 112 ? -66.833 -70.532 31.825 1.00 116.47 111 VAL D C 1
ATOM 5670 O O . VAL D 1 112 ? -67.108 -70.378 30.630 1.00 120.04 111 VAL D O 1
ATOM 5674 N N . ASP D 1 113 ? -65.851 -71.351 32.256 1.00 105.23 112 ASP D N 1
ATOM 5675 C CA . ASP D 1 113 ? -64.971 -72.125 31.375 1.00 102.16 112 ASP D CA 1
ATOM 5676 C C . ASP D 1 113 ? -64.385 -73.341 32.104 1.00 99.78 112 ASP D C 1
ATOM 5677 O O . ASP D 1 113 ? -64.798 -73.624 33.236 1.00 98.87 112 ASP D O 1
ATOM 5682 N N . ASP D 1 114 ? -63.420 -74.043 31.467 1.00 91.81 113 ASP D N 1
ATOM 5683 C CA . ASP D 1 114 ? -62.751 -75.227 32.026 1.00 87.53 113 ASP D CA 1
ATOM 5684 C C . ASP D 1 114 ? -61.974 -74.926 33.322 1.00 84.74 113 ASP D C 1
ATOM 5685 O O . ASP D 1 114 ? -62.053 -75.702 34.274 1.00 81.99 113 ASP D O 1
ATOM 5690 N N . ILE D 1 115 ? -61.221 -73.805 33.346 1.00 79.15 114 ILE D N 1
ATOM 5691 C CA . ILE D 1 115 ? -60.414 -73.372 34.496 1.00 75.56 114 ILE D CA 1
ATOM 5692 C C . ILE D 1 115 ? -61.305 -73.006 35.706 1.00 82.32 114 ILE D C 1
ATOM 5693 O O . ILE D 1 115 ? -61.053 -73.503 36.813 1.00 80.53 114 ILE D O 1
ATOM 5698 N N . SER D 1 116 ? -62.372 -72.195 35.489 1.00 82.85 115 SER D N 1
ATOM 5699 C CA . SER D 1 116 ? -63.317 -71.846 36.565 1.00 83.87 115 SER D CA 1
ATOM 5700 C C . SER D 1 116 ? -64.099 -73.078 37.040 1.00 87.36 115 SER D C 1
ATOM 5701 O O . SER D 1 116 ? -64.411 -73.166 38.229 1.00 86.67 115 SER D O 1
ATOM 5704 N N . TYR D 1 117 ? -64.331 -74.068 36.142 1.00 84.09 116 TYR D N 1
ATOM 5705 C CA . TYR D 1 117 ? -64.985 -75.314 36.533 1.00 83.87 116 TYR D CA 1
ATOM 5706 C C . TYR D 1 117 ? -64.082 -76.097 37.479 1.00 84.70 116 TYR D C 1
ATOM 5707 O O . TYR D 1 117 ? -64.537 -76.458 38.566 1.00 84.16 116 TYR D O 1
ATOM 5716 N N . LEU D 1 118 ? -62.820 -76.382 37.052 1.00 79.09 117 LEU D N 1
ATOM 5717 C CA . LEU D 1 118 ? -61.851 -77.146 37.845 1.00 76.72 117 LEU D CA 1
ATOM 5718 C C . LEU D 1 118 ? -61.654 -76.545 39.223 1.00 79.18 117 LEU D C 1
ATOM 5719 O O . LEU D 1 118 ? -61.516 -77.289 40.197 1.00 77.17 117 LEU D O 1
ATOM 5724 N N . LYS D 1 119 ? -61.671 -75.203 39.295 1.00 76.21 118 LYS D N 1
ATOM 5725 C CA . LYS D 1 119 ? -61.534 -74.449 40.529 1.00 75.64 118 LYS D CA 1
ATOM 5726 C C . LYS D 1 119 ? -62.698 -74.792 41.461 1.00 82.94 118 LYS D C 1
ATOM 5727 O O . LYS D 1 119 ? -62.463 -75.125 42.624 1.00 81.27 118 LYS D O 1
ATOM 5741 N N . LEU D 1 121 ? -64.872 -77.497 41.185 1.00 86.71 120 LEU D N 1
ATOM 5742 C CA . LEU D 1 121 ? -64.794 -78.930 41.488 1.00 85.70 120 LEU D CA 1
ATOM 5743 C C . LEU D 1 121 ? -63.832 -79.194 42.665 1.00 91.25 120 LEU D C 1
ATOM 5744 O O . LEU D 1 121 ? -64.169 -79.931 43.589 1.00 91.77 120 LEU D O 1
ATOM 5749 N N . TRP D 1 122 ? -62.656 -78.554 42.622 1.00 88.47 121 TRP D N 1
ATOM 5750 C CA . TRP D 1 122 ? -61.580 -78.623 43.606 1.00 87.45 121 TRP D CA 1
ATOM 5751 C C . TRP D 1 122 ? -62.042 -78.122 44.982 1.00 89.87 121 TRP D C 1
ATOM 5752 O O . TRP D 1 122 ? -61.905 -78.838 45.973 1.00 89.98 121 TRP D O 1
ATOM 5763 N N . ARG D 1 123 ? -62.612 -76.909 45.025 1.00 85.34 122 ARG D N 1
ATOM 5764 C CA . ARG D 1 123 ? -63.092 -76.269 46.247 1.00 85.06 122 ARG D CA 1
ATOM 5765 C C . ARG D 1 123 ? -64.246 -77.019 46.900 1.00 90.94 122 ARG D C 1
ATOM 5766 O O . ARG D 1 123 ? -64.230 -77.188 48.115 1.00 91.80 122 ARG D O 1
ATOM 5774 N N . SER D 1 124 ? -65.210 -77.514 46.098 1.00 88.17 123 SER D N 1
ATOM 5775 C CA . SER D 1 124 ? -66.380 -78.257 46.577 1.00 90.11 123 SER D CA 1
ATOM 5776 C C . SER D 1 124 ? -66.029 -79.596 47.180 1.00 93.26 123 SER D C 1
ATOM 5777 O O . SER D 1 124 ? -66.752 -80.080 48.054 1.00 93.72 123 SER D O 1
ATOM 5780 N N . THR D 1 125 ? -64.973 -80.234 46.658 1.00 88.53 124 THR D N 1
ATOM 5781 C CA . THR D 1 125 ? -64.631 -81.589 47.042 1.00 88.21 124 THR D CA 1
ATOM 5782 C C . THR D 1 125 ? -63.353 -81.810 47.842 1.00 92.03 124 THR D C 1
ATOM 5783 O O . THR D 1 125 ? -63.314 -82.776 48.599 1.00 91.69 124 THR D O 1
ATOM 5787 N N . HIS D 1 126 ? -62.310 -80.967 47.677 1.0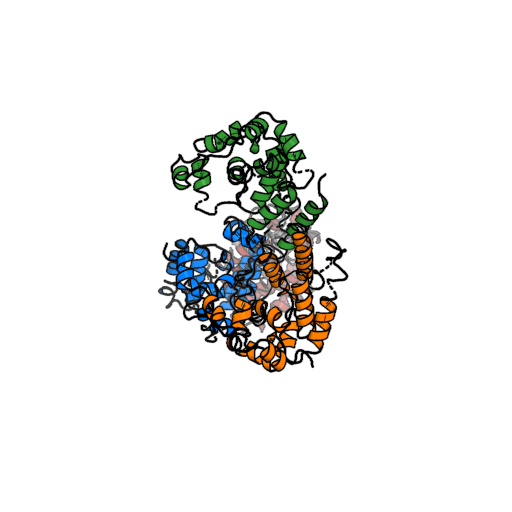0 88.57 125 HIS D N 1
ATOM 5788 C CA . HIS D 1 126 ? -61.007 -81.206 48.317 1.00 87.61 125 HIS D CA 1
ATOM 5789 C C . HIS D 1 126 ? -60.948 -81.442 49.845 1.00 90.45 125 HIS D C 1
ATOM 5790 O O . HIS D 1 126 ? -60.050 -82.154 50.313 1.00 88.12 125 HIS D O 1
ATOM 5797 N N . ASP D 1 127 ? -61.916 -80.917 50.603 1.00 89.16 126 ASP D N 1
ATOM 5798 C CA . ASP D 1 127 ? -61.947 -81.148 52.049 1.00 89.86 126 ASP D CA 1
ATOM 5799 C C . ASP D 1 127 ? -62.352 -82.599 52.414 1.00 93.15 126 ASP D C 1
ATOM 5800 O O . ASP D 1 127 ? -62.137 -83.030 53.544 1.00 93.56 126 ASP D O 1
ATOM 5805 N N . ILE D 1 128 ? -62.924 -83.346 51.453 1.00 88.31 127 ILE D N 1
ATOM 5806 C CA . ILE D 1 128 ? -63.323 -84.752 51.615 1.00 87.90 127 ILE D CA 1
ATOM 5807 C C . ILE D 1 128 ? -62.066 -85.631 51.436 1.00 88.74 127 ILE D C 1
ATOM 5808 O O . ILE D 1 128 ? -61.895 -86.595 52.183 1.00 88.90 127 ILE D O 1
ATOM 5813 N N . TYR D 1 129 ? -61.176 -85.258 50.476 1.00 82.84 128 TYR D N 1
ATOM 5814 C CA . TYR D 1 129 ? -59.939 -85.962 50.101 1.00 80.94 128 TYR D CA 1
ATOM 5815 C C . TYR D 1 129 ? -59.139 -86.547 51.263 1.00 87.11 128 TYR D C 1
ATOM 5816 O O . TYR D 1 129 ? -58.856 -87.747 51.252 1.00 87.10 128 TYR D O 1
ATOM 5825 N N . HIS D 1 130 ? -58.784 -85.718 52.260 1.00 85.08 129 HIS D N 1
ATOM 5826 C CA . HIS D 1 130 ? -57.978 -86.154 53.400 1.00 85.68 129 HIS D CA 1
ATOM 5827 C C . HIS D 1 130 ? -58.558 -87.322 54.205 1.00 88.81 129 HIS D C 1
ATOM 5828 O O . HIS D 1 130 ? -57.773 -88.108 54.738 1.00 88.69 129 HIS D O 1
ATOM 5835 N N . VAL D 1 131 ? -59.913 -87.449 54.291 1.00 85.05 130 VAL D N 1
ATOM 5836 C CA . VAL D 1 131 ? -60.538 -88.566 55.029 1.00 85.96 130 VAL D CA 1
ATOM 5837 C C . VAL D 1 131 ? -60.329 -89.929 54.324 1.00 86.66 130 VAL D C 1
ATOM 5838 O O . VAL D 1 131 ? -60.034 -90.925 54.996 1.00 88.04 130 VAL D O 1
ATOM 5842 N N . VAL D 1 132 ? -60.436 -89.945 52.972 1.00 78.16 131 VAL D N 1
ATOM 5843 C CA . VAL D 1 132 ? -60.246 -91.125 52.123 1.00 75.94 131 VAL D CA 1
ATOM 5844 C C . VAL D 1 132 ? -58.742 -91.423 52.027 1.00 76.55 131 VAL D C 1
ATOM 5845 O O . VAL D 1 132 ? -58.340 -92.565 52.247 1.00 76.44 131 VAL D O 1
ATOM 5849 N N . ALA D 1 133 ? -57.914 -90.388 51.742 1.00 69.92 132 ALA D N 1
ATOM 5850 C CA . ALA D 1 133 ? -56.455 -90.490 51.633 1.00 67.19 132 ALA D CA 1
ATOM 5851 C C . ALA D 1 133 ? -55.743 -90.844 52.974 1.00 71.74 132 ALA D C 1
ATOM 5852 O O . ALA D 1 133 ? -54.648 -91.417 52.968 1.00 69.02 132 ALA D O 1
ATOM 5854 N N . GLY D 1 134 ? -56.362 -90.484 54.098 1.00 71.95 133 GLY D N 1
ATOM 5855 C CA . GLY D 1 134 ? -55.818 -90.742 55.428 1.00 73.15 133 GLY D CA 1
ATOM 5856 C C . GLY D 1 134 ? -54.706 -89.802 55.859 1.00 77.12 133 GLY D C 1
ATOM 5857 O O . GLY D 1 134 ? -53.595 -90.254 56.175 1.00 75.10 133 GLY D O 1
ATOM 5858 N N . PHE D 1 135 ? -55.011 -88.479 55.875 1.00 74.64 134 PHE D N 1
ATOM 5859 C CA . PHE D 1 135 ? -54.113 -87.406 56.312 1.00 74.10 134 PHE D CA 1
ATOM 5860 C C . PHE D 1 135 ? -54.813 -86.532 57.348 1.00 84.48 134 PHE D C 1
ATOM 5861 O O . PHE D 1 135 ? -56.035 -86.384 57.288 1.00 86.17 134 PHE D O 1
ATOM 5869 N N . ASP D 1 136 ? -54.057 -85.960 58.298 1.00 84.02 135 ASP D N 1
ATOM 5870 C CA . ASP D 1 136 ? -54.648 -85.103 59.331 1.00 87.11 135 ASP D CA 1
ATOM 5871 C C . ASP D 1 136 ? -55.067 -83.718 58.798 1.00 90.30 135 ASP D C 1
ATOM 5872 O O . ASP D 1 136 ? -54.669 -83.324 57.695 1.00 86.88 135 ASP D O 1
ATOM 5877 N N . THR D 1 137 ? -55.893 -82.995 59.583 1.00 89.20 136 THR D N 1
ATOM 5878 C CA . THR D 1 137 ? -56.362 -81.654 59.236 1.00 89.01 136 THR D CA 1
ATOM 5879 C C . THR D 1 137 ? -55.299 -80.601 59.548 1.00 91.62 136 THR D C 1
ATOM 5880 O O . THR D 1 137 ? -55.423 -79.462 59.076 1.00 91.32 136 THR D O 1
ATOM 5884 N N . ASN D 1 138 ? -54.228 -80.995 60.295 1.00 86.80 137 ASN D N 1
ATOM 5885 C CA . ASN D 1 138 ? -53.097 -80.132 60.634 1.00 85.75 137 ASN D CA 1
ATOM 5886 C C . ASN D 1 138 ? -52.268 -79.736 59.397 1.00 89.56 137 ASN D C 1
ATOM 5887 O O . ASN D 1 138 ? -52.553 -80.194 58.281 1.00 89.17 137 ASN D O 1
ATOM 5892 N N . VAL D 1 139 ? -51.273 -78.848 59.595 1.00 85.24 138 VAL D N 1
ATOM 5893 C CA . VAL D 1 139 ? -50.387 -78.318 58.546 1.00 82.30 138 VAL D CA 1
ATOM 5894 C C . VAL D 1 139 ? -49.677 -79.433 57.746 1.00 83.76 138 VAL D C 1
ATOM 5895 O O . VAL D 1 139 ? -49.720 -79.410 56.511 1.00 81.41 138 VAL D O 1
ATOM 5899 N N . PHE D 1 140 ? -49.071 -80.416 58.457 1.00 80.18 139 PHE D N 1
ATOM 5900 C CA . PHE D 1 140 ? -48.332 -81.527 57.853 1.00 78.44 139 PHE D CA 1
ATOM 5901 C C . PHE D 1 140 ? -49.241 -82.456 57.091 1.00 81.04 139 PHE D C 1
ATOM 5902 O O . PHE D 1 140 ? -48.872 -82.903 56.005 1.00 79.05 139 PHE D O 1
ATOM 5910 N N . GLY D 1 141 ? -50.441 -82.672 57.635 1.00 78.35 140 GLY D N 1
ATOM 5911 C CA . GLY D 1 141 ? -51.482 -83.485 57.021 1.00 78.02 140 GLY D CA 1
ATOM 5912 C C . GLY D 1 141 ? -51.934 -82.895 55.704 1.00 80.15 140 GLY D C 1
ATOM 5913 O O . GLY D 1 141 ? -52.090 -83.622 54.717 1.00 78.98 140 GLY D O 1
ATOM 5914 N N . GLU D 1 142 ? -52.091 -81.557 55.667 1.00 76.86 141 GLU D N 1
ATOM 5915 C CA . GLU D 1 142 ? -52.475 -80.861 54.448 1.00 76.27 141 GLU D CA 1
ATOM 5916 C C . GLU D 1 142 ? -51.369 -80.905 53.393 1.00 77.52 141 GLU D C 1
ATOM 5917 O O . GLU D 1 142 ? -51.684 -81.184 52.228 1.00 78.50 141 GLU D O 1
ATOM 5923 N N . ILE D 1 143 ? -50.071 -80.734 53.805 1.00 70.15 142 ILE D N 1
ATOM 5924 C CA . ILE D 1 143 ? -48.911 -80.835 52.883 1.00 67.26 142 ILE D CA 1
ATOM 5925 C C . ILE D 1 143 ? -48.762 -82.309 52.383 1.00 70.48 142 ILE D C 1
ATOM 5926 O O . ILE D 1 143 ? -48.479 -82.548 51.198 1.00 69.64 142 ILE D O 1
ATOM 5931 N N . GLY D 1 144 ? -49.032 -83.265 53.272 1.00 66.19 143 GLY D N 1
ATOM 5932 C CA . GLY D 1 144 ? -49.015 -84.680 52.933 1.00 65.41 143 GLY D CA 1
ATOM 5933 C C . GLY D 1 144 ? -50.026 -84.969 51.845 1.00 68.77 143 GLY D C 1
ATOM 5934 O O . GLY D 1 144 ? -49.688 -85.591 50.837 1.00 66.88 143 GLY D O 1
ATOM 5935 N N . LEU D 1 145 ? -51.258 -84.441 52.010 1.00 66.90 144 LEU D N 1
ATOM 5936 C CA . LEU D 1 145 ? -52.361 -84.617 51.062 1.00 67.23 144 LEU D CA 1
ATOM 5937 C C . LEU D 1 145 ? -52.048 -84.019 49.700 1.00 71.17 144 LEU D C 1
ATOM 5938 O O . LEU D 1 145 ? -52.344 -84.658 48.686 1.00 72.42 144 LEU D O 1
ATOM 5943 N N . GLN D 1 146 ? -51.432 -82.815 49.672 1.00 65.52 145 GLN D N 1
ATOM 5944 C CA . GLN D 1 146 ? -51.036 -82.167 48.418 1.00 64.11 145 GLN D CA 1
ATOM 5945 C C . GLN D 1 146 ? -50.076 -83.061 47.617 1.00 66.64 145 GLN D C 1
ATOM 5946 O O . GLN D 1 146 ? -50.290 -83.252 46.426 1.00 66.47 145 GLN D O 1
ATOM 5952 N N . ALA D 1 147 ? -49.091 -83.687 48.300 1.00 62.66 146 ALA D N 1
ATOM 5953 C CA . ALA D 1 147 ? -48.118 -84.625 47.726 1.00 61.14 146 ALA D CA 1
ATOM 5954 C C . ALA D 1 147 ? -48.805 -85.847 47.143 1.00 64.78 146 ALA D C 1
ATOM 5955 O O . ALA D 1 147 ? -48.334 -86.367 46.140 1.00 66.62 146 ALA D O 1
ATOM 5957 N N . PHE D 1 148 ? -49.913 -86.302 47.754 1.00 59.72 147 PHE D N 1
ATOM 5958 C CA . PHE D 1 148 ? -50.723 -87.434 47.281 1.00 59.23 147 PHE D CA 1
ATOM 5959 C C . PHE D 1 148 ? -51.453 -87.024 45.985 1.00 63.39 147 PHE D C 1
ATOM 5960 O O . PHE D 1 148 ? -51.461 -87.784 45.007 1.00 61.58 147 PHE D O 1
ATOM 5968 N N . PHE D 1 149 ? -52.061 -85.823 45.992 1.00 61.25 148 PHE D N 1
ATOM 5969 C CA . PHE D 1 149 ? -52.772 -85.280 44.844 1.00 61.80 148 PHE D CA 1
ATOM 5970 C C . PHE D 1 149 ? -51.817 -85.060 43.672 1.00 65.58 148 PHE D C 1
ATOM 5971 O O . PHE D 1 149 ? -52.087 -85.555 42.577 1.00 66.39 148 PHE D O 1
ATOM 5979 N N . LEU D 1 150 ? -50.666 -84.397 43.918 1.00 61.59 149 LEU D N 1
ATOM 5980 C CA . LEU D 1 150 ? -49.636 -84.127 42.907 1.00 61.11 149 LEU D CA 1
ATOM 5981 C C . LEU D 1 150 ? -49.137 -85.427 42.221 1.00 63.72 149 LEU D C 1
ATOM 5982 O O . LEU D 1 150 ? -48.860 -85.421 41.011 1.00 63.66 149 LEU D O 1
ATOM 5987 N N . ALA D 1 151 ? -49.052 -86.531 42.999 1.00 58.17 150 ALA D N 1
ATOM 5988 C CA . ALA D 1 151 ? -48.633 -87.844 42.509 1.00 58.19 150 ALA D CA 1
ATOM 5989 C C . ALA D 1 151 ? -49.657 -88.432 41.541 1.00 63.28 150 ALA D C 1
ATOM 5990 O O . ALA D 1 151 ? -49.273 -89.157 40.627 1.00 64.09 150 ALA D O 1
ATOM 5992 N N . GLN D 1 152 ? -50.952 -88.109 41.740 1.00 59.73 151 GLN D N 1
ATOM 5993 C CA . GLN D 1 152 ? -52.092 -88.588 40.962 1.00 60.61 151 GLN D CA 1
ATOM 5994 C C . GLN D 1 152 ? -52.404 -87.721 39.749 1.00 67.41 151 GLN D C 1
ATOM 5995 O O . GLN D 1 152 ? -52.337 -88.200 38.609 1.00 67.59 151 GLN D O 1
ATOM 6001 N N . THR D 1 153 ? -52.822 -86.458 40.011 1.00 64.83 152 THR D N 1
ATOM 6002 C CA . THR D 1 153 ? -53.263 -85.476 39.017 1.00 65.49 152 THR D CA 1
ATOM 6003 C C . THR D 1 153 ? -52.684 -84.087 39.338 1.00 68.98 152 THR D C 1
ATOM 6004 O O . THR D 1 153 ? -53.309 -83.319 40.074 1.00 68.04 152 THR D O 1
ATOM 6008 N N . PRO D 1 154 ? -51.483 -83.742 38.803 1.00 65.80 153 PRO D N 1
ATOM 6009 C CA . PRO D 1 154 ? -50.892 -82.419 39.115 1.00 64.48 153 PRO D CA 1
ATOM 6010 C C . PRO D 1 154 ? -51.653 -81.191 38.613 1.00 67.76 153 PRO D C 1
ATOM 6011 O O . PRO D 1 154 ? -51.964 -81.079 37.430 1.00 67.25 153 PRO D O 1
ATOM 6015 N N . ILE D 1 155 ? -51.949 -80.270 39.544 1.00 64.29 154 ILE D N 1
ATOM 6016 C CA . ILE D 1 155 ? -52.603 -78.979 39.285 1.00 64.15 154 ILE D CA 1
ATOM 6017 C C . ILE D 1 155 ? -51.746 -77.875 39.936 1.00 66.21 154 ILE D C 1
ATOM 6018 O O . ILE D 1 155 ? -51.090 -78.159 40.934 1.00 63.85 154 ILE D O 1
ATOM 6023 N N . PRO D 1 156 ? -51.687 -76.639 39.372 1.00 64.41 155 PRO D N 1
ATOM 6024 C CA . PRO D 1 156 ? -50.805 -75.599 39.946 1.00 62.74 155 PRO D CA 1
ATOM 6025 C C . PRO D 1 156 ? -50.750 -75.403 41.463 1.00 62.62 155 PRO D C 1
ATOM 6026 O O . PRO D 1 156 ? -49.646 -75.414 42.009 1.00 59.60 155 PRO D O 1
ATOM 6030 N N . ILE D 1 157 ? -51.911 -75.236 42.138 1.00 60.30 156 ILE D N 1
ATOM 6031 C CA . ILE D 1 157 ? -51.984 -75.001 43.597 1.00 59.78 156 ILE D CA 1
ATOM 6032 C C . ILE D 1 157 ? -51.251 -76.029 44.455 1.00 63.43 156 ILE D C 1
ATOM 6033 O O . ILE D 1 157 ? -50.605 -75.650 45.432 1.00 62.12 156 ILE D O 1
ATOM 6038 N N . SER D 1 158 ? -51.327 -77.316 44.052 1.00 60.35 157 SER D N 1
ATOM 6039 C CA . SER D 1 158 ? -50.672 -78.442 44.703 1.00 59.52 157 SER D CA 1
ATOM 6040 C C . SER D 1 158 ? -49.134 -78.316 44.684 1.00 64.79 157 SER D C 1
ATOM 6041 O O . SER D 1 158 ? -48.501 -78.559 45.714 1.00 65.63 157 SER D O 1
ATOM 6044 N N . VAL D 1 159 ? -48.548 -77.879 43.548 1.00 61.07 158 VAL D N 1
ATOM 6045 C CA . VAL D 1 159 ? -47.104 -77.632 43.363 1.00 60.11 158 VAL D CA 1
ATOM 6046 C C . VAL D 1 159 ? -46.661 -76.480 44.258 1.00 60.71 158 VAL D C 1
ATOM 6047 O O . VAL D 1 159 ? -45.638 -76.581 44.945 1.00 59.69 158 VAL D O 1
ATOM 6059 N N . LEU D 1 161 ? -48.278 -75.099 46.912 1.00 55.76 160 LEU D N 1
ATOM 6060 C CA . LEU D 1 161 ? -48.453 -75.446 48.326 1.00 54.94 160 LEU D CA 1
ATOM 6061 C C . LEU D 1 161 ? -47.389 -76.388 48.891 1.00 59.99 160 LEU D C 1
ATOM 6062 O O . LEU D 1 161 ? -47.059 -76.279 50.072 1.00 60.78 160 LEU D O 1
ATOM 6067 N N . LEU D 1 162 ? -46.823 -77.273 48.050 1.00 56.71 161 LEU D N 1
ATOM 6068 C CA . LEU D 1 162 ? -45.751 -78.200 48.440 1.00 56.09 161 LEU D CA 1
ATOM 6069 C C . LEU D 1 162 ? -44.476 -77.410 48.680 1.00 59.84 161 LEU D C 1
ATOM 6070 O O . LEU D 1 162 ? -43.907 -77.533 49.765 1.00 59.58 161 LEU D O 1
ATOM 6075 N N . SER D 1 163 ? -44.045 -76.574 47.680 1.00 56.83 162 SER D N 1
ATOM 6076 C CA . SER D 1 163 ? -42.854 -75.703 47.763 1.00 56.56 162 SER D CA 1
ATOM 6077 C C . SER D 1 163 ? -42.949 -74.785 48.969 1.00 62.36 162 SER D C 1
ATOM 6078 O O . SER D 1 163 ? -42.019 -74.719 49.780 1.00 63.25 162 SER D O 1
ATOM 6081 N N . PHE D 1 164 ? -44.108 -74.117 49.105 1.00 58.34 163 PHE D N 1
ATOM 6082 C CA . PHE D 1 164 ? -44.446 -73.223 50.205 1.00 58.15 163 PHE D CA 1
ATOM 6083 C C . PHE D 1 164 ? -44.240 -73.936 51.546 1.00 63.15 163 PHE D C 1
ATOM 6084 O O . PHE D 1 164 ? -43.530 -73.417 52.410 1.00 64.17 163 PHE D O 1
ATOM 6092 N N . GLY D 1 165 ? -44.840 -75.126 51.674 1.00 58.16 164 GLY D N 1
ATOM 6093 C CA . GLY D 1 165 ? -44.752 -75.963 52.860 1.00 57.22 164 GLY D CA 1
ATOM 6094 C C . GLY D 1 165 ? -43.314 -76.185 53.253 1.00 59.97 164 GLY D C 1
ATOM 6095 O O . GLY D 1 165 ? -42.891 -75.799 54.348 1.00 59.85 164 GLY D O 1
ATOM 6104 N N . VAL D 1 167 ? -40.502 -74.665 52.345 1.00 51.52 166 VAL D N 1
ATOM 6105 C CA . VAL D 1 167 ? -39.833 -73.384 52.637 1.00 50.16 166 VAL D CA 1
ATOM 6106 C C . VAL D 1 167 ? -40.222 -72.822 54.015 1.00 55.49 166 VAL D C 1
ATOM 6107 O O . VAL D 1 167 ? -39.341 -72.449 54.793 1.00 57.64 166 VAL D O 1
ATOM 6119 N N . ILE D 1 169 ? -41.650 -74.392 56.679 1.00 54.72 168 ILE D N 1
ATOM 6120 C CA . ILE D 1 169 ? -41.252 -75.268 57.778 1.00 56.31 168 ILE D CA 1
ATOM 6121 C C . ILE D 1 169 ? -39.744 -75.172 58.000 1.00 61.89 168 ILE D C 1
ATOM 6122 O O . ILE D 1 169 ? -39.328 -74.900 59.117 1.00 63.44 168 ILE D O 1
ATOM 6127 N N . SER D 1 170 ? -38.927 -75.330 56.945 1.00 58.04 169 SER D N 1
ATOM 6128 C CA . SER D 1 170 ? -37.470 -75.215 57.096 1.00 58.81 169 SER D CA 1
ATOM 6129 C C . SER D 1 170 ? -37.015 -73.828 57.591 1.00 63.26 169 SER D C 1
ATOM 6130 O O . SER D 1 170 ? -36.106 -73.750 58.420 1.00 65.75 169 SER D O 1
ATOM 6133 N N . LEU D 1 171 ? -37.693 -72.752 57.162 1.00 57.75 170 LEU D N 1
ATOM 6134 C CA . LEU D 1 171 ? -37.350 -71.399 57.633 1.00 57.75 170 LEU D CA 1
ATOM 6135 C C . LEU D 1 171 ? -37.810 -71.119 59.062 1.00 63.24 170 LEU D C 1
ATOM 6136 O O . LEU D 1 171 ? -36.991 -70.741 59.884 1.00 64.52 170 LEU D O 1
ATOM 6141 N N . TYR D 1 172 ? -39.106 -71.333 59.354 1.00 59.35 171 TYR D N 1
ATOM 6142 C CA . TYR D 1 172 ? -39.717 -71.001 60.631 1.00 60.72 171 TYR D CA 1
ATOM 6143 C C . TYR D 1 172 ? -39.840 -72.066 61.720 1.00 66.79 171 TYR D C 1
ATOM 6144 O O . TYR D 1 172 ? -39.875 -71.709 62.896 1.00 69.40 171 TYR D O 1
ATOM 6153 N N . GLN D 1 173 ? -39.918 -73.343 61.359 1.00 62.10 172 GLN D N 1
ATOM 6154 C CA . GLN D 1 173 ? -39.980 -74.427 62.340 1.00 64.04 172 GLN D CA 1
ATOM 6155 C C . GLN D 1 173 ? -39.127 -75.620 61.872 1.00 68.70 172 GLN D C 1
ATOM 6156 O O . GLN D 1 173 ? -39.658 -76.705 61.630 1.00 67.23 172 GLN D O 1
ATOM 6162 N N . PRO D 1 174 ? -37.791 -75.417 61.694 1.00 66.67 173 PRO D N 1
ATOM 6163 C CA . PRO D 1 174 ? -36.949 -76.493 61.155 1.00 66.10 173 PRO D CA 1
ATOM 6164 C C . PRO D 1 174 ? -36.866 -77.762 61.986 1.00 72.47 173 PRO D C 1
ATOM 6165 O O . PRO D 1 174 ? -36.560 -78.815 61.418 1.00 72.82 173 PRO D O 1
ATOM 6169 N N . THR D 1 175 ? -37.192 -77.692 63.298 1.00 70.40 174 THR D N 1
ATOM 6170 C CA . THR D 1 175 ? -37.197 -78.867 64.188 1.00 71.68 174 THR D CA 1
ATOM 6171 C C . THR D 1 175 ? -38.271 -79.895 63.783 1.00 73.59 174 THR D C 1
ATOM 6172 O O . THR D 1 175 ? -38.254 -81.026 64.257 1.00 74.29 174 THR D O 1
ATOM 6176 N N . ASN D 1 176 ? -39.183 -79.497 62.880 1.00 68.48 175 ASN D N 1
ATOM 6177 C CA . ASN D 1 176 ? -40.279 -80.313 62.374 1.00 67.05 175 ASN D CA 1
ATOM 6178 C C . ASN D 1 176 ? -40.138 -80.649 60.887 1.00 69.00 175 ASN D C 1
ATOM 6179 O O . ASN D 1 176 ? -41.098 -81.155 60.290 1.00 68.26 175 ASN D O 1
ATOM 6184 N N . PHE D 1 177 ? -38.947 -80.391 60.295 1.00 64.21 176 PHE D N 1
ATOM 6185 C CA . PHE D 1 177 ? -38.678 -80.663 58.884 1.00 62.48 176 PHE D CA 1
ATOM 6186 C C . PHE D 1 177 ? -38.704 -82.171 58.552 1.00 65.72 176 PHE D C 1
ATOM 6187 O O . PHE D 1 177 ? -39.350 -82.560 57.574 1.00 63.36 176 PHE D O 1
ATOM 6195 N N . LYS D 1 178 ? -38.057 -83.013 59.389 1.00 63.74 177 LYS D N 1
ATOM 6196 C CA . LYS D 1 178 ? -38.028 -84.475 59.211 1.00 63.87 177 LYS D CA 1
ATOM 6197 C C . LYS D 1 178 ? -39.468 -85.032 59.153 1.00 70.00 177 LYS D C 1
ATOM 6198 O O . LYS D 1 178 ? -39.786 -85.860 58.294 1.00 69.73 177 LYS D O 1
ATOM 6204 N N . ALA D 1 179 ? -40.329 -84.533 60.061 1.00 68.08 178 ALA D N 1
ATOM 6205 C CA . ALA D 1 179 ? -41.737 -84.897 60.161 1.00 67.80 178 ALA D CA 1
ATOM 6206 C C . ALA D 1 179 ? -42.437 -84.498 58.874 1.00 71.11 178 ALA D C 1
ATOM 6207 O O . ALA D 1 179 ? -43.139 -85.339 58.301 1.00 71.44 178 ALA D O 1
ATOM 6209 N N . LEU D 1 180 ? -42.200 -83.238 58.383 1.00 65.40 179 LEU D N 1
ATOM 6210 C CA . LEU D 1 180 ? -42.782 -82.749 57.135 1.00 62.52 179 LEU D CA 1
ATOM 6211 C C . LEU D 1 180 ? -42.371 -83.620 55.952 1.00 67.08 179 LEU D C 1
ATOM 6212 O O . LEU D 1 180 ? -43.233 -83.970 55.144 1.00 68.60 179 LEU D O 1
ATOM 6225 N N . THR D 1 182 ? -41.477 -86.715 56.027 1.00 62.65 181 THR D N 1
ATOM 6226 C CA . THR D 1 182 ? -42.075 -88.036 56.257 1.00 63.16 181 THR D CA 1
ATOM 6227 C C . THR D 1 182 ? -43.494 -88.097 55.667 1.00 65.47 181 THR D C 1
ATOM 6228 O O . THR D 1 182 ? -43.841 -89.092 55.031 1.00 64.96 181 THR D O 1
ATOM 6232 N N . GLU D 1 183 ? -44.273 -87.006 55.825 1.00 60.60 182 GLU D N 1
ATOM 6233 C CA . GLU D 1 183 ? -45.629 -86.875 55.286 1.00 59.54 182 GLU D CA 1
ATOM 6234 C C . GLU D 1 183 ? -45.600 -86.684 53.765 1.00 62.65 182 GLU D C 1
ATOM 6235 O O . GLU D 1 183 ? -46.387 -87.311 53.055 1.00 63.11 182 GLU D O 1
ATOM 6241 N N . ILE D 1 184 ? -44.680 -85.837 53.269 1.00 57.37 183 ILE D N 1
ATOM 6242 C CA . ILE D 1 184 ? -44.542 -85.566 51.843 1.00 56.03 183 ILE D CA 1
ATOM 6243 C C . ILE D 1 184 ? -44.209 -86.837 51.083 1.00 60.18 183 ILE D C 1
ATOM 6244 O O . ILE D 1 184 ? -44.881 -87.134 50.091 1.00 60.17 183 ILE D O 1
ATOM 6249 N N . SER D 1 185 ? -43.182 -87.581 51.548 1.00 56.22 184 SER D N 1
ATOM 6250 C CA . SER D 1 185 ? -42.768 -88.821 50.902 1.00 56.07 184 SER D CA 1
ATOM 6251 C C . SER D 1 185 ? -43.857 -89.878 50.964 1.00 61.22 184 SER D C 1
ATOM 6252 O O . SER D 1 185 ? -44.137 -90.464 49.932 1.00 61.29 184 SER D O 1
ATOM 6255 N N . ARG D 1 186 ? -44.522 -90.068 52.133 1.00 58.74 185 ARG D N 1
ATOM 6256 C CA . ARG D 1 186 ? -45.624 -91.024 52.321 1.00 58.95 185 ARG D CA 1
ATOM 6257 C C . ARG D 1 186 ? -46.766 -90.674 51.379 1.00 61.38 185 ARG D C 1
ATOM 6258 O O . ARG D 1 186 ? -47.269 -91.553 50.684 1.00 60.59 185 ARG D O 1
ATOM 6266 N N . GLY D 1 187 ? -47.121 -89.390 51.342 1.00 57.52 186 GLY D N 1
ATOM 6267 C CA . GLY D 1 187 ? -48.180 -88.860 50.499 1.00 57.07 186 GLY D CA 1
ATOM 6268 C C . GLY D 1 187 ? -47.971 -89.182 49.040 1.00 61.56 186 GLY D C 1
ATOM 6269 O O . GLY D 1 187 ? -48.836 -89.813 48.432 1.00 62.76 186 GLY D O 1
ATOM 6270 N N . TYR D 1 188 ? -46.792 -88.798 48.489 1.00 56.65 187 TYR D N 1
ATOM 6271 C CA . TYR D 1 188 ? -46.416 -89.031 47.091 1.00 55.57 187 TYR D CA 1
ATOM 6272 C C . TYR D 1 188 ? -46.370 -90.526 46.742 1.00 60.12 187 TYR D C 1
ATOM 6273 O O . TYR D 1 188 ? -46.916 -90.929 45.718 1.00 60.38 187 TYR D O 1
ATOM 6282 N N . ARG D 1 189 ? -45.747 -91.339 47.605 1.00 56.88 188 ARG D N 1
ATOM 6283 C CA . ARG D 1 189 ? -45.595 -92.785 47.446 1.00 58.08 188 ARG D CA 1
ATOM 6284 C C . ARG D 1 189 ? -46.966 -93.487 47.339 1.00 62.99 188 ARG D C 1
ATOM 6285 O O . ARG D 1 189 ? -47.192 -94.228 46.377 1.00 63.87 188 ARG D O 1
ATOM 6293 N N . VAL D 1 190 ? -47.886 -93.195 48.290 1.00 58.12 189 VAL D N 1
ATOM 6294 C CA . VAL D 1 190 ? -49.244 -93.744 48.353 1.00 58.42 189 VAL D CA 1
ATOM 6295 C C . VAL D 1 190 ? -50.091 -93.282 47.165 1.00 64.58 189 VAL D C 1
ATOM 6296 O O . VAL D 1 190 ? -50.812 -94.099 46.588 1.00 65.11 189 VAL D O 1
ATOM 6300 N N . GLY D 1 191 ? -49.992 -91.989 46.821 1.00 61.83 190 GLY D N 1
ATOM 6301 C CA . GLY D 1 191 ? -50.693 -91.377 45.698 1.00 62.01 190 GLY D CA 1
ATOM 6302 C C . GLY D 1 191 ? -50.279 -91.988 44.371 1.00 69.50 190 GLY D C 1
ATOM 6303 O O . GLY D 1 191 ? -51.132 -92.250 43.519 1.00 70.54 190 GLY D O 1
ATOM 6304 N N . SER D 1 192 ? -48.959 -92.273 44.209 1.00 66.68 191 SER D N 1
ATOM 6305 C CA . SER D 1 192 ? -48.356 -92.898 43.029 1.00 66.87 191 SER D CA 1
ATOM 6306 C C . SER D 1 192 ? -48.845 -94.316 42.834 1.00 71.84 191 SER D C 1
ATOM 6307 O O . SER D 1 192 ? -48.845 -94.812 41.707 1.00 71.14 191 SER D O 1
ATOM 6310 N N . HIS D 1 193 ? -49.241 -94.975 43.934 1.00 70.48 192 HIS D N 1
ATOM 6311 C CA . HIS D 1 193 ? -49.726 -96.354 43.920 1.00 72.83 192 HIS D CA 1
ATOM 6312 C C . HIS D 1 193 ? -51.253 -96.466 44.078 1.00 74.12 192 HIS D C 1
ATOM 6313 O O . HIS D 1 193 ? -51.771 -97.532 44.419 1.00 74.88 192 HIS D O 1
ATOM 6320 N N . THR D 1 194 ? -51.967 -95.357 43.805 1.00 67.87 193 THR D N 1
ATOM 6321 C CA . THR D 1 194 ? -53.425 -95.293 43.846 1.00 67.84 193 THR D CA 1
ATOM 6322 C C . THR D 1 194 ? -53.933 -95.007 42.402 1.00 71.91 193 THR D C 1
ATOM 6323 O O . THR D 1 194 ? -53.841 -93.861 41.927 1.00 70.38 193 THR D O 1
ATOM 6327 N N . PRO D 1 195 ? -54.406 -96.064 41.680 1.00 69.39 194 PRO D N 1
ATOM 6328 C CA . PRO D 1 195 ? -54.898 -95.859 40.305 1.00 70.42 194 PRO D CA 1
ATOM 6329 C C . PRO D 1 195 ? -56.166 -94.996 40.219 1.00 76.02 194 PRO D C 1
ATOM 6330 O O . PRO D 1 195 ? -56.287 -94.167 39.309 1.00 75.37 194 PRO D O 1
ATOM 6334 N N . GLY D 1 196 ? -57.085 -95.207 41.166 1.00 74.11 195 GLY D N 1
ATOM 6335 C CA . GLY D 1 196 ? -58.346 -94.487 41.272 1.00 74.80 195 GLY D CA 1
ATOM 6336 C C . GLY D 1 196 ? -58.104 -93.057 41.682 1.00 77.73 195 GLY D C 1
ATOM 6337 O O . GLY D 1 196 ? -57.721 -92.790 42.829 1.00 75.70 195 GLY D O 1
ATOM 6338 N N . LYS D 1 197 ? -58.284 -92.135 40.722 1.00 74.83 196 LYS D N 1
ATOM 6339 C CA . LYS D 1 197 ? -58.053 -90.705 40.925 1.00 72.73 196 LYS D CA 1
ATOM 6340 C C . LYS D 1 197 ? -59.119 -90.107 41.831 1.00 78.13 196 LYS D C 1
ATOM 6341 O O . LYS D 1 197 ? -60.301 -90.389 41.648 1.00 79.75 196 LYS D O 1
ATOM 6347 N N . LEU D 1 198 ? -58.698 -89.288 42.812 1.00 74.83 197 LEU D N 1
ATOM 6348 C CA . LEU D 1 198 ? -59.585 -88.590 43.748 1.00 75.71 197 LEU D CA 1
ATOM 6349 C C . LEU D 1 198 ? -60.527 -87.678 42.970 1.00 80.76 197 LEU D C 1
ATOM 6350 O O . LEU D 1 198 ? -61.744 -87.782 43.135 1.00 82.04 197 LEU D O 1
ATOM 6355 N N . ILE D 1 199 ? -59.946 -86.813 42.098 1.00 76.89 198 ILE D N 1
ATOM 6356 C CA . ILE D 1 199 ? -60.626 -85.830 41.244 1.00 78.00 198 ILE D CA 1
ATOM 6357 C C . ILE D 1 199 ? -61.754 -86.410 40.343 1.00 84.75 198 ILE D C 1
ATOM 6358 O O . ILE D 1 199 ? -62.727 -85.702 40.070 1.00 86.31 198 ILE D O 1
ATOM 6363 N N . ALA D 1 200 ? -61.641 -87.703 39.942 1.00 81.05 199 ALA D N 1
ATOM 6364 C CA . ALA D 1 200 ? -62.592 -88.433 39.085 1.00 82.31 199 ALA D CA 1
ATOM 6365 C C . ALA D 1 200 ? -63.884 -88.930 39.779 1.00 84.43 199 ALA D C 1
ATOM 6366 O O . ALA D 1 200 ? -64.828 -89.324 39.089 1.00 85.32 199 ALA D O 1
ATOM 6368 N N . GLN D 1 201 ? -63.924 -88.901 41.126 1.00 79.10 200 GLN D N 1
ATOM 6369 C CA . GLN D 1 201 ? -65.049 -89.382 41.941 1.00 80.20 200 GLN D CA 1
ATOM 6370 C C . GLN D 1 201 ? -66.220 -88.419 42.101 1.00 86.68 200 GLN D C 1
ATOM 6371 O O . GLN D 1 201 ? -66.020 -87.226 42.370 1.00 85.40 200 GLN D O 1
ATOM 6377 N N . LYS D 1 202 ? -67.451 -88.965 41.984 1.00 86.45 201 LYS D N 1
ATOM 6378 C CA . LYS D 1 202 ? -68.705 -88.243 42.203 1.00 88.75 201 LYS D CA 1
ATOM 6379 C C . LYS D 1 202 ? -69.046 -88.413 43.692 1.00 96.18 201 LYS D C 1
ATOM 6380 O O . LYS D 1 202 ? -69.946 -89.172 44.049 1.00 97.72 201 LYS D O 1
ATOM 6386 N N . TRP D 1 203 ? -68.276 -87.726 44.555 1.00 94.02 202 TRP D N 1
ATOM 6387 C CA . TRP D 1 203 ? -68.344 -87.770 46.022 1.00 95.68 202 TRP D CA 1
ATOM 6388 C C . TRP D 1 203 ? -69.720 -87.789 46.680 1.00 102.80 202 TRP D C 1
ATOM 6389 O O . TRP D 1 203 ? -69.900 -88.516 47.662 1.00 103.16 202 TRP D O 1
ATOM 6400 N N . ASP D 1 204 ? -70.690 -87.012 46.145 1.00 101.46 203 ASP D N 1
ATOM 6401 C CA . ASP D 1 204 ? -72.055 -86.946 46.688 1.00 104.42 203 ASP D CA 1
ATOM 6402 C C . ASP D 1 204 ? -72.796 -88.296 46.683 1.00 110.21 203 ASP D C 1
ATOM 6403 O O . ASP D 1 204 ? -73.746 -88.466 47.447 1.00 112.96 203 ASP D O 1
ATOM 6408 N N . GLN D 1 205 ? -72.317 -89.262 45.861 1.00 105.17 204 GLN D N 1
ATOM 6409 C CA . GLN D 1 205 ? -72.850 -90.627 45.733 1.00 106.80 204 GLN D CA 1
ATOM 6410 C C . GLN D 1 205 ? -72.130 -91.631 46.669 1.00 109.15 204 GLN D C 1
ATOM 6411 O O . GLN D 1 205 ? -72.506 -92.806 46.726 1.00 109.47 204 GLN D O 1
ATOM 6417 N N . LEU D 1 206 ? -71.099 -91.161 47.398 1.00 103.64 205 LEU D N 1
ATOM 6418 C CA . LEU D 1 206 ? -70.294 -91.999 48.294 1.00 102.18 205 LEU D CA 1
ATOM 6419 C C . LEU D 1 206 ? -70.481 -91.728 49.803 1.00 107.50 205 LEU D C 1
ATOM 6420 O O . LEU D 1 206 ? -69.852 -92.417 50.613 1.00 106.10 205 LEU D O 1
ATOM 6425 N N . TRP D 1 207 ? -71.339 -90.752 50.185 1.00 105.92 206 TRP D N 1
ATOM 6426 C CA . TRP D 1 207 ? -71.583 -90.405 51.594 1.00 106.42 206 TRP D CA 1
ATOM 6427 C C . TRP D 1 207 ? -72.008 -91.608 52.447 1.00 108.74 206 TRP D C 1
ATOM 6428 O O . TRP D 1 207 ? -71.616 -91.690 53.610 1.00 107.61 206 TRP D O 1
ATOM 6439 N N . ASP D 1 208 ? -72.816 -92.519 51.861 1.00 106.16 207 ASP D N 1
ATOM 6440 C CA . ASP D 1 208 ? -73.371 -93.728 52.491 1.00 108.36 207 ASP D CA 1
ATOM 6441 C C . ASP D 1 208 ? -72.492 -94.992 52.335 1.00 109.63 207 ASP D C 1
ATOM 6442 O O . ASP D 1 208 ? -72.925 -96.091 52.695 1.00 111.68 207 ASP D O 1
ATOM 6447 N N . VAL D 1 209 ? -71.273 -94.831 51.793 1.00 101.37 208 VAL D N 1
ATOM 6448 C CA . VAL D 1 209 ? -70.312 -95.917 51.564 1.00 98.84 208 VAL D CA 1
ATOM 6449 C C . VAL D 1 209 ? -69.206 -95.853 52.636 1.00 98.76 208 VAL D C 1
ATOM 6450 O O . VAL D 1 209 ? -68.730 -94.765 52.965 1.00 96.47 208 VAL D O 1
ATOM 6454 N N . GLN D 1 210 ? -68.805 -97.019 53.173 1.00 94.51 209 GLN D N 1
ATOM 6455 C CA . GLN D 1 210 ? -67.717 -97.143 54.149 1.00 92.21 209 GLN D CA 1
ATOM 6456 C C . GLN D 1 210 ? -66.409 -96.534 53.593 1.00 92.14 209 GLN D C 1
ATOM 6457 O O . GLN D 1 210 ? -66.134 -96.683 52.399 1.00 91.62 209 GLN D O 1
ATOM 6463 N N . VAL D 1 211 ? -65.614 -95.850 54.444 1.00 85.05 210 VAL D N 1
ATOM 6464 C CA . VAL D 1 211 ? -64.332 -95.231 54.042 1.00 80.11 210 VAL D CA 1
ATOM 6465 C C . VAL D 1 211 ? -63.333 -96.312 53.560 1.00 80.24 210 VAL D C 1
ATOM 6466 O O . VAL D 1 211 ? -62.681 -96.127 52.530 1.00 77.36 210 VAL D O 1
ATOM 6470 N N . SER D 1 212 ? -63.266 -97.449 54.287 1.00 77.13 211 SER D N 1
ATOM 6471 C CA . SER D 1 212 ? -62.417 -98.599 53.968 1.00 75.87 211 SER D CA 1
ATOM 6472 C C . SER D 1 212 ? -62.774 -99.164 52.591 1.00 80.50 211 SER D C 1
ATOM 6473 O O . SER D 1 212 ? -61.870 -99.499 51.822 1.00 77.68 211 SER D O 1
ATOM 6476 N N . GLU D 1 213 ? -64.094 -99.191 52.262 1.00 80.12 212 GLU D N 1
ATOM 6477 C CA . GLU D 1 213 ? -64.647 -99.630 50.974 1.00 80.87 212 GLU D CA 1
ATOM 6478 C C . GLU D 1 213 ? -64.224 -98.661 49.854 1.00 83.34 212 GLU D C 1
ATOM 6479 O O . GLU D 1 213 ? -63.812 -99.128 48.792 1.00 82.66 212 GLU D O 1
ATOM 6485 N N . ILE D 1 214 ? -64.303 -97.324 50.103 1.00 78.64 213 ILE D N 1
ATOM 6486 C CA . ILE D 1 214 ? -63.897 -96.298 49.137 1.00 76.86 213 ILE D CA 1
ATOM 6487 C C . ILE D 1 214 ? -62.397 -96.447 48.832 1.00 79.78 213 ILE D C 1
ATOM 6488 O O . ILE D 1 214 ? -62.014 -96.481 47.655 1.00 79.56 213 ILE D O 1
ATOM 6493 N N . ARG D 1 215 ? -61.559 -96.588 49.894 1.00 74.40 214 ARG D N 1
ATOM 6494 C CA . ARG D 1 215 ? -60.103 -96.777 49.779 1.00 70.78 214 ARG D CA 1
ATOM 6495 C C . ARG D 1 215 ? -59.777 -98.018 48.941 1.00 72.84 214 ARG D C 1
ATOM 6496 O O . ARG D 1 215 ? -58.841 -97.984 48.141 1.00 70.30 214 ARG D O 1
ATOM 6504 N N . GLU D 1 216 ? -60.580 -99.087 49.112 1.00 70.65 215 GLU D N 1
ATOM 6505 C CA . GLU D 1 216 ? -60.455 -100.355 48.402 1.00 71.52 215 GLU D CA 1
ATOM 6506 C C . GLU D 1 216 ? -60.830 -100.208 46.926 1.00 76.30 215 GLU D C 1
ATOM 6507 O O . GLU D 1 216 ? -60.143 -100.779 46.072 1.00 75.70 215 GLU D O 1
ATOM 6513 N N . ARG D 1 217 ? -61.907 -99.431 46.629 1.00 73.75 216 ARG D N 1
ATOM 6514 C CA . ARG D 1 217 ? -62.386 -99.138 45.269 1.00 73.64 216 ARG D CA 1
ATOM 6515 C C . ARG D 1 217 ? -61.325 -98.351 44.495 1.00 75.39 216 ARG D C 1
ATOM 6516 O O . ARG D 1 217 ? -61.005 -98.725 43.365 1.00 75.15 216 ARG D O 1
ATOM 6524 N N . LEU D 1 218 ? -60.750 -97.299 45.126 1.00 70.31 217 LEU D N 1
ATOM 6525 C CA . LEU D 1 218 ? -59.701 -96.463 44.527 1.00 69.04 217 LEU D CA 1
ATOM 6526 C C . LEU D 1 218 ? -58.359 -97.205 44.436 1.00 74.75 217 LEU D C 1
ATOM 6527 O O . LEU D 1 218 ? -57.492 -96.828 43.641 1.00 71.68 217 LEU D O 1
ATOM 6532 N N . GLY D 1 219 ? -58.218 -98.255 45.240 1.00 75.28 218 GLY D N 1
ATOM 6533 C CA . GLY D 1 219 ? -57.022 -99.082 45.279 1.00 76.10 218 GLY D CA 1
ATOM 6534 C C . GLY D 1 219 ? -55.864 -98.351 45.916 1.00 82.32 218 GLY D C 1
ATOM 6535 O O . GLY D 1 219 ? -54.773 -98.288 45.339 1.00 81.28 218 GLY D O 1
ATOM 6536 N N . VAL D 1 220 ? -56.095 -97.805 47.121 1.00 81.59 219 VAL D N 1
ATOM 6537 C CA . VAL D 1 220 ? -55.097 -97.060 47.876 1.00 82.36 219 VAL D CA 1
ATOM 6538 C C . VAL D 1 220 ? -53.768 -97.852 48.091 1.00 94.29 219 VAL D C 1
ATOM 6539 O O . VAL D 1 220 ? -52.673 -97.291 47.942 1.00 93.69 219 VAL D O 1
ATOM 6543 N N . ASN D 1 221 ? -53.880 -99.176 48.299 1.00 97.81 220 ASN D N 1
ATOM 6544 C CA . ASN D 1 221 ? -52.753 -100.120 48.447 1.00 99.59 220 ASN D CA 1
ATOM 6545 C C . ASN D 1 221 ? -51.935 -100.265 47.123 1.00 104.67 220 ASN D C 1
ATOM 6546 O O . ASN D 1 221 ? -50.779 -99.827 47.086 1.00 104.25 220 ASN D O 1
ATOM 6548 N N . SER D 1 222 ? -52.565 -100.863 46.058 1.00 101.23 221 SER D N 1
ATOM 6549 C CA . SER D 1 222 ? -52.091 -101.156 44.687 1.00 108.08 221 SER D CA 1
ATOM 6550 C C . SER D 1 222 ? -50.739 -100.547 44.241 1.00 129.46 221 SER D C 1
ATOM 6551 O O . SER D 1 222 ? -50.230 -100.824 43.148 1.00 87.47 221 SER D O 1
#

Nearest PDB structures (foldseek):
  3msq-assembly1_A  TM=1.002E+00  e=7.195E-27  Nostoc punctiforme PCC 73102
  6e12-assembly1_B  TM=8.484E-01  e=1.261E-09  Nostoc sp. PCC 7120 = FACHB-418
  6e12-assembly1_A  TM=8.633E-01  e=2.235E-09  Nostoc sp. PCC 7120 = FACHB-418
  5q1i-assembly1_A  TM=1.541E-01  e=6.621E+00  Homo sapiens
  3msq-assembly1_A  TM=1.001E+00  e=2.160E-26  Nostoc punctiforme PCC 73102

B-factor: mean 74.63, std 24.19, range [35.23, 192.91]

Solvent-accessible surface area: 39793 Å² total

Organism: Nostoc punctiforme (strain ATCC 29133 / PCC 73102) (NCBI:txid63737)

Foldseek 3Di:
DADVVQLVVLVVVLLVVVVPVNQVSLVSNLVSCVRHVLVVLLVVLCVDVLLVVCLVVLDAADDDDLVVLCVADDQFLSVVLSVVVVPAHDQDDCDHSSSSLCLCVRQVSSQCLLLVFDPDLLSVLLQLLLQCLARDGVSSCNNVSNVCCVPPVVCVVVVCSNCVSNVLSVQFQQHSSSDNVNVRSNPGSVVVNVVRVSPD/DADVVLLVVLVVVLLVVVVPPNQVSLVSNLVSCVRHVLVVLLVVLCVDVLSVVCLVVLDAADDDDLVVLCVADDQFLSVVLSVVVVPDHDDDDCDHSSNSLCLCVRQVSSQCLLLVFDPDLLSVLLSLLLLCLARDGVSSCNNVSNVCCVPPVVCVVVVCSNCVSNVLSVQFQQHSSSDNVNVRSNPGSVVSNVVRVSPD/DADCVQLVVLVVVLLVVVVPVNQVSLVVSLVSCVRHVLVVLLVVQCVDPLLVVCLVVLAAADDDDLVVLCVADDQFLSVVLSVVVVPDHDQDDCDHSSSSLCLCVRQVSSQCLLLVFDPDLLSVLLQLLLLCLARDDVSSCSVVSLVCCVPPVVCVVVVVSNCVSNVLSVQFQQHSSSDNVNVRSNPGSVVSNVVRVSPD/DADCVQLVVLVVVLLVCVVPPNQVSLVSSLVSCVRHVLVVLLVVLCVDPLSVVCLVVLAAADDDDLVVLCVADDQFLSVVLSVVVVPAHDDDDCDHSSSSLCLCVRQVSSQCLLLVFDPDLLSVLLQLLLLCLARDGVSSCNNVSNVCCVPPVVCVVVVCSNVNNNVLSVQFQQHSSSDNVNVRSNPGSVVVNVVRVSPD

Secondary structure (DSSP, 8-state):
----HHHHHHHHHHHHHTT--HHHHHHHHHHHTTT---HHHHHHHTTSHHHHHHHHHT--PPP--HHHHHTS-TTBHHHHHHH------------SHHHHH--HHHHHHHHHHHHT--SSHHHHHHHHHHHHHHS--TTT--TTT---TTT-GGGTTT--HHHHHHHHHHT--S-STT--GGGSTTSBHHHHHHHHTS--/----HHHHHHHHHHHHHHT--HHHHHHHHHHHTTT---HHHHHHHTTSHHHHHHHHHT--PPP--HHHHHTS-TTBHHHHHHH------------SHHHHH--HHHHHHHHHHHHT--SSHHHHHHHHHHHHHHS--TTT--TTT---TTT-GGGTTT--HHHHHHHHHHT--S-STT--GGGSTTSBHHHHHHHHTS--/----HHHHHHHHHHHHHHT--HHHHHHHHHHHTTT---HHHHHHHTTSHHHHHHHHHT--PPP--HHHHHTS-TTBHHHHHHH------------SHHHHH--HHHHHHHHHHHHT--SSHHHHHHHHHHHHHHS--TTT--TTT---TTT-GGGTTT--HHHHHHHHHHT--S-STT--GGGSTTSBHHHHHHHHTS--/----HHHHHHHHHHHHHHT--HHHHHHHHHHHTTT---HHHHHHHTTSHHHHHHHHHT--PPP--HHHHHTS-TTBHHHHHHH------------SHHHHH--HHHHHHHHHHHHT--SSHHHHHHHHHHHHHHS--GGG--TTT---TTT-GGGTTT--HHHHHHHHHHT--S-STT--GGGSTTSBHHHHHHHHTS--

Sequence (800 aa):
TYNNDKGLLAYIQFLASSAQGNTDRVFDFEDALDQTQAQLAVDELKKIPEVNALFSERWLPAPFNLDDLAKLPEGTLGHVYAREKARFYKKVPVVDDISYLKLWRSTHDIYHVVAGFDTNVFGEIGLQAFFLAQTPIPISVLLSFGVISLYQPTNFKALTEISRGYRVGSHTPGKLIAQKWDQLWDVQVSEIRERLGVNSTYNNDKGLLAYIQFLASSAQGNTDRVFDFEDALDQTQAQLAVDELKKIPEVNALFSERWLPAPFNLDDLAKLPEGTLGHVYAREKARFYKKVPVVDDISYLKLWRSTHDIYHVVAGFDTNVFGEIGLQAFFLAQTPIPISVLLSFGVISLYQPTNFKALTEISRGYRVGSHTPGKLIAQKWDQLWDVQVSEIRERLGVNSTYNNDKGLLAYIQFLASSAQGNTDRVFDFEDALDQTQAQLAVDELKKIPEVNALFSERWLPAPFNLDDLAKLPEGTLGHVYAREKARFYKKVPVVDDISYLKLWRSTHDIYHVVAGFDTNVFGEIGLQAFFLAQTPIPISVLLSFGVISLYQPTNFKALTEISRGYRVGSHTPGKLIAQKWDQLWDVQVSEIRERLGVNSTYNNDKGLLAYIQFLASSAQGNTDRVFDFEDALDQTQAQLAVDELKKIPEVNALFSERWLPAPFNLDDLAKLPEGTLGHVYAREKARFYKKVPVVDDISYLKLWRSTHDIYHVVAGFDTNVFGEIGLQAFFLAQTPIPISVLLSFGVISLYQPTNFKALTEISRGYRVGSHTPGKLIAQKWDQLWDVQVSEIRERLGVNS

Radius of gyration: 39.83 Å; Cα contacts (8 Å, |Δi|>4): 1033; chains: 4; bounding box: 103×94×84 Å

InterPro domains:
  IPR007715 Ubiquinone biosynthesis protein Coq4 [PF05019] (74-220)
  IPR007715 Ubiquinone biosynthesis protein Coq4 [PTHR12922] (74-220)